Protein 5GT5 (pdb70)

InterPro domains:
  IPR002022 Pectate lyase [PF00544] (37-226)
  IPR002022 Pectate lyase [PF00544] (271-373)
  IPR002022 Pectate lyase [SM00656] (90-354)
  IPR011050 Pectin lyase fold/virulence factor [SSF51126] (39-463)
  IPR012334 Pectin lyase fold [G3DSA:2.160.20.10] (22-467)
  IPR045032 Pectin lyase family [PTHR31683] (139-351)

B-factor: mean 14.14, std 9.22, range [2.32, 66.67]

Nearest PDB structures (foldseek):
  5gt5-assembly1_B  TM=1.002E+00  e=1.825E-84  Paenibacillus sp. 0602
  3zsc-assembly1_A  TM=7.133E-01  e=3.239E-16  Thermotoga maritima
  2qy1-assembly2_B  TM=7.559E-01  e=4.788E-14  Xanthomonas campestris pv. campestris
  2qx3-assembly2_B  TM=7.293E-01  e=3.258E-13  Xanthomonas campestris pv. campestris
  1pxz-assembly2_B  TM=5.798E-01  e=2.781E-08  Juniperus ashei

Sequence (888 aa):
GNADYNLTGFSQGNTGGGVISESNTAVYKKVYNATDLALALKKNSGVKVVEIMNDLNLGWNEIPSAAQTSPFAKHNDALTHPVLKQTGVSKITVDGFNGLTIFSANGSKIKHAAISVKRSSNVIIRNLEFDELWEWDESTKGDYDKNDWDYITLEESSGVWIDHCVFNKAYDDGLVDSKKGTSGVTISWSTFKGDDGSPNSWVTRQINEMEANKASYPMYNYLRSSAVGLSKEDIIAISGSQKKGHLVGATSDESANANLSITLHHNVYKDIQDRMPRLRGGNAHAYNIIMDATDARAAQTRITSGMAAAIASKGYKFGITSNGAISTESNAVLVEKSVIKDVQYPVRNNQTDPTNATYTGKIRVADTIYSLDGSSFRGSRDTAGSPLAPVPAAIKPFSWNGFSILPYSYQLDDPSTLNARLTASNGAGAGKLSWSKDNWLKTSYGNADYNLTGFSQGNTGGGVISESNTAVYKKVYNATDLALALKKNSGVKVVEIMNDLNLGWNEIPSAAQTSPFAKHNDALTHPVLKQTGVSKITVDGFNGLTIFSANGSKIKHAAISVKRSSNVIIRNLEFDELWEWDESTKGDYDKNDWDYITLEESSGVWIDHCVFNKAYDDGLVDSKKGTSGVTISWSTFKGDDGSPNSWVTRQINEMEANKASYPMYNYLRSSAVGLSKEDIIAISGSQKKGHLVGATSDESANANLSITLHHNVYKDIQDRMPRLRGGNAHAYNIIMDATDARAAQTRITSGMAAAIASKGYKFGITSNGAISTESNAVLVEKSVIKDVQYPVRNNQTDPTNATYTGKIRVADTIYSLDGSSFRGSRDTAGSPLAPVPAAIKPFSWNGFSILPYSYQLDDPSTLNARLTASNGAGAGKLSWSKDNWLKTSY

Radius of gyration: 31.18 Å; Cα contacts (8 Å, |Δi|>4): 2590; chains: 2; bounding box: 80×68×96 Å

Solvent-accessible surface area: 31555 Å² total; per-residue (Å²): 93,72,57,78,6,41,25,27,0,23,0,71,46,1,76,7,6,21,121,36,64,78,89,66,97,74,38,10,72,71,0,114,66,4,31,42,6,4,120,2,3,103,108,52,43,31,4,65,0,0,3,3,63,58,69,5,68,1,0,46,96,68,14,63,97,70,0,68,73,76,9,4,50,112,10,68,83,16,74,6,0,32,40,0,115,138,17,9,4,0,77,1,33,1,22,16,13,26,5,0,0,10,0,0,25,122,13,12,72,5,38,6,1,5,16,6,0,54,131,5,13,3,0,0,2,0,0,2,29,0,24,25,0,4,1,5,4,30,60,36,104,2,61,24,91,104,1,70,0,13,0,0,12,0,28,39,7,27,0,0,0,0,0,0,0,4,0,19,14,2,4,26,0,0,2,4,2,48,125,2,0,10,10,0,0,0,0,2,0,11,0,68,12,29,115,38,46,123,102,12,18,0,10,74,0,0,67,64,0,36,81,66,67,95,79,19,80,3,0,59,34,0,65,39,124,52,11,50,1,38,62,102,22,0,18,31,3,10,6,6,0,31,21,0,0,24,0,0,40,76,48,82,89,53,17,8,59,22,1,12,2,0,0,3,10,0,13,1,88,8,2,4,23,44,1,1,20,0,29,12,0,8,1,0,1,3,0,0,2,0,34,6,49,70,3,51,58,3,64,111,101,16,79,104,53,33,46,64,22,4,67,88,131,53,32,74,27,18,24,44,17,12,0,0,0,0,2,10,51,0,0,0,19,1,16,53,0,22,1,72,13,1,74,95,6,1,44,1,1,68,78,51,65,130,55,66,79,47,2,1,26,2,84,1,32,39,0,43,8,24,41,98,75,56,110,51,104,18,26,18,77,81,112,82,10,56,0,39,9,55,67,8,92,94,50,110,29,57,25,38,88,61,106,140,20,69,18,103,67,145,56,54,62,2,73,88,2,70,71,64,3,85,39,108,65,0,1,0,11,46,67,18,100,46,74,54,71,16,1,8,72,32,71,66,88,73,59,75,7,42,25,26,0,24,1,91,67,2,81,6,4,21,112,43,63,77,90,67,95,73,37,9,73,72,0,116,64,5,29,41,7,4,120,2,5,114,104,130,44,44,4,63,0,0,3,3,62,57,72,4,77,1,0,47,94,69,13,64,95,68,0,67,76,78,6,5,50,112,10,67,81,16,77,8,0,37,25,0,112,142,18,8,3,0,77,1,32,0,21,31,13,100,7,0,0,9,0,0,25,118,14,13,67,6,26,6,1,5,15,6,0,52,127,4,27,55,0,0,1,0,0,2,27,0,23,26,0,5,1,5,4,31,64,37,103,3,63,26,92,100,2,70,0,20,0,0,16,0,22,65,5,58,8,0,0,0,0,0,0,8,0,19,14,2,3,25,0,0,2,7,2,48,115,16,0,35,10,0,0,0,0,3,0,20,0,78,13,30,124,38,45,125,112,12,26,0,9,88,0,0,66,63,0,42,82,67,68,96,79,20,83,3,0,61,37,0,58,39,122,52,12,50,1,38,62,104,25,0,17,32,4,9,5,6,0,32,25,0,0,26,1,0,37,76,46,37,73,9,28,9,9,52,1,15,1,0,0,4,10,0,12,1,69,13,2,4,25,40,1,0,22,0,30,11,0,7,1,0,1,2,0,0,2,0,22,5,45,72,4,46,56,3,62,111,97,12,79,101,54,34,46,62,21,4,66,88,129,53,31,85,27,20,24,42,16,12,0,0,0,0,2,13,43,0,0,0,19,1,19,53,0,21,1,73,12,1,72,92,6,1,42,1,1,71,79,48,66,122,6,63,24,34,2,2,26,2,87,1,31,42,0,44,7,23,39,98,74,56,108,53,104,17,27,16,82,82,112,83,9,55,0,38,10,56,66,7,91,94,49,112,25,42,23,24,18,48,74,138,19,72,21,103,62,142,63,53,62,2,74,89,1,71,73,64,3,84,37,101,67,0,3,0,11,44,90,20,95,42,75,56,71,17,0,9,75,31,71,74

Foldseek 3Di:
DCQVQFDFALLPPQLALHQDDCVPPQAEFEDAELLSVQCNQAPPSNHGEYEDEAAYLHACQPGDPNNDDPQKDFFPFDDFQPVCNRRGAIEGEREQEEGHEYEYQFAHEYERYAYEYENYERYEYAQYEYDHAAADDQPQQAPLPPRPGERYEYEPYERYEYFQAEYEAHSEEHYEYEHLYTRYEYELAEYFFWPLDCPISLNSRLVVCVVPVVVRPLSVQCCDPLQNADSSLQSLQRGAHAAYYHYYDDPPDPSLQNYEYEYELYEAERHQDDLPAGANYEYEYALYEHANPSLLVSQVSGDPSNVCSSPVVPHDGHGHQEAHEFWQAAAYEYELYEYEARQQHAEFADPDQVDCRTGYAYKYAQYWYYHPHDTDTGMCDDPPDSNPYDDHDHDHHAHRPDRDRPIDDDHDHSVCSVVQQPDLCHGHRSRDNDPSSVSSGNRD/DFQQQFDFFLLPPQLALHQDDCVPPQAEFEDAELLSVQCNQAPPSNHGEYEDEAAYLHACQPGDPNNDDPQKHFFAFDDFQPVCNRRGAIEGEREQEEGHEYEYQFAYEYERYAYEYENYERYEYAQYEYDHAAADDQPQQAPLPPRPGERYEYANYERYEYFQAEYEAHSEEHYEYEHLYTRYEYALAEYFFWPLPCPISLNSRLVVCVVVVVVRVLSVLCCDPLQNADSSLQSLQRRAHAAYYHQYDDPPDQSLQNYEYEYEQYERERHQDDLPAGANYEYEYALYEAANPSLLVSQVRGDPSSVCSSPVVPHDGHGHQEAHEFWQAAAYEYELYEYEARQHHAEFADPDQPPCRTGYAYKYAQYWYYHPHDTDGGILPDPPDSNPYDDHDHDYHAHRPDGDRPTDDDHDHSVCSVVQQPDLCHGHRSSDNDPRSVSSGNRD

Secondary structure (DSSP, 8-state):
-GGGG---GGGTT--TT-S--TT-TTTEEEE-SHHHHHHHHSTT----EEEE-S-EE--TTTS-GGGSSTTEEE-SPP-S-HHHHHH--EEEEEES-EEEEEEESS--EEESEEEEEES-EEEEEES-EEE-B----TTTTTS--SS---SEEEES-EEEEEES-EE--BSS-SEEEETT-EEEEEES-EEE-----TT-HHHHHHHHHHTTGGG-HHHHHHHSTTT---HHHHHHHHHSBS---EE--STT-GGGGG-EEEEES-EEESB-S-TTEEESSEEEEES-EEE-HHHHHHHTTS-HHHHHHHHHTT---S---EEEEEETT-EEEEES-EEES-SEEEE--SS-TT-GGGBPEEEEESEEEESTT--EEE-SSSTT-TT--BSSPPPPP--SS-SS-SS------GGGHHHHHTSTTSSSTT---S-GGGGG-S--/-GGGG---GGGTT--TT-S--TT-TTTEEEE-SHHHHHHHHSTT----EEEE-S-EE--TTTS-GGGSSTTEEE-SPP-S-HHHHHH--EEEEEES-EEEEEEESS--EEESEEEEEES-EEEEEES-EEE-B----TTTTTS--SS---SEEEES-EEEEEES-EE--BSS-SEEEETT-EEEEEES-EEE-----TT-HHHHHHHHHHTTGGG-HHHHHHHSTTT---HHHHHHHHHSBS---EE--STT-GGGGG-EEEEES-EEESB-S-TTEEESSEEEEES-EEE-HHHHHHHTTS-HHHHHHHHHTT---S---EEEEEETT-EEEEES-EEES-SEEEES-SS-TT-GGGB-EEEEESEEEESTT--EEE-SSSTT-TT--BSSPPPPP--SS-SS-SS------GGGHHHHHTSTTSSSTT---S-GGGGG-S--

Organism: NCBI:txid1336177

Structure (mmCIF, N/CA/C/O backbone):
data_5GT5
#
_entry.id   5GT5
#
_cell.length_a   53.552
_cell.length_b   55.584
_cell.length_c   83.182
_cell.angle_alpha   74.26
_cell.angle_beta   84.40
_cell.angle_gamma   73.51
#
_symmetry.space_group_name_H-M   'P 1'
#
loop_
_entity.id
_entity.type
_entity.pdbx_description
1 polymer 'Pectate lyase'
2 water water
#
loop_
_atom_site.group_PDB
_atom_site.id
_atom_site.type_symbol
_atom_site.label_atom_id
_atom_site.label_alt_id
_atom_site.label_comp_id
_atom_site.label_asym_id
_atom_site.label_entity_id
_atom_site.label_seq_id
_atom_site.pdbx_PDB_ins_code
_atom_site.Cartn_x
_atom_site.Cartn_y
_atom_site.Cartn_z
_atom_site.occupancy
_atom_site.B_iso_or_equiv
_atom_site.auth_seq_id
_atom_site.auth_comp_id
_atom_site.auth_asym_id
_atom_site.auth_atom_id
_atom_site.pdbx_PDB_model_num
ATOM 1 N N . GLY A 1 3 ? 35.984 56.315 -0.394 1.00 60.53 3 GLY A N 1
ATOM 2 C CA . GLY A 1 3 ? 34.706 55.871 0.066 1.00 35.20 3 GLY A CA 1
ATOM 3 C C . GLY A 1 3 ? 34.443 54.382 -0.040 1.00 35.70 3 GLY A C 1
ATOM 4 O O . GLY A 1 3 ? 33.322 54.020 0.055 1.00 23.51 3 GLY A O 1
ATOM 5 N N . ASN A 1 4 ? 35.468 53.591 -0.271 1.00 26.70 4 ASN A N 1
ATOM 6 C CA . ASN A 1 4 ? 35.245 52.184 -0.467 1.00 23.04 4 ASN A CA 1
ATOM 7 C C . ASN A 1 4 ? 34.591 51.506 0.713 1.00 18.59 4 ASN A C 1
ATOM 8 O O . ASN A 1 4 ? 34.081 50.459 0.559 1.00 15.69 4 ASN A O 1
ATOM 13 N N . ALA A 1 5 ? 34.634 52.089 1.894 1.00 17.52 5 ALA A N 1
ATOM 14 C CA . ALA A 1 5 ? 33.923 51.529 3.024 1.00 17.50 5 ALA A CA 1
ATOM 15 C C . ALA A 1 5 ? 32.400 51.524 2.784 1.00 14.10 5 ALA A C 1
ATOM 16 O O . ALA A 1 5 ? 31.722 50.818 3.442 1.00 13.91 5 ALA A O 1
ATOM 18 N N . ASP A 1 6 ? 31.944 52.333 1.832 1.00 15.48 6 ASP A N 1
ATOM 19 C CA . ASP A 1 6 ? 30.548 52.313 1.408 1.00 16.46 6 ASP A CA 1
ATOM 20 C C . ASP A 1 6 ? 30.169 50.915 0.918 1.00 15.95 6 ASP A C 1
ATOM 21 O O . ASP A 1 6 ? 29.029 50.535 0.887 1.00 13.84 6 ASP A O 1
ATOM 26 N N . TYR A 1 7 ? 31.192 50.187 0.517 1.00 10.21 7 TYR A N 1
ATOM 27 C CA . TYR A 1 7 ? 31.026 48.843 -0.026 1.00 9.11 7 TYR A CA 1
ATOM 28 C C . TYR A 1 7 ? 31.172 47.692 0.968 1.00 9.01 7 TYR A C 1
ATOM 29 O O . TYR A 1 7 ? 31.065 46.536 0.583 1.00 9.84 7 TYR A O 1
ATOM 38 N N . ASN A 1 8 ? 31.356 48.023 2.228 1.00 8.94 8 ASN A N 1
ATOM 39 C CA . ASN A 1 8 ? 31.455 46.994 3.262 1.00 11.79 8 ASN A CA 1
ATOM 40 C C . ASN A 1 8 ? 30.246 46.075 3.306 1.00 9.17 8 ASN A C 1
ATOM 41 O O . ASN A 1 8 ? 29.113 46.515 3.087 1.00 9.24 8 ASN A O 1
ATOM 46 N N . LEU A 1 9 ? 30.499 44.817 3.638 1.00 8.86 9 LEU A N 1
ATOM 47 C CA . LEU A 1 9 ? 29.431 43.897 4.016 1.00 8.78 9 LEU A CA 1
ATOM 48 C C . LEU A 1 9 ? 28.746 44.407 5.283 1.00 10.09 9 LEU A C 1
ATOM 49 O O . LEU A 1 9 ? 29.415 44.713 6.277 1.00 12.16 9 LEU A O 1
ATOM 54 N N . THR A 1 10 ? 27.422 44.537 5.230 1.00 8.52 10 THR A N 1
ATOM 55 C CA . THR A 1 10 ? 26.620 44.882 6.409 1.00 7.89 10 THR A CA 1
ATOM 56 C C . THR A 1 10 ? 25.427 43.940 6.506 1.00 7.61 10 THR A C 1
ATOM 57 O O . THR A 1 10 ? 25.176 43.116 5.617 1.00 9.51 10 THR A O 1
ATOM 61 N N . GLY A 1 11 ? 24.695 44.049 7.601 1.00 7.01 11 GLY A N 1
ATOM 62 C CA . GLY A 1 11 ? 23.366 43.440 7.686 1.00 9.33 11 GLY A CA 1
ATOM 63 C C . GLY A 1 11 ? 23.411 42.012 8.165 1.00 7.83 11 GLY A C 1
ATOM 64 O O . GLY A 1 11 ? 24.391 41.593 8.816 1.00 8.40 11 GLY A O 1
ATOM 65 N N . PHE A 1 12 ? 22.390 41.220 7.847 1.00 6.41 12 PHE A N 1
ATOM 66 C CA . PHE A 1 12 ? 22.284 39.896 8.455 1.00 5.80 12 PHE A CA 1
ATOM 67 C C . PHE A 1 12 ? 23.378 38.933 8.019 1.00 5.64 12 PHE A C 1
ATOM 68 O O . PHE A 1 12 ? 23.666 37.973 8.736 1.00 8.65 12 PHE A O 1
ATOM 76 N N . SER A 1 13 ? 24.006 39.187 6.860 1.00 6.32 13 SER A N 1
ATOM 77 C CA . SER A 1 13 ? 25.145 38.369 6.460 1.00 7.00 13 SER A CA 1
ATOM 78 C C . SER A 1 13 ? 26.442 38.764 7.122 1.00 9.39 13 SER A C 1
ATOM 79 O O . SER A 1 13 ? 27.493 38.246 6.747 1.00 7.66 13 SER A O 1
ATOM 82 N N . GLN A 1 14 ? 26.403 39.649 8.116 1.00 8.72 14 GLN A N 1
ATOM 83 C CA . GLN A 1 14 ? 27.630 39.964 8.853 1.00 11.07 14 GLN A CA 1
ATOM 84 C C . GLN A 1 14 ? 28.299 38.671 9.341 1.00 7.37 14 GLN A C 1
ATOM 85 O O . GLN A 1 14 ? 27.625 37.717 9.750 1.00 11.80 14 GLN A O 1
ATOM 91 N N . GLY A 1 15 ? 29.630 38.640 9.293 1.00 13.54 15 GLY A N 1
ATOM 92 C CA . GLY A 1 15 ? 30.356 37.467 9.760 1.00 14.14 15 GLY A CA 1
ATOM 93 C C . GLY A 1 15 ? 30.705 36.460 8.661 1.00 15.66 15 GLY A C 1
ATOM 94 O O . GLY A 1 15 ? 31.477 35.516 8.879 1.00 15.24 15 GLY A O 1
ATOM 95 N N . ASN A 1 16 ? 30.108 36.646 7.488 1.00 9.28 16 ASN A N 1
ATOM 96 C CA . ASN A 1 16 ? 30.394 35.851 6.301 1.00 9.59 16 ASN A CA 1
ATOM 97 C C . ASN A 1 16 ? 31.680 36.318 5.639 1.00 6.95 16 ASN A C 1
ATOM 98 O O . ASN A 1 16 ? 31.772 37.457 5.243 1.00 10.22 16 ASN A O 1
ATOM 103 N N . THR A 1 17 ? 32.680 35.446 5.525 1.00 9.66 17 THR A N 1
ATOM 104 C CA . THR A 1 17 ? 33.912 35.832 4.831 1.00 12.15 17 THR A CA 1
ATOM 105 C C . THR A 1 17 ? 34.087 35.049 3.543 1.00 10.58 17 THR A C 1
ATOM 106 O O . THR A 1 17 ? 35.121 35.175 2.870 1.00 10.87 17 THR A O 1
ATOM 110 N N . GLY A 1 18 ? 33.059 34.290 3.165 1.00 8.47 18 GLY A N 1
ATOM 111 C CA . GLY A 1 18 ? 33.110 33.513 1.937 1.00 8.80 18 GLY A CA 1
ATOM 112 C C . GLY A 1 18 ? 34.310 32.579 1.874 1.00 7.80 18 GLY A C 1
ATOM 113 O O . GLY A 1 18 ? 34.636 31.886 2.845 1.00 10.63 18 GLY A O 1
ATOM 114 N N . GLY A 1 19 ? 34.969 32.552 0.722 1.00 6.34 19 GLY A N 1
ATOM 115 C CA . GLY A 1 19 ? 36.138 31.702 0.577 1.00 7.95 19 GLY A CA 1
ATOM 116 C C . GLY A 1 19 ? 37.394 32.312 1.158 1.00 9.81 19 GLY A C 1
ATOM 117 O O . GLY A 1 19 ? 38.473 31.703 1.086 1.00 13.98 19 GLY A O 1
ATOM 118 N N . GLY A 1 20 ? 37.286 33.500 1.704 1.00 9.80 20 GLY A N 1
ATOM 119 C CA . GLY A 1 20 ? 38.416 34.200 2.285 1.00 9.71 20 GLY A CA 1
ATOM 120 C C . GLY A 1 20 ? 39.275 34.879 1.257 1.00 11.27 20 GLY A C 1
ATOM 121 O O . GLY A 1 20 ? 38.930 35.028 0.066 1.00 12.46 20 GLY A O 1
ATOM 122 N N . VAL A 1 21 ? 40.428 35.321 1.726 1.00 17.15 21 VAL A N 1
ATOM 123 C CA . VAL A 1 21 ? 41.423 35.900 0.851 1.00 27.27 21 VAL A CA 1
ATOM 124 C C . VAL A 1 21 ? 42.348 34.772 0.421 1.00 22.42 21 VAL A C 1
ATOM 125 O O . VAL A 1 21 ? 43.079 34.182 1.235 1.00 27.00 21 VAL A O 1
ATOM 129 N N . ILE A 1 22 ? 42.258 34.429 -0.857 1.00 16.92 22 ILE A N 1
ATOM 130 C CA . ILE A 1 22 ? 42.998 33.312 -1.439 1.00 20.14 22 ILE A CA 1
ATOM 131 C C . ILE A 1 22 ? 43.673 33.882 -2.675 1.00 17.89 22 ILE A C 1
ATOM 132 O O . ILE A 1 22 ? 43.041 34.616 -3.438 1.00 15.41 22 ILE A O 1
ATOM 137 N N . SER A 1 23 ? 44.946 33.546 -2.879 1.00 15.86 23 SER A N 1
ATOM 138 C CA . SER A 1 23 ? 45.647 33.980 -4.086 1.00 14.59 23 SER A CA 1
ATOM 139 C C . SER A 1 23 ? 45.182 33.210 -5.310 1.00 14.33 23 SER A C 1
ATOM 140 O O . SER A 1 23 ? 44.885 32.019 -5.236 1.00 16.89 23 SER A O 1
ATOM 143 N N . GLU A 1 24 ? 45.131 33.899 -6.444 1.00 14.10 24 GLU A N 1
ATOM 144 C CA . GLU A 1 24 ? 44.747 33.256 -7.695 1.00 19.97 24 GLU A CA 1
ATOM 145 C C . GLU A 1 24 ? 45.739 32.173 -8.109 1.00 20.36 24 GLU A C 1
ATOM 146 O O . GLU A 1 24 ? 45.423 31.351 -8.963 1.00 23.41 24 GLU A O 1
ATOM 152 N N . SER A 1 25 ? 46.913 32.153 -7.476 1.00 24.15 25 SER A N 1
ATOM 153 C CA . SER A 1 25 ? 47.932 31.132 -7.731 1.00 26.94 25 SER A CA 1
ATOM 154 C C . SER A 1 25 ? 47.718 29.864 -6.893 1.00 31.72 25 SER A C 1
ATOM 155 O O . SER A 1 25 ? 48.410 28.859 -7.077 1.00 29.24 25 SER A O 1
ATOM 158 N N . ASN A 1 26 ? 46.779 29.927 -5.949 1.00 23.03 26 ASN A N 1
ATOM 159 C CA . ASN A 1 26 ? 46.479 28.797 -5.079 1.00 18.56 26 ASN A CA 1
ATOM 160 C C . ASN A 1 26 ? 45.454 27.906 -5.800 1.00 23.16 26 ASN A C 1
ATOM 161 O O . ASN A 1 26 ? 44.268 27.892 -5.454 1.00 17.39 26 ASN A O 1
ATOM 166 N N . THR A 1 27 ? 45.927 27.169 -6.805 1.00 18.37 27 THR A N 1
ATOM 167 C CA . THR A 1 27 ? 45.083 26.485 -7.780 1.00 18.61 27 THR A CA 1
ATOM 168 C C . THR A 1 27 ? 44.212 25.354 -7.217 1.00 19.40 27 THR A C 1
ATOM 169 O O . THR A 1 27 ? 43.214 24.961 -7.830 1.00 15.99 27 THR A O 1
ATOM 173 N N . ALA A 1 28 ? 44.578 24.806 -6.068 1.00 16.30 28 ALA A N 1
ATOM 174 C CA . ALA A 1 28 ? 43.751 23.746 -5.513 1.00 15.31 28 ALA A CA 1
ATOM 175 C C . ALA A 1 28 ? 42.394 24.281 -5.062 1.00 12.18 28 ALA A C 1
ATOM 176 O O . ALA A 1 28 ? 41.395 23.562 -5.089 1.00 15.47 28 ALA A O 1
ATOM 178 N N . VAL A 1 29 ? 42.382 25.523 -4.588 1.00 10.40 29 VAL A N 1
ATOM 179 C CA . VAL A 1 29 ? 41.150 26.059 -4.002 1.00 10.29 29 VAL A CA 1
ATOM 180 C C . VAL A 1 29 ? 40.629 27.310 -4.706 1.00 9.76 29 VAL A C 1
ATOM 181 O O . VAL A 1 29 ? 39.549 27.786 -4.362 1.00 7.76 29 VAL A O 1
ATOM 185 N N . TYR A 1 30 ? 41.369 27.849 -5.665 1.00 10.43 30 TYR A N 1
ATOM 186 C CA . TYR A 1 30 ? 40.938 29.000 -6.467 1.00 9.73 30 TYR A CA 1
ATOM 187 C C . TYR A 1 30 ? 40.815 28.511 -7.893 1.00 7.91 30 TYR A C 1
ATOM 188 O O . TYR A 1 30 ? 41.853 28.161 -8.515 1.00 11.14 30 TYR A O 1
ATOM 197 N N . LYS A 1 31 ? 39.592 28.445 -8.415 1.00 9.19 31 LYS A N 1
ATOM 198 C CA . LYS A 1 31 ? 39.344 27.918 -9.744 1.00 7.32 31 LYS A CA 1
ATOM 199 C C . LYS A 1 31 ? 38.905 28.996 -10.709 1.00 7.79 31 LYS A C 1
ATOM 200 O O . LYS A 1 31 ? 37.903 29.684 -10.467 1.00 9.97 31 LYS A O 1
ATOM 206 N N . LYS A 1 32 ? 39.632 29.137 -11.807 1.00 7.84 32 LYS A N 1
ATOM 207 C CA . LYS A 1 32 ? 39.268 30.040 -12.891 1.00 7.74 32 LYS A CA 1
ATOM 208 C C . LYS A 1 32 ? 38.395 29.289 -13.860 1.00 10.32 32 LYS A C 1
ATOM 209 O O . LYS A 1 32 ? 38.753 28.230 -14.380 1.00 11.76 32 LYS A O 1
ATOM 215 N N . VAL A 1 33 ? 37.211 29.838 -14.083 1.00 8.21 33 VAL A N 1
ATOM 216 C CA . VAL A 1 33 ? 36.190 29.144 -14.849 1.00 7.20 33 VAL A CA 1
ATOM 217 C C . VAL A 1 33 ? 35.966 29.821 -16.201 1.00 8.57 33 VAL A C 1
ATOM 218 O O . VAL A 1 33 ? 35.559 31.001 -16.273 1.00 8.62 33 VAL A O 1
ATOM 222 N N . TYR A 1 34 ? 36.222 29.064 -17.271 1.00 10.19 34 TYR A N 1
ATOM 223 C CA . TYR A 1 34 ? 36.103 29.595 -18.631 1.00 8.94 34 TYR A CA 1
ATOM 224 C C . TYR A 1 34 ? 34.923 29.024 -19.371 1.00 9.06 34 TYR A C 1
ATOM 225 O O . TYR A 1 34 ? 34.499 29.575 -20.390 1.00 10.08 34 TYR A O 1
ATOM 234 N N . ASN A 1 35 ? 34.381 27.922 -18.868 1.00 9.02 35 ASN A N 1
ATOM 235 C CA . ASN A 1 35 ? 33.303 27.222 -19.535 1.00 8.08 35 ASN A CA 1
ATOM 236 C C . ASN A 1 35 ? 32.508 26.415 -18.533 1.00 9.29 35 ASN A C 1
ATOM 237 O O . ASN A 1 35 ? 32.846 26.405 -17.341 1.00 8.80 35 ASN A O 1
ATOM 242 N N . ALA A 1 36 ? 31.448 25.772 -19.002 1.00 9.32 36 ALA A N 1
ATOM 243 C CA . ALA A 1 36 ? 30.529 25.057 -18.119 1.00 8.11 36 ALA A CA 1
ATOM 244 C C . ALA A 1 36 ? 31.193 23.877 -17.420 1.00 10.07 36 ALA A C 1
ATOM 245 O O . ALA A 1 36 ? 30.869 23.566 -16.275 1.00 9.39 36 ALA A O 1
ATOM 247 N N . THR A 1 37 ? 32.122 23.202 -18.103 1.00 8.74 37 THR A N 1
ATOM 248 C CA . THR A 1 37 ? 32.798 22.059 -17.472 1.00 8.61 37 THR A CA 1
ATOM 249 C C . THR A 1 37 ? 33.657 22.491 -16.286 1.00 8.75 37 THR A C 1
ATOM 250 O O . THR A 1 37 ? 33.607 21.857 -15.232 1.00 9.52 37 THR A O 1
ATOM 254 N N . ASP A 1 38 ? 34.405 23.579 -16.451 1.00 9.60 38 ASP A N 1
ATOM 255 C CA . ASP A 1 38 ? 35.157 24.175 -15.348 1.00 11.23 38 ASP A CA 1
ATOM 256 C C . ASP A 1 38 ? 34.228 24.489 -14.195 1.00 8.81 38 ASP A C 1
ATOM 257 O O . ASP A 1 38 ? 34.555 24.214 -13.047 1.00 9.33 38 ASP A O 1
ATOM 262 N N . LEU A 1 39 ? 33.049 25.042 -14.481 1.00 7.72 39 LEU A N 1
ATOM 263 C CA . LEU A 1 39 ? 32.135 25.392 -13.403 1.00 9.63 39 LEU A CA 1
ATOM 264 C C . LEU A 1 39 ? 31.620 24.133 -12.700 1.00 9.74 39 LEU A C 1
ATOM 265 O O . LEU A 1 39 ? 31.519 24.087 -11.461 1.00 8.80 39 LEU A O 1
ATOM 270 N N . ALA A 1 40 ? 31.263 23.123 -13.483 1.00 7.78 40 ALA A N 1
ATOM 271 C CA . ALA A 1 40 ? 30.775 21.879 -12.935 1.00 9.01 40 ALA A CA 1
ATOM 272 C C . ALA A 1 40 ? 31.802 21.218 -12.027 1.00 8.47 40 ALA A C 1
ATOM 273 O O . ALA A 1 40 ? 31.464 20.692 -10.955 1.00 8.84 40 ALA A O 1
ATOM 275 N N . LEU A 1 41 ? 33.063 21.253 -12.439 1.00 8.76 41 LEU A N 1
ATOM 276 C CA . LEU A 1 41 ? 34.103 20.675 -11.602 1.00 9.66 41 LEU A CA 1
ATOM 277 C C . LEU A 1 41 ? 34.317 21.473 -10.327 1.00 10.90 41 LEU A C 1
ATOM 278 O O . LEU A 1 41 ? 34.473 20.881 -9.254 1.00 12.68 41 LEU A O 1
ATOM 283 N N . ALA A 1 42 ? 34.285 22.804 -10.421 1.00 7.58 42 ALA A N 1
ATOM 284 C CA . ALA A 1 42 ? 34.526 23.674 -9.277 1.00 8.70 42 ALA A CA 1
ATOM 285 C C . ALA A 1 42 ? 33.419 23.591 -8.225 1.00 9.48 42 ALA A C 1
ATOM 286 O O . ALA A 1 42 ? 33.712 23.626 -7.025 1.00 9.51 42 ALA A O 1
ATOM 288 N N . LEU A 1 43 ? 32.161 23.491 -8.680 1.00 7.83 43 LEU A N 1
ATOM 289 C CA . LEU A 1 43 ? 31.005 23.561 -7.782 1.00 6.51 43 LEU A CA 1
ATOM 290 C C . LEU A 1 43 ? 30.429 22.199 -7.407 1.00 8.73 43 LEU A C 1
ATOM 291 O O . LEU A 1 43 ? 29.386 22.120 -6.764 1.00 9.28 43 LEU A O 1
ATOM 296 N N . LYS A 1 44 ? 31.113 21.125 -7.790 1.00 9.22 44 LYS A N 1
ATOM 297 C CA . LYS A 1 44 ? 30.715 19.758 -7.393 1.00 8.13 44 LYS A CA 1
ATOM 298 C C . LYS A 1 44 ? 30.731 19.656 -5.876 1.00 9.24 44 LYS A C 1
ATOM 299 O O . LYS A 1 44 ? 31.654 20.176 -5.239 1.00 8.94 44 LYS A O 1
ATOM 305 N N . LYS A 1 45 ? 29.706 19.033 -5.306 1.00 10.03 45 LYS A N 1
ATOM 306 C CA . LYS A 1 45 ? 29.647 18.873 -3.847 1.00 7.19 45 LYS A CA 1
ATOM 307 C C . LYS A 1 45 ? 30.955 18.282 -3.321 1.00 9.40 45 LYS A C 1
ATOM 308 O O . LYS A 1 45 ? 31.517 17.340 -3.895 1.00 11.55 45 LYS A O 1
ATOM 314 N N . ASN A 1 46 ? 31.455 18.893 -2.239 1.00 9.25 46 ASN A N 1
ATOM 315 C CA . ASN A 1 46 ? 32.695 18.484 -1.589 1.00 9.05 46 ASN A CA 1
ATOM 316 C C . ASN A 1 46 ? 33.951 18.680 -2.392 1.00 10.08 46 ASN A C 1
ATOM 317 O O . ASN A 1 46 ? 34.984 18.056 -2.109 1.00 12.93 46 ASN A O 1
ATOM 322 N N . SER A 1 47 ? 33.897 19.583 -3.366 1.00 9.88 47 SER A N 1
ATOM 323 C CA . SER A 1 47 ? 35.092 19.881 -4.139 1.00 9.72 47 SER A CA 1
ATOM 324 C C . SER A 1 47 ? 36.146 20.571 -3.275 1.00 9.45 47 SER A C 1
ATOM 325 O O . SER A 1 47 ? 37.351 20.551 -3.622 1.00 14.82 47 SER A O 1
ATOM 328 N N . GLY A 1 48 ? 35.694 21.246 -2.217 1.00 13.48 48 GLY A N 1
ATOM 329 C CA . GLY A 1 48 ? 36.591 22.009 -1.346 1.00 13.19 48 GLY A CA 1
ATOM 330 C C . GLY A 1 48 ? 37.050 23.347 -1.898 1.00 13.79 48 GLY A C 1
ATOM 331 O O . GLY A 1 48 ? 37.865 24.063 -1.281 1.00 12.13 48 GLY A O 1
ATOM 332 N N . VAL A 1 49 ? 36.520 23.706 -3.061 1.00 9.94 49 VAL A N 1
ATOM 333 C CA . VAL A 1 49 ? 36.934 24.950 -3.698 1.00 10.92 49 VAL A CA 1
ATOM 334 C C . VAL A 1 49 ? 36.442 26.125 -2.878 1.00 8.93 49 VAL A C 1
ATOM 335 O O . VAL A 1 49 ? 35.304 26.096 -2.387 1.00 10.53 49 VAL A O 1
ATOM 339 N N . LYS A 1 50 ? 37.296 27.130 -2.691 1.00 8.74 50 LYS A N 1
ATOM 340 C CA . LYS A 1 50 ? 37.004 28.318 -1.898 1.00 8.83 50 LYS A CA 1
ATOM 341 C C . LYS A 1 50 ? 36.643 29.532 -2.730 1.00 7.73 50 LYS A C 1
ATOM 342 O O . LYS A 1 50 ? 35.766 30.298 -2.309 1.00 6.95 50 LYS A O 1
ATOM 348 N N . VAL A 1 51 ? 37.304 29.733 -3.871 1.00 7.84 51 VAL A N 1
ATOM 349 C CA . VAL A 1 51 ? 37.020 30.870 -4.744 1.00 5.63 51 VAL A CA 1
ATOM 350 C C . VAL A 1 51 ? 36.830 30.357 -6.142 1.00 6.36 51 VAL A C 1
ATOM 351 O O . VAL A 1 51 ? 37.666 29.589 -6.652 1.00 7.80 51 VAL A O 1
ATOM 355 N N . VAL A 1 52 ? 35.730 30.780 -6.762 1.00 7.82 52 VAL A N 1
ATOM 356 C CA . VAL A 1 52 ? 35.463 30.551 -8.173 1.00 7.29 52 VAL A CA 1
ATOM 357 C C . VAL A 1 52 ? 35.492 31.909 -8.894 1.00 7.27 52 VAL A C 1
ATOM 358 O O . VAL A 1 52 ? 34.651 32.788 -8.598 1.00 7.07 52 VAL A O 1
ATOM 362 N N . GLU A 1 53 ? 36.469 32.114 -9.798 1.00 6.80 53 GLU A N 1
ATOM 363 C CA . GLU A 1 53 ? 36.517 33.303 -10.632 1.00 5.70 53 GLU A CA 1
ATOM 364 C C . GLU A 1 53 ? 35.967 32.961 -12.005 1.00 7.21 53 GLU A C 1
ATOM 365 O O . GLU A 1 53 ? 36.574 32.200 -12.762 1.00 9.33 53 GLU A O 1
ATOM 371 N N . ILE A 1 54 ? 34.799 33.514 -12.317 1.00 6.90 54 ILE A N 1
ATOM 372 C CA . ILE A 1 54 ? 34.202 33.394 -13.643 1.00 6.51 54 ILE A CA 1
ATOM 373 C C . ILE A 1 54 ? 34.971 34.347 -14.563 1.00 7.86 54 ILE A C 1
ATOM 374 O O . ILE A 1 54 ? 35.088 35.529 -14.267 1.00 7.77 54 ILE A O 1
ATOM 379 N N . MET A 1 55 ? 35.525 33.835 -15.655 1.00 7.93 55 MET A N 1
ATOM 380 C CA . MET A 1 55 ? 36.475 34.603 -16.457 1.00 7.94 55 MET A CA 1
ATOM 381 C C . MET A 1 55 ? 35.830 35.313 -17.642 1.00 9.75 55 MET A C 1
ATOM 382 O O . MET A 1 55 ? 36.417 36.250 -18.204 1.00 10.20 55 MET A O 1
ATOM 387 N N . ASN A 1 56 ? 34.658 34.845 -18.038 1.00 7.80 56 ASN A N 1
ATOM 388 C CA . ASN A 1 56 ? 33.970 35.377 -19.216 1.00 8.49 56 ASN A CA 1
ATOM 389 C C . ASN A 1 56 ? 32.493 35.038 -19.106 1.00 8.51 56 ASN A C 1
ATOM 390 O O . ASN A 1 56 ? 32.103 34.286 -18.207 1.00 7.34 56 ASN A O 1
ATOM 395 N N . ASP A 1 57 ? 31.664 35.577 -19.993 1.00 10.10 57 ASP A N 1
ATOM 396 C CA . ASP A 1 57 ? 30.262 35.187 -20.014 1.00 8.60 57 ASP A CA 1
ATOM 397 C C . ASP A 1 57 ? 30.130 33.674 -20.152 1.00 10.23 57 ASP A C 1
ATOM 398 O O . ASP A 1 57 ? 30.922 33.033 -20.866 1.00 9.49 57 ASP A O 1
ATOM 403 N N . LEU A 1 58 ? 29.128 33.118 -19.482 1.00 8.22 58 LEU A N 1
ATOM 404 C CA . LEU A 1 58 ? 28.854 31.686 -19.554 1.00 7.95 58 LEU A CA 1
ATOM 405 C C . LEU A 1 58 ? 27.464 31.401 -20.079 1.00 8.49 58 LEU A C 1
ATOM 406 O O . LEU A 1 58 ? 26.450 31.954 -19.584 1.00 8.91 58 LEU A O 1
ATOM 411 N N . ASN A 1 59 ? 27.395 30.550 -21.098 1.00 9.09 59 ASN A N 1
ATOM 412 C CA . ASN A 1 59 ? 26.132 30.121 -21.693 1.00 8.18 59 ASN A CA 1
ATOM 413 C C . ASN A 1 59 ? 25.866 28.721 -21.214 1.00 10.22 59 ASN A C 1
ATOM 414 O O . ASN A 1 59 ? 26.489 27.752 -21.679 1.00 12.48 59 ASN A O 1
ATOM 419 N N . LEU A 1 60 ? 24.971 28.610 -20.236 1.00 8.74 60 LEU A N 1
ATOM 420 C CA . LEU A 1 60 ? 24.907 27.417 -19.402 1.00 9.46 60 LEU A CA 1
ATOM 421 C C . LEU A 1 60 ? 23.654 26.554 -19.610 1.00 9.32 60 LEU A C 1
ATOM 422 O O . LEU A 1 60 ? 23.301 25.726 -18.773 1.00 9.40 60 LEU A O 1
ATOM 427 N N . GLY A 1 61 ? 22.974 26.739 -20.740 1.00 9.54 61 GLY A N 1
ATOM 428 C CA . GLY A 1 61 ? 21.807 25.910 -21.022 1.00 9.54 61 GLY A CA 1
ATOM 429 C C . GLY A 1 61 ? 22.143 24.444 -21.228 1.00 10.39 61 GLY A C 1
ATOM 430 O O . GLY A 1 61 ? 23.217 24.113 -21.748 1.00 8.31 61 GLY A O 1
ATOM 431 N N . TRP A 1 62 ? 21.219 23.572 -20.839 1.00 10.62 62 TRP A N 1
ATOM 432 C CA . TRP A 1 62 ? 21.474 22.125 -20.827 1.00 11.08 62 TRP A CA 1
ATOM 433 C C . TRP A 1 62 ? 21.862 21.570 -22.202 1.00 13.39 62 TRP A C 1
ATOM 434 O O . TRP A 1 62 ? 22.676 20.651 -22.271 1.00 15.07 62 TRP A O 1
ATOM 445 N N . ASN A 1 63 ? 21.309 22.131 -23.283 1.00 10.84 63 ASN A N 1
ATOM 446 C CA . ASN A 1 63 ? 21.647 21.674 -24.642 1.00 12.91 63 ASN A CA 1
ATOM 447 C C . ASN A 1 63 ? 22.875 22.310 -25.285 1.00 19.76 63 ASN A C 1
ATOM 448 O O . ASN A 1 63 ? 23.300 21.872 -26.359 1.00 27.80 63 ASN A O 1
ATOM 453 N N . GLU A 1 64 ? 23.453 23.339 -24.678 1.00 11.44 64 GLU A N 1
ATOM 454 C CA . GLU A 1 64 ? 24.603 23.994 -25.269 1.00 11.86 64 GLU A CA 1
ATOM 455 C C . GLU A 1 64 ? 25.910 23.720 -24.557 1.00 13.34 64 GLU A C 1
ATOM 456 O O . GLU A 1 64 ? 26.984 24.028 -25.084 1.00 17.33 64 GLU A O 1
ATOM 462 N N . ILE A 1 65 ? 25.830 23.217 -23.337 1.00 11.56 65 ILE A N 1
ATOM 463 C CA . ILE A 1 65 ? 27.042 22.951 -22.568 1.00 15.72 65 ILE A CA 1
ATOM 464 C C . ILE A 1 65 ? 27.717 21.670 -23.028 1.00 13.32 65 ILE A C 1
ATOM 465 O O . ILE A 1 65 ? 27.078 20.815 -23.644 1.00 13.81 65 ILE A O 1
ATOM 470 N N . PRO A 1 66 ? 29.020 21.533 -22.731 1.00 17.09 66 PRO A N 1
ATOM 471 C CA . PRO A 1 66 ? 29.678 20.279 -23.112 1.00 19.54 66 PRO A CA 1
ATOM 472 C C . PRO A 1 66 ? 29.060 19.083 -22.412 1.00 17.20 66 PRO A C 1
ATOM 473 O O . PRO A 1 66 ? 28.547 19.221 -21.288 1.00 14.11 66 PRO A O 1
ATOM 477 N N . SER A 1 67 ? 29.112 17.912 -23.044 1.00 17.00 67 SER A N 1
ATOM 478 C CA . SER A 1 67 ? 28.607 16.690 -22.427 1.00 16.65 67 SER A CA 1
ATOM 479 C C . SER A 1 67 ? 29.218 16.452 -21.052 1.00 15.23 67 SER A C 1
ATOM 480 O O . SER A 1 67 ? 28.541 15.984 -20.154 1.00 18.59 67 SER A O 1
ATOM 483 N N . ALA A 1 68 ? 30.491 16.805 -20.884 1.00 18.17 68 ALA A N 1
ATOM 484 C CA . ALA A 1 68 ? 31.173 16.595 -19.607 1.00 17.85 68 ALA A CA 1
ATOM 485 C C . ALA A 1 68 ? 30.578 17.449 -18.484 1.00 18.84 68 ALA A C 1
ATOM 486 O O . ALA A 1 68 ? 30.781 17.167 -17.292 1.00 16.73 68 ALA A O 1
ATOM 488 N N . ALA A 1 69 ? 29.856 18.499 -18.855 1.00 12.51 69 ALA A N 1
ATOM 489 C CA . ALA A 1 69 ? 29.226 19.361 -17.843 1.00 13.73 69 ALA A CA 1
ATOM 490 C C . ALA A 1 69 ? 27.827 18.880 -17.490 1.00 13.45 69 ALA A C 1
ATOM 491 O O . ALA A 1 69 ? 27.220 19.395 -16.555 1.00 12.88 69 ALA A O 1
ATOM 493 N N . GLN A 1 70 ? 27.295 17.902 -18.217 1.00 13.46 70 GLN A N 1
ATOM 494 C CA . GLN A 1 70 ? 25.937 17.428 -17.984 1.00 14.73 70 GLN A CA 1
ATOM 495 C C . GLN A 1 70 ? 25.889 16.416 -16.845 1.00 14.24 70 GLN A C 1
ATOM 496 O O . GLN A 1 70 ? 25.511 15.258 -17.038 1.00 15.74 70 GLN A O 1
ATOM 502 N N . THR A 1 71 ? 26.235 16.880 -15.646 1.00 9.90 71 THR A N 1
ATOM 503 C CA . THR A 1 71 ? 26.291 16.011 -14.491 1.00 11.00 71 THR A CA 1
ATOM 504 C C . THR A 1 71 ? 26.258 16.916 -13.272 1.00 10.57 71 THR A C 1
ATOM 505 O O . THR A 1 71 ? 26.624 18.077 -13.398 1.00 10.10 71 THR A O 1
ATOM 509 N N . SER A 1 72 ? 25.848 16.394 -12.118 1.00 11.04 72 SER A N 1
ATOM 510 C CA . SER A 1 72 ? 25.853 17.195 -10.888 1.00 10.35 72 SER A CA 1
ATOM 511 C C . SER A 1 72 ? 27.178 17.919 -10.772 1.00 12.43 72 SER A C 1
ATOM 512 O O . SER A 1 72 ? 28.247 17.316 -10.964 1.00 11.45 72 SER A O 1
ATOM 515 N N . PRO A 1 73 ? 27.148 19.222 -10.462 1.00 9.20 73 PRO A N 1
ATOM 516 C CA . PRO A 1 73 ? 26.006 20.007 -9.946 1.00 7.90 73 PRO A CA 1
ATOM 517 C C . PRO A 1 73 ? 25.038 20.569 -10.980 1.00 8.95 73 PRO A C 1
ATOM 518 O O . PRO A 1 73 ? 24.153 21.318 -10.567 1.00 9.18 73 PRO A O 1
ATOM 522 N N . PHE A 1 74 ? 25.209 20.281 -12.268 1.00 9.10 74 PHE A N 1
ATOM 523 C CA . PHE A 1 74 ? 24.227 20.672 -13.295 1.00 7.01 74 PHE A CA 1
ATOM 524 C C . PHE A 1 74 ? 23.148 19.625 -13.466 1.00 11.33 74 PHE A C 1
ATOM 525 O O . PHE A 1 74 ? 23.429 18.421 -13.433 1.00 11.72 74 PHE A O 1
ATOM 533 N N . ALA A 1 75 ? 21.919 20.083 -13.699 1.00 9.66 75 ALA A N 1
ATOM 534 C CA . ALA A 1 75 ? 20.833 19.202 -14.097 1.00 9.11 75 ALA A CA 1
ATOM 535 C C . ALA A 1 75 ? 19.987 19.939 -15.111 1.00 11.24 75 ALA A C 1
ATOM 536 O O . ALA A 1 75 ? 20.011 21.170 -15.164 1.00 10.09 75 ALA A O 1
ATOM 538 N N . LYS A 1 76 ? 19.233 19.194 -15.899 1.00 11.74 76 LYS A N 1
ATOM 539 C CA . LYS A 1 76 ? 18.283 19.823 -16.817 1.00 10.72 76 LYS A CA 1
ATOM 540 C C . LYS A 1 76 ? 17.144 20.447 -16.005 1.00 8.47 76 LYS A C 1
ATOM 541 O O . LYS A 1 76 ? 16.582 19.807 -15.110 1.00 12.21 76 LYS A O 1
ATOM 547 N N . HIS A 1 77 ? 16.832 21.710 -16.298 1.00 9.82 77 HIS A N 1
ATOM 548 C CA . HIS A 1 77 ? 15.682 22.364 -15.667 1.00 8.79 77 HIS A CA 1
ATOM 549 C C . HIS A 1 77 ? 14.395 22.035 -16.432 1.00 8.43 77 HIS A C 1
ATOM 550 O O . HIS A 1 77 ? 14.436 21.328 -17.447 1.00 11.98 77 HIS A O 1
ATOM 557 N N . ASN A 1 78 ? 13.256 22.528 -15.955 1.00 9.05 78 ASN A N 1
ATOM 558 C CA . ASN A 1 78 ? 12.050 22.394 -16.734 1.00 10.26 78 ASN A CA 1
ATOM 559 C C . ASN A 1 78 ? 12.231 23.023 -18.107 1.00 10.39 78 ASN A C 1
ATOM 560 O O . ASN A 1 78 ? 12.875 24.084 -18.252 1.00 9.56 78 ASN A O 1
ATOM 565 N N . ASP A 1 79 ? 11.667 22.362 -19.109 1.00 12.15 79 ASP A N 1
ATOM 566 C CA . ASP A 1 79 ? 11.890 22.713 -20.503 1.00 12.08 79 ASP A CA 1
ATOM 567 C C . ASP A 1 79 ? 11.426 24.110 -20.863 1.00 11.58 79 ASP A C 1
ATOM 568 O O . ASP A 1 79 ? 10.391 24.569 -20.375 1.00 13.16 79 ASP A O 1
ATOM 573 N N . ALA A 1 80 ? 12.183 24.758 -21.738 1.00 9.77 80 ALA A N 1
ATOM 574 C CA . ALA A 1 80 ? 11.701 25.963 -22.381 1.00 10.68 80 ALA A CA 1
ATOM 575 C C . ALA A 1 80 ? 10.597 25.539 -23.343 1.00 11.05 80 ALA A C 1
ATOM 576 O O . ALA A 1 80 ? 10.766 24.601 -24.145 1.00 12.25 80 ALA A O 1
ATOM 578 N N . LEU A 1 81 ? 9.458 26.218 -23.240 1.00 8.57 81 LEU A N 1
ATOM 579 C CA . LEU A 1 81 ? 8.288 25.934 -24.076 1.00 9.65 81 LEU A CA 1
ATOM 580 C C . LEU A 1 81 ? 8.030 26.965 -25.153 1.00 12.16 81 LEU A C 1
ATOM 581 O O . LEU A 1 81 ? 7.293 26.672 -26.100 1.00 14.04 81 LEU A O 1
ATOM 586 N N . THR A 1 82 ? 8.587 28.170 -25.014 1.00 7.82 82 THR A N 1
ATOM 587 C CA . THR A 1 82 ? 8.184 29.283 -25.903 1.00 7.87 82 THR A CA 1
ATOM 588 C C . THR A 1 82 ? 9.292 30.178 -26.446 1.00 8.09 82 THR A C 1
ATOM 589 O O . THR A 1 82 ? 9.180 30.672 -27.560 1.00 10.24 82 THR A O 1
ATOM 593 N N . HIS A 1 83 ? 10.365 30.415 -25.695 1.00 8.03 83 HIS A N 1
ATOM 594 C CA . HIS A 1 83 ? 11.368 31.347 -26.204 1.00 7.12 83 HIS A CA 1
ATOM 595 C C . HIS A 1 83 ? 12.215 30.673 -27.282 1.00 8.26 83 HIS A C 1
ATOM 596 O O . HIS A 1 83 ? 12.788 29.610 -27.021 1.00 9.81 83 HIS A O 1
ATOM 603 N N . PRO A 1 84 ? 12.283 31.278 -28.475 1.00 8.81 84 PRO A N 1
ATOM 604 C CA . PRO A 1 84 ? 13.022 30.601 -29.557 1.00 9.80 84 PRO A CA 1
ATOM 605 C C . PRO A 1 84 ? 14.496 30.306 -29.223 1.00 11.72 84 PRO A C 1
ATOM 606 O O . PRO A 1 84 ? 15.023 29.282 -29.654 1.00 13.14 84 PRO A O 1
ATOM 610 N N . VAL A 1 85 ? 15.141 31.167 -28.444 1.00 8.85 85 VAL A N 1
ATOM 611 C CA . VAL A 1 85 ? 16.541 30.945 -28.100 1.00 9.84 85 VAL A CA 1
ATOM 612 C C . VAL A 1 85 ? 16.644 29.810 -27.098 1.00 10.32 85 VAL A C 1
ATOM 613 O O . VAL A 1 85 ? 17.463 28.916 -27.254 1.00 10.21 85 VAL A O 1
ATOM 617 N N . LEU A 1 86 ? 15.815 29.854 -26.058 1.00 10.01 86 LEU A N 1
ATOM 618 C CA . LEU A 1 86 ? 15.901 28.873 -24.987 1.00 8.51 86 LEU A CA 1
ATOM 619 C C . LEU A 1 86 ? 15.492 27.485 -25.450 1.00 10.72 86 LEU A C 1
ATOM 620 O O . LEU A 1 86 ? 15.958 26.485 -24.898 1.00 10.12 86 LEU A O 1
ATOM 625 N N . LYS A 1 87 ? 14.611 27.406 -26.453 1.00 10.68 87 LYS A N 1
ATOM 626 C CA . LYS A 1 87 ? 14.259 26.101 -27.008 1.00 13.63 87 LYS A CA 1
ATOM 627 C C . LYS A 1 87 ? 15.479 25.408 -27.618 1.00 13.39 87 LYS A C 1
ATOM 628 O O . LYS A 1 87 ? 15.563 24.170 -27.605 1.00 18.76 87 LYS A O 1
ATOM 634 N N . GLN A 1 88 ? 16.421 26.198 -28.136 1.00 10.01 88 GLN A N 1
ATOM 635 C CA . GLN A 1 88 ? 17.688 25.678 -28.645 1.00 10.66 88 GLN A CA 1
ATOM 636 C C . GLN A 1 88 ? 18.698 25.423 -27.543 1.00 15.09 88 GLN A C 1
ATOM 637 O O . GLN A 1 88 ? 19.291 24.351 -27.489 1.00 17.46 88 GLN A O 1
ATOM 643 N N . THR A 1 89 ? 18.912 26.413 -26.678 1.00 10.51 89 THR A N 1
ATOM 644 C CA . THR A 1 89 ? 19.967 26.295 -25.678 1.00 10.06 89 THR A CA 1
ATOM 645 C C . THR A 1 89 ? 19.653 25.361 -24.521 1.00 11.96 89 THR A C 1
ATOM 646 O O . THR A 1 89 ? 20.578 24.816 -23.898 1.00 11.50 89 THR A O 1
ATOM 650 N N . GLY A 1 90 ? 18.368 25.204 -24.216 1.00 11.24 90 GLY A N 1
ATOM 651 C CA . GLY A 1 90 ? 17.931 24.551 -23.001 1.00 10.13 90 GLY A CA 1
ATOM 652 C C . GLY A 1 90 ? 18.225 25.456 -21.819 1.00 7.87 90 GLY A C 1
ATOM 653 O O . GLY A 1 90 ? 18.770 26.560 -21.958 1.00 9.06 90 GLY A O 1
ATOM 654 N N . VAL A 1 91 ? 17.865 24.963 -20.646 1.00 9.04 91 VAL A N 1
ATOM 655 C CA . VAL A 1 91 ? 18.025 25.697 -19.388 1.00 8.15 91 VAL A CA 1
ATOM 656 C C . VAL A 1 91 ? 18.494 24.684 -18.346 1.00 9.10 91 VAL A C 1
ATOM 657 O O . VAL A 1 91 ? 17.949 23.590 -18.238 1.00 10.34 91 VAL A O 1
ATOM 661 N N . SER A 1 92 ? 19.515 25.052 -17.591 1.00 10.12 92 SER A N 1
ATOM 662 C CA . SER A 1 92 ? 20.041 24.187 -16.532 1.00 10.16 92 SER A CA 1
ATOM 663 C C . SER A 1 92 ? 19.674 24.702 -15.159 1.00 8.43 92 SER A C 1
ATOM 664 O O . SER A 1 92 ? 19.297 25.879 -14.986 1.00 8.08 92 SER A O 1
ATOM 667 N N . LYS A 1 93 ? 19.751 23.805 -14.183 1.00 9.56 93 LYS A N 1
ATOM 668 C CA . LYS A 1 93 ? 19.723 24.176 -12.773 1.00 10.13 93 LYS A CA 1
ATOM 669 C C . LYS A 1 93 ? 21.039 23.727 -12.164 1.00 9.42 93 LYS A C 1
ATOM 670 O O . LYS A 1 93 ? 21.406 22.558 -12.268 1.00 9.71 93 LYS A O 1
ATOM 676 N N . ILE A 1 94 ? 21.756 24.668 -11.549 1.00 8.04 94 ILE A N 1
ATOM 677 C CA . ILE A 1 94 ? 23.069 24.389 -10.963 1.00 7.65 94 ILE A CA 1
ATOM 678 C C . ILE A 1 94 ? 22.931 24.465 -9.463 1.00 8.22 94 ILE A C 1
ATOM 679 O O . ILE A 1 94 ? 22.569 25.515 -8.919 1.00 9.05 94 ILE A O 1
ATOM 684 N N . THR A 1 95 ? 23.159 23.333 -8.792 1.00 7.52 95 THR A N 1
ATOM 685 C CA . THR A 1 95 ? 22.938 23.255 -7.351 1.00 9.87 95 THR A CA 1
ATOM 686 C C . THR A 1 95 ? 24.253 23.243 -6.585 1.00 9.31 95 THR A C 1
ATOM 687 O O . THR A 1 95 ? 25.012 22.259 -6.667 1.00 11.64 95 THR A O 1
ATOM 691 N N . VAL A 1 96 ? 24.482 24.311 -5.823 1.00 8.26 96 VAL A N 1
ATOM 692 C CA . VAL A 1 96 ? 25.626 24.455 -4.941 1.00 8.67 96 VAL A CA 1
ATOM 693 C C . VAL A 1 96 ? 25.203 23.900 -3.605 1.00 7.31 96 VAL A C 1
ATOM 694 O O . VAL A 1 96 ? 24.370 24.520 -2.912 1.00 7.93 96 VAL A O 1
ATOM 698 N N . ASP A 1 97 ? 25.756 22.738 -3.239 1.00 6.55 97 ASP A N 1
ATOM 699 C CA . ASP A 1 97 ? 25.240 21.941 -2.125 1.00 7.06 97 ASP A CA 1
ATOM 700 C C . ASP A 1 97 ? 26.349 21.646 -1.120 1.00 8.03 97 ASP A C 1
ATOM 701 O O . ASP A 1 97 ? 27.421 21.153 -1.480 1.00 9.84 97 ASP A O 1
ATOM 706 N N . GLY A 1 98 ? 26.130 22.013 0.130 1.00 6.14 98 GLY A N 1
ATOM 707 C CA . GLY A 1 98 ? 27.043 21.583 1.172 1.00 8.20 98 GLY A CA 1
ATOM 708 C C . GLY A 1 98 ? 28.342 22.357 1.264 1.00 8.90 98 GLY A C 1
ATOM 709 O O . GLY A 1 98 ? 29.308 21.858 1.847 1.00 10.67 98 GLY A O 1
ATOM 710 N N . PHE A 1 99 ? 28.414 23.564 0.707 1.00 7.02 99 PHE A N 1
ATOM 711 C CA . PHE A 1 99 ? 29.614 24.381 0.783 1.00 6.84 99 PHE A CA 1
ATOM 712 C C . PHE A 1 99 ? 29.694 25.164 2.083 1.00 7.00 99 PHE A C 1
ATOM 713 O O . PHE A 1 99 ? 28.660 25.573 2.621 1.00 8.79 99 PHE A O 1
ATOM 721 N N . ASN A 1 100 ? 30.898 25.303 2.630 1.00 8.08 100 ASN A N 1
ATOM 722 C CA . ASN A 1 100 ? 31.134 26.196 3.753 1.00 7.64 100 ASN A CA 1
ATOM 723 C C . ASN A 1 100 ? 32.287 27.128 3.467 1.00 8.41 100 ASN A C 1
ATOM 724 O O . ASN A 1 100 ? 33.461 26.737 3.506 1.00 9.01 100 ASN A O 1
ATOM 729 N N . GLY A 1 101 ? 31.954 28.355 3.122 1.00 7.75 101 GLY A N 1
ATOM 730 C CA . GLY A 1 101 ? 32.963 29.348 2.861 1.00 8.09 101 GLY A CA 1
ATOM 731 C C . GLY A 1 101 ? 33.348 29.310 1.405 1.00 7.59 101 GLY A C 1
ATOM 732 O O . GLY A 1 101 ? 34.326 28.667 1.022 1.00 9.16 101 GLY A O 1
ATOM 733 N N . LEU A 1 102 ? 32.590 30.013 0.581 1.00 7.89 102 LEU A N 1
ATOM 734 C CA . LEU A 1 102 ? 32.774 29.979 -0.863 1.00 7.92 102 LEU A CA 1
ATOM 735 C C . LEU A 1 102 ? 32.515 31.361 -1.416 1.00 6.83 102 LEU A C 1
ATOM 736 O O . LEU A 1 102 ? 31.522 31.985 -1.056 1.00 7.75 102 LEU A O 1
ATOM 741 N N . THR A 1 103 ? 33.386 31.846 -2.292 1.00 7.68 103 THR A N 1
ATOM 742 C CA . THR A 1 103 ? 33.157 33.084 -3.032 1.00 5.11 103 THR A CA 1
ATOM 743 C C . THR A 1 103 ? 33.127 32.814 -4.523 1.00 6.46 103 THR A C 1
ATOM 744 O O . THR A 1 103 ? 34.067 32.202 -5.087 1.00 7.94 103 THR A O 1
ATOM 748 N N . ILE A 1 104 ? 32.069 33.294 -5.176 1.00 6.38 104 ILE A N 1
ATOM 749 C CA . ILE A 1 104 ? 31.948 33.221 -6.636 1.00 5.43 104 ILE A CA 1
ATOM 750 C C . ILE A 1 104 ? 31.885 34.641 -7.158 1.00 6.89 104 ILE A C 1
ATOM 751 O O . ILE A 1 104 ? 31.060 35.422 -6.700 1.00 7.14 104 ILE A O 1
ATOM 756 N N . PHE A 1 105 ? 32.726 35.004 -8.112 1.00 5.73 105 PHE A N 1
ATOM 757 C CA . PHE A 1 105 ? 32.762 36.371 -8.584 1.00 7.42 105 PHE A CA 1
ATOM 758 C C . PHE A 1 105 ? 33.309 36.424 -9.994 1.00 8.91 105 PHE A C 1
ATOM 759 O O . PHE A 1 105 ? 33.796 35.405 -10.511 1.00 8.03 105 PHE A O 1
ATOM 767 N N . SER A 1 106 ? 33.213 37.607 -10.610 1.00 6.84 106 SER A N 1
ATOM 768 C CA . SER A 1 106 ? 34.029 37.882 -11.809 1.00 8.07 106 SER A CA 1
ATOM 769 C C . SER A 1 106 ? 34.685 39.232 -11.678 1.00 6.31 106 SER A C 1
ATOM 770 O O . SER A 1 106 ? 34.236 40.089 -10.916 1.00 7.76 106 SER A O 1
ATOM 773 N N . ALA A 1 107 ? 35.762 39.430 -12.444 1.00 7.93 107 ALA A N 1
ATOM 774 C CA . ALA A 1 107 ? 36.501 40.671 -12.378 1.00 6.06 107 ALA A CA 1
ATOM 775 C C . ALA A 1 107 ? 35.802 41.805 -13.129 1.00 9.88 107 ALA A C 1
ATOM 776 O O . ALA A 1 107 ? 35.984 42.953 -12.793 1.00 12.88 107 ALA A O 1
ATOM 778 N N . ASN A 1 108 ? 34.995 41.486 -14.134 1.00 9.20 108 ASN A N 1
ATOM 779 C CA . ASN A 1 108 ? 34.439 42.564 -14.957 1.00 12.29 108 ASN A CA 1
ATOM 780 C C . ASN A 1 108 ? 32.976 42.405 -15.337 1.00 13.39 108 ASN A C 1
ATOM 781 O O . ASN A 1 108 ? 32.523 42.875 -16.389 1.00 16.89 108 ASN A O 1
ATOM 786 N N . GLY A 1 109 ? 32.221 41.752 -14.474 1.00 8.08 109 GLY A N 1
ATOM 787 C CA . GLY A 1 109 ? 30.780 41.707 -14.665 1.00 8.83 109 GLY A CA 1
ATOM 788 C C . GLY A 1 109 ? 30.340 40.717 -15.718 1.00 7.83 109 GLY A C 1
ATOM 789 O O . GLY A 1 109 ? 29.452 41.033 -16.514 1.00 10.19 109 GLY A O 1
ATOM 790 N N . SER A 1 110 ? 30.935 39.529 -15.736 1.00 7.63 110 SER A N 1
ATOM 791 C CA . SER A 1 110 ? 30.530 38.467 -16.648 1.00 8.91 110 SER A CA 1
ATOM 792 C C . SER A 1 110 ? 29.080 38.052 -16.418 1.00 8.26 110 SER A C 1
ATOM 793 O O . SER A 1 110 ? 28.547 38.154 -15.305 1.00 8.71 110 SER A O 1
ATOM 796 N N . LYS A 1 111 ? 28.458 37.562 -17.481 1.00 8.95 111 LYS A N 1
ATOM 797 C CA . LYS A 1 111 ? 27.052 37.145 -17.487 1.00 8.11 111 LYS A CA 1
ATOM 798 C C . LYS A 1 111 ? 26.895 35.646 -17.301 1.00 10.39 111 LYS A C 1
ATOM 799 O O . LYS A 1 111 ? 27.687 34.846 -17.837 1.00 12.29 111 LYS A O 1
ATOM 805 N N . ILE A 1 112 ? 25.879 35.265 -16.542 1.00 8.24 112 ILE A N 1
ATOM 806 C CA . ILE A 1 112 ? 25.457 33.880 -16.351 1.00 8.25 112 ILE A CA 1
ATOM 807 C C . ILE A 1 112 ? 24.118 33.737 -17.058 1.00 9.88 112 ILE A C 1
ATOM 808 O O . ILE A 1 112 ? 23.134 34.358 -16.628 1.00 8.63 112 ILE A O 1
ATOM 813 N N . LYS A 1 113 ? 24.065 32.955 -18.135 1.00 8.40 113 LYS A N 1
ATOM 814 C CA . LYS A 1 113 ? 22.874 32.857 -18.995 1.00 5.28 113 LYS A CA 1
ATOM 815 C C . LYS A 1 113 ? 22.335 31.444 -19.073 1.00 7.58 113 LYS A C 1
ATOM 816 O O . LYS A 1 113 ? 23.104 30.478 -19.098 1.00 7.65 113 LYS A O 1
ATOM 822 N N . HIS A 1 114 ? 21.004 31.334 -19.093 1.00 6.73 114 HIS A N 1
ATOM 823 C CA . HIS A 1 114 ? 20.298 30.078 -19.380 1.00 7.60 114 HIS A CA 1
ATOM 824 C C . HIS A 1 114 ? 20.387 29.098 -18.254 1.00 7.00 114 HIS A C 1
ATOM 825 O O . HIS A 1 114 ? 20.247 27.891 -18.464 1.00 8.45 114 HIS A O 1
ATOM 832 N N . ALA A 1 115 ? 20.599 29.606 -17.041 1.00 6.15 115 ALA A N 1
ATOM 833 C CA . ALA A 1 115 ? 20.679 28.714 -15.868 1.00 6.10 115 ALA A CA 1
ATOM 834 C C . ALA A 1 115 ? 20.202 29.340 -14.583 1.00 6.36 115 ALA A C 1
ATOM 835 O O . ALA A 1 115 ? 20.479 30.508 -14.303 1.00 8.53 115 ALA A O 1
ATOM 837 N N . ALA A 1 116 ? 19.518 28.524 -13.785 1.00 7.11 116 ALA A N 1
ATOM 838 C CA . ALA A 1 116 ? 19.168 28.866 -12.404 1.00 7.29 116 ALA A CA 1
ATOM 839 C C . ALA A 1 116 ? 20.241 28.342 -11.462 1.00 6.39 116 ALA A C 1
ATOM 840 O O . ALA A 1 116 ? 20.808 27.269 -11.696 1.00 8.52 116 ALA A O 1
ATOM 842 N N . ILE A 1 117 ? 20.508 29.092 -10.396 1.00 6.25 117 ILE A N 1
ATOM 843 C CA . ILE A 1 117 ? 21.424 28.660 -9.325 1.00 6.42 117 ILE A CA 1
ATOM 844 C C . ILE A 1 117 ? 20.623 28.383 -8.064 1.00 6.42 117 ILE A C 1
ATOM 845 O O . ILE A 1 117 ? 19.808 29.209 -7.641 1.00 7.31 117 ILE A O 1
ATOM 850 N N . SER A 1 118 ? 20.835 27.206 -7.481 1.00 6.67 118 SER A N 1
ATOM 851 C CA . SER A 1 118 ? 20.214 26.835 -6.218 1.00 7.66 118 SER A CA 1
ATOM 852 C C . SER A 1 118 ? 21.329 26.622 -5.212 1.00 9.95 118 SER A C 1
ATOM 853 O O . SER A 1 118 ? 22.253 25.844 -5.459 1.00 10.79 118 SER A O 1
ATOM 856 N N . VAL A 1 119 ? 21.280 27.371 -4.118 1.00 7.52 119 VAL A N 1
ATOM 857 C CA . VAL A 1 119 ? 22.227 27.187 -3.022 1.00 7.11 119 VAL A CA 1
ATOM 858 C C . VAL A 1 119 ? 21.514 26.438 -1.928 1.00 5.83 119 VAL A C 1
ATOM 859 O O . VAL A 1 119 ? 20.498 26.901 -1.399 1.00 8.67 119 VAL A O 1
ATOM 863 N N . LYS A 1 120 ? 21.989 25.241 -1.608 1.00 6.74 120 LYS A N 1
ATOM 864 C CA . LYS A 1 120 ? 21.326 24.397 -0.598 1.00 5.95 120 LYS A CA 1
ATOM 865 C C . LYS A 1 120 ? 22.318 23.975 0.445 1.00 6.49 120 LYS A C 1
ATOM 866 O O . LYS A 1 120 ? 23.453 23.649 0.122 1.00 7.29 120 LYS A O 1
ATOM 872 N N . ARG A 1 121 ? 21.866 23.983 1.688 1.00 7.05 121 ARG A N 1
ATOM 873 C CA . ARG A 1 121 ? 22.645 23.381 2.790 1.00 7.72 121 ARG A CA 1
ATOM 874 C C . ARG A 1 121 ? 24.074 23.937 2.822 1.00 5.25 121 ARG A C 1
ATOM 875 O O . ARG A 1 121 ? 25.038 23.200 3.053 1.00 7.53 121 ARG A O 1
ATOM 883 N N . SER A 1 122 ? 24.220 25.237 2.567 1.00 5.21 122 SER A N 1
ATOM 884 C CA . SER A 1 122 ? 25.536 25.866 2.503 1.00 6.60 122 SER A CA 1
ATOM 885 C C . SER A 1 122 ? 25.638 27.018 3.489 1.00 7.30 122 SER A C 1
ATOM 886 O O . SER A 1 122 ? 24.632 27.571 3.974 1.00 7.67 122 SER A O 1
ATOM 889 N N . SER A 1 123 ? 26.866 27.399 3.810 1.00 7.73 123 SER A N 1
ATOM 890 C CA . SER A 1 123 ? 27.100 28.506 4.724 1.00 7.79 123 SER A CA 1
ATOM 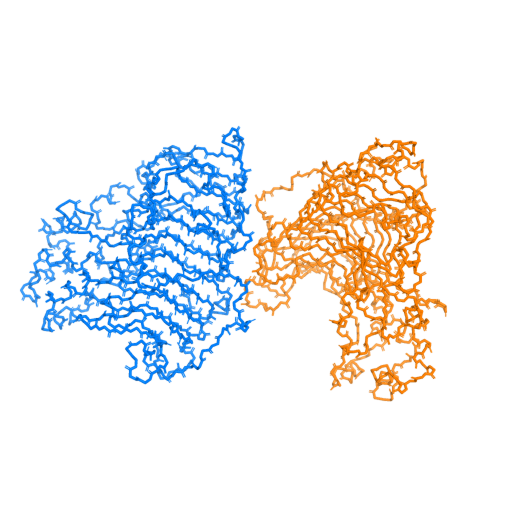891 C C . SER A 1 123 ? 28.219 29.366 4.205 1.00 6.28 123 SER A C 1
ATOM 892 O O . SER A 1 123 ? 29.156 28.888 3.535 1.00 6.49 123 SER A O 1
ATOM 895 N N . ASN A 1 124 ? 28.118 30.654 4.527 1.00 6.33 124 ASN A N 1
ATOM 896 C CA . ASN A 1 124 ? 29.133 31.645 4.215 1.00 6.85 124 ASN A CA 1
ATOM 897 C C . ASN A 1 124 ? 29.494 31.656 2.726 1.00 5.59 124 ASN A C 1
ATOM 898 O O . ASN A 1 124 ? 30.623 31.382 2.303 1.00 6.35 124 ASN A O 1
ATOM 903 N N . VAL A 1 125 ? 28.489 31.985 1.928 1.00 5.90 125 VAL A N 1
ATOM 904 C CA . VAL A 1 125 ? 28.610 32.074 0.479 1.00 6.38 125 VAL A CA 1
ATOM 905 C C . VAL A 1 125 ? 28.574 33.534 0.061 1.00 6.04 125 VAL A C 1
ATOM 906 O O . VAL A 1 125 ? 27.688 34.282 0.529 1.00 5.77 125 VAL A O 1
ATOM 910 N N . ILE A 1 126 ? 29.510 33.935 -0.789 1.00 6.28 126 ILE A N 1
ATOM 911 C CA . ILE A 1 126 ? 29.561 35.294 -1.331 1.00 6.15 126 ILE A CA 1
ATOM 912 C C . ILE A 1 126 ? 29.476 35.175 -2.856 1.00 5.67 126 ILE A C 1
ATOM 913 O O . ILE A 1 126 ? 30.201 34.368 -3.466 1.00 7.43 126 ILE A O 1
ATOM 918 N N . ILE A 1 127 ? 28.576 35.950 -3.460 1.00 5.19 127 ILE A N 1
ATOM 919 C CA . ILE A 1 127 ? 28.375 35.988 -4.918 1.00 4.77 127 ILE A CA 1
ATOM 920 C C . ILE A 1 127 ? 28.450 37.448 -5.346 1.00 5.66 127 ILE A C 1
ATOM 921 O O . ILE A 1 127 ? 27.610 38.263 -4.936 1.00 6.64 127 ILE A O 1
ATOM 926 N N . ARG A 1 128 ? 29.465 37.809 -6.144 1.00 5.98 128 ARG A N 1
ATOM 927 C CA . ARG A 1 128 ? 29.665 39.228 -6.473 1.00 6.10 128 ARG A CA 1
ATOM 928 C C . ARG A 1 128 ? 30.043 39.506 -7.912 1.00 5.31 128 ARG A C 1
ATOM 929 O O . ARG A 1 128 ? 30.761 38.727 -8.584 1.00 6.27 128 ARG A O 1
ATOM 937 N N . ASN A 1 129 ? 29.586 40.675 -8.383 1.00 5.31 129 ASN A N 1
ATOM 938 C CA . ASN A 1 129 ? 29.981 41.209 -9.702 1.00 5.51 129 ASN A CA 1
ATOM 939 C C . ASN A 1 129 ? 29.648 40.296 -10.867 1.00 6.09 129 ASN A C 1
ATOM 940 O O . ASN A 1 129 ? 30.469 40.113 -11.799 1.00 7.08 129 ASN A O 1
ATOM 945 N N . LEU A 1 130 ? 28.451 39.717 -10.822 1.00 6.09 130 LEU A N 1
ATOM 946 C CA . LEU A 1 130 ? 27.936 38.887 -11.904 1.00 6.36 130 LEU A CA 1
ATOM 947 C C . LEU A 1 130 ? 26.606 39.423 -12.382 1.00 6.03 130 LEU A C 1
ATOM 948 O O . LEU A 1 130 ? 25.797 39.948 -11.582 1.00 6.88 130 LEU A O 1
ATOM 953 N N . GLU A 1 131 ? 26.374 39.326 -13.689 1.00 6.10 131 GLU A N 1
ATOM 954 C CA . GLU A 1 131 ? 25.093 39.674 -14.292 1.00 8.43 131 GLU A CA 1
ATOM 955 C C . GLU A 1 131 ? 24.383 38.390 -14.707 1.00 8.86 131 GLU A C 1
ATOM 956 O O . GLU A 1 131 ? 25.003 37.460 -15.225 1.00 10.78 131 GLU A O 1
ATOM 962 N N . PHE A 1 132 ? 23.085 38.339 -14.438 1.00 5.77 132 PHE A N 1
ATOM 963 C CA . PHE A 1 132 ? 22.251 37.188 -14.675 1.00 6.87 132 PHE A CA 1
ATOM 964 C C . PHE A 1 132 ? 21.208 37.557 -15.720 1.00 7.22 132 PHE A C 1
ATOM 965 O O . PHE A 1 132 ? 20.502 38.570 -15.581 1.00 7.48 132 PHE A O 1
ATOM 973 N N . ASP A 1 133 ? 21.126 36.756 -16.785 1.00 7.04 133 ASP A N 1
ATOM 974 C CA . ASP A 1 133 ? 20.275 37.131 -17.916 1.00 6.23 133 ASP A CA 1
ATOM 975 C C . ASP A 1 133 ? 19.755 35.905 -18.649 1.00 6.01 133 ASP A C 1
ATOM 976 O O . ASP A 1 133 ? 20.290 34.786 -18.489 1.00 6.36 133 ASP A O 1
ATOM 981 N N . GLU A 1 134 ? 18.715 36.134 -19.458 1.00 6.88 134 GLU A N 1
ATOM 982 C CA . GLU A 1 134 ? 18.149 35.142 -20.379 1.00 6.72 134 GLU A CA 1
ATOM 983 C C . GLU A 1 134 ? 17.623 33.898 -19.673 1.00 7.44 134 GLU A C 1
ATOM 984 O O . GLU A 1 134 ? 18.048 32.764 -19.921 1.00 7.77 134 GLU A O 1
ATOM 990 N N . LEU A 1 135 ? 16.708 34.165 -18.749 1.00 6.60 135 LEU A N 1
ATOM 991 C CA . LEU A 1 135 ? 16.033 33.130 -17.970 1.00 7.14 135 LEU A CA 1
ATOM 992 C C . LEU A 1 135 ? 14.537 33.453 -17.872 1.00 5.35 135 LEU A C 1
ATOM 993 O O . LEU A 1 135 ? 13.875 33.066 -16.894 1.00 6.29 135 LEU A O 1
ATOM 998 N N . TRP A 1 136 ? 14.000 34.128 -18.896 1.00 6.69 136 TRP A N 1
ATOM 999 C CA . TRP A 1 136 ? 12.565 34.414 -18.980 1.00 7.85 136 TRP A CA 1
ATOM 1000 C C . TRP A 1 136 ? 12.038 33.928 -20.318 1.00 7.09 136 TRP A C 1
ATOM 1001 O O . TRP A 1 136 ? 12.742 34.013 -21.325 1.00 6.30 136 TRP A O 1
ATOM 1012 N N . GLU A 1 137 ? 10.801 33.431 -20.338 1.00 6.35 137 GLU A N 1
ATOM 1013 C CA . GLU A 1 137 ? 10.051 33.208 -21.581 1.00 7.97 137 GLU A CA 1
ATOM 1014 C C . GLU A 1 137 ? 8.590 33.463 -21.294 1.00 7.14 137 GLU A C 1
ATOM 1015 O O . GLU A 1 137 ? 8.181 33.524 -20.150 1.00 6.78 137 GLU A O 1
ATOM 1021 N N . TRP A 1 138 ? 7.829 33.671 -22.363 1.00 7.15 138 TRP A N 1
ATOM 1022 C CA . TRP A 1 138 ? 6.394 33.910 -22.290 1.00 6.10 138 TRP A CA 1
ATOM 1023 C C . TRP A 1 138 ? 5.650 32.684 -21.751 1.00 8.26 138 TRP A C 1
ATOM 1024 O O . TRP A 1 138 ? 5.978 31.541 -22.072 1.00 8.12 138 TRP A O 1
ATOM 1035 N N . ASP A 1 139 ? 4.633 32.938 -20.941 1.00 6.43 139 ASP A N 1
ATOM 1036 C CA . ASP A 1 139 ? 3.857 31.845 -20.365 1.00 7.91 139 ASP A CA 1
ATOM 1037 C C . ASP A 1 139 ? 2.501 31.617 -21.039 1.00 7.72 139 ASP A C 1
ATOM 1038 O O . ASP A 1 139 ? 1.532 32.338 -20.749 1.00 9.56 139 ASP A O 1
ATOM 1043 N N . GLU A 1 140 ? 2.422 30.591 -21.888 1.00 8.28 140 GLU A N 1
ATOM 1044 C CA . GLU A 1 140 ? 1.129 30.087 -22.332 1.00 6.93 140 GLU A CA 1
ATOM 1045 C C . GLU A 1 140 ? 0.548 29.036 -21.389 1.00 10.04 140 GLU A C 1
ATOM 1046 O O . GLU A 1 140 ? -0.677 29.043 -21.127 1.00 11.13 140 GLU A O 1
ATOM 1052 N N . SER A 1 141 ? 1.392 28.133 -20.885 1.00 9.61 141 SER A N 1
ATOM 1053 C CA . SER A 1 141 ? 0.921 26.967 -20.135 1.00 11.08 141 SER A CA 1
ATOM 1054 C C . SER A 1 141 ? 0.049 27.302 -18.943 1.00 10.59 141 SER A C 1
ATOM 1055 O O . SER A 1 141 ? -0.988 26.647 -18.706 1.00 12.96 141 SER A O 1
ATOM 1058 N N . THR A 1 142 ? 0.439 28.327 -18.192 1.00 8.70 142 THR A N 1
ATOM 1059 C CA . THR A 1 142 ? -0.350 28.746 -17.040 1.00 10.47 142 THR A CA 1
ATOM 1060 C C . THR A 1 142 ? -0.986 30.126 -17.190 1.00 9.39 142 THR A C 1
ATOM 1061 O O . THR A 1 142 ? -1.273 30.803 -16.197 1.00 9.92 142 THR A O 1
ATOM 1065 N N . LYS A 1 143 ? -1.195 30.511 -18.454 1.00 8.25 143 LYS A N 1
ATOM 1066 C CA . LYS A 1 143 ? -2.128 31.595 -18.797 1.00 9.98 143 LYS A CA 1
ATOM 1067 C C . LYS A 1 143 ? -1.774 32.909 -18.141 1.00 8.93 143 LYS A C 1
ATOM 1068 O O . LYS A 1 143 ? -2.647 33.691 -17.769 1.00 10.00 143 LYS A O 1
ATOM 1074 N N . GLY A 1 144 ? -0.478 33.173 -18.030 1.00 7.54 144 GLY A N 1
ATOM 1075 C CA . GLY A 1 144 ? -0.003 34.401 -17.449 1.00 7.40 144 GLY A CA 1
ATOM 1076 C C . GLY A 1 144 ? 0.386 34.328 -15.989 1.00 9.96 144 GLY A C 1
ATOM 1077 O O . GLY A 1 144 ? 0.916 35.314 -15.462 1.00 10.01 144 GLY A O 1
ATOM 1078 N N . ASP A 1 145 ? 0.131 33.188 -15.355 1.00 8.04 145 ASP A N 1
ATOM 1079 C CA . ASP A 1 145 ? 0.490 32.995 -13.948 1.00 10.90 145 ASP A CA 1
ATOM 1080 C C . ASP A 1 145 ? 1.970 32.687 -13.691 1.00 10.28 145 ASP A C 1
ATOM 1081 O O . ASP A 1 145 ? 2.416 32.828 -12.561 1.00 12.07 145 ASP A O 1
ATOM 1086 N N . TYR A 1 146 ? 2.724 32.281 -14.718 1.00 6.73 146 TYR A N 1
ATOM 1087 C CA . TYR A 1 146 ? 4.141 31.901 -14.550 1.00 6.67 146 TYR A CA 1
ATOM 1088 C C . TYR A 1 146 ? 4.299 30.870 -13.449 1.00 8.46 146 TYR A C 1
ATOM 1089 O O . TYR A 1 146 ? 5.102 31.053 -12.545 1.00 11.18 146 TYR A O 1
ATOM 1098 N N . ASP A 1 147 ? 3.525 29.792 -13.544 1.00 8.77 147 ASP A N 1
ATOM 1099 C CA . ASP A 1 147 ? 3.528 28.772 -12.489 1.00 7.90 147 ASP A CA 1
ATOM 1100 C C . ASP A 1 147 ? 4.141 27.447 -12.897 1.00 13.32 147 ASP A C 1
ATOM 1101 O O . ASP A 1 147 ? 4.229 26.544 -12.067 1.00 16.36 147 ASP A O 1
ATOM 1106 N N . LYS A 1 148 ? 4.592 27.314 -14.144 1.00 7.46 148 LYS A N 1
ATOM 1107 C CA . LYS A 1 148 ? 5.104 26.037 -14.621 1.00 9.78 148 LYS A CA 1
ATOM 1108 C C . LYS A 1 148 ? 6.626 25.900 -14.541 1.00 9.66 148 LYS A C 1
ATOM 1109 O O . LYS A 1 148 ? 7.141 24.987 -13.884 1.00 12.55 148 LYS A O 1
ATOM 1115 N N . ASN A 1 149 ? 7.350 26.807 -15.193 1.00 7.03 149 ASN A N 1
ATOM 1116 C CA . ASN A 1 149 ? 8.785 26.564 -15.391 1.00 9.52 149 ASN A CA 1
ATOM 1117 C C . ASN A 1 149 ? 9.614 26.593 -14.111 1.00 8.91 149 ASN A C 1
ATOM 1118 O O . ASN A 1 149 ? 10.624 25.875 -13.990 1.00 8.66 149 ASN A O 1
ATOM 1123 N N . ASP A 1 150 ? 9.215 27.443 -13.176 1.00 8.53 150 ASP A N 1
ATOM 1124 C CA . ASP A 1 150 ? 9.902 27.569 -11.882 1.00 9.47 150 ASP A CA 1
ATOM 1125 C C . ASP A 1 150 ? 11.365 27.956 -12.051 1.00 8.95 150 ASP A C 1
ATOM 1126 O O . ASP A 1 150 ? 12.222 27.485 -11.307 1.00 10.19 150 ASP A O 1
ATOM 1131 N N . TRP A 1 151 ? 11.673 28.783 -13.053 1.00 7.79 151 TRP A N 1
ATOM 1132 C CA . TRP A 1 151 ? 13.034 29.281 -13.226 1.00 6.60 151 TRP A CA 1
ATOM 1133 C C . TRP A 1 151 ? 13.278 30.550 -12.428 1.00 6.77 151 TRP A C 1
ATOM 1134 O O . TRP A 1 151 ? 12.574 31.554 -12.646 1.00 7.67 151 TRP A O 1
ATOM 1145 N N . ASP A 1 152 ? 14.249 30.528 -11.514 1.00 5.83 152 ASP A N 1
ATOM 1146 C CA . ASP A 1 152 ? 14.617 31.676 -10.686 1.00 7.14 152 ASP A CA 1
ATOM 1147 C C . ASP A 1 152 ? 16.106 31.861 -10.824 1.00 6.88 152 ASP A C 1
ATOM 1148 O O . ASP A 1 152 ? 16.828 30.867 -10.956 1.00 9.24 152 ASP A O 1
ATOM 1153 N N . TYR A 1 153 ? 16.636 33.081 -10.799 1.00 6.48 153 TYR A N 1
ATOM 1154 C CA . TYR A 1 153 ? 18.081 33.202 -10.943 1.00 5.64 153 TYR A CA 1
ATOM 1155 C C . TYR A 1 153 ? 18.841 32.590 -9.764 1.00 7.16 153 TYR A C 1
ATOM 1156 O O . TYR A 1 153 ? 19.790 31.855 -9.957 1.00 6.43 153 TYR A O 1
ATOM 1165 N N . ILE A 1 154 ? 18.448 32.935 -8.546 1.00 4.83 154 ILE A N 1
ATOM 1166 C CA . ILE A 1 154 ? 19.119 32.382 -7.354 1.00 6.17 154 ILE A CA 1
ATOM 1167 C C . ILE A 1 154 ? 18.051 32.018 -6.343 1.00 6.64 154 ILE A C 1
ATOM 1168 O O . ILE A 1 154 ? 17.160 32.838 -6.045 1.00 6.65 154 ILE A O 1
ATOM 1173 N N . THR A 1 155 ? 18.125 30.794 -5.821 1.00 4.57 155 THR A N 1
ATOM 1174 C CA . THR A 1 155 ? 17.267 30.325 -4.719 1.00 5.07 155 THR A CA 1
ATOM 1175 C C . THR A 1 155 ? 18.190 29.888 -3.625 1.00 6.08 155 THR A C 1
ATOM 1176 O O . THR A 1 155 ? 19.164 29.142 -3.863 1.00 8.69 155 THR A O 1
ATOM 1180 N N . LEU A 1 156 ? 17.909 30.347 -2.417 1.00 5.82 156 LEU A N 1
ATOM 1181 C CA . LEU A 1 156 ? 18.679 29.947 -1.250 1.00 6.23 156 LEU A CA 1
ATOM 1182 C C . LEU A 1 156 ? 17.792 29.055 -0.385 1.00 7.66 156 LEU A C 1
ATOM 1183 O O . LEU A 1 156 ? 16.673 29.430 -0.035 1.00 8.09 156 LEU A O 1
ATOM 1188 N N . GLU A 1 157 ? 18.290 27.877 -0.004 1.00 7.64 157 GLU A N 1
ATOM 1189 C CA . GLU A 1 157 ? 17.499 26.940 0.803 1.00 9.08 157 GLU A CA 1
ATOM 1190 C C . GLU A 1 157 ? 18.309 26.371 1.933 1.00 6.02 157 GLU A C 1
ATOM 1191 O O . GLU A 1 157 ? 19.440 25.907 1.718 1.00 6.25 157 GLU A O 1
ATOM 1197 N N . GLU A 1 158 ? 17.715 26.373 3.129 1.00 6.43 158 GLU A N 1
ATOM 1198 C CA . GLU A 1 158 ? 18.367 25.838 4.352 1.00 7.96 158 GLU A CA 1
ATOM 1199 C C . GLU A 1 158 ? 19.841 26.181 4.458 1.00 7.78 158 GLU A C 1
ATOM 1200 O O . GLU A 1 158 ? 20.678 25.336 4.807 1.00 7.36 158 GLU A O 1
ATOM 1206 N N . SER A 1 159 ? 20.141 27.447 4.185 1.00 7.31 159 SER A N 1
ATOM 1207 C CA . SER A 1 159 ? 21.506 27.980 4.182 1.00 5.98 159 SER A CA 1
ATOM 1208 C C . SER A 1 159 ? 21.653 29.091 5.227 1.00 5.68 159 SER A C 1
ATOM 1209 O O . SER A 1 159 ? 20.661 29.551 5.833 1.00 7.96 159 SER A O 1
ATOM 1212 N N . SER A 1 160 ? 22.891 29.507 5.480 1.00 6.38 160 SER A N 1
ATOM 1213 C CA . SER A 1 160 ? 23.199 30.471 6.534 1.00 5.76 160 SER A CA 1
ATOM 1214 C C . SER A 1 160 ? 24.375 31.316 6.120 1.00 7.04 160 SER A C 1
ATOM 1215 O O . SER A 1 160 ? 25.470 30.766 5.934 1.00 7.28 160 SER A O 1
ATOM 1218 N N . GLY A 1 161 ? 24.172 32.631 5.998 1.00 5.72 161 GLY A N 1
ATOM 1219 C CA . GLY A 1 161 ? 25.249 33.535 5.617 1.00 6.22 161 GLY A CA 1
ATOM 1220 C C . GLY A 1 161 ? 25.474 33.563 4.123 1.00 7.21 161 GLY A C 1
ATOM 1221 O O . GLY A 1 161 ? 26.236 32.772 3.583 1.00 6.85 161 GLY A O 1
ATOM 1222 N N . VAL A 1 162 ? 24.762 34.452 3.444 1.00 5.30 162 VAL A N 1
ATOM 1223 C CA . VAL A 1 162 ? 24.853 34.613 2.007 1.00 4.14 162 VAL A CA 1
ATOM 1224 C C . VAL A 1 162 ? 24.907 36.099 1.723 1.00 6.19 162 VAL A C 1
ATOM 1225 O O . VAL A 1 162 ? 24.001 36.827 2.124 1.00 6.67 162 VAL A O 1
ATOM 1229 N N . TRP A 1 163 ? 25.942 36.533 1.005 1.00 5.73 163 TRP A N 1
ATOM 1230 C CA . TRP A 1 163 ? 26.072 37.900 0.554 1.00 4.48 163 TRP A CA 1
ATOM 1231 C C . TRP A 1 163 ? 26.047 37.898 -0.968 1.00 5.76 163 TRP A C 1
ATOM 1232 O O . TRP A 1 163 ? 26.942 37.340 -1.603 1.00 6.47 163 TRP A O 1
ATOM 1243 N N . ILE A 1 164 ? 25.038 38.541 -1.547 1.00 5.48 164 ILE A N 1
ATOM 1244 C CA . ILE A 1 164 ? 24.953 38.773 -2.979 1.00 5.72 164 ILE A CA 1
ATOM 1245 C C . ILE A 1 164 ? 25.161 40.264 -3.180 1.00 5.89 164 ILE A C 1
ATOM 1246 O O . ILE A 1 164 ? 24.406 41.071 -2.624 1.00 6.71 164 ILE A O 1
ATOM 1251 N N . ASP A 1 165 ? 26.184 40.655 -3.951 1.00 5.38 165 ASP A N 1
ATOM 1252 C CA . ASP A 1 165 ? 26.562 42.062 -3.956 1.00 6.27 165 ASP A CA 1
ATOM 1253 C C . ASP A 1 165 ? 27.139 42.489 -5.300 1.00 4.74 165 ASP A C 1
ATOM 1254 O O . ASP A 1 165 ? 27.852 41.723 -5.944 1.00 6.18 165 ASP A O 1
ATOM 1259 N N . HIS A 1 166 ? 26.792 43.696 -5.747 1.00 6.17 166 HIS A N 1
ATOM 1260 C CA . HIS A 1 166 ? 27.240 44.168 -7.065 1.00 5.74 166 HIS A CA 1
ATOM 1261 C C . HIS A 1 166 ? 26.885 43.193 -8.188 1.00 6.65 166 HIS A C 1
ATOM 1262 O O . HIS A 1 166 ? 27.653 42.950 -9.125 1.00 6.32 166 HIS A O 1
ATOM 1269 N N . CYS A 1 167 ? 25.674 42.668 -8.117 1.00 6.23 167 CYS A N 1
ATOM 1270 C CA . CYS A 1 167 ? 25.148 41.846 -9.195 1.00 6.19 167 CYS A CA 1
ATOM 1271 C C . CYS A 1 167 ? 24.039 42.573 -9.926 1.00 6.30 167 CYS A C 1
ATOM 1272 O O . CYS A 1 167 ? 23.483 43.554 -9.419 1.00 6.71 167 CYS A O 1
ATOM 1275 N N . VAL A 1 168 ? 23.751 42.104 -11.133 1.00 6.82 168 VAL A N 1
ATOM 1276 C CA . VAL A 1 168 ? 22.669 42.629 -11.965 1.00 5.17 168 VAL A CA 1
ATOM 1277 C C . VAL A 1 168 ? 21.774 41.490 -12.414 1.00 6.63 168 VAL A C 1
ATOM 1278 O O . VAL A 1 168 ? 22.279 40.441 -12.833 1.00 8.07 168 VAL A O 1
ATOM 1282 N N . PHE A 1 169 ? 20.458 41.700 -12.309 1.00 5.20 169 PHE A N 1
ATOM 1283 C CA . PHE A 1 169 ? 19.469 40.690 -12.674 1.00 4.73 169 PHE A CA 1
ATOM 1284 C C . PHE A 1 169 ? 18.510 41.295 -13.675 1.00 8.70 169 PHE A C 1
ATOM 1285 O O . PHE A 1 169 ? 18.040 42.415 -13.482 1.00 8.15 169 PHE A O 1
ATOM 1293 N N . ASN A 1 170 ? 18.235 40.535 -14.734 1.00 5.84 170 ASN A N 1
ATOM 1294 C CA . ASN A 1 170 ? 17.302 40.936 -15.783 1.00 5.30 170 ASN A CA 1
ATOM 1295 C C . ASN A 1 170 ? 15.986 40.178 -15.603 1.00 6.44 170 ASN A C 1
ATOM 1296 O O . ASN A 1 170 ? 15.704 39.719 -14.501 1.00 6.73 170 ASN A O 1
ATOM 1301 N N . LYS A 1 171 ? 15.207 39.971 -16.653 1.00 7.41 171 LYS A N 1
ATOM 1302 C CA . LYS A 1 171 ? 13.922 39.292 -16.495 1.00 6.66 171 LYS A CA 1
ATOM 1303 C C . LYS A 1 171 ? 14.118 37.830 -16.124 1.00 5.99 171 LYS A C 1
ATOM 1304 O O . LYS A 1 171 ? 15.028 37.150 -16.622 1.00 6.69 171 LYS A O 1
ATOM 1310 N N . ALA A 1 172 ? 13.248 37.332 -15.256 1.00 6.91 172 ALA A N 1
ATOM 1311 C CA . ALA A 1 172 ? 13.180 35.909 -14.975 1.00 6.79 172 ALA A CA 1
ATOM 1312 C C . ALA A 1 172 ? 11.737 35.452 -15.050 1.00 6.52 172 ALA A C 1
ATOM 1313 O O . ALA A 1 172 ? 10.814 36.196 -14.716 1.00 6.69 172 ALA A O 1
ATOM 1315 N N . TYR A 1 173 ? 11.564 34.205 -15.461 1.00 6.90 173 TYR A N 1
ATOM 1316 C CA . TYR A 1 173 ? 10.253 33.589 -15.509 1.00 5.89 173 TYR A CA 1
ATOM 1317 C C . TYR A 1 173 ? 9.555 33.694 -14.161 1.00 5.58 173 TYR A C 1
ATOM 1318 O O . TYR A 1 173 ? 8.392 34.112 -14.093 1.00 6.67 173 TYR A O 1
ATOM 1327 N N . ASP A 1 174 ? 10.257 33.309 -13.100 1.00 7.50 174 ASP A N 1
ATOM 1328 C CA A ASP A 1 174 ? 9.718 33.400 -11.744 0.50 9.18 174 ASP A CA 1
ATOM 1329 C CA B ASP A 1 174 ? 9.818 33.400 -11.744 0.50 9.18 174 ASP A CA 1
ATOM 1330 C C . ASP A 1 174 ? 10.525 34.436 -10.962 1.00 7.75 174 ASP A C 1
ATOM 1331 O O . ASP A 1 174 ? 10.536 35.611 -11.320 1.00 10.05 174 ASP A O 1
ATOM 1340 N N . GLY A 1 175 ? 11.219 34.031 -9.915 1.00 7.49 175 GLY A N 1
ATOM 1341 C CA . GLY A 1 175 ? 11.862 35.010 -9.046 1.00 7.89 175 GLY A CA 1
ATOM 1342 C C . GLY A 1 175 ? 13.291 35.378 -9.398 1.00 6.70 175 GLY A C 1
ATOM 1343 O O . GLY A 1 175 ? 13.996 34.692 -10.157 1.00 6.67 175 GLY A O 1
ATOM 1344 N N . LEU A 1 176 ? 13.738 36.471 -8.801 1.00 6.68 176 LEU A N 1
ATOM 1345 C CA . LEU A 1 176 ? 15.102 36.945 -9.008 1.00 5.73 176 LEU A CA 1
ATOM 1346 C C . LEU A 1 176 ? 16.021 36.343 -7.963 1.00 6.50 176 LEU A C 1
ATOM 1347 O O . LEU A 1 176 ? 16.920 35.574 -8.315 1.00 7.01 176 LEU A O 1
ATOM 1352 N N . VAL A 1 177 ? 15.842 36.693 -6.691 1.00 5.63 177 VAL A N 1
ATOM 1353 C CA . VAL A 1 177 ? 16.572 36.002 -5.626 1.00 5.21 177 VAL A CA 1
ATOM 1354 C C . VAL A 1 177 ? 15.545 35.668 -4.557 1.00 5.32 177 VAL A C 1
ATOM 1355 O O . VAL A 1 177 ? 14.918 36.570 -3.980 1.00 6.03 177 VAL A O 1
ATOM 1359 N N . ASP A 1 178 ? 15.336 34.373 -4.318 1.00 5.07 178 ASP A N 1
ATOM 1360 C CA . ASP A 1 178 ? 14.368 33.858 -3.354 1.00 4.25 178 ASP A CA 1
ATOM 1361 C C . ASP A 1 178 ? 15.109 33.197 -2.230 1.00 6.45 178 ASP A C 1
ATOM 1362 O O . ASP A 1 178 ? 16.206 32.626 -2.420 1.00 6.52 178 ASP A O 1
ATOM 1367 N N . SER A 1 179 ? 14.527 33.258 -1.044 1.00 7.20 179 SER A N 1
ATOM 1368 C CA . SER A 1 179 ? 15.172 32.700 0.137 1.00 6.24 179 SER A CA 1
ATOM 1369 C C . SER A 1 179 ? 14.150 31.852 0.858 1.00 5.92 179 SER A C 1
ATOM 1370 O O . SER A 1 179 ? 13.070 32.361 1.203 1.00 6.63 179 SER A O 1
ATOM 1373 N N . LYS A 1 180 ? 14.460 30.583 1.104 1.00 7.59 180 LYS A N 1
ATOM 1374 C CA . LYS A 1 180 ? 13.478 29.599 1.506 1.00 6.16 180 LYS A CA 1
ATOM 1375 C C . LYS A 1 180 ? 14.014 28.650 2.585 1.00 6.10 180 LYS A C 1
ATOM 1376 O O . LYS A 1 180 ? 15.239 28.568 2.847 1.00 6.67 180 LYS A O 1
ATOM 1382 N N . LYS A 1 181 ? 13.090 27.898 3.168 1.00 8.22 181 LYS A N 1
ATOM 1383 C CA . LYS A 1 181 ? 13.429 26.810 4.074 1.00 7.48 181 LYS A CA 1
ATOM 1384 C C . LYS A 1 181 ? 14.367 27.277 5.186 1.00 8.07 181 LYS A C 1
ATOM 1385 O O . LYS A 1 181 ? 15.408 26.666 5.456 1.00 8.37 181 LYS A O 1
ATOM 1391 N N . GLY A 1 182 ? 13.973 28.375 5.830 1.00 6.99 182 GLY A N 1
ATOM 1392 C CA . GLY A 1 182 ? 14.653 28.826 7.026 1.00 7.25 182 GLY A CA 1
ATOM 1393 C C . GLY A 1 182 ? 16.002 29.475 6.794 1.00 7.26 182 GLY A C 1
ATOM 1394 O O . GLY A 1 182 ? 16.744 29.678 7.748 1.00 9.01 182 GLY A O 1
ATOM 1395 N N . THR A 1 183 ? 16.335 29.787 5.550 1.00 6.25 183 THR A N 1
ATOM 1396 C CA . THR A 1 183 ? 17.605 30.453 5.279 1.00 6.89 183 THR A CA 1
ATOM 1397 C C . THR A 1 183 ? 17.715 31.783 6.037 1.00 5.34 183 THR A C 1
ATOM 1398 O O . THR A 1 183 ? 16.818 32.620 6.004 1.00 6.11 183 THR A O 1
ATOM 1402 N N . SER A 1 184 ? 18.811 31.961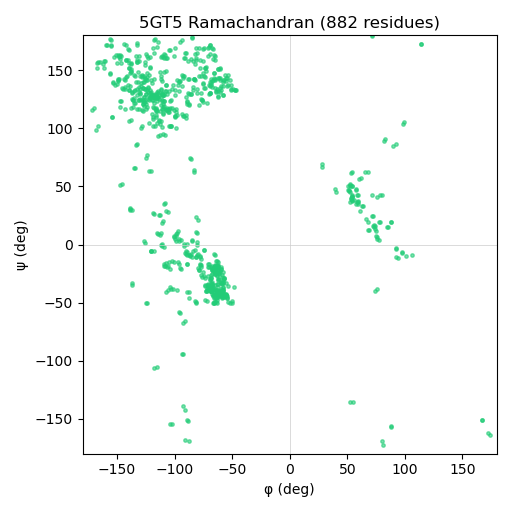 6.751 1.00 6.16 184 SER A N 1
ATOM 1403 C CA . SER A 1 184 ? 19.084 33.174 7.539 1.00 6.56 184 SER A CA 1
ATOM 1404 C C . SER A 1 184 ? 20.423 33.801 7.159 1.00 5.78 184 SER A C 1
ATOM 1405 O O . SER A 1 184 ? 21.270 33.183 6.489 1.00 6.27 184 SER A O 1
ATOM 1408 N N . GLY A 1 185 ? 20.618 35.045 7.557 1.00 6.80 185 GLY A N 1
ATOM 1409 C CA . GLY A 1 185 ? 21.897 35.710 7.379 1.00 7.20 185 GLY A CA 1
ATOM 1410 C C . GLY A 1 185 ? 22.161 36.150 5.947 1.00 5.22 185 GLY A C 1
ATOM 1411 O O . GLY A 1 185 ? 23.284 36.015 5.453 1.00 6.85 185 GLY A O 1
ATOM 1412 N N . VAL A 1 186 ? 21.152 36.680 5.266 1.00 6.11 186 VAL A N 1
ATOM 1413 C CA . VAL A 1 186 ? 21.297 37.064 3.870 1.00 5.99 186 VAL A CA 1
ATOM 1414 C C . VAL A 1 186 ? 21.403 38.585 3.769 1.00 4.01 186 VAL A C 1
ATOM 1415 O O . VAL A 1 186 ? 20.622 39.297 4.394 1.00 6.07 186 VAL A O 1
ATOM 1419 N N . THR A 1 187 ? 22.391 39.058 3.005 1.00 5.84 187 THR A N 1
ATOM 1420 C CA . THR A 1 187 ? 22.457 40.458 2.607 1.00 5.55 187 THR A CA 1
ATOM 1421 C C . THR A 1 187 ? 22.539 40.534 1.112 1.00 4.38 187 THR A C 1
ATOM 1422 O O . THR A 1 187 ? 23.378 39.859 0.498 1.00 5.44 187 THR A O 1
ATOM 1426 N N . ILE A 1 188 ? 21.669 41.354 0.526 1.00 4.54 188 ILE A N 1
ATOM 1427 C CA . ILE A 1 188 ? 21.790 41.673 -0.883 1.00 4.06 188 ILE A CA 1
ATOM 1428 C C . ILE A 1 188 ? 22.036 43.168 -1.048 1.00 5.67 188 ILE A C 1
ATOM 1429 O O . ILE A 1 188 ? 21.197 43.988 -0.644 1.00 5.94 188 ILE A O 1
ATOM 1434 N N . SER A 1 189 ? 23.199 43.533 -1.619 1.00 6.64 189 SER A N 1
ATOM 1435 C CA . SER A 1 189 ? 23.582 44.945 -1.642 1.00 5.35 189 SER A CA 1
ATOM 1436 C C . SER A 1 189 ? 24.181 45.375 -2.963 1.00 6.61 189 SER A C 1
ATOM 1437 O O . SER A 1 189 ? 24.700 44.550 -3.736 1.00 6.27 189 SER A O 1
ATOM 1440 N N . TRP A 1 190 ? 24.071 46.673 -3.240 1.00 5.91 190 TRP A N 1
ATOM 1441 C CA . TRP A 1 190 ? 24.725 47.282 -4.388 1.00 5.56 190 TRP A CA 1
ATOM 1442 C C . TRP A 1 190 ? 24.372 46.580 -5.690 1.00 5.35 190 TRP A C 1
ATOM 1443 O O . TRP A 1 190 ? 25.218 46.433 -6.572 1.00 6.92 190 TRP A O 1
ATOM 1454 N N . SER A 1 191 ? 23.124 46.149 -5.814 1.00 6.39 191 SER A N 1
ATOM 1455 C CA . SER A 1 191 ? 22.686 45.334 -6.955 1.00 5.61 191 SER A CA 1
ATOM 1456 C C . SER A 1 191 ? 21.563 45.978 -7.737 1.00 4.91 191 SER A C 1
ATOM 1457 O O . SER A 1 191 ? 20.780 46.753 -7.183 1.00 7.13 191 SER A O 1
ATOM 1460 N N . THR A 1 192 ? 21.514 45.649 -9.018 1.00 6.84 192 THR A N 1
ATOM 1461 C CA . THR A 1 192 ? 20.479 46.163 -9.918 1.00 5.51 192 THR A CA 1
ATOM 1462 C C . THR A 1 192 ? 19.554 45.036 -10.331 1.00 5.97 192 THR A C 1
ATOM 1463 O O . THR A 1 192 ? 20.024 43.942 -10.687 1.00 7.76 192 THR A O 1
ATOM 1467 N N . PHE A 1 193 ? 18.242 45.299 -10.259 1.00 5.69 193 PHE A N 1
ATOM 1468 C CA . PHE A 1 193 ? 17.202 44.395 -10.707 1.00 6.22 193 PHE A CA 1
ATOM 1469 C C . PHE A 1 193 ? 16.400 45.200 -11.703 1.00 7.11 193 PHE A C 1
ATOM 1470 O O . PHE A 1 193 ? 15.869 46.246 -11.338 1.00 7.86 193 PHE A O 1
ATOM 1478 N N . LYS A 1 194 ? 16.364 44.755 -12.958 1.00 6.01 194 LYS A N 1
ATOM 1479 C CA . LYS A 1 194 ? 15.711 45.560 -14.004 1.00 6.55 194 LYS A CA 1
ATOM 1480 C C . LYS A 1 194 ? 14.932 44.689 -14.954 1.00 6.28 194 LYS A C 1
ATOM 1481 O O . LYS A 1 194 ? 15.139 43.478 -15.102 1.00 8.43 194 LYS A O 1
ATOM 1487 N N . GLY A 1 195 ? 13.998 45.341 -15.619 1.00 8.39 195 GLY A N 1
ATOM 1488 C CA . GLY A 1 195 ? 13.242 44.700 -16.676 1.00 10.48 195 GLY A CA 1
ATOM 1489 C C . GLY A 1 195 ? 13.871 44.879 -18.038 1.00 9.50 195 GLY A C 1
ATOM 1490 O O . GLY A 1 195 ? 15.042 45.285 -18.182 1.00 11.01 195 GLY A O 1
ATOM 1491 N N . ASP A 1 196 ? 13.088 44.525 -19.052 1.00 7.33 196 ASP A N 1
ATOM 1492 C CA . ASP A 1 196 ? 13.494 44.624 -20.445 1.00 6.88 196 ASP A CA 1
ATOM 1493 C C . ASP A 1 196 ? 13.259 46.054 -20.948 1.00 7.80 196 ASP A C 1
ATOM 1494 O O . ASP A 1 196 ? 12.249 46.669 -20.623 1.00 9.62 196 ASP A O 1
ATOM 1499 N N . ASP A 1 197 ? 14.158 46.562 -21.786 1.00 9.98 197 ASP A N 1
ATOM 1500 C CA . ASP A 1 197 ? 14.023 47.951 -22.239 1.00 14.65 197 ASP A CA 1
ATOM 1501 C C . ASP A 1 197 ? 13.245 48.163 -23.525 1.00 10.82 197 ASP A C 1
ATOM 1502 O O . ASP A 1 197 ? 13.075 49.304 -23.953 1.00 12.46 197 ASP A O 1
ATOM 1507 N N . GLY A 1 198 ? 12.775 47.080 -24.136 1.00 9.18 198 GLY A N 1
ATOM 1508 C CA . GLY A 1 198 ? 11.944 47.200 -25.320 1.00 8.34 198 GLY A CA 1
ATOM 1509 C C . GLY A 1 198 ? 12.651 47.621 -26.596 1.00 10.55 198 GLY A C 1
ATOM 1510 O O . GLY A 1 198 ? 11.995 48.008 -27.558 1.00 10.78 198 GLY A O 1
ATOM 1511 N N . SER A 1 199 ? 13.977 47.538 -26.626 1.00 9.80 199 SER A N 1
ATOM 1512 C CA . SER A 1 199 ? 14.707 47.821 -27.851 1.00 8.54 199 SER A CA 1
ATOM 1513 C C . SER A 1 199 ? 14.384 46.753 -28.904 1.00 9.55 199 SER A C 1
ATOM 1514 O O . SER A 1 199 ? 13.909 45.658 -28.573 1.00 8.32 199 SER A O 1
ATOM 1517 N N . PRO A 1 200 ? 14.624 47.059 -30.188 1.00 8.88 200 PRO A N 1
ATOM 1518 C CA . PRO A 1 200 ? 14.163 46.174 -31.277 1.00 8.54 200 PRO A CA 1
ATOM 1519 C C . PRO A 1 200 ? 14.744 44.777 -31.290 1.00 7.77 200 PRO A C 1
ATOM 1520 O O . PRO A 1 200 ? 14.140 43.904 -31.899 1.00 11.38 200 PRO A O 1
ATOM 1524 N N . ASN A 1 201 ? 15.879 44.549 -30.630 1.00 8.57 201 ASN A N 1
ATOM 1525 C CA . ASN A 1 201 ? 16.378 43.181 -30.456 1.00 8.04 201 ASN A CA 1
ATOM 1526 C C . ASN A 1 201 ? 16.451 42.770 -28.998 1.00 10.93 201 ASN A C 1
ATOM 1527 O O . ASN A 1 201 ? 17.217 41.879 -28.626 1.00 10.09 201 ASN A O 1
ATOM 1532 N N . SER A 1 202 ? 15.625 43.381 -28.159 1.00 9.54 202 SER A N 1
ATOM 1533 C CA . SER A 1 202 ? 15.633 42.966 -26.758 1.00 8.12 202 SER A CA 1
ATOM 1534 C C . SER A 1 202 ? 15.157 41.529 -26.600 1.00 8.36 202 SER A C 1
ATOM 1535 O O . SER A 1 202 ? 14.491 40.945 -27.467 1.00 8.19 202 SER A O 1
ATOM 1538 N N . TRP A 1 203 ? 15.479 40.961 -25.449 1.00 7.15 203 TRP A N 1
ATOM 1539 C CA . TRP A 1 203 ? 15.077 39.588 -25.159 1.00 7.60 203 TRP A CA 1
ATOM 1540 C C . TRP A 1 203 ? 13.571 39.361 -25.253 1.00 5.92 203 TRP A C 1
ATOM 1541 O O . TRP A 1 203 ? 13.092 38.354 -25.813 1.00 6.86 203 TRP A O 1
ATOM 1552 N N . VAL A 1 204 ? 12.822 40.305 -24.687 1.00 6.84 204 VAL A N 1
ATOM 1553 C CA . VAL A 1 204 ? 11.372 40.246 -24.758 1.00 7.39 204 VAL A CA 1
ATOM 1554 C C . VAL A 1 204 ? 10.874 40.467 -26.202 1.00 6.45 204 VAL A C 1
ATOM 1555 O O . VAL A 1 204 ? 9.973 39.772 -26.655 1.00 7.46 204 VAL A O 1
ATOM 1559 N N . THR A 1 205 ? 11.485 41.389 -26.932 1.00 6.85 205 THR A N 1
ATOM 1560 C CA . THR A 1 205 ? 11.056 41.612 -28.313 1.00 7.75 205 THR A CA 1
ATOM 1561 C C . THR A 1 205 ? 11.284 40.375 -29.189 1.00 6.47 205 THR A C 1
ATOM 1562 O O . THR A 1 205 ? 10.427 40.027 -30.011 1.00 8.26 205 THR A O 1
ATOM 1566 N N . ARG A 1 206 ? 12.413 39.693 -28.983 1.00 8.50 206 ARG A N 1
ATOM 1567 C CA . ARG A 1 206 ? 12.651 38.449 -29.700 1.00 9.18 206 ARG A CA 1
ATOM 1568 C C . ARG A 1 206 ? 11.590 37.404 -29.402 1.00 9.52 206 ARG A C 1
ATOM 1569 O O . ARG A 1 206 ? 11.111 36.719 -30.301 1.00 8.77 206 ARG A O 1
ATOM 1577 N N . GLN A 1 207 ? 11.162 37.314 -28.141 1.00 7.74 207 GLN A N 1
ATOM 1578 C CA . GLN A 1 207 ? 10.086 36.383 -27.824 1.00 8.51 207 GLN A CA 1
ATOM 1579 C C . GLN A 1 207 ? 8.781 36.776 -28.535 1.00 6.14 207 GLN A C 1
ATOM 1580 O O . GLN A 1 207 ? 8.082 35.929 -29.095 1.00 8.56 207 GLN A O 1
ATOM 1586 N N . ILE A 1 208 ? 8.431 38.054 -28.475 1.00 5.87 208 ILE A N 1
ATOM 1587 C CA . ILE A 1 208 ? 7.167 38.492 -29.069 1.00 7.95 208 ILE A CA 1
ATOM 1588 C C . ILE A 1 208 ? 7.198 38.351 -30.605 1.00 8.57 208 ILE A C 1
ATOM 1589 O O . ILE A 1 208 ? 6.212 37.912 -31.203 1.00 8.68 208 ILE A O 1
ATOM 1594 N N . ASN A 1 209 ? 8.333 38.661 -31.227 1.00 9.60 209 ASN A N 1
ATOM 1595 C CA . ASN A 1 209 ? 8.425 38.519 -32.692 1.00 11.24 209 ASN A CA 1
ATOM 1596 C C . ASN A 1 209 ? 8.154 37.101 -33.161 1.00 11.35 209 ASN A C 1
ATOM 1597 O O . ASN A 1 209 ? 7.461 36.885 -34.183 1.00 12.41 209 ASN A O 1
ATOM 1602 N N . GLU A 1 210 ? 8.663 36.121 -32.423 1.00 8.04 210 GLU A N 1
ATOM 1603 C CA . GLU A 1 210 ? 8.421 34.721 -32.765 1.00 9.74 210 GLU A CA 1
ATOM 1604 C C . GLU A 1 210 ? 6.923 34.431 -32.771 1.00 14.45 210 GLU A C 1
ATOM 1605 O O . GLU A 1 210 ? 6.402 33.772 -33.687 1.00 11.45 210 GLU A O 1
ATOM 1611 N N . MET A 1 211 ? 6.215 34.928 -31.766 1.00 9.59 211 MET A N 1
ATOM 1612 C CA . MET A 1 211 ? 4.789 34.636 -31.665 1.00 8.83 211 MET A CA 1
ATOM 1613 C C . MET A 1 211 ? 3.986 35.400 -32.698 1.00 9.53 211 MET A C 1
ATOM 1614 O O . MET A 1 211 ? 2.993 34.876 -33.205 1.00 10.57 211 MET A O 1
ATOM 1619 N N . GLU A 1 212 ? 4.394 36.629 -32.994 1.00 8.75 212 GLU A N 1
ATOM 1620 C CA . GLU A 1 212 ? 3.695 37.454 -33.976 1.00 8.64 212 GLU A CA 1
ATOM 1621 C C . GLU A 1 212 ? 3.692 36.777 -35.339 1.00 11.36 212 GLU A C 1
ATOM 1622 O O . GLU A 1 212 ? 2.726 36.913 -36.087 1.00 11.54 212 GLU A O 1
ATOM 1628 N N . ALA A 1 213 ? 4.746 36.031 -35.632 1.00 12.92 213 ALA A N 1
ATOM 1629 C CA . ALA A 1 213 ? 4.896 35.320 -36.901 1.00 13.64 213 ALA A CA 1
ATOM 1630 C C . ALA A 1 213 ? 4.136 34.002 -36.943 1.00 17.76 213 ALA A C 1
ATOM 1631 O O . ALA A 1 213 ? 4.023 33.377 -38.004 1.00 20.10 213 ALA A O 1
ATOM 1633 N N . ASN A 1 214 ? 3.632 33.559 -35.796 1.00 12.86 214 ASN A N 1
ATOM 1634 C CA . ASN A 1 214 ? 3.048 32.238 -35.689 1.00 17.28 214 ASN A CA 1
ATOM 1635 C C . ASN A 1 214 ? 1.912 32.274 -34.672 1.00 12.96 214 ASN A C 1
ATOM 1636 O O . ASN A 1 214 ? 1.874 31.457 -33.752 1.00 14.28 214 ASN A O 1
ATOM 1641 N N . LYS A 1 215 ? 0.997 33.225 -34.830 1.00 14.12 215 LYS A N 1
ATOM 1642 C CA . LYS A 1 215 ? 0.041 33.522 -33.754 1.00 13.24 215 LYS A CA 1
ATOM 1643 C C . LYS A 1 215 ? -0.831 32.357 -33.285 1.00 11.86 215 LYS A C 1
ATOM 1644 O O . LYS A 1 215 ? -1.121 32.236 -32.086 1.00 12.79 215 LYS A O 1
ATOM 1650 N N . ALA A 1 216 ? -1.249 31.493 -34.206 1.00 18.60 216 ALA A N 1
ATOM 1651 C CA . ALA A 1 216 ? -2.124 30.385 -33.855 1.00 21.20 216 ALA A CA 1
ATOM 1652 C C . ALA A 1 216 ? -1.486 29.425 -32.871 1.00 17.86 216 ALA A C 1
ATOM 1653 O O . ALA A 1 216 ? -2.184 28.710 -32.147 1.00 19.81 216 ALA A O 1
ATOM 1655 N N . SER A 1 217 ? -0.161 29.424 -32.812 1.00 13.51 217 SER A N 1
ATOM 1656 C CA . SER A 1 217 ? 0.538 28.493 -31.942 1.00 18.37 217 SER A CA 1
ATOM 1657 C C . SER A 1 217 ? 0.612 28.975 -30.509 1.00 15.40 217 SER A C 1
ATOM 1658 O O . SER A 1 217 ? 1.113 28.263 -29.639 1.00 15.89 217 SER A O 1
ATOM 1661 N N . TYR A 1 218 ? 0.129 30.192 -30.273 1.00 13.54 218 TYR A N 1
ATOM 1662 C CA . TYR A 1 218 ? 0.207 30.815 -28.946 1.00 10.31 218 TYR A CA 1
ATOM 1663 C C . TYR A 1 218 ? -1.137 31.418 -28.593 1.00 10.00 218 TYR A C 1
ATOM 1664 O O . TYR A 1 218 ? -1.377 32.607 -28.827 1.00 10.55 218 TYR A O 1
ATOM 1673 N N . PRO A 1 219 ? -2.039 30.603 -28.034 1.00 9.83 219 PRO A N 1
ATOM 1674 C CA . PRO A 1 219 ? -3.436 31.052 -27.865 1.00 9.47 219 PRO A CA 1
ATOM 1675 C C . PRO A 1 219 ? -3.632 32.316 -27.015 1.00 10.19 219 PRO A C 1
ATOM 1676 O O . PRO A 1 219 ? -4.458 33.167 -27.386 1.00 11.78 219 PRO A O 1
ATOM 1680 N N . MET A 1 220 ? -2.895 32.460 -25.914 1.00 7.97 220 MET A N 1
ATOM 1681 C CA . MET A 1 220 ? -3.029 33.674 -25.121 1.00 7.56 220 MET A CA 1
ATOM 1682 C C . MET A 1 220 ? -2.550 34.904 -25.881 1.00 7.92 220 MET A C 1
ATOM 1683 O O . MET A 1 220 ? -3.250 35.910 -25.922 1.00 7.88 220 MET A O 1
ATOM 1688 N N . TYR A 1 221 ? -1.348 34.825 -26.441 1.00 6.59 221 TYR A N 1
ATOM 1689 C CA . TYR A 1 221 ? -0.830 35.916 -27.247 1.00 6.16 221 TYR A CA 1
ATOM 1690 C C . TYR A 1 221 ? -1.802 36.273 -28.372 1.00 8.19 221 TYR A C 1
ATOM 1691 O O . TYR A 1 221 ? -2.138 37.466 -28.598 1.00 7.36 221 TYR A O 1
ATOM 1700 N N . ASN A 1 222 ? -2.295 35.239 -29.050 1.00 7.10 222 ASN A N 1
ATOM 1701 C CA . ASN A 1 222 ? -3.259 35.442 -30.136 1.00 7.76 222 ASN A CA 1
ATOM 1702 C C . ASN A 1 222 ? -4.520 36.161 -29.651 1.00 10.27 222 ASN A C 1
ATOM 1703 O O . ASN A 1 222 ? -4.986 37.127 -30.261 1.00 8.93 222 ASN A O 1
ATOM 1708 N N . TYR A 1 223 ? -5.038 35.751 -28.501 1.00 10.20 223 TYR A N 1
ATOM 1709 C CA . TYR A 1 223 ? -6.203 36.401 -27.936 1.00 8.17 223 TYR A CA 1
ATOM 1710 C C . TYR A 1 223 ? -5.938 37.876 -27.606 1.00 8.70 223 TYR A C 1
ATOM 1711 O O . TYR A 1 223 ? -6.756 38.747 -27.883 1.00 8.69 223 TYR A O 1
ATOM 1720 N N . LEU A 1 224 ? -4.796 38.153 -26.982 1.00 8.15 224 LEU A N 1
ATOM 1721 C CA . LEU A 1 224 ? -4.445 39.525 -26.640 1.00 6.49 224 LEU A CA 1
ATOM 1722 C C . LEU A 1 224 ? -4.355 40.429 -27.869 1.00 8.55 224 LEU A C 1
ATOM 1723 O O . LEU A 1 224 ? -4.726 41.606 -27.803 1.00 8.99 224 LEU A O 1
ATOM 1728 N N . ARG A 1 225 ? -3.823 39.896 -28.971 1.00 8.76 225 ARG A N 1
ATOM 1729 C CA . ARG A 1 225 ? -3.715 40.644 -30.237 1.00 7.08 225 ARG A CA 1
ATOM 1730 C C . ARG A 1 225 ? -5.031 40.741 -30.999 1.00 11.24 225 ARG A C 1
ATOM 1731 O O . ARG A 1 225 ? -5.169 41.572 -31.896 1.00 11.36 225 ARG A O 1
ATOM 1739 N N . SER A 1 226 ? -5.979 39.874 -30.648 1.00 9.57 226 SER A N 1
ATOM 1740 C CA . SER A 1 226 ? -7.239 39.771 -31.384 1.00 10.22 226 SER A CA 1
ATOM 1741 C C . SER A 1 226 ? -8.171 40.930 -31.088 1.00 10.02 226 SER A C 1
ATOM 1742 O O . SER A 1 226 ? -7.951 41.740 -30.189 1.00 9.97 226 SER A O 1
ATOM 1745 N N . SER A 1 227 ? -9.234 41.028 -31.890 1.00 9.93 227 SER A N 1
ATOM 1746 C CA . SER A 1 227 ? -10.224 42.066 -31.691 1.00 9.50 227 SER A CA 1
ATOM 1747 C C . SER A 1 227 ? -10.989 41.964 -30.377 1.00 7.67 227 SER A C 1
ATOM 1748 O O . SER A 1 227 ? -11.713 42.888 -30.029 1.00 9.96 227 SER A O 1
ATOM 1751 N N . ALA A 1 228 ? -10.828 40.868 -29.627 1.00 9.62 228 ALA A N 1
ATOM 1752 C CA . ALA A 1 228 ? -11.444 40.808 -28.307 1.00 9.63 228 ALA A CA 1
ATOM 1753 C C . ALA A 1 228 ? -10.749 41.749 -27.322 1.00 9.18 228 ALA A C 1
ATOM 1754 O O . ALA A 1 228 ? -11.355 42.202 -26.339 1.00 9.38 228 ALA A O 1
ATOM 1756 N N . VAL A 1 229 ? -9.461 42.009 -27.569 1.00 7.99 229 VAL A N 1
ATOM 1757 C CA . VAL A 1 229 ? -8.671 42.819 -26.664 1.00 10.27 229 VAL A CA 1
ATOM 1758 C C . VAL A 1 229 ? -8.037 44.019 -27.355 1.00 7.75 229 VAL A C 1
ATOM 1759 O O . VAL A 1 229 ? -8.142 45.132 -26.852 1.00 9.59 229 VAL A O 1
ATOM 1763 N N . GLY A 1 230 ? -7.357 43.806 -28.476 1.00 7.82 230 GLY A N 1
ATOM 1764 C CA . GLY A 1 230 ? -6.851 44.932 -29.260 1.00 9.18 230 GLY A CA 1
ATOM 1765 C C . GLY A 1 230 ? -5.480 45.449 -28.875 1.00 11.30 230 GLY A C 1
ATOM 1766 O O . GLY A 1 230 ? -5.132 46.587 -29.202 1.00 11.10 230 GLY A O 1
ATOM 1767 N N . LEU A 1 231 ? -4.697 44.635 -28.168 1.00 7.55 231 LEU A N 1
ATOM 1768 C CA . LEU A 1 231 ? -3.318 45.044 -27.883 1.00 6.70 231 LEU A CA 1
ATOM 1769 C C . LEU A 1 231 ? -2.453 44.905 -29.110 1.00 9.30 231 LEU A C 1
ATOM 1770 O O . LEU A 1 231 ? -2.538 43.919 -29.839 1.00 9.08 231 LEU A O 1
ATOM 1775 N N . SER A 1 232 ? -1.582 45.882 -29.318 1.00 8.18 232 SER A N 1
ATOM 1776 C CA . SER A 1 232 ? -0.601 45.769 -30.393 1.00 9.18 232 SER A CA 1
ATOM 1777 C C . SER A 1 232 ? 0.606 44.924 -29.949 1.00 7.44 232 SER A C 1
ATOM 1778 O O . SER A 1 232 ? 0.826 44.665 -28.766 1.00 9.19 232 SER A O 1
ATOM 1781 N N . LYS A 1 233 ? 1.411 44.468 -30.901 1.00 9.34 233 LYS A N 1
ATOM 1782 C CA . LYS A 1 233 ? 2.663 43.799 -30.555 1.00 7.63 233 LYS A CA 1
ATOM 1783 C C . LYS A 1 233 ? 3.536 44.686 -29.681 1.00 8.61 233 LYS A C 1
ATOM 1784 O O . LYS A 1 233 ? 4.089 44.226 -28.684 1.00 7.50 233 LYS A O 1
ATOM 1790 N N . GLU A 1 234 ? 3.621 45.962 -30.023 1.00 7.73 234 GLU A N 1
ATOM 1791 C CA . GLU A 1 234 ? 4.371 46.923 -29.250 1.00 10.06 234 GLU A CA 1
ATOM 1792 C C . GLU A 1 234 ? 3.814 47.047 -27.833 1.00 9.27 234 GLU A C 1
ATOM 1793 O O . GLU A 1 234 ? 4.590 47.097 -26.884 1.00 8.84 234 GLU A O 1
ATOM 1799 N N . ASP A 1 235 ? 2.489 47.064 -27.685 1.00 8.39 235 ASP A N 1
ATOM 1800 C CA . ASP A 1 235 ? 1.863 47.116 -26.364 1.00 6.73 235 ASP A CA 1
ATOM 1801 C C . ASP A 1 235 ? 2.292 45.926 -25.552 1.00 8.03 235 ASP A C 1
ATOM 1802 O O . ASP A 1 235 ? 2.623 46.060 -24.366 1.00 7.93 235 ASP A O 1
ATOM 1807 N N . ILE A 1 236 ? 2.261 44.746 -26.166 1.00 7.55 236 ILE A N 1
ATOM 1808 C CA . ILE A 1 236 ? 2.599 43.523 -25.417 1.00 6.39 236 ILE A CA 1
ATOM 1809 C C . ILE A 1 236 ? 4.077 43.496 -25.021 1.00 8.61 236 ILE A C 1
ATOM 1810 O O . ILE A 1 236 ? 4.413 43.122 -23.900 1.00 7.25 236 ILE A O 1
ATOM 1815 N N . ILE A 1 237 ? 4.958 43.958 -25.893 1.00 6.96 237 ILE A N 1
ATOM 1816 C CA . ILE A 1 237 ? 6.354 44.076 -25.503 1.00 6.49 237 ILE A CA 1
ATOM 1817 C C . ILE A 1 237 ? 6.511 45.051 -24.318 1.00 6.08 237 ILE A C 1
ATOM 1818 O O . ILE A 1 237 ? 7.223 44.744 -23.347 1.00 6.80 237 ILE A O 1
ATOM 1823 N N . ALA A 1 238 ? 5.837 46.194 -24.353 1.00 7.31 238 ALA A N 1
ATOM 1824 C CA . ALA A 1 238 ? 5.969 47.166 -23.262 1.00 6.86 238 ALA A CA 1
ATOM 1825 C C . ALA A 1 238 ? 5.434 46.634 -21.938 1.00 8.57 238 ALA A C 1
ATOM 1826 O O . ALA A 1 238 ? 6.057 46.836 -20.891 1.00 7.51 238 ALA A O 1
ATOM 1828 N N . ILE A 1 239 ? 4.282 45.961 -21.984 1.00 6.57 239 ILE A N 1
ATOM 1829 C CA . ILE A 1 239 ? 3.660 45.446 -20.765 1.00 6.63 239 ILE A CA 1
ATOM 1830 C C . ILE A 1 239 ? 4.480 44.261 -20.206 1.00 7.73 239 ILE A C 1
ATOM 1831 O O . ILE A 1 239 ? 4.602 44.073 -18.986 1.00 9.11 239 ILE A O 1
ATOM 1836 N N . SER A 1 240 ? 5.076 43.479 -21.093 1.00 6.39 240 SER A N 1
ATOM 1837 C CA . SER A 1 240 ? 5.906 42.336 -20.689 1.00 6.37 240 SER A CA 1
ATOM 1838 C C . SER A 1 240 ? 7.289 42.764 -20.259 1.00 6.88 240 SER A C 1
ATOM 1839 O O . SER A 1 240 ? 8.027 41.930 -19.761 1.00 8.30 240 SER A O 1
ATOM 1842 N N . GLY A 1 241 ? 7.652 44.027 -20.437 1.00 6.27 241 GLY A N 1
ATOM 1843 C CA . GLY A 1 241 ? 9.008 44.459 -20.126 1.00 7.54 241 GLY A CA 1
ATOM 1844 C C . GLY A 1 241 ? 9.348 44.433 -18.661 1.00 7.62 241 GLY A C 1
ATOM 1845 O O . GLY A 1 241 ? 10.480 44.105 -18.296 1.00 7.89 241 GLY A O 1
ATOM 1846 N N . SER A 1 242 ? 8.409 44.802 -17.807 1.00 6.63 242 SER A N 1
ATOM 1847 C CA . SER A 1 242 ? 8.675 44.774 -16.361 1.00 6.95 242 SER A CA 1
ATOM 1848 C C . SER A 1 242 ? 8.734 43.362 -15.788 1.00 7.66 242 SER A C 1
ATOM 1849 O O . SER A 1 242 ? 8.166 42.417 -16.338 1.00 7.78 242 SER A O 1
ATOM 1852 N N . GLN A 1 243 ? 9.494 43.225 -14.706 1.00 5.94 243 GLN A N 1
ATOM 1853 C CA . GLN A 1 243 ? 9.686 41.910 -14.073 1.00 6.49 243 GLN A CA 1
ATOM 1854 C C . GLN A 1 243 ? 8.548 41.642 -13.099 1.00 6.39 243 GLN A C 1
ATOM 1855 O O . GLN A 1 243 ? 8.226 42.487 -12.274 1.00 8.20 243 GLN A O 1
ATOM 1861 N N . LYS A 1 244 ? 7.908 40.485 -13.184 1.00 6.09 244 LYS A N 1
ATOM 1862 C CA . LYS A 1 244 ? 6.699 40.236 -12.366 1.00 7.78 244 LYS A CA 1
ATOM 1863 C C . LYS A 1 244 ? 7.006 40.029 -10.889 1.00 9.50 244 LYS A C 1
ATOM 1864 O O . LYS A 1 244 ? 6.279 40.513 -10.032 1.00 10.85 244 LYS A O 1
ATOM 1870 N N . LYS A 1 245 ? 8.077 39.316 -10.573 1.00 7.28 245 LYS A N 1
ATOM 1871 C CA . LYS A 1 245 ? 8.370 38.923 -9.175 1.00 6.72 245 LYS A CA 1
ATOM 1872 C C . LYS A 1 245 ? 9.803 39.254 -8.775 1.00 8.54 245 LYS A C 1
ATOM 1873 O O . LYS A 1 245 ? 10.744 38.939 -9.509 1.00 10.13 245 LYS A O 1
ATOM 1879 N N . GLY A 1 246 ? 9.986 39.855 -7.600 1.00 7.86 246 GLY A N 1
ATOM 1880 C CA . GLY A 1 246 ? 11.304 40.160 -7.085 1.00 6.76 246 GLY A CA 1
ATOM 1881 C C . GLY A 1 246 ? 11.895 39.098 -6.170 1.00 7.82 246 GLY A C 1
ATOM 1882 O O . GLY A 1 246 ? 12.532 38.154 -6.629 1.00 10.36 246 GLY A O 1
ATOM 1883 N N . HIS A 1 247 ? 11.705 39.263 -4.859 1.00 6.28 247 HIS A N 1
ATOM 1884 C CA . HIS A 1 247 ? 12.241 38.376 -3.831 1.00 6.01 247 HIS A CA 1
ATOM 1885 C C . HIS A 1 247 ? 11.116 37.673 -3.053 1.00 5.68 247 HIS A C 1
ATOM 1886 O O . HIS A 1 247 ? 10.324 38.338 -2.376 1.00 5.92 247 HIS A O 1
ATOM 1893 N N . LEU A 1 248 ? 11.027 36.363 -3.151 1.00 5.22 248 LEU A N 1
ATOM 1894 C CA . LEU A 1 248 ? 10.140 35.558 -2.307 1.00 5.36 248 LEU A CA 1
ATOM 1895 C C . LEU A 1 248 ? 10.947 35.090 -1.118 1.00 5.29 248 LEU A C 1
ATOM 1896 O O . LEU A 1 248 ? 11.895 34.317 -1.279 1.00 6.73 248 LEU A O 1
ATOM 1901 N N . VAL A 1 249 ? 10.613 35.599 0.062 1.00 5.86 249 VAL A N 1
ATOM 1902 C CA . VAL A 1 249 ? 11.341 35.248 1.289 1.00 5.60 249 VAL A CA 1
ATOM 1903 C C . VAL A 1 249 ? 10.366 34.480 2.186 1.00 5.61 249 VAL A C 1
ATOM 1904 O O . VAL A 1 249 ? 9.570 35.082 2.921 1.00 7.03 249 VAL A O 1
ATOM 1908 N N . GLY A 1 250 ? 10.399 33.152 2.080 1.00 5.54 250 GLY A N 1
ATOM 1909 C CA . GLY A 1 250 ? 9.455 32.262 2.740 1.00 6.16 250 GLY A CA 1
ATOM 1910 C C . GLY A 1 250 ? 8.419 31.871 1.730 1.00 7.53 250 GLY A C 1
ATOM 1911 O O . GLY A 1 250 ? 7.527 32.674 1.375 1.00 8.39 250 GLY A O 1
ATOM 1912 N N . ALA A 1 251 ? 8.515 30.644 1.247 1.00 7.59 251 ALA A N 1
ATOM 1913 C CA . ALA A 1 251 ? 7.676 30.244 0.114 1.00 8.67 251 ALA A CA 1
ATOM 1914 C C . ALA A 1 251 ? 6.410 29.490 0.458 1.00 10.90 251 ALA A C 1
ATOM 1915 O O . ALA A 1 251 ? 5.550 29.336 -0.388 1.00 13.90 251 ALA A O 1
ATOM 1917 N N . THR A 1 252 ? 6.306 28.988 1.685 1.00 8.63 252 THR A N 1
ATOM 1918 C CA . THR A 1 252 ? 5.155 28.170 2.065 1.00 8.96 252 THR A CA 1
ATOM 1919 C C . THR A 1 252 ? 4.412 28.807 3.228 1.00 10.84 252 THR A C 1
ATOM 1920 O O . THR A 1 252 ? 5.015 29.162 4.234 1.00 9.27 252 THR A O 1
ATOM 1924 N N . SER A 1 253 ? 3.087 28.920 3.118 1.00 8.90 253 SER A N 1
ATOM 1925 C CA . SER A 1 253 ? 2.316 29.594 4.140 1.00 9.68 253 SER A CA 1
ATOM 1926 C C . SER A 1 253 ? 2.414 28.875 5.504 1.00 12.56 253 SER A C 1
ATOM 1927 O O . SER A 1 253 ? 2.277 27.633 5.604 1.00 11.60 253 SER A O 1
ATOM 1930 N N . ASP A 1 254 ? 2.676 29.677 6.540 1.00 10.04 254 ASP A N 1
ATOM 1931 C CA . ASP A 1 254 ? 2.629 29.281 7.958 1.00 9.50 254 ASP A CA 1
ATOM 1932 C C . ASP A 1 254 ? 3.601 28.162 8.336 1.00 13.46 254 ASP A C 1
ATOM 1933 O O . ASP A 1 254 ? 3.408 27.458 9.329 1.00 17.43 254 ASP A O 1
ATOM 1938 N N . GLU A 1 255 ? 4.716 28.066 7.639 1.00 11.31 255 GLU A N 1
ATOM 1939 C CA . GLU A 1 255 ? 5.745 27.125 8.048 1.00 9.60 255 GLU A CA 1
ATOM 1940 C C . GLU A 1 255 ? 6.558 27.703 9.168 1.00 11.08 255 GLU A C 1
ATOM 1941 O O . GLU A 1 255 ? 6.988 28.850 9.096 1.00 10.11 255 GLU A O 1
ATOM 1947 N N . SER A 1 256 ? 6.807 26.912 10.201 1.00 10.00 256 SER A N 1
ATOM 1948 C CA . SER A 1 256 ? 7.533 27.432 11.353 1.00 9.88 256 SER A CA 1
ATOM 1949 C C . SER A 1 256 ? 8.953 27.894 11.031 1.00 8.59 256 SER A C 1
ATOM 1950 O O . SER A 1 256 ? 9.475 28.829 11.675 1.00 9.77 256 SER A O 1
ATOM 1953 N N . ALA A 1 257 ? 9.588 27.276 10.041 1.00 8.58 257 ALA A N 1
ATOM 1954 C CA . ALA A 1 257 ? 10.921 27.723 9.628 1.00 9.16 257 ALA A CA 1
ATOM 1955 C C . ALA A 1 257 ? 10.952 29.155 9.073 1.00 7.55 257 ALA A C 1
ATOM 1956 O O . ALA A 1 257 ? 12.001 29.767 8.999 1.00 7.75 257 ALA A O 1
ATOM 1958 N N . ASN A 1 258 ? 9.796 29.687 8.673 1.00 7.32 258 ASN A N 1
ATOM 1959 C CA . ASN A 1 258 ? 9.773 31.050 8.150 1.00 6.36 258 ASN A CA 1
ATOM 1960 C C . ASN A 1 258 ? 10.193 32.042 9.224 1.00 8.86 258 ASN A C 1
ATOM 1961 O O . ASN A 1 258 ? 10.709 33.131 8.906 1.00 7.18 258 ASN A O 1
ATOM 1966 N N . ALA A 1 259 ? 9.994 31.677 10.496 1.00 7.77 259 ALA A N 1
ATOM 1967 C CA . ALA A 1 259 ? 10.361 32.605 11.568 1.00 7.19 259 ALA A CA 1
ATOM 1968 C C . ALA A 1 259 ? 11.856 32.845 11.590 1.00 6.18 259 ALA A C 1
ATOM 1969 O O . ALA A 1 259 ? 12.317 33.882 12.105 1.00 8.91 259 ALA A O 1
ATOM 1971 N N . ASN A 1 260 ? 12.616 31.934 10.985 1.00 6.45 260 ASN A N 1
ATOM 1972 C CA . ASN A 1 260 ? 14.071 32.052 10.982 1.00 8.27 260 ASN A CA 1
ATOM 1973 C C . ASN A 1 260 ? 14.659 32.840 9.827 1.00 7.90 260 ASN A C 1
ATOM 1974 O O . ASN A 1 260 ? 15.878 33.097 9.798 1.00 7.00 260 ASN A O 1
ATOM 1979 N N . LEU A 1 261 ? 13.814 33.181 8.857 1.00 6.69 261 LEU A N 1
ATOM 1980 C CA . LEU A 1 261 ? 14.298 33.938 7.708 1.00 4.84 261 LEU A CA 1
ATOM 1981 C C . LEU A 1 261 ? 14.787 35.301 8.119 1.00 5.25 261 LEU A C 1
ATOM 1982 O O . LEU A 1 261 ? 14.087 36.005 8.863 1.00 6.78 261 LEU A O 1
ATOM 1987 N N . SER A 1 262 ? 15.970 35.677 7.653 1.00 4.84 262 SER A N 1
ATOM 1988 C CA . SER A 1 262 ? 16.436 37.043 7.831 1.00 5.59 262 SER A CA 1
ATOM 1989 C C . SER A 1 262 ? 17.146 37.503 6.569 1.00 6.93 262 SER A C 1
ATOM 1990 O O . SER A 1 262 ? 17.906 36.739 5.913 1.00 6.48 262 SER A O 1
ATOM 1993 N N . ILE A 1 263 ? 16.844 38.745 6.196 1.00 6.01 263 ILE A N 1
ATOM 1994 C CA . ILE A 1 263 ? 17.421 39.334 4.998 1.00 4.52 263 ILE A CA 1
ATOM 1995 C C . ILE A 1 263 ? 17.563 40.854 5.113 1.00 5.98 263 ILE A C 1
ATOM 1996 O O . ILE A 1 263 ? 16.683 41.534 5.647 1.00 6.88 263 ILE A O 1
ATOM 2001 N N . THR A 1 264 ? 18.697 41.360 4.635 1.00 6.16 264 THR A N 1
ATOM 2002 C CA . THR A 1 264 ? 18.950 42.788 4.495 1.00 5.64 264 THR A CA 1
ATOM 2003 C C . THR A 1 264 ? 19.094 43.104 3.032 1.00 6.50 264 THR A C 1
ATOM 2004 O O . THR A 1 264 ? 19.867 42.436 2.320 1.00 6.55 264 THR A O 1
ATOM 2008 N N . LEU A 1 265 ? 18.381 44.140 2.573 1.00 5.78 265 LEU A N 1
ATOM 2009 C CA . LEU A 1 265 ? 18.526 44.688 1.203 1.00 4.74 265 LEU A CA 1
ATOM 2010 C C . LEU A 1 265 ? 19.022 46.128 1.322 1.00 6.44 265 LEU A C 1
ATOM 2011 O O . LEU A 1 265 ? 18.416 46.915 2.054 1.00 6.88 265 LEU A O 1
ATOM 2016 N N . HIS A 1 266 ? 20.083 46.513 0.625 1.00 6.63 266 HIS A N 1
ATOM 2017 C CA . HIS A 1 266 ? 20.498 47.912 0.707 1.00 5.70 266 HIS A CA 1
ATOM 2018 C C . HIS A 1 266 ? 21.292 48.368 -0.488 1.00 5.68 266 HIS A C 1
ATOM 2019 O O . HIS A 1 266 ? 22.035 47.575 -1.100 1.00 6.30 266 HIS A O 1
ATOM 2026 N N . HIS A 1 267 ? 21.121 49.650 -0.840 1.00 7.51 267 HIS A N 1
ATOM 2027 C CA . HIS A 1 267 ? 21.804 50.223 -2.015 1.00 5.77 267 HIS A CA 1
ATOM 2028 C C . HIS A 1 267 ? 21.520 49.397 -3.270 1.00 6.78 267 HIS A C 1
ATOM 2029 O O . HIS A 1 267 ? 22.376 49.196 -4.130 1.00 7.32 267 HIS A O 1
ATOM 2036 N N . ASN A 1 268 ? 20.277 48.917 -3.369 1.00 7.06 268 ASN A N 1
ATOM 2037 C CA . ASN A 1 268 ? 19.816 48.210 -4.568 1.00 6.18 268 ASN A CA 1
ATOM 2038 C C . ASN A 1 268 ? 18.863 49.067 -5.346 1.00 6.23 268 ASN A C 1
ATOM 2039 O O . ASN A 1 268 ? 18.124 49.877 -4.763 1.00 7.23 268 ASN A O 1
ATOM 2044 N N . VAL A 1 269 ? 18.865 48.885 -6.663 1.00 6.01 269 VAL A N 1
ATOM 2045 C CA . VAL A 1 269 ? 17.867 49.527 -7.536 1.00 5.78 269 VAL A CA 1
ATOM 2046 C C . VAL A 1 269 ? 16.942 48.468 -8.103 1.00 6.25 269 VAL A C 1
ATOM 2047 O O . VAL A 1 269 ? 17.407 47.494 -8.710 1.00 7.94 269 VAL A O 1
ATOM 2051 N N . TYR A 1 270 ? 15.638 48.642 -7.878 1.00 6.17 270 TYR A N 1
ATOM 2052 C CA . TYR A 1 270 ? 14.601 47.754 -8.421 1.00 4.77 270 TYR A CA 1
ATOM 2053 C C . TYR A 1 270 ? 13.862 48.549 -9.477 1.00 4.56 270 TYR A C 1
ATOM 2054 O O . TYR A 1 270 ? 12.973 49.344 -9.145 1.00 7.35 270 TYR A O 1
ATOM 2063 N N . LYS A 1 271 ? 14.278 48.397 -10.741 1.00 6.36 271 LYS A N 1
ATOM 2064 C CA . LYS A 1 271 ? 13.720 49.166 -11.829 1.00 5.37 271 LYS A CA 1
ATOM 2065 C C . LYS A 1 271 ? 12.704 48.345 -12.587 1.00 7.93 271 LYS A C 1
ATOM 2066 O O . LYS A 1 271 ? 13.043 47.314 -13.183 1.00 6.95 271 LYS A O 1
ATOM 2072 N N . ASP A 1 272 ? 11.446 48.798 -12.539 1.00 6.04 272 ASP A N 1
ATOM 2073 C CA . ASP A 1 272 ? 10.357 48.120 -13.226 1.00 7.43 272 ASP A CA 1
ATOM 2074 C C . ASP A 1 272 ? 10.234 46.679 -12.764 1.00 5.76 272 ASP A C 1
ATOM 2075 O O . ASP A 1 272 ? 10.082 45.745 -13.566 1.00 7.94 272 ASP A O 1
ATOM 2080 N N . ILE A 1 273 ? 10.272 46.519 -11.436 1.00 5.45 273 ILE A N 1
ATOM 2081 C CA . ILE A 1 273 ? 9.941 45.272 -10.772 1.00 5.38 273 ILE A CA 1
ATOM 2082 C C . ILE A 1 273 ? 8.538 45.453 -10.185 1.00 4.81 273 ILE A C 1
ATOM 2083 O O . ILE A 1 273 ? 8.301 46.393 -9.435 1.00 6.83 273 ILE A O 1
ATOM 2088 N N . GLN A 1 274 ? 7.619 44.572 -10.541 1.00 5.33 274 GLN A N 1
ATOM 2089 C CA . GLN A 1 274 ? 6.200 44.781 -10.213 1.00 4.24 274 GLN A CA 1
ATOM 2090 C C . GLN A 1 274 ? 5.821 44.451 -8.786 1.00 5.78 274 GLN A C 1
ATOM 2091 O O . GLN A 1 274 ? 4.784 44.894 -8.307 1.00 7.46 274 GLN A O 1
ATOM 2097 N N . ASP A 1 275 ? 6.608 43.621 -8.104 1.00 5.50 275 ASP A N 1
ATOM 2098 C CA . ASP A 1 275 ? 6.116 42.977 -6.875 1.00 5.30 275 ASP A CA 1
ATOM 2099 C C . ASP A 1 275 ? 7.269 42.388 -6.087 1.00 5.62 275 ASP A C 1
ATOM 2100 O O . ASP A 1 275 ? 8.334 42.084 -6.641 1.00 7.08 275 ASP A O 1
ATOM 2105 N N . ARG A 1 276 ? 7.047 42.221 -4.787 1.00 5.58 276 ARG A N 1
ATOM 2106 C CA . ARG A 1 276 ? 7.923 41.450 -3.895 1.00 5.02 276 ARG A CA 1
ATOM 2107 C C . ARG A 1 276 ? 9.273 42.118 -3.683 1.00 4.25 276 ARG A C 1
ATOM 2108 O O . ARG A 1 276 ? 10.333 41.557 -3.986 1.00 6.37 276 ARG A O 1
ATOM 2116 N N . MET A 1 277 ? 9.240 43.310 -3.099 1.00 5.60 277 MET A N 1
ATOM 2117 C CA . MET A 1 277 ? 10.496 44.023 -2.793 1.00 6.00 277 MET A CA 1
ATOM 2118 C C . MET A 1 277 ? 10.655 44.353 -1.307 1.00 6.81 277 MET A C 1
ATOM 2119 O O . MET A 1 277 ? 10.683 45.523 -0.926 1.00 7.09 277 MET A O 1
ATOM 2124 N N . PRO A 1 278 ? 10.742 43.320 -0.444 1.00 6.91 278 PRO A N 1
ATOM 2125 C CA . PRO A 1 278 ? 10.579 41.880 -0.659 1.00 4.95 278 PRO A CA 1
ATOM 2126 C C . PRO A 1 278 ? 9.150 41.454 -0.369 1.00 6.50 278 PRO A C 1
ATOM 2127 O O . PRO A 1 278 ? 8.327 42.277 0.056 1.00 6.81 278 PRO A O 1
ATOM 2131 N N . ARG A 1 279 ? 8.836 40.179 -0.608 1.00 5.84 279 ARG A N 1
ATOM 2132 C CA . ARG A 1 279 ? 7.643 39.584 0.004 1.00 4.95 279 ARG A CA 1
ATOM 2133 C C . ARG A 1 279 ? 8.105 38.631 1.099 1.00 4.44 279 ARG A C 1
ATOM 2134 O O . ARG A 1 279 ? 8.759 37.618 0.825 1.00 6.83 279 ARG A O 1
ATOM 2142 N N . LEU A 1 280 ? 7.753 38.948 2.339 1.00 5.35 280 LEU A N 1
ATOM 2143 C CA . LEU A 1 280 ? 8.192 38.159 3.490 1.00 4.61 280 LEU A CA 1
ATOM 2144 C C . LEU A 1 280 ? 7.056 37.403 4.160 1.00 5.48 280 LEU A C 1
ATOM 2145 O O . LEU A 1 280 ? 5.966 37.941 4.320 1.00 6.50 280 LEU A O 1
ATOM 2150 N N . ARG A 1 281 ? 7.330 36.169 4.594 1.00 5.79 281 ARG A N 1
ATOM 2151 C CA . ARG A 1 281 ? 6.495 35.449 5.564 1.00 6.52 281 ARG A CA 1
ATOM 2152 C C . ARG A 1 281 ? 7.303 35.242 6.838 1.00 6.27 281 ARG A C 1
ATOM 2153 O O . ARG A 1 281 ? 8.453 34.793 6.785 1.00 6.11 281 ARG A O 1
ATOM 2161 N N . GLY A 1 282 ? 6.708 35.557 7.998 1.00 7.08 282 GLY A N 1
ATOM 2162 C CA . GLY A 1 282 ? 7.223 35.065 9.283 1.00 7.33 282 GLY A CA 1
ATOM 2163 C C . GLY A 1 282 ? 8.485 35.642 9.901 1.00 7.27 282 GLY A C 1
ATOM 2164 O O . GLY A 1 282 ? 8.572 35.791 11.114 1.00 8.50 282 GLY A O 1
ATOM 2165 N N . GLY A 1 283 ? 9.497 35.912 9.087 1.00 5.58 283 GLY A N 1
ATOM 2166 C CA . GLY A 1 283 ? 10.805 36.295 9.608 1.00 6.56 2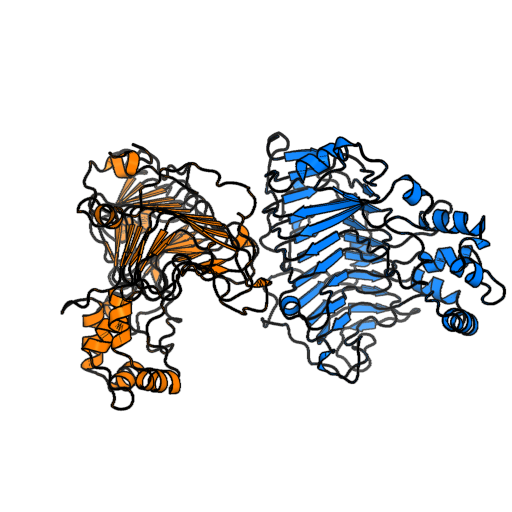83 GLY A CA 1
ATOM 2167 C C . GLY A 1 283 ? 11.038 37.783 9.753 1.00 6.73 283 GLY A C 1
ATOM 2168 O O . GLY A 1 283 ? 10.151 38.505 10.200 1.00 7.34 283 GLY A O 1
ATOM 2169 N N . ASN A 1 284 ? 12.249 38.221 9.398 1.00 6.66 284 ASN A N 1
ATOM 2170 C CA . ASN A 1 284 ? 12.680 39.604 9.511 1.00 6.70 284 ASN A CA 1
ATOM 2171 C C . ASN A 1 284 ? 13.346 40.064 8.244 1.00 6.63 284 ASN A C 1
ATOM 2172 O O . ASN A 1 284 ? 14.252 39.408 7.738 1.00 8.21 284 ASN A O 1
ATOM 2177 N N . ALA A 1 285 ? 12.896 41.196 7.712 1.00 6.30 285 ALA A N 1
ATOM 2178 C CA . ALA A 1 285 ? 13.527 41.786 6.541 1.00 6.72 285 ALA A CA 1
ATOM 2179 C C . ALA A 1 285 ? 13.759 43.265 6.750 1.00 6.44 285 ALA A C 1
ATOM 2180 O O . ALA A 1 285 ? 12.838 43.963 7.187 1.00 7.16 285 ALA A O 1
ATOM 2182 N N . HIS A 1 286 ? 14.955 43.737 6.409 1.00 6.53 286 HIS A N 1
ATOM 2183 C CA . HIS A 1 286 ? 15.330 45.141 6.541 1.00 5.35 286 HIS A CA 1
ATOM 2184 C C . HIS A 1 286 ? 15.839 45.637 5.199 1.00 9.49 286 HIS A C 1
ATOM 2185 O O . HIS A 1 286 ? 16.829 45.098 4.670 1.00 7.24 286 HIS A O 1
ATOM 2192 N N . ALA A 1 287 ? 15.165 46.645 4.648 1.00 6.58 287 ALA A N 1
ATOM 2193 C CA . ALA A 1 287 ? 15.625 47.326 3.445 1.00 5.45 287 ALA A CA 1
ATOM 2194 C C . ALA A 1 287 ? 15.968 48.765 3.807 1.00 8.64 287 ALA A C 1
ATOM 2195 O O . ALA A 1 287 ? 15.171 49.482 4.416 1.00 8.95 287 ALA A O 1
ATOM 2197 N N . TYR A 1 288 ? 17.177 49.175 3.461 1.00 6.46 288 TYR A N 1
ATOM 2198 C CA . TYR A 1 288 ? 17.558 50.573 3.623 1.00 7.57 288 TYR A CA 1
ATOM 2199 C C . TYR A 1 288 ? 18.254 51.095 2.390 1.00 6.15 288 TYR A C 1
ATOM 2200 O O . TYR A 1 288 ? 18.971 50.370 1.702 1.00 6.11 288 TYR A O 1
ATOM 2209 N N . ASN A 1 289 ? 18.029 52.372 2.075 1.00 7.55 289 ASN A N 1
ATOM 2210 C CA . ASN A 1 289 ? 18.669 52.991 0.913 1.00 5.76 289 ASN A CA 1
ATOM 2211 C C . ASN A 1 289 ? 18.468 52.153 -0.339 1.00 5.72 289 ASN A C 1
ATOM 2212 O O . ASN A 1 289 ? 19.416 51.908 -1.088 1.00 8.17 289 ASN A O 1
ATOM 2217 N N . ILE A 1 290 ? 17.227 51.715 -0.562 1.00 7.09 290 ILE A N 1
ATOM 2218 C CA . ILE A 1 290 ? 16.890 51.065 -1.841 1.00 6.43 290 ILE A CA 1
ATOM 2219 C C . ILE A 1 290 ? 16.017 51.980 -2.669 1.00 6.73 290 ILE A C 1
ATOM 2220 O O . ILE A 1 290 ? 15.458 52.949 -2.137 1.00 7.01 290 ILE A O 1
ATOM 2225 N N . ILE A 1 291 ? 15.919 51.691 -3.966 1.00 6.16 291 ILE A N 1
ATOM 2226 C CA . ILE A 1 291 ? 15.054 52.422 -4.893 1.00 6.95 291 ILE A CA 1
ATOM 2227 C C . ILE A 1 291 ? 14.092 51.440 -5.530 1.00 7.81 291 ILE A C 1
ATOM 2228 O O . ILE A 1 291 ? 14.532 50.401 -6.049 1.00 7.63 291 ILE A O 1
ATOM 2233 N N . MET A 1 292 ? 12.786 51.728 -5.461 1.00 5.93 292 MET A N 1
ATOM 2234 C CA . MET A 1 292 ? 11.807 50.969 -6.237 1.00 6.78 292 MET A CA 1
ATOM 2235 C C . MET A 1 292 ? 11.277 51.966 -7.246 1.00 7.09 292 MET A C 1
ATOM 2236 O O . MET A 1 292 ? 10.506 52.850 -6.877 1.00 9.07 292 MET A O 1
ATOM 2241 N N . ASP A 1 293 ? 11.704 51.869 -8.494 1.00 7.58 293 ASP A N 1
ATOM 2242 C CA . ASP A 1 293 ? 11.319 52.816 -9.541 1.00 7.42 293 ASP A CA 1
ATOM 2243 C C . ASP A 1 293 ? 10.592 52.057 -10.627 1.00 6.18 293 ASP A C 1
ATOM 2244 O O . ASP A 1 293 ? 11.228 51.395 -11.472 1.00 8.14 293 ASP A O 1
ATOM 2249 N N . ALA A 1 294 ? 9.267 52.170 -10.629 1.00 6.16 294 ALA A N 1
ATOM 2250 C CA . ALA A 1 294 ? 8.404 51.428 -11.555 1.00 7.46 294 ALA A CA 1
ATOM 2251 C C . ALA A 1 294 ? 7.831 52.375 -12.622 1.00 6.66 294 ALA A C 1
ATOM 2252 O O . ALA A 1 294 ? 6.759 52.122 -13.162 1.00 8.11 294 ALA A O 1
ATOM 2254 N N . THR A 1 295 ? 8.568 53.434 -12.949 1.00 8.12 295 THR A N 1
ATOM 2255 C CA . THR A 1 295 ? 8.114 54.439 -13.933 1.00 10.12 295 THR A CA 1
ATOM 2256 C C . THR A 1 295 ? 7.636 53.830 -15.245 1.00 10.72 295 THR A C 1
ATOM 2257 O O . THR A 1 295 ? 6.546 54.160 -15.742 1.00 10.57 295 THR A O 1
ATOM 2261 N N . ASP A 1 296 ? 8.442 52.951 -15.822 1.00 11.11 296 ASP A N 1
ATOM 2262 C CA . ASP A 1 296 ? 8.092 52.375 -17.113 1.00 8.38 296 ASP A CA 1
ATOM 2263 C C . ASP A 1 296 ? 6.938 51.394 -17.023 1.00 9.14 296 ASP A C 1
ATOM 2264 O O . ASP A 1 296 ? 6.090 51.308 -17.920 1.00 8.84 296 ASP A O 1
ATOM 2269 N N . ALA A 1 297 ? 6.858 50.654 -15.932 1.00 7.72 297 ALA A N 1
ATOM 2270 C CA . ALA A 1 297 ? 5.701 49.791 -15.747 1.00 6.21 297 ALA A CA 1
ATOM 2271 C C . ALA A 1 297 ? 4.399 50.595 -15.638 1.00 7.47 297 ALA A C 1
ATOM 2272 O O . ALA A 1 297 ? 3.363 50.215 -16.214 1.00 7.07 297 ALA A O 1
ATOM 2274 N N . ARG A 1 298 ? 4.468 51.710 -14.916 1.00 8.05 298 ARG A N 1
ATOM 2275 C CA . ARG A 1 298 ? 3.300 52.587 -14.722 1.00 8.99 298 ARG A CA 1
ATOM 2276 C C . ARG A 1 298 ? 2.860 53.132 -16.089 1.00 8.87 298 ARG A C 1
ATOM 2277 O O . ARG A 1 298 ? 1.657 53.156 -16.412 1.00 10.41 298 ARG A O 1
ATOM 2285 N N . ALA A 1 299 ? 3.825 53.526 -16.913 1.00 8.55 299 ALA A N 1
ATOM 2286 C CA . ALA A 1 299 ? 3.506 53.959 -18.291 1.00 9.26 299 ALA A CA 1
ATOM 2287 C C . ALA A 1 299 ? 2.846 52.850 -19.105 1.00 10.27 299 ALA A C 1
ATOM 2288 O O . ALA A 1 299 ? 1.853 53.079 -19.814 1.00 10.36 299 ALA A O 1
ATOM 2290 N N . ALA A 1 300 ? 3.368 51.633 -18.999 1.00 7.02 300 ALA A N 1
ATOM 2291 C CA . ALA A 1 300 ? 2.829 50.503 -19.762 1.00 8.27 300 ALA A CA 1
ATOM 2292 C C . ALA A 1 300 ? 1.386 50.232 -19.377 1.00 10.16 300 ALA A C 1
ATOM 2293 O O . ALA A 1 300 ? 0.581 49.838 -20.223 1.00 9.10 300 ALA A O 1
ATOM 2295 N N . GLN A 1 301 ? 1.051 50.447 -18.104 1.00 8.35 301 GLN A N 1
ATOM 2296 C CA . GLN A 1 301 ? -0.315 50.248 -17.641 1.00 8.54 301 GLN A CA 1
ATOM 2297 C C . GLN A 1 301 ? -1.315 51.112 -18.411 1.00 10.82 301 GLN A C 1
ATOM 2298 O O . GLN A 1 301 ? -2.454 50.685 -18.597 1.00 10.91 301 GLN A O 1
ATOM 2304 N N . THR A 1 302 ? -0.883 52.286 -18.877 1.00 9.15 302 THR A N 1
ATOM 2305 C CA . THR A 1 302 ? -1.796 53.197 -19.603 1.00 8.81 302 THR A CA 1
ATOM 2306 C C . THR A 1 302 ? -2.274 52.590 -20.920 1.00 13.16 302 THR A C 1
ATOM 2307 O O . THR A 1 302 ? -3.277 53.052 -21.487 1.00 10.86 302 THR A O 1
ATOM 2311 N N . ARG A 1 303 ? -1.569 51.567 -21.414 1.00 9.19 303 ARG A N 1
ATOM 2312 C CA . ARG A 1 303 ? -1.950 50.887 -22.654 1.00 9.20 303 ARG A CA 1
ATOM 2313 C C . ARG A 1 303 ? -3.096 49.921 -22.456 1.00 11.15 303 ARG A C 1
ATOM 2314 O O . ARG A 1 303 ? -3.666 49.439 -23.448 1.00 11.73 303 ARG A O 1
ATOM 2322 N N . ILE A 1 304 ? -3.464 49.626 -21.205 1.00 9.28 304 ILE A N 1
ATOM 2323 C CA . ILE A 1 304 ? -4.582 48.721 -20.969 1.00 9.05 304 ILE A CA 1
ATOM 2324 C C . ILE A 1 304 ? -5.742 49.505 -20.372 1.00 9.26 304 ILE A C 1
ATOM 2325 O O . ILE A 1 304 ? -5.694 49.891 -19.221 1.00 11.37 304 ILE A O 1
ATOM 2330 N N . THR A 1 305 ? -6.778 49.754 -21.165 1.00 8.77 305 THR A N 1
ATOM 2331 C CA . THR A 1 305 ? -7.928 50.454 -20.635 1.00 8.86 305 THR A CA 1
ATOM 2332 C C . THR A 1 305 ? -8.794 49.503 -19.826 1.00 8.96 305 THR A C 1
ATOM 2333 O O . THR A 1 305 ? -8.605 48.284 -19.865 1.00 9.21 305 THR A O 1
ATOM 2337 N N . SER A 1 306 ? -9.763 50.053 -19.099 1.00 11.80 306 SER A N 1
ATOM 2338 C CA . SER A 1 306 ? -10.643 49.239 -18.281 1.00 10.97 306 SER A CA 1
ATOM 2339 C C . SER A 1 306 ? -11.338 48.150 -19.082 1.00 9.04 306 SER A C 1
ATOM 2340 O O . SER A 1 306 ? -11.420 47.011 -18.637 1.00 10.53 306 SER A O 1
ATOM 2343 N N . GLY A 1 307 ? -11.846 48.496 -20.263 1.00 11.01 307 GLY A N 1
ATOM 2344 C CA . GLY A 1 307 ? -12.528 47.507 -21.078 1.00 13.27 307 GLY A CA 1
ATOM 2345 C C . GLY A 1 307 ? -11.594 46.435 -21.610 1.00 7.52 307 GLY A C 1
ATOM 2346 O O . GLY A 1 307 ? -11.977 45.269 -21.737 1.00 10.16 307 GLY A O 1
ATOM 2347 N N . MET A 1 308 ? -10.361 46.819 -21.926 1.00 7.84 308 MET A N 1
ATOM 2348 C CA . MET A 1 308 ? -9.371 45.828 -22.311 1.00 7.80 308 MET A CA 1
ATOM 2349 C C . MET A 1 308 ? -9.047 44.856 -21.179 1.00 6.53 308 MET A C 1
ATOM 2350 O O . MET A 1 308 ? -8.987 43.632 -21.390 1.00 7.80 308 MET A O 1
ATOM 2355 N N . ALA A 1 309 ? -8.861 45.400 -19.988 1.00 9.16 309 ALA A N 1
ATOM 2356 C CA . ALA A 1 309 ? -8.587 44.559 -18.833 1.00 9.20 309 ALA A CA 1
ATOM 2357 C C . ALA A 1 309 ? -9.702 43.561 -18.561 1.00 8.08 309 ALA A C 1
ATOM 2358 O O . ALA A 1 309 ? -9.451 42.397 -18.255 1.00 9.78 309 ALA A O 1
ATOM 2360 N N . ALA A 1 310 ? -10.955 44.009 -18.693 1.00 7.31 310 ALA A N 1
ATOM 2361 C CA . ALA A 1 310 ? -12.086 43.121 -18.477 1.00 9.01 310 ALA A CA 1
ATOM 2362 C C . ALA A 1 310 ? -12.126 41.992 -19.498 1.00 7.52 310 ALA A C 1
ATOM 2363 O O . ALA A 1 310 ? -12.394 40.826 -19.152 1.00 10.20 310 ALA A O 1
ATOM 2365 N N . ALA A 1 311 ? -11.792 42.309 -20.750 1.00 8.00 311 ALA A N 1
ATOM 2366 C CA . ALA A 1 311 ? -11.741 41.282 -21.777 1.00 7.30 311 ALA A CA 1
ATOM 2367 C C . ALA A 1 311 ? -10.618 40.249 -21.518 1.00 7.99 311 ALA A C 1
ATOM 2368 O O . ALA A 1 311 ? -10.811 39.048 -21.730 1.00 11.15 311 ALA A O 1
ATOM 2370 N N . ILE A 1 312 ? -9.472 40.706 -21.005 1.00 7.22 312 ILE A N 1
ATOM 2371 C CA . ILE A 1 312 ? -8.371 39.789 -20.676 1.00 7.07 312 ILE A CA 1
ATOM 2372 C C . ILE A 1 312 ? -8.777 38.820 -19.554 1.00 10.30 312 ILE A C 1
ATOM 2373 O O . ILE A 1 312 ? -8.654 37.597 -19.700 1.00 9.17 312 ILE A O 1
ATOM 2378 N N . ALA A 1 313 ? -9.329 39.384 -18.490 1.00 9.61 313 ALA A N 1
ATOM 2379 C CA . ALA A 1 313 ? -9.710 38.589 -17.331 1.00 11.19 313 ALA A CA 1
ATOM 2380 C C . ALA A 1 313 ? -10.893 37.681 -17.636 1.00 9.21 313 ALA A C 1
ATOM 2381 O O . ALA A 1 313 ? -10.994 36.585 -17.092 1.00 9.62 313 ALA A O 1
ATOM 2383 N N . SER A 1 314 ? -11.772 38.099 -18.533 1.00 10.64 314 SER A N 1
ATOM 2384 C CA . SER A 1 314 ? -12.977 37.297 -18.806 1.00 11.98 314 SER A CA 1
ATOM 2385 C C . SER A 1 314 ? -12.637 35.944 -19.423 1.00 9.48 314 SER A C 1
ATOM 2386 O O . SER A 1 314 ? -13.415 34.985 -19.361 1.00 10.94 314 SER A O 1
ATOM 2389 N N . LYS A 1 315 ? -11.477 35.857 -20.059 1.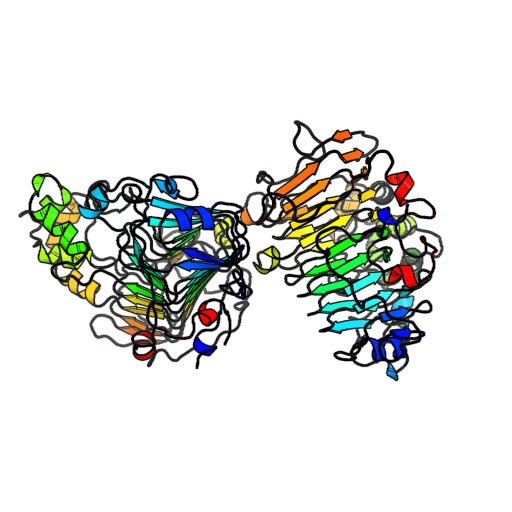00 9.85 315 LYS A N 1
ATOM 2390 C CA . LYS A 1 315 ? -11.049 34.595 -20.642 1.00 12.15 315 LYS A CA 1
ATOM 2391 C C . LYS A 1 315 ? -10.110 33.801 -19.726 1.00 10.71 315 LYS A C 1
ATOM 2392 O O . LYS A 1 315 ? -9.574 32.745 -20.111 1.00 17.39 315 LYS A O 1
ATOM 2398 N N . GLY A 1 316 ? -9.896 34.308 -18.514 1.00 8.81 316 GLY A N 1
ATOM 2399 C CA . GLY A 1 316 ? -9.074 33.621 -17.538 1.00 12.08 316 GLY A CA 1
ATOM 2400 C C . GLY A 1 316 ? -7.589 33.881 -17.657 1.00 13.75 316 GLY A C 1
ATOM 2401 O O . GLY A 1 316 ? -6.784 33.157 -17.068 1.00 12.94 316 GLY A O 1
ATOM 2402 N N . TYR A 1 317 ? -7.218 34.910 -18.403 1.00 11.48 317 TYR A N 1
ATOM 2403 C CA . TYR A 1 317 ? -5.797 35.247 -18.559 1.00 8.41 317 TYR A CA 1
ATOM 2404 C C . TYR A 1 317 ? -5.368 36.286 -17.537 1.00 10.19 317 TYR A C 1
ATOM 2405 O O . TYR A 1 317 ? -6.145 37.166 -17.159 1.00 10.69 317 TYR A O 1
ATOM 2414 N N . LYS A 1 318 ? -4.127 36.176 -17.077 1.00 8.45 318 LYS A N 1
ATOM 2415 C CA . LYS A 1 318 ? -3.486 37.209 -16.284 1.00 9.04 318 LYS A CA 1
ATOM 2416 C C . LYS A 1 318 ? -2.489 37.929 -17.181 1.00 11.71 318 LYS A C 1
ATOM 2417 O O . LYS A 1 318 ? -1.504 37.340 -17.625 1.00 9.73 318 LYS A O 1
ATOM 2423 N N . PHE A 1 319 ? -2.747 39.195 -17.454 1.00 9.21 319 PHE A N 1
ATOM 2424 C CA . PHE A 1 319 ? -1.855 40.028 -18.259 1.00 7.77 319 PHE A CA 1
ATOM 2425 C C . PHE A 1 319 ? -2.041 41.475 -17.911 1.00 8.87 319 PHE A C 1
ATOM 2426 O O . PHE A 1 319 ? -3.060 42.089 -18.262 1.00 10.90 319 PHE A O 1
ATOM 2434 N N . GLY A 1 320 ? -1.049 42.055 -17.255 1.00 8.90 320 GLY A N 1
ATOM 2435 C CA . GLY A 1 320 ? -1.153 43.416 -16.776 1.00 10.90 320 GLY A CA 1
ATOM 2436 C C . GLY A 1 320 ? 0.018 43.808 -15.895 1.00 9.86 320 GLY A C 1
ATOM 2437 O O . GLY A 1 320 ? 1.068 43.147 -15.922 1.00 11.86 320 GLY A O 1
ATOM 2438 N N . ILE A 1 321 ? -0.163 44.879 -15.136 1.00 9.44 321 ILE A N 1
ATOM 2439 C CA . ILE A 1 321 ? 0.900 45.459 -14.314 1.00 8.33 321 ILE A CA 1
ATOM 2440 C C . ILE A 1 321 ? 0.508 45.409 -12.847 1.00 6.93 321 ILE A C 1
ATOM 2441 O O . ILE A 1 321 ? -0.389 46.120 -12.414 1.00 10.91 321 ILE A O 1
ATOM 2446 N N . THR A 1 322 ? 1.174 44.551 -12.073 1.00 6.69 322 THR A N 1
ATOM 2447 C CA . THR A 1 322 ? 1.037 44.594 -10.618 1.00 7.30 322 THR A CA 1
ATOM 2448 C C . THR A 1 322 ? 1.906 45.743 -10.166 1.00 6.48 322 THR A C 1
ATOM 2449 O O . THR A 1 322 ? 2.928 46.041 -10.803 1.00 7.42 322 THR A O 1
ATOM 2453 N N . SER A 1 323 ? 1.470 46.445 -9.122 1.00 8.29 323 SER A N 1
ATOM 2454 C CA . SER A 1 323 ? 2.157 47.665 -8.675 1.00 6.78 323 SER A CA 1
ATOM 2455 C C . SER A 1 323 ? 2.310 47.666 -7.174 1.00 7.62 323 SER A C 1
ATOM 2456 O O . SER A 1 323 ? 1.703 48.474 -6.467 1.00 7.00 323 SER A O 1
ATOM 2459 N N . ASN A 1 324 ? 3.110 46.713 -6.695 1.00 6.83 324 ASN A N 1
ATOM 2460 C CA . ASN A 1 324 ? 3.374 46.542 -5.285 1.00 6.00 324 ASN A CA 1
ATOM 2461 C C . ASN A 1 324 ? 4.803 46.898 -4.950 1.00 6.10 324 ASN A C 1
ATOM 2462 O O . ASN A 1 324 ? 5.658 46.936 -5.825 1.00 8.81 324 ASN A O 1
ATOM 2467 N N . GLY A 1 325 ? 5.069 47.135 -3.686 1.00 6.42 325 GLY A N 1
ATOM 2468 C CA . GLY A 1 325 ? 6.413 47.415 -3.202 1.00 4.62 325 GLY A CA 1
ATOM 2469 C C . GLY A 1 325 ? 6.881 46.358 -2.213 1.00 6.11 325 GLY A C 1
ATOM 2470 O O . GLY A 1 325 ? 7.207 45.225 -2.605 1.00 8.81 325 GLY A O 1
ATOM 2471 N N . ALA A 1 326 ? 6.921 46.715 -0.932 1.00 5.60 326 ALA A N 1
ATOM 2472 C CA . ALA A 1 326 ? 7.316 45.796 0.142 1.00 5.23 326 ALA A CA 1
ATOM 2473 C C . ALA A 1 326 ? 6.066 45.175 0.758 1.00 6.42 326 ALA A C 1
ATOM 2474 O O . ALA A 1 326 ? 5.026 45.852 0.927 1.00 6.42 326 ALA A O 1
ATOM 2476 N N . ILE A 1 327 ? 6.142 43.885 1.078 1.00 6.56 327 ILE A N 1
ATOM 2477 C CA . ILE A 1 327 ? 4.985 43.134 1.568 1.00 7.02 327 ILE A CA 1
ATOM 2478 C C . ILE A 1 327 ? 5.418 42.293 2.765 1.00 6.05 327 ILE A C 1
ATOM 2479 O O . ILE A 1 327 ? 6.327 41.462 2.649 1.00 6.79 327 ILE A O 1
ATOM 2484 N N . SER A 1 328 ? 4.773 42.495 3.910 1.00 5.80 328 SER A N 1
ATOM 2485 C CA . SER A 1 328 ? 5.016 41.688 5.096 1.00 5.57 328 SER A CA 1
ATOM 2486 C C . SER A 1 328 ? 3.766 40.878 5.392 1.00 7.64 328 SER A C 1
ATOM 2487 O O . SER A 1 328 ? 2.668 41.444 5.461 1.00 7.46 328 SER A O 1
ATOM 2490 N N . THR A 1 329 ? 3.939 39.560 5.556 1.00 6.10 329 THR A N 1
ATOM 2491 C CA . THR A 1 329 ? 2.798 38.679 5.814 1.00 5.69 329 THR A CA 1
ATOM 2492 C C . THR A 1 329 ? 3.102 37.725 6.951 1.00 7.34 329 THR A C 1
ATOM 2493 O O . THR A 1 329 ? 4.264 37.481 7.302 1.00 7.59 329 THR A O 1
ATOM 2497 N N . GLU A 1 330 ? 2.023 37.158 7.497 1.00 7.24 330 GLU A N 1
ATOM 2498 C CA . GLU A 1 330 ? 2.136 36.015 8.396 1.00 7.72 330 GLU A CA 1
ATOM 2499 C C . GLU A 1 330 ? 3.085 36.291 9.553 1.00 7.52 330 GLU A C 1
ATOM 2500 O O . GLU A 1 330 ? 3.997 35.521 9.852 1.00 7.84 330 GLU A O 1
ATOM 2506 N N . SER A 1 331 ? 2.852 37.418 10.202 1.00 8.83 331 SER A N 1
ATOM 2507 C CA . SER A 1 331 ? 3.584 37.811 11.408 1.00 9.46 331 SER A CA 1
ATOM 2508 C C . SER A 1 331 ? 5.051 38.143 11.187 1.00 8.58 331 SER A C 1
ATOM 2509 O O . SER A 1 331 ? 5.814 38.301 12.142 1.00 8.04 331 SER A O 1
ATOM 2512 N N . ASN A 1 332 ? 5.438 38.290 9.927 1.00 6.80 332 ASN A N 1
ATOM 2513 C CA . ASN A 1 332 ? 6.767 38.780 9.624 1.00 7.60 332 ASN A CA 1
ATOM 2514 C C . ASN A 1 332 ? 6.973 40.244 10.033 1.00 8.06 332 ASN A C 1
ATOM 2515 O O . ASN A 1 332 ? 6.000 40.950 10.339 1.00 6.53 332 ASN A O 1
ATOM 2517 N N . ALA A 1 333 ? 8.216 40.703 9.993 1.00 6.54 333 ALA A N 1
ATOM 2518 C CA . ALA A 1 333 ? 8.558 42.106 10.279 1.00 8.07 333 ALA A CA 1
ATOM 2519 C C . ALA A 1 333 ? 9.392 42.650 9.116 1.00 5.68 333 ALA A C 1
ATOM 2520 O O . ALA A 1 333 ? 10.450 42.074 8.802 1.00 5.63 333 ALA A O 1
ATOM 2522 N N . VAL A 1 334 ? 8.900 43.712 8.460 1.00 5.88 334 VAL A N 1
ATOM 2523 C CA . VAL A 1 334 ? 9.634 44.396 7.382 1.00 6.88 334 VAL A CA 1
ATOM 2524 C C . VAL A 1 334 ? 9.803 45.857 7.744 1.00 6.77 334 VAL A C 1
ATOM 2525 O O . VAL A 1 334 ? 8.810 46.529 8.056 1.00 6.85 334 VAL A O 1
ATOM 2529 N N . LEU A 1 335 ? 11.036 46.343 7.753 1.00 6.67 335 LEU A N 1
ATOM 2530 C CA . LEU A 1 335 ? 11.292 47.771 7.869 1.00 7.12 335 LEU A CA 1
ATOM 2531 C C . LEU A 1 335 ? 11.977 48.237 6.599 1.00 7.10 335 LEU A C 1
ATOM 2532 O O . LEU A 1 335 ? 13.000 47.666 6.190 1.00 7.25 335 LEU A O 1
ATOM 2537 N N . VAL A 1 336 ? 11.412 49.258 5.965 1.00 9.08 336 VAL A N 1
ATOM 2538 C CA . VAL A 1 336 ? 12.047 49.978 4.841 1.00 7.37 336 VAL A CA 1
ATOM 2539 C C . VAL A 1 336 ? 12.401 51.363 5.315 1.00 9.32 336 VAL A C 1
ATOM 2540 O O . VAL A 1 336 ? 11.544 52.042 5.897 1.00 8.61 336 VAL A O 1
ATOM 2544 N N . GLU A 1 337 ? 13.640 51.799 5.115 1.00 7.95 337 GLU A N 1
ATOM 2545 C CA . GLU A 1 337 ? 14.000 53.157 5.514 1.00 8.98 337 GLU A CA 1
ATOM 2546 C C . GLU A 1 337 ? 14.899 53.878 4.537 1.00 7.54 337 GLU A C 1
ATOM 2547 O O . GLU A 1 337 ? 15.700 53.259 3.822 1.00 7.96 337 GLU A O 1
ATOM 2553 N N . LYS A 1 338 ? 14.781 55.201 4.526 1.00 7.88 338 LYS A N 1
ATOM 2554 C CA . LYS A 1 338 ? 15.676 56.058 3.775 1.00 7.75 338 LYS A CA 1
ATOM 2555 C C . LYS A 1 338 ? 15.749 55.601 2.332 1.00 6.98 338 LYS A C 1
ATOM 2556 O O . LYS A 1 338 ? 16.814 55.489 1.747 1.00 8.28 338 LYS A O 1
ATOM 2562 N N . SER A 1 339 ? 14.588 55.313 1.769 1.00 6.39 339 SER A N 1
ATOM 2563 C CA . SER A 1 339 ? 14.526 54.797 0.413 1.00 7.18 339 SER A CA 1
ATOM 2564 C C . SER A 1 339 ? 13.784 55.760 -0.511 1.00 7.82 339 SER A C 1
ATOM 2565 O O . SER A 1 339 ? 13.325 56.823 -0.064 1.00 7.58 339 SER A O 1
ATOM 2568 N N . VAL A 1 340 ? 13.734 55.411 -1.797 1.00 8.36 340 VAL A N 1
ATOM 2569 C CA . VAL A 1 340 ? 13.015 56.169 -2.819 1.00 6.45 340 VAL A CA 1
ATOM 2570 C C . VAL A 1 340 ? 12.068 55.225 -3.551 1.00 8.01 340 VAL A C 1
ATOM 2571 O O . VAL A 1 340 ? 12.493 54.161 -4.029 1.00 8.66 340 VAL A O 1
ATOM 2575 N N . ILE A 1 341 ? 10.788 55.592 -3.625 1.00 6.78 341 ILE A N 1
ATOM 2576 C CA . ILE A 1 341 ? 9.767 54.776 -4.278 1.00 6.17 341 ILE A CA 1
ATOM 2577 C C . ILE A 1 341 ? 9.045 55.656 -5.276 1.00 7.95 341 ILE A C 1
ATOM 2578 O O . ILE A 1 341 ? 8.514 56.722 -4.911 1.00 10.50 341 ILE A O 1
ATOM 2583 N N . LYS A 1 342 ? 9.027 55.223 -6.521 1.00 7.78 342 LYS A N 1
ATOM 2584 C CA . LYS A 1 342 ? 8.413 55.978 -7.594 1.00 7.69 342 LYS A CA 1
ATOM 2585 C C . LYS A 1 342 ? 7.476 55.126 -8.414 1.00 6.64 342 LYS A C 1
ATOM 2586 O O . LYS A 1 342 ? 7.882 54.075 -8.948 1.00 7.35 342 LYS A O 1
ATOM 2592 N N . ASP A 1 343 ? 6.233 55.600 -8.517 1.00 6.51 343 ASP A N 1
ATOM 2593 C CA . ASP A 1 343 ? 5.226 55.031 -9.401 1.00 8.85 343 ASP A CA 1
ATOM 2594 C C . ASP A 1 343 ? 4.860 53.594 -9.047 1.00 10.22 343 ASP A C 1
ATOM 2595 O O . ASP A 1 343 ? 4.497 52.792 -9.900 1.00 8.97 343 ASP A O 1
ATOM 2600 N N . VAL A 1 344 ? 4.905 53.316 -7.753 1.00 7.87 344 VAL A N 1
ATOM 2601 C CA . VAL A 1 344 ? 4.387 52.074 -7.183 1.00 8.44 344 VAL A CA 1
ATOM 2602 C C . VAL A 1 344 ? 3.092 52.421 -6.461 1.00 8.00 344 VAL A C 1
ATOM 2603 O O . VAL A 1 344 ? 3.099 53.216 -5.516 1.00 8.71 344 VAL A O 1
ATOM 2607 N N . GLN A 1 345 ? 1.981 51.854 -6.912 1.00 6.59 345 GLN A N 1
ATOM 2608 C CA . GLN A 1 345 ? 0.672 52.250 -6.381 1.00 8.24 345 GLN A CA 1
ATOM 2609 C C . GLN A 1 345 ? 0.433 51.772 -4.943 1.00 9.72 345 GLN A C 1
ATOM 2610 O O . GLN A 1 345 ? -0.209 52.470 -4.139 1.00 9.83 345 GLN A O 1
ATOM 2616 N N . TYR A 1 346 ? 0.920 50.573 -4.620 1.00 6.85 346 TYR A N 1
ATOM 2617 C CA . TYR A 1 346 ? 0.680 49.967 -3.311 1.00 7.58 346 TYR A CA 1
ATOM 2618 C C . TYR A 1 346 ? 2.024 49.627 -2.704 1.00 7.21 346 TYR A C 1
ATOM 2619 O O . TYR A 1 346 ? 2.421 48.466 -2.648 1.00 8.82 346 TYR A O 1
ATOM 2628 N N . PRO A 1 347 ? 2.758 50.638 -2.238 1.00 6.08 347 PRO A N 1
ATOM 2629 C CA . PRO A 1 347 ? 4.145 50.399 -1.810 1.00 9.01 347 PRO A CA 1
ATOM 2630 C C . PRO A 1 347 ? 4.320 49.590 -0.530 1.00 6.12 347 PRO A C 1
ATOM 2631 O O . PRO A 1 347 ? 5.423 49.086 -0.301 1.00 6.35 347 PRO A O 1
ATOM 2635 N N . VAL A 1 348 ? 3.283 49.510 0.291 1.00 5.93 348 VAL A N 1
ATOM 2636 C CA . VAL A 1 348 ? 3.408 48.955 1.630 1.00 6.80 348 VAL A CA 1
ATOM 2637 C C . VAL A 1 348 ? 2.195 48.069 1.876 1.00 8.56 348 VAL A C 1
ATOM 2638 O O . VAL A 1 348 ? 1.081 48.569 2.080 1.00 8.39 348 VAL A O 1
ATOM 2642 N N . ARG A 1 349 ? 2.389 46.755 1.877 1.00 7.26 349 ARG A N 1
ATOM 2643 C CA . ARG A 1 349 ? 1.270 45.821 2.051 1.00 7.91 349 ARG A CA 1
ATOM 2644 C C . ARG A 1 349 ? 1.528 44.903 3.219 1.00 5.96 349 ARG A C 1
ATOM 2645 O O . ARG A 1 349 ? 2.676 44.526 3.502 1.00 6.89 349 ARG A O 1
ATOM 2653 N N . ASN A 1 350 ? 0.444 44.523 3.883 1.00 6.61 350 ASN A N 1
ATOM 2654 C CA . ASN A 1 350 ? 0.527 43.749 5.113 1.00 7.37 350 ASN A CA 1
ATOM 2655 C C . ASN A 1 350 ? -0.278 42.452 5.138 1.00 4.91 350 ASN A C 1
ATOM 2656 O O . ASN A 1 350 ? -0.301 41.791 6.156 1.00 7.44 350 ASN A O 1
ATOM 2661 N N . ASN A 1 351 ? -0.938 42.091 4.041 1.00 6.90 351 ASN A N 1
ATOM 2662 C CA . ASN A 1 351 ? -1.732 40.865 4.037 1.00 9.15 351 ASN A CA 1
ATOM 2663 C C . ASN A 1 351 ? -2.199 40.587 2.629 1.00 10.25 351 ASN A C 1
ATOM 2664 O O . ASN A 1 351 ? -2.938 41.382 2.058 1.00 11.99 351 ASN A O 1
ATOM 2669 N N . GLN A 1 352 ? -1.739 39.472 2.069 1.00 9.46 352 GLN A N 1
ATOM 2670 C CA . GLN A 1 352 ? -2.066 39.083 0.711 1.00 11.22 352 GLN A CA 1
ATOM 2671 C C . GLN A 1 352 ? -3.098 37.961 0.625 1.00 11.93 352 GLN A C 1
ATOM 2672 O O . GLN A 1 352 ? -3.744 37.809 -0.397 1.00 15.90 352 GLN A O 1
ATOM 2678 N N . THR A 1 353 ? -3.264 37.191 1.689 1.00 11.91 353 THR A N 1
ATOM 2679 C CA . THR A 1 353 ? -4.014 35.941 1.577 1.00 11.19 353 THR A CA 1
ATOM 2680 C C . THR A 1 353 ? -5.473 36.099 2.028 1.00 14.71 353 THR A C 1
ATOM 2681 O O . THR A 1 353 ? -6.374 35.543 1.414 1.00 14.01 353 THR A O 1
ATOM 2685 N N . ASP A 1 354 ? -5.703 36.862 3.080 1.00 13.04 354 ASP A N 1
ATOM 2686 C CA . ASP A 1 354 ? -7.063 37.084 3.570 1.00 14.36 354 ASP A CA 1
ATOM 2687 C C . ASP A 1 354 ? -7.031 38.212 4.586 1.00 12.09 354 ASP A C 1
ATOM 2688 O O . ASP A 1 354 ? -6.708 37.970 5.745 1.00 11.54 354 ASP A O 1
ATOM 2693 N N . PRO A 1 355 ? -7.382 39.430 4.135 1.00 11.89 355 PRO A N 1
ATOM 2694 C CA . PRO A 1 355 ? -7.291 40.589 5.036 1.00 12.82 355 PRO A CA 1
ATOM 2695 C C . PRO A 1 355 ? -8.191 40.503 6.252 1.00 17.19 355 PRO A C 1
ATOM 2696 O O . PRO A 1 355 ? -7.926 41.218 7.211 1.00 15.60 355 PRO A O 1
ATOM 2700 N N . THR A 1 356 ? -9.175 39.604 6.267 1.00 14.78 356 THR A N 1
ATOM 2701 C CA . THR A 1 356 ? -10.022 39.521 7.448 1.00 15.69 356 THR A CA 1
ATOM 2702 C C . THR A 1 356 ? -9.445 38.554 8.474 1.00 14.59 356 THR A C 1
ATOM 2703 O O . THR A 1 356 ? -9.989 38.399 9.566 1.00 19.19 356 THR A O 1
ATOM 2707 N N . ASN A 1 357 ? -8.287 37.958 8.168 1.00 12.47 357 ASN A N 1
ATOM 2708 C CA . ASN A 1 357 ? -7.664 37.000 9.073 1.00 14.83 357 ASN A CA 1
ATOM 2709 C C . ASN A 1 357 ? -6.284 37.466 9.549 1.00 14.03 357 ASN A C 1
ATOM 2710 O O . ASN A 1 357 ? -5.314 37.460 8.774 1.00 11.98 357 ASN A O 1
ATOM 2715 N N . ALA A 1 358 ? -6.169 37.872 10.811 1.00 12.99 358 ALA A N 1
ATOM 2716 C CA . ALA A 1 358 ? -4.928 38.480 11.304 1.00 13.73 358 ALA A CA 1
ATOM 2717 C C . ALA A 1 358 ? -3.715 37.565 11.232 1.00 14.63 358 ALA A C 1
ATOM 2718 O O . ALA A 1 358 ? -2.575 38.035 11.188 1.00 13.10 358 ALA A O 1
ATOM 2720 N N . THR A 1 359 ? -3.955 36.258 11.250 1.00 10.18 359 THR A N 1
ATOM 2721 C CA . THR A 1 359 ? -2.858 35.296 11.156 1.00 11.86 359 THR A CA 1
ATOM 2722 C C . THR A 1 359 ? -2.051 35.529 9.890 1.00 8.81 359 THR A C 1
ATOM 2723 O O . THR A 1 359 ? -0.836 35.260 9.859 1.00 10.93 359 THR A O 1
ATOM 2727 N N . TYR A 1 360 ? -2.704 36.048 8.858 1.00 9.11 360 TYR A N 1
ATOM 2728 C CA . TYR A 1 360 ? -2.043 36.303 7.573 1.00 7.71 360 TYR A CA 1
ATOM 2729 C C . TYR A 1 360 ? -1.413 37.703 7.467 1.00 10.01 360 TYR A C 1
ATOM 2730 O O . TYR A 1 360 ? -0.719 38.010 6.500 1.00 8.26 360 TYR A O 1
ATOM 2739 N N . THR A 1 361 ? -1.639 38.549 8.465 1.00 9.40 361 THR A N 1
ATOM 2740 C CA . THR A 1 361 ? -1.087 39.902 8.459 1.00 8.65 361 THR A CA 1
ATOM 2741 C C . THR A 1 361 ? 0.340 39.937 8.982 1.00 7.85 361 THR A C 1
ATOM 2742 O O . THR A 1 361 ? 0.681 39.292 9.966 1.00 7.89 361 THR A O 1
ATOM 2746 N N . GLY A 1 362 ? 1.209 40.667 8.281 1.00 6.70 362 GLY A N 1
ATOM 2747 C CA . GLY A 1 362 ? 2.540 40.911 8.776 1.00 7.43 362 GLY A CA 1
ATOM 2748 C C . GLY A 1 362 ? 2.685 42.322 9.325 1.00 8.08 362 GLY A C 1
ATOM 2749 O O . GLY A 1 362 ? 1.791 43.184 9.127 1.00 8.30 362 GLY A O 1
ATOM 2750 N N . LYS A 1 363 ? 3.789 42.549 10.035 1.00 6.23 363 LYS A N 1
ATOM 2751 C CA . LYS A 1 363 ? 4.148 43.869 10.560 1.00 9.32 363 LYS A CA 1
ATOM 2752 C C . LYS A 1 363 ? 5.058 44.559 9.575 1.00 6.56 363 LYS A C 1
ATOM 2753 O O . LYS A 1 363 ? 5.997 43.962 9.058 1.00 6.44 363 LYS A O 1
ATOM 2759 N N . ILE A 1 364 ? 4.815 45.837 9.325 1.00 6.98 364 ILE A N 1
ATOM 2760 C CA . ILE A 1 364 ? 5.602 46.582 8.329 1.00 6.33 364 ILE A CA 1
ATOM 2761 C C . ILE A 1 364 ? 5.609 48.066 8.680 1.00 7.79 364 ILE A C 1
ATOM 2762 O O . ILE A 1 364 ? 4.581 48.638 9.064 1.00 9.43 364 ILE A O 1
ATOM 2767 N N . ARG A 1 365 ? 6.767 48.679 8.516 1.00 5.98 365 ARG A N 1
ATOM 2768 C CA . ARG A 1 365 ? 6.971 50.102 8.762 1.00 7.38 365 ARG A CA 1
ATOM 2769 C C . ARG A 1 365 ? 7.901 50.674 7.724 1.00 9.66 365 ARG A C 1
ATOM 2770 O O . ARG A 1 365 ? 8.810 49.985 7.272 1.00 7.54 365 ARG A O 1
ATOM 2778 N N . VAL A 1 366 ? 7.667 51.923 7.334 1.00 9.17 366 VAL A N 1
ATOM 2779 C CA . VAL A 1 366 ? 8.572 52.660 6.473 1.00 8.27 366 VAL A CA 1
ATOM 2780 C C . VAL A 1 366 ? 8.968 53.939 7.199 1.00 8.31 366 VAL A C 1
ATOM 2781 O O . VAL A 1 366 ? 8.093 54.672 7.741 1.00 9.97 366 VAL A O 1
ATOM 2785 N N . ALA A 1 367 ? 10.255 54.242 7.174 1.00 8.35 367 ALA A N 1
ATOM 2786 C CA . ALA A 1 367 ? 10.835 55.420 7.825 1.00 9.85 367 ALA A CA 1
ATOM 2787 C C . ALA A 1 367 ? 11.517 56.306 6.792 1.00 10.26 367 ALA A C 1
ATOM 2788 O O . ALA A 1 367 ? 12.198 55.822 5.879 1.00 7.74 367 ALA A O 1
ATOM 2790 N N . ASP A 1 368 ? 11.332 57.615 6.963 1.00 9.47 368 ASP A N 1
ATOM 2791 C CA . ASP A 1 368 ? 11.930 58.667 6.128 1.00 8.59 368 ASP A CA 1
ATOM 2792 C C . ASP A 1 368 ? 12.239 58.259 4.697 1.00 6.75 368 ASP A C 1
ATOM 2793 O O . ASP A 1 368 ? 13.406 58.134 4.299 1.00 10.34 368 ASP A O 1
ATOM 2798 N N . THR A 1 369 ? 11.177 58.049 3.929 1.00 7.16 369 THR A N 1
ATOM 2799 C CA . THR A 1 369 ? 11.283 57.588 2.553 1.00 8.53 369 THR A CA 1
ATOM 2800 C C . THR A 1 369 ? 10.573 58.541 1.625 1.00 7.70 369 THR A C 1
ATOM 2801 O O . THR A 1 369 ? 9.530 59.107 1.963 1.00 8.05 369 THR A O 1
ATOM 2805 N N . ILE A 1 370 ? 11.167 58.750 0.461 1.00 6.99 370 ILE A N 1
ATOM 2806 C CA . ILE A 1 370 ? 10.612 59.593 -0.584 1.00 6.61 370 ILE A CA 1
ATOM 2807 C C . ILE A 1 370 ? 9.692 58.778 -1.476 1.00 9.02 370 ILE A C 1
ATOM 2808 O O . ILE A 1 370 ? 10.076 57.701 -1.938 1.00 11.75 370 ILE A O 1
ATOM 2813 N N . TYR A 1 371 ? 8.479 59.282 -1.696 1.00 8.24 371 TYR A N 1
ATOM 2814 C CA . TYR A 1 371 ? 7.479 58.586 -2.481 1.00 7.80 371 TYR A CA 1
ATOM 2815 C C . TYR A 1 371 ? 6.863 59.521 -3.504 1.00 9.21 371 TYR A C 1
ATOM 2816 O O . TYR A 1 371 ? 6.584 60.698 -3.206 1.00 11.93 371 TYR A O 1
ATOM 2825 N N . SER A 1 372 ? 6.628 59.007 -4.706 1.00 9.14 372 SER A N 1
ATOM 2826 C CA . SER A 1 372 ? 5.964 59.764 -5.771 1.00 10.08 372 SER A CA 1
ATOM 2827 C C . SER A 1 372 ? 5.096 58.822 -6.583 1.00 10.87 372 SER A C 1
ATOM 2828 O O . SER A 1 372 ? 5.532 57.729 -6.934 1.00 12.32 372 SER A O 1
ATOM 2831 N N . LEU A 1 373 ? 3.860 59.239 -6.866 1.00 9.57 373 LEU A N 1
ATOM 2832 C CA . LEU A 1 373 ? 2.968 58.460 -7.715 1.00 11.00 373 LEU A CA 1
ATOM 2833 C C . LEU A 1 373 ? 2.290 59.429 -8.675 1.00 13.03 373 LEU A C 1
ATOM 2834 O O . LEU A 1 373 ? 1.572 60.345 -8.239 1.00 13.02 373 LEU A O 1
ATOM 2839 N N . ASP A 1 374 ? 2.516 59.236 -9.969 1.00 13.97 374 ASP A N 1
ATOM 2840 C CA . ASP A 1 374 ? 1.888 60.074 -10.997 1.00 12.91 374 ASP A CA 1
ATOM 2841 C C . ASP A 1 374 ? 2.155 61.552 -10.738 1.00 17.70 374 ASP A C 1
ATOM 2842 O O . ASP A 1 374 ? 1.252 62.381 -10.854 1.00 18.25 374 ASP A O 1
ATOM 2847 N N . GLY A 1 375 ? 3.381 61.869 -10.348 1.00 13.81 375 GLY A N 1
ATOM 2848 C CA . GLY A 1 375 ? 3.783 63.244 -10.124 1.00 19.85 375 GLY A CA 1
ATOM 2849 C C . GLY A 1 375 ? 3.641 63.782 -8.720 1.00 17.17 375 GLY A C 1
ATOM 2850 O O . GLY A 1 375 ? 4.074 64.910 -8.450 1.00 20.44 375 GLY A O 1
ATOM 2851 N N . SER A 1 376 ? 3.081 62.988 -7.809 1.00 14.36 376 SER A N 1
ATOM 2852 C CA . SER A 1 376 ? 2.940 63.438 -6.434 1.00 14.59 376 SER A CA 1
ATOM 2853 C C . SER A 1 376 ? 4.288 63.526 -5.747 1.00 12.54 376 SER A C 1
ATOM 2854 O O . SER A 1 376 ? 5.311 63.098 -6.277 1.00 14.17 376 SER A O 1
ATOM 2857 N N . SER A 1 377 ? 4.289 64.081 -4.543 1.00 13.41 377 SER A N 1
ATOM 2858 C CA . SER A 1 377 ? 5.515 64.174 -3.773 1.00 12.22 377 SER A CA 1
ATOM 2859 C C . SER A 1 377 ? 5.254 64.060 -2.273 1.00 14.70 377 SER A C 1
ATOM 2860 O O . SER A 1 377 ? 4.456 64.818 -1.712 1.00 14.37 377 SER A O 1
ATOM 2863 N N . PHE A 1 378 ? 5.905 63.096 -1.630 1.00 9.89 378 PHE A N 1
ATOM 2864 C CA . PHE A 1 378 ? 5.802 62.872 -0.210 1.00 9.74 378 PHE A CA 1
ATOM 2865 C C . PHE A 1 378 ? 7.155 62.449 0.303 1.00 9.41 378 PHE A C 1
ATOM 2866 O O . PHE A 1 378 ? 7.904 61.736 -0.373 1.00 12.53 378 PHE A O 1
ATOM 2874 N N . ARG A 1 379 ? 7.517 62.910 1.481 1.00 9.32 379 ARG A N 1
ATOM 2875 C CA . ARG A 1 379 ? 8.659 62.326 2.158 1.00 8.89 379 ARG A CA 1
ATOM 2876 C C . ARG A 1 379 ? 8.233 62.127 3.586 1.00 9.75 379 ARG A C 1
ATOM 2877 O O . ARG A 1 379 ? 7.779 63.071 4.241 1.00 11.09 379 ARG A O 1
ATOM 2885 N N . GLY A 1 380 ? 8.365 60.904 4.091 1.00 7.99 380 GLY A N 1
ATOM 2886 C CA . GLY A 1 380 ? 7.963 60.646 5.458 1.00 9.57 380 GLY A CA 1
ATOM 2887 C C . GLY A 1 380 ? 7.890 59.176 5.768 1.00 8.45 380 GLY A C 1
ATOM 2888 O O . GLY A 1 380 ? 8.618 58.353 5.205 1.00 7.86 380 GLY A O 1
ATOM 2889 N N . SER A 1 381 ? 7.004 58.859 6.695 1.00 9.11 381 SER A N 1
ATOM 2890 C CA . SER A 1 381 ? 6.884 57.497 7.222 1.00 7.06 381 SER A CA 1
ATOM 2891 C C . SER A 1 381 ? 5.548 56.891 6.868 1.00 8.41 381 SER A C 1
ATOM 2892 O O . SER A 1 381 ? 4.658 57.560 6.342 1.00 10.80 381 SER A O 1
ATOM 2895 N N . ARG A 1 382 ? 5.452 55.580 7.129 1.00 9.12 382 ARG A N 1
ATOM 2896 C CA . ARG A 1 382 ? 4.323 54.628 7.178 1.00 8.41 382 ARG A CA 1
ATOM 2897 C C . ARG A 1 382 ? 3.123 55.156 8.020 1.00 8.31 382 ARG A C 1
ATOM 2898 O O . ARG A 1 382 ? 2.028 54.889 7.724 1.00 10.53 382 ARG A O 1
ATOM 2906 N N . ASP A 1 383 ? 3.478 55.851 9.079 1.00 8.05 383 ASP A N 1
ATOM 2907 C CA . ASP A 1 383 ? 2.661 55.882 10.310 1.00 9.81 383 ASP A CA 1
ATOM 2908 C C . ASP A 1 383 ? 1.872 57.162 10.529 1.00 13.16 383 ASP A C 1
ATOM 2909 O O . ASP A 1 383 ? 0.986 57.200 11.385 1.00 12.38 383 ASP A O 1
ATOM 2914 N N . THR A 1 384 ? 2.205 58.212 9.796 1.00 10.06 384 THR A N 1
ATOM 2915 C CA . THR A 1 384 ? 1.574 59.519 10.019 1.00 7.91 384 THR A CA 1
ATOM 2916 C C . THR A 1 384 ? 0.253 59.649 9.289 1.00 9.85 384 THR A C 1
ATOM 2917 O O . THR A 1 384 ? -0.023 58.950 8.311 1.00 10.12 384 THR A O 1
ATOM 2921 N N . ALA A 1 385 ? -0.596 60.558 9.767 1.00 9.19 385 ALA A N 1
ATOM 2922 C CA . ALA A 1 385 ? -1.935 60.673 9.213 1.00 9.74 385 ALA A CA 1
ATOM 2923 C C . ALA A 1 385 ? -1.947 61.009 7.738 1.00 7.30 385 ALA A C 1
ATOM 2924 O O . ALA A 1 385 ? -1.260 61.927 7.279 1.00 10.04 385 ALA A O 1
ATOM 2926 N N . GLY A 1 386 ? -2.734 60.250 6.977 1.00 9.21 386 GLY A N 1
ATOM 2927 C CA . GLY A 1 386 ? -2.824 60.502 5.554 1.00 10.83 386 GLY A CA 1
ATOM 2928 C C . GLY A 1 386 ? -1.630 60.029 4.744 1.00 9.02 386 GLY A C 1
ATOM 2929 O O . GLY A 1 386 ? -1.569 60.316 3.550 1.00 12.53 386 GLY A O 1
ATOM 2930 N N . SER A 1 387 ? -0.686 59.314 5.361 1.00 10.55 387 SER A N 1
ATOM 2931 C CA . SER A 1 387 ? 0.506 58.936 4.624 1.00 10.18 387 SER A CA 1
ATOM 2932 C C . SER A 1 387 ? 0.208 58.032 3.443 1.00 9.06 387 SER A C 1
ATOM 2933 O O . SER A 1 387 ? -0.501 57.039 3.599 1.00 9.55 387 SER A O 1
ATOM 2936 N N . PRO A 1 388 ? 0.803 58.336 2.273 1.00 7.37 388 PRO A N 1
ATOM 2937 C CA . PRO A 1 388 ? 0.623 57.407 1.147 1.00 8.64 388 PRO A CA 1
ATOM 2938 C C . PRO A 1 388 ? 1.456 56.134 1.319 1.00 11.54 388 PRO A C 1
ATOM 2939 O O . PRO A 1 388 ? 1.321 55.210 0.518 1.00 11.77 388 PRO A O 1
ATOM 2943 N N . LEU A 1 389 ? 2.274 56.084 2.358 1.00 7.82 389 LEU A N 1
ATOM 2944 C CA . LEU A 1 389 ? 3.030 54.867 2.680 1.00 8.91 389 LEU A CA 1
ATOM 2945 C C . LEU A 1 389 ? 2.341 54.013 3.766 1.00 6.54 389 LEU A C 1
ATOM 2946 O O . LEU A 1 389 ? 2.938 53.078 4.298 1.00 10.00 389 LEU A O 1
ATOM 2951 N N . ALA A 1 390 ? 1.080 54.320 4.102 1.00 10.43 390 ALA A N 1
ATOM 2952 C CA . ALA A 1 390 ? 0.387 53.534 5.126 1.00 10.37 390 ALA A CA 1
ATOM 2953 C C . ALA A 1 390 ? 0.183 52.086 4.661 1.00 7.30 390 ALA A C 1
ATOM 2954 O O . ALA A 1 390 ? -0.080 51.834 3.488 1.00 9.49 390 ALA A O 1
ATOM 2956 N N . PRO A 1 391 ? 0.308 51.131 5.581 1.00 8.71 391 PRO A N 1
ATOM 2957 C CA . PRO A 1 391 ? 0.096 49.738 5.180 1.00 8.02 391 PRO A CA 1
ATOM 2958 C C . PRO A 1 391 ? -1.330 49.442 4.816 1.00 9.23 391 PRO A C 1
ATOM 2959 O O . PRO A 1 391 ? -2.247 49.890 5.501 1.00 11.02 391 PRO A O 1
ATOM 2963 N N . VAL A 1 392 ? -1.514 48.661 3.765 1.00 9.47 392 VAL A N 1
ATOM 2964 C CA . VAL A 1 392 ? -2.829 48.190 3.347 1.00 9.95 392 VAL A CA 1
ATOM 2965 C C . VAL A 1 392 ? -2.740 46.692 3.079 1.00 8.28 392 VAL A C 1
ATOM 2966 O O . VAL A 1 392 ? -1.648 46.189 2.805 1.00 8.29 392 VAL A O 1
ATOM 2970 N N . PRO A 1 393 ? -3.863 45.960 3.145 1.00 9.79 393 PRO A N 1
ATOM 2971 C CA . PRO A 1 393 ? -5.246 46.372 3.395 1.00 8.64 393 PRO A CA 1
ATOM 2972 C C . PRO A 1 393 ? -5.808 45.895 4.731 1.00 12.45 393 PRO A C 1
ATOM 2973 O O . PRO A 1 393 ? -6.977 46.193 5.049 1.00 12.63 393 PRO A O 1
ATOM 2977 N N . ALA A 1 394 ? -5.032 45.166 5.519 1.00 9.75 394 ALA A N 1
ATOM 2978 C CA . ALA A 1 394 ? -5.564 44.579 6.749 1.00 9.77 394 ALA A CA 1
ATOM 2979 C C . ALA A 1 394 ? -5.355 45.497 7.936 1.00 10.69 394 ALA A C 1
ATOM 2980 O O . ALA A 1 394 ? -4.505 46.411 7.905 1.00 10.89 394 ALA A O 1
ATOM 2982 N N . ALA A 1 395 ? -6.136 45.250 8.986 1.00 10.86 395 ALA A N 1
ATOM 2983 C CA . ALA A 1 395 ? -5.952 45.927 10.261 1.00 12.03 395 ALA A CA 1
ATOM 2984 C C . ALA A 1 395 ? -4.479 45.873 10.610 1.00 11.71 395 ALA A C 1
ATOM 2985 O O . ALA A 1 395 ? -3.822 44.818 10.505 1.00 11.48 395 ALA A O 1
ATOM 2987 N N . ILE A 1 396 ? -3.931 47.019 11.017 1.00 11.64 396 ILE A N 1
ATOM 2988 C CA . ILE A 1 396 ? -2.477 47.152 11.143 1.00 12.01 396 ILE A CA 1
ATOM 2989 C C . ILE A 1 396 ? -1.979 46.544 12.445 1.00 14.37 396 ILE A C 1
ATOM 2990 O O . ILE A 1 396 ? -2.520 46.815 13.513 1.00 13.75 396 ILE A O 1
ATOM 2995 N N . LYS A 1 397 ? -0.956 45.709 12.365 1.00 10.56 397 LYS A N 1
ATOM 2996 C CA . LYS A 1 397 ? -0.268 45.218 13.537 1.00 10.00 397 LYS A CA 1
ATOM 2997 C C . LYS A 1 397 ? 0.875 46.150 13.896 1.00 12.44 397 LYS A C 1
ATOM 2998 O O . LYS A 1 397 ? 1.709 46.439 13.058 1.00 11.64 397 LYS A O 1
ATOM 3004 N N . PRO A 1 398 ? 0.941 46.616 15.144 1.00 12.02 398 PRO A N 1
ATOM 3005 C CA . PRO A 1 398 ? 2.032 47.509 15.528 1.00 12.34 398 PRO A CA 1
ATOM 3006 C C . PRO A 1 398 ? 3.402 46.887 15.207 1.00 10.38 398 PRO A C 1
ATOM 3007 O O . PRO A 1 398 ? 3.627 45.700 15.446 1.00 13.23 398 PRO A O 1
ATOM 3011 N N . PHE A 1 399 ? 4.306 47.685 14.661 1.00 10.98 399 PHE A N 1
ATOM 3012 C CA . PHE A 1 399 ? 5.585 47.147 14.251 1.00 10.56 399 PHE A CA 1
ATOM 3013 C C . PHE A 1 399 ? 6.477 46.751 15.416 1.00 14.62 399 PHE A C 1
ATOM 3014 O O . PHE A 1 399 ? 6.600 47.473 16.410 1.00 14.57 399 PHE A O 1
ATOM 3022 N N . SER A 1 400 ? 7.115 45.598 15.277 1.00 9.42 400 SER A N 1
ATOM 3023 C CA . SER A 1 400 ? 8.226 45.196 16.135 1.00 8.63 400 SER A CA 1
ATOM 3024 C C . SER A 1 400 ? 8.962 44.093 15.385 1.00 11.20 400 SER A C 1
ATOM 3025 O O . SER A 1 400 ? 8.349 43.386 14.571 1.00 10.37 400 SER A O 1
ATOM 3028 N N . TRP A 1 401 ? 10.260 43.961 15.635 1.00 11.65 401 TRP A N 1
ATOM 3029 C CA . TRP A 1 401 ? 11.028 42.871 15.071 1.00 10.89 401 TRP A CA 1
ATOM 3030 C C . TRP A 1 401 ? 10.647 41.553 15.727 1.00 13.48 401 TRP A C 1
ATOM 3031 O O . TRP A 1 401 ? 10.060 41.524 16.807 1.00 13.64 401 TRP A O 1
ATOM 3042 N N . ASN A 1 402 ? 10.989 40.459 15.082 1.00 11.02 402 ASN A N 1
ATOM 3043 C CA . ASN A 1 402 ? 10.756 39.139 15.633 1.00 11.13 402 ASN A CA 1
ATOM 3044 C C . ASN A 1 402 ? 11.994 38.550 16.267 1.00 11.06 402 ASN A C 1
ATOM 3045 O O . ASN A 1 402 ? 12.954 38.257 15.576 1.00 13.42 402 ASN A O 1
ATOM 3050 N N . GLY A 1 403 ? 12.010 38.436 17.598 1.00 15.11 403 GLY A N 1
ATOM 3051 C CA . GLY A 1 403 ? 13.080 37.688 18.250 1.00 14.66 403 GLY A CA 1
ATOM 3052 C C . GLY A 1 403 ? 14.141 38.588 18.841 1.00 22.76 403 GLY A C 1
ATOM 3053 O O . GLY A 1 403 ? 15.064 38.141 19.523 1.00 23.41 403 GLY A O 1
ATOM 3054 N N . PHE A 1 404 ? 14.043 39.864 18.504 1.00 17.08 404 PHE A N 1
ATOM 3055 C CA . PHE A 1 404 ? 14.923 40.892 19.026 1.00 17.12 404 PHE A CA 1
ATOM 3056 C C . PHE A 1 404 ? 14.188 42.233 19.025 1.00 17.06 404 PHE A C 1
ATOM 3057 O O . PHE A 1 404 ? 13.163 42.389 18.356 1.00 16.43 404 PHE A O 1
ATOM 3065 N N . SER A 1 405 ? 14.695 43.174 19.815 1.00 18.26 405 SER A N 1
ATOM 3066 C CA . SER A 1 405 ? 14.139 44.510 19.952 1.00 20.92 405 SER A CA 1
ATOM 3067 C C . SER A 1 405 ? 14.710 45.452 18.900 1.00 17.24 405 SER A C 1
ATOM 3068 O O . SER A 1 405 ? 13.977 46.217 18.277 1.00 20.03 405 SER A O 1
ATOM 3071 N N . ILE A 1 406 ? 16.027 45.404 18.728 1.00 19.20 406 ILE A N 1
ATOM 3072 C CA . ILE A 1 406 ? 16.717 46.189 17.703 1.00 22.20 406 ILE A CA 1
ATOM 3073 C C . ILE A 1 406 ? 17.581 45.286 16.819 1.00 16.95 406 ILE A C 1
ATOM 3074 O O . ILE A 1 406 ? 18.011 44.202 17.235 1.00 15.39 406 ILE A O 1
ATOM 3079 N N . LEU A 1 407 ? 17.830 45.735 15.598 1.00 13.93 407 LEU A N 1
ATOM 3080 C CA . LEU A 1 407 ? 18.588 44.922 14.656 1.00 12.49 407 LEU A CA 1
ATOM 3081 C C . LEU A 1 407 ? 19.950 44.582 15.241 1.00 14.83 407 LEU A C 1
ATOM 3082 O O . LEU A 1 407 ? 20.581 45.432 15.895 1.00 16.50 407 LEU A O 1
ATOM 3087 N N . PRO A 1 408 ? 20.404 43.332 15.027 1.00 11.04 408 PRO A N 1
ATOM 3088 C CA . PRO A 1 408 ? 21.661 42.833 15.606 1.00 13.81 408 PRO A CA 1
ATOM 3089 C C . PRO A 1 408 ? 22.916 43.276 14.857 1.00 12.40 408 PRO A C 1
ATOM 3090 O O . PRO A 1 408 ? 23.980 42.665 15.003 1.00 15.69 408 PRO A O 1
ATOM 3094 N N . TYR A 1 409 ? 22.814 44.351 14.086 1.00 12.07 409 TYR A N 1
ATOM 3095 C CA . TYR A 1 409 ? 23.969 44.863 13.367 1.00 12.65 409 TYR A CA 1
ATOM 3096 C C . TYR A 1 409 ? 23.897 46.369 13.266 1.00 14.99 409 TYR A C 1
ATOM 3097 O O . TYR A 1 409 ? 22.819 46.956 13.372 1.00 15.68 409 TYR A O 1
ATOM 3106 N N . SER A 1 410 ? 25.050 47.003 13.093 1.00 17.86 410 SER A N 1
ATOM 3107 C CA . SER A 1 410 ? 25.024 48.438 12.898 1.00 20.20 410 SER A CA 1
ATOM 3108 C C . SER A 1 41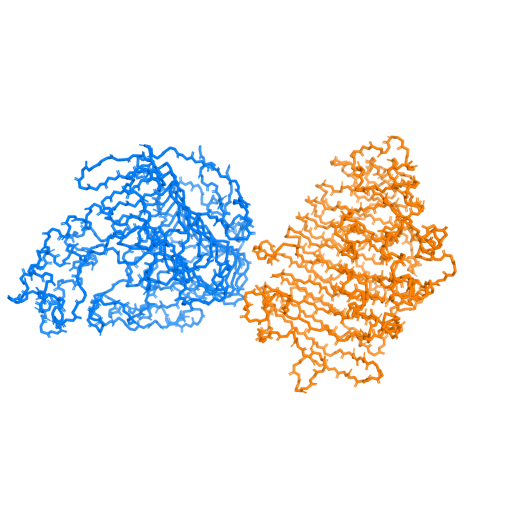0 ? 25.177 48.747 11.424 1.00 13.93 410 SER A C 1
ATOM 3109 O O . SER A 1 410 ? 25.663 47.920 10.651 1.00 18.74 410 SER A O 1
ATOM 3112 N N . TYR A 1 411 ? 24.804 49.960 11.046 1.00 14.47 411 TYR A N 1
ATOM 3113 C CA . TYR A 1 411 ? 24.779 50.345 9.651 1.00 17.48 411 TYR A CA 1
ATOM 3114 C C . TYR A 1 411 ? 24.617 51.847 9.571 1.00 20.07 411 TYR A C 1
ATOM 3115 O O . TYR A 1 411 ? 24.037 52.480 10.461 1.00 24.43 411 TYR A O 1
ATOM 3124 N N . GLN A 1 412 ? 25.135 52.391 8.483 1.00 20.06 412 GLN A N 1
ATOM 3125 C CA . GLN A 1 412 ? 25.077 53.806 8.160 1.00 19.41 412 GLN A CA 1
ATOM 3126 C C . GLN A 1 412 ? 23.984 54.024 7.128 1.00 15.36 412 GLN A C 1
ATOM 3127 O O . GLN A 1 412 ? 23.861 53.253 6.171 1.00 20.09 412 GLN A O 1
ATOM 3133 N N . LEU A 1 413 ? 23.200 55.075 7.318 1.00 16.90 413 LEU A N 1
ATOM 3134 C CA . LEU A 1 413 ? 22.131 55.430 6.388 1.00 13.56 413 LEU A CA 1
ATOM 3135 C C . LEU A 1 413 ? 22.492 56.652 5.570 1.00 18.80 413 LEU A C 1
ATOM 3136 O O . LEU A 1 413 ? 22.916 57.672 6.129 1.00 20.64 413 LEU A O 1
ATOM 3141 N N . ASP A 1 414 ? 22.338 56.554 4.250 1.00 12.19 414 ASP A N 1
ATOM 3142 C CA . ASP A 1 414 ? 22.441 57.721 3.386 1.00 10.51 414 ASP A CA 1
ATOM 3143 C C . ASP A 1 414 ? 21.120 58.432 3.296 1.00 13.91 414 ASP A C 1
ATOM 3144 O O . ASP A 1 414 ? 20.077 57.847 3.591 1.00 13.11 414 ASP A O 1
ATOM 3149 N N . ASP A 1 415 ? 21.165 59.706 2.912 1.00 13.69 415 ASP A N 1
ATOM 3150 C CA . ASP A 1 415 ? 19.914 60.438 2.734 1.00 13.71 415 ASP A CA 1
ATOM 3151 C C . ASP A 1 415 ? 19.224 60.004 1.451 1.00 12.12 415 ASP A C 1
ATOM 3152 O O . ASP A 1 415 ? 19.842 59.911 0.397 1.00 13.05 415 ASP A O 1
ATOM 3157 N N . PRO A 1 416 ? 17.913 59.765 1.520 1.00 10.82 416 PRO A N 1
ATOM 3158 C CA . PRO A 1 416 ? 17.259 59.346 0.276 1.00 7.70 416 PRO A CA 1
ATOM 3159 C C . PRO A 1 416 ? 17.273 60.397 -0.830 1.00 11.08 416 PRO A C 1
ATOM 3160 O O . PRO A 1 416 ? 17.104 60.034 -1.987 1.00 11.32 416 PRO A O 1
ATOM 3164 N N . SER A 1 417 ? 17.475 61.672 -0.502 1.00 11.80 417 SER A N 1
ATOM 3165 C CA . SER A 1 417 ? 17.374 62.700 -1.556 1.00 12.90 417 SER A CA 1
ATOM 3166 C C . SER A 1 417 ? 18.475 62.642 -2.603 1.00 16.05 417 SER A C 1
ATOM 3167 O O . SER A 1 417 ? 18.292 63.149 -3.712 1.00 17.40 417 SER A O 1
ATOM 3170 N N . THR A 1 418 ? 19.582 61.998 -2.277 1.00 14.64 418 THR A N 1
ATOM 3171 C CA . THR A 1 418 ? 20.684 61.894 -3.240 1.00 14.99 418 THR A CA 1
ATOM 3172 C C . THR A 1 418 ? 20.919 60.449 -3.662 1.00 17.80 418 THR A C 1
ATOM 3173 O O . THR A 1 418 ? 21.900 60.120 -4.334 1.00 15.42 418 THR A O 1
ATOM 3177 N N . LEU A 1 419 ? 19.997 59.578 -3.272 1.00 11.49 419 LEU A N 1
ATOM 3178 C CA . LEU A 1 419 ? 20.202 58.140 -3.463 1.00 8.90 419 LEU A CA 1
ATOM 3179 C C . LEU A 1 419 ? 20.083 57.724 -4.926 1.00 10.51 419 LEU A C 1
ATOM 3180 O O . LEU A 1 419 ? 20.848 56.889 -5.404 1.00 12.79 419 LEU A O 1
ATOM 3185 N N . ASN A 1 420 ? 19.130 58.301 -5.659 1.00 10.27 420 ASN A N 1
ATOM 3186 C CA . ASN A 1 420 ? 19.018 57.950 -7.066 1.00 12.37 420 ASN A CA 1
ATOM 3187 C C . ASN A 1 420 ? 20.261 58.294 -7.850 1.00 13.25 420 ASN A C 1
ATOM 3188 O O . ASN A 1 420 ? 20.739 57.483 -8.664 1.00 14.00 420 ASN A O 1
ATOM 3193 N N . ALA A 1 421 ? 20.813 59.477 -7.593 1.00 11.61 421 ALA A N 1
ATOM 3194 C CA . ALA A 1 421 ? 22.048 59.882 -8.258 1.00 13.97 421 ALA A CA 1
ATOM 3195 C C . ALA A 1 421 ? 23.195 58.936 -7.908 1.00 14.15 421 ALA A C 1
ATOM 3196 O O . ALA A 1 421 ? 23.970 58.532 -8.787 1.00 14.27 421 ALA A O 1
ATOM 3198 N N . ARG A 1 422 ? 23.301 58.559 -6.635 1.00 10.40 422 ARG A N 1
ATOM 3199 C CA . ARG A 1 422 ? 24.386 57.665 -6.197 1.00 13.46 422 ARG A CA 1
ATOM 3200 C C . ARG A 1 422 ? 24.292 56.278 -6.817 1.00 12.85 422 ARG A C 1
ATOM 3201 O O . ARG A 1 422 ? 25.299 55.738 -7.289 1.00 14.63 422 ARG A O 1
ATOM 3209 N N . LEU A 1 423 ? 23.103 55.695 -6.810 1.00 10.97 423 LEU A N 1
ATOM 3210 C CA . LEU A 1 423 ? 22.967 54.319 -7.265 1.00 8.29 423 LEU A CA 1
ATOM 3211 C C . LEU A 1 423 ? 22.953 54.146 -8.767 1.00 10.80 423 LEU A C 1
ATOM 3212 O O . LEU A 1 423 ? 23.247 53.057 -9.247 1.00 10.92 423 LEU A O 1
ATOM 3217 N N . THR A 1 424 ? 22.619 55.207 -9.515 1.00 9.67 424 THR A N 1
ATOM 3218 C CA . THR A 1 424 ? 22.593 55.112 -10.980 1.00 12.06 424 THR A CA 1
ATOM 3219 C C . THR A 1 424 ? 23.856 55.698 -11.616 1.00 12.73 424 THR A C 1
ATOM 3220 O O . THR A 1 424 ? 23.960 55.767 -12.836 1.00 15.64 424 THR A O 1
ATOM 3224 N N . ALA A 1 425 ? 24.814 56.103 -10.785 1.00 12.75 425 ALA A N 1
ATOM 3225 C CA . ALA A 1 425 ? 26.091 56.636 -11.291 1.00 13.07 425 ALA A CA 1
ATOM 3226 C C . ALA A 1 425 ? 26.952 55.562 -11.939 1.00 18.78 425 ALA A C 1
ATOM 3227 O O . ALA A 1 425 ? 26.678 54.360 -11.825 1.00 14.73 425 ALA A O 1
ATOM 3229 N N . SER A 1 426 ? 28.023 55.990 -12.602 1.00 18.73 426 SER A N 1
ATOM 3230 C CA . SER A 1 426 ? 28.957 55.047 -13.205 1.00 15.84 426 SER A CA 1
ATOM 3231 C C . SER A 1 426 ? 29.565 54.102 -12.168 1.00 15.38 426 SER A C 1
ATOM 3232 O O . SER A 1 426 ? 29.933 52.966 -12.501 1.00 19.53 426 SER A O 1
ATOM 3235 N N . ASN A 1 427 ? 29.677 54.549 -10.920 1.00 16.36 427 ASN A N 1
ATOM 3236 C CA . ASN A 1 427 ? 30.136 53.669 -9.853 1.00 17.52 427 ASN A CA 1
ATOM 3237 C C . ASN A 1 427 ? 28.992 53.296 -8.913 1.00 13.20 427 ASN A C 1
ATOM 3238 O O . ASN A 1 427 ? 29.183 53.187 -7.700 1.00 12.73 427 ASN A O 1
ATOM 3243 N N . GLY A 1 428 ? 27.802 53.136 -9.499 1.00 11.28 428 GLY A N 1
ATOM 3244 C CA . GLY A 1 428 ? 26.600 52.837 -8.733 1.00 10.43 428 GLY A CA 1
ATOM 3245 C C . GLY A 1 428 ? 26.368 51.359 -8.524 1.00 10.30 428 GLY A C 1
ATOM 3246 O O . GLY A 1 428 ? 27.319 50.551 -8.508 1.00 10.28 428 GLY A O 1
ATOM 3247 N N . ALA A 1 429 ? 25.103 50.989 -8.374 1.00 9.14 429 ALA A N 1
ATOM 3248 C CA . ALA A 1 429 ? 24.727 49.598 -8.145 1.00 9.59 429 ALA A CA 1
ATOM 3249 C C . ALA A 1 429 ? 24.860 48.769 -9.423 1.00 8.29 429 ALA A C 1
ATOM 3250 O O . ALA A 1 429 ? 24.723 49.281 -10.535 1.00 10.08 429 ALA A O 1
ATOM 3252 N N . GLY A 1 430 ? 25.122 47.479 -9.245 1.00 8.29 430 GLY A N 1
ATOM 3253 C CA . GLY A 1 430 ? 25.165 46.526 -10.335 1.00 7.88 430 GLY A CA 1
ATOM 3254 C C . GLY A 1 430 ? 26.548 45.934 -10.586 1.00 7.81 430 GLY A C 1
ATOM 3255 O O . GLY A 1 430 ? 27.550 46.379 -10.033 1.00 9.70 430 GLY A O 1
ATOM 3256 N N . ALA A 1 431 ? 26.536 44.957 -11.477 1.00 6.56 431 ALA A N 1
ATOM 3257 C CA . ALA A 1 431 ? 27.740 44.343 -12.003 1.00 6.37 431 ALA A CA 1
ATOM 3258 C C . ALA A 1 431 ? 28.416 45.230 -13.071 1.00 8.91 431 ALA A C 1
ATOM 3259 O O . ALA A 1 431 ? 27.770 45.942 -13.752 1.00 9.62 431 ALA A O 1
ATOM 3261 N N . GLY A 1 432 ? 29.721 45.067 -13.151 1.00 7.23 432 GLY A N 1
ATOM 3262 C CA . GLY A 1 432 ? 30.462 45.800 -14.185 1.00 9.59 432 GLY A CA 1
ATOM 3263 C C . GLY A 1 432 ? 30.625 47.264 -13.904 1.00 13.91 432 GLY A C 1
ATOM 3264 O O . GLY A 1 432 ? 30.963 47.999 -14.773 1.00 17.49 432 GLY A O 1
ATOM 3265 N N . LYS A 1 433 ? 30.400 47.681 -12.683 1.00 30.00 433 LYS A N 1
ATOM 3266 C CA . LYS A 1 433 ? 30.312 49.071 -12.329 1.00 30.00 433 LYS A CA 1
ATOM 3267 C C . LYS A 1 433 ? 31.590 49.491 -11.584 1.00 30.00 433 LYS A C 1
ATOM 3268 O O . LYS A 1 433 ? 32.104 50.553 -11.822 1.00 30.00 433 LYS A O 1
ATOM 3274 N N . LEU A 1 434 ? 32.121 48.636 -10.731 1.00 30.00 434 LEU A N 1
ATOM 3275 C CA . LEU A 1 434 ? 33.318 48.904 -9.979 1.00 30.00 434 LEU A CA 1
ATOM 3276 C C . LEU A 1 434 ? 34.461 48.260 -10.626 1.00 30.00 434 LEU A C 1
ATOM 3277 O O . LEU A 1 434 ? 34.436 47.108 -10.867 1.00 30.00 434 LEU A O 1
ATOM 3282 N N . SER A 1 435 ? 35.483 49.044 -10.852 1.00 28.68 435 SER A N 1
ATOM 3283 C CA . SER A 1 435 ? 36.652 48.581 -11.474 1.00 25.40 435 SER A CA 1
ATOM 3284 C C . SER A 1 435 ? 37.677 48.899 -10.432 1.00 28.00 435 SER A C 1
ATOM 3285 O O . SER A 1 435 ? 37.954 50.032 -10.169 1.00 40.14 435 SER A O 1
ATOM 3288 N N . TRP A 1 436 ? 38.111 47.892 -9.752 1.00 16.74 436 TRP A N 1
ATOM 3289 C CA . TRP A 1 436 ? 39.228 47.921 -8.822 1.00 13.09 436 TRP A CA 1
ATOM 3290 C C . TRP A 1 436 ? 39.942 46.599 -9.000 1.00 14.59 436 TRP A C 1
ATOM 3291 O O . TRP A 1 436 ? 39.450 45.715 -9.713 1.00 14.53 436 TRP A O 1
ATOM 3302 N N . SER A 1 437 ? 41.100 46.453 -8.374 1.00 14.12 437 SER A N 1
ATOM 3303 C CA . SER A 1 437 ? 41.853 45.216 -8.544 1.00 12.51 437 SER A CA 1
ATOM 3304 C C . SER A 1 437 ? 41.006 44.052 -8.044 1.00 13.63 437 SER A C 1
ATOM 3305 O O . SER A 1 437 ? 40.263 44.189 -7.061 1.00 13.35 437 SER A O 1
ATOM 3308 N N . LYS A 1 438 ? 41.078 42.919 -8.740 1.00 15.66 438 LYS A N 1
ATOM 3309 C CA . LYS A 1 438 ? 40.063 41.882 -8.528 1.00 16.58 438 LYS A CA 1
ATOM 3310 C C . LYS A 1 438 ? 40.102 41.259 -7.136 1.00 16.57 438 LYS A C 1
ATOM 3311 O O . LYS A 1 438 ? 39.097 40.686 -6.693 1.00 17.77 438 LYS A O 1
ATOM 3317 N N . ASP A 1 439 ? 41.221 41.394 -6.420 1.00 15.35 439 ASP A N 1
ATOM 3318 C CA . ASP A 1 439 ? 41.290 40.884 -5.044 1.00 11.95 439 ASP A CA 1
ATOM 3319 C C . ASP A 1 439 ? 40.245 41.574 -4.146 1.00 13.74 439 ASP A C 1
ATOM 3320 O O . ASP A 1 439 ? 39.842 41.029 -3.117 1.00 13.18 439 ASP A O 1
ATOM 3325 N N . ASN A 1 440 ? 39.795 42.767 -4.539 1.00 10.79 440 ASN A N 1
ATOM 3326 C CA . ASN A 1 440 ? 38.818 43.459 -3.738 1.00 9.14 440 ASN A CA 1
ATOM 3327 C C . ASN A 1 440 ? 37.472 42.768 -3.686 1.00 8.20 440 ASN A C 1
ATOM 3328 O O . ASN A 1 440 ? 36.698 43.010 -2.754 1.00 9.53 440 ASN A O 1
ATOM 3333 N N . TRP A 1 441 ? 37.199 41.936 -4.684 1.00 9.58 441 TRP A N 1
ATOM 3334 C CA . TRP A 1 441 ? 35.955 41.174 -4.711 1.00 9.49 441 TRP A CA 1
ATOM 3335 C C . TRP A 1 441 ? 35.910 40.075 -3.653 1.00 9.99 441 TRP A C 1
ATOM 3336 O O . TRP A 1 441 ? 34.825 39.598 -3.297 1.00 11.25 441 TRP A O 1
ATOM 3347 N N . LEU A 1 442 ? 37.063 39.711 -3.101 1.00 10.08 442 LEU A N 1
ATOM 3348 C CA . LEU A 1 442 ? 37.128 38.699 -2.052 1.00 8.32 442 LEU A CA 1
ATOM 3349 C C . LEU A 1 442 ? 36.994 39.279 -0.653 1.00 8.11 442 LEU A C 1
ATOM 3350 O O . LEU A 1 442 ? 36.764 38.544 0.296 1.00 10.09 442 LEU A O 1
ATOM 3355 N N . LYS A 1 443 ? 37.181 40.583 -0.523 1.00 11.01 443 LYS A N 1
ATOM 3356 C CA . LYS A 1 443 ? 37.137 41.241 0.793 1.00 10.59 443 LYS A CA 1
ATOM 3357 C C . LYS A 1 443 ? 35.720 41.533 1.254 1.00 9.99 443 LYS A C 1
ATOM 3358 O O . LYS A 1 443 ? 34.790 41.641 0.434 1.00 11.62 443 LYS A O 1
ATOM 3364 N N . THR A 1 444 ? 35.557 41.715 2.555 1.00 9.71 444 THR A N 1
ATOM 3365 C CA . THR A 1 444 ? 34.250 42.090 3.097 1.00 7.66 444 THR A CA 1
ATOM 3366 C C . THR A 1 444 ? 34.270 43.446 3.784 1.00 12.28 444 THR A C 1
ATOM 3367 O O . THR A 1 444 ? 33.221 43.939 4.205 1.00 10.52 444 THR A O 1
ATOM 3371 N N . SER A 1 445 ? 35.443 44.052 3.911 1.00 12.13 445 SER A N 1
ATOM 3372 C CA . SER A 1 445 ? 35.518 45.431 4.364 1.00 15.12 445 SER A CA 1
ATOM 3373 C C . SER A 1 445 ? 36.690 46.148 3.743 1.00 13.47 445 SER A C 1
ATOM 3374 O O . SER A 1 445 ? 37.622 45.512 3.239 1.00 15.56 445 SER A O 1
ATOM 3377 N N . TYR A 1 446 ? 36.622 47.473 3.778 1.00 15.64 446 TYR A N 1
ATOM 3378 C CA . TYR A 1 446 ? 37.544 48.316 3.039 1.00 14.63 446 TYR A CA 1
ATOM 3379 C C . TYR A 1 446 ? 38.006 49.462 3.921 1.00 22.15 446 TYR A C 1
ATOM 3380 O O . TYR A 1 446 ? 37.211 50.079 4.620 1.00 19.69 446 TYR A O 1
ATOM 3389 N N . GLY B 1 3 ? 53.353 3.537 23.056 1.00 54.34 3 GLY B N 1
ATOM 3390 C CA . GLY B 1 3 ? 54.292 4.463 23.595 1.00 27.05 3 GLY B CA 1
ATOM 3391 C C . GLY B 1 3 ? 53.830 5.897 23.456 1.00 26.04 3 GLY B C 1
ATOM 3392 O O . GLY B 1 3 ? 52.682 6.180 23.308 1.00 18.61 3 GLY B O 1
ATOM 3393 N N . ASN B 1 4 ? 54.802 6.773 23.500 1.00 22.42 4 ASN B N 1
ATOM 3394 C CA . ASN B 1 4 ? 54.543 8.193 23.524 1.00 16.69 4 ASN B CA 1
ATOM 3395 C C . ASN B 1 4 ? 53.887 8.791 22.275 1.00 15.26 4 ASN B C 1
ATOM 3396 O O . ASN B 1 4 ? 53.311 9.817 22.331 1.00 12.03 4 ASN B O 1
ATOM 3401 N N . ALA B 1 5 ? 53.941 8.088 21.167 1.00 15.98 5 ALA B N 1
ATOM 3402 C CA . ALA B 1 5 ? 53.174 8.508 20.022 1.00 15.19 5 ALA B CA 1
ATOM 3403 C C . ALA B 1 5 ? 51.682 8.505 20.254 1.00 13.89 5 ALA B C 1
ATOM 3404 O O . ALA B 1 5 ? 50.985 9.187 19.581 1.00 12.66 5 ALA B O 1
ATOM 3406 N N . ASP B 1 6 ? 51.251 7.791 21.288 1.00 13.41 6 ASP B N 1
ATOM 3407 C CA . ASP B 1 6 ? 49.848 7.817 21.716 1.00 12.73 6 ASP B CA 1
ATOM 3408 C C . ASP B 1 6 ? 49.440 9.228 22.094 1.00 11.68 6 ASP B C 1
ATOM 3409 O O . ASP B 1 6 ? 48.233 9.534 22.107 1.00 11.73 6 ASP B O 1
ATOM 3414 N N . TYR B 1 7 ? 50.437 10.064 22.401 1.00 10.58 7 TYR B N 1
ATOM 3415 C CA . TYR B 1 7 ? 50.229 11.428 22.904 1.00 9.31 7 TYR B CA 1
ATOM 3416 C C . TYR B 1 7 ? 50.366 12.506 21.812 1.00 7.85 7 TYR B C 1
ATOM 3417 O O . TYR B 1 7 ? 50.262 13.713 22.091 1.00 8.32 7 TYR B O 1
ATOM 3426 N N . ASN B 1 8 ? 50.594 12.099 20.560 1.00 6.93 8 ASN B N 1
ATOM 3427 C CA . ASN B 1 8 ? 50.688 13.056 19.439 1.00 7.69 8 ASN B CA 1
ATOM 3428 C C . ASN B 1 8 ? 49.482 13.981 19.347 1.00 8.66 8 ASN B C 1
ATOM 3429 O O . ASN B 1 8 ? 48.332 13.574 19.615 1.00 8.32 8 ASN B O 1
ATOM 3434 N N . LEU B 1 9 ? 49.727 15.213 18.918 1.00 6.36 9 LEU B N 1
ATOM 3435 C CA . LEU B 1 9 ? 48.664 16.100 18.494 1.00 6.15 9 LEU B CA 1
ATOM 3436 C C . LEU B 1 9 ? 47.960 15.495 17.274 1.00 6.98 9 LEU B C 1
ATOM 3437 O O . LEU B 1 9 ? 48.612 15.075 16.302 1.00 9.41 9 LEU B O 1
ATOM 3442 N N . THR B 1 10 ? 46.638 15.397 17.355 1.00 7.34 10 THR B N 1
ATOM 3443 C CA . THR B 1 10 ? 45.822 14.987 16.208 1.00 6.79 10 THR B CA 1
ATOM 3444 C C . THR B 1 10 ? 44.644 15.921 16.039 1.00 6.75 10 THR B C 1
ATOM 3445 O O . THR B 1 10 ? 44.381 16.768 16.890 1.00 8.35 10 THR B O 1
ATOM 3449 N N . GLY B 1 11 ? 43.925 15.757 14.937 1.00 6.47 11 GLY B N 1
ATOM 3450 C CA . GLY B 1 11 ? 42.622 16.386 14.788 1.00 6.96 11 GLY B CA 1
ATOM 3451 C C . GLY B 1 11 ? 42.657 17.778 14.214 1.00 5.34 11 GLY B C 1
ATOM 3452 O O . GLY B 1 11 ? 43.602 18.159 13.508 1.00 7.22 11 GLY B O 1
ATOM 3453 N N . PHE B 1 12 ? 41.622 18.563 14.508 1.00 6.98 12 PHE B N 1
ATOM 3454 C CA . PHE B 1 12 ? 41.485 19.845 13.820 1.00 6.82 12 PHE B CA 1
ATOM 3455 C C . PHE B 1 12 ? 42.575 20.841 14.189 1.00 8.33 12 PHE B C 1
ATOM 3456 O O . PHE B 1 12 ? 42.841 21.754 13.421 1.00 8.41 12 PHE B O 1
ATOM 3464 N N . SER B 1 13 ? 43.229 20.658 15.348 1.00 7.48 13 SER B N 1
ATOM 3465 C CA . SER B 1 13 ? 44.381 21.494 15.703 1.00 7.02 13 SER B CA 1
ATOM 3466 C C . SER B 1 13 ? 45.690 21.042 15.044 1.00 9.47 13 SER B C 1
ATOM 3467 O O . SER B 1 13 ? 46.760 21.540 15.388 1.00 9.50 13 SER B O 1
ATOM 3470 N N . GLN B 1 14 ? 45.627 20.119 14.086 1.00 7.76 14 GLN B N 1
ATOM 3471 C CA . GLN B 1 14 ? 46.849 19.701 13.374 1.00 10.97 14 GLN B CA 1
ATOM 3472 C C . GLN B 1 14 ? 47.609 20.905 12.843 1.00 7.93 14 GLN B C 1
ATOM 3473 O O . GLN B 1 14 ? 47.023 21.887 12.364 1.00 10.79 14 GLN B O 1
ATOM 3479 N N . GLY B 1 15 ? 48.938 20.828 13.014 1.00 10.74 15 GLY B N 1
ATOM 3480 C CA . GLY B 1 15 ? 49.838 21.876 12.550 1.00 15.30 15 GLY B CA 1
ATOM 3481 C C . GLY B 1 15 ? 50.171 22.949 13.571 1.00 15.51 15 GLY B C 1
ATOM 3482 O O . GLY B 1 15 ? 51.092 23.733 13.386 1.00 13.82 15 GLY B O 1
ATOM 3483 N N . ASN B 1 16 ? 49.448 22.958 14.682 1.00 8.46 16 ASN B N 1
ATOM 3484 C CA . ASN B 1 16 ? 49.680 23.920 15.752 1.00 9.22 16 ASN B CA 1
ATOM 3485 C C . ASN B 1 16 ? 50.978 23.568 16.455 1.00 9.78 16 ASN B C 1
ATOM 3486 O O . ASN B 1 16 ? 51.095 22.477 16.973 1.00 12.95 16 ASN B O 1
ATOM 3491 N N . THR B 1 17 ? 51.947 24.487 16.493 1.00 8.61 17 THR B N 1
ATOM 3492 C CA . THR B 1 17 ? 53.206 24.201 17.204 1.00 9.44 17 THR B CA 1
ATOM 3493 C C . THR B 1 17 ? 53.344 25.073 18.447 1.00 8.99 17 THR B C 1
ATOM 3494 O O . THR B 1 17 ? 54.389 25.100 19.100 1.00 9.39 17 THR B O 1
ATOM 3498 N N . GLY B 1 18 ? 52.269 25.776 18.806 1.00 7.54 18 GLY B N 1
ATOM 3499 C CA . GLY B 1 18 ? 52.280 26.641 19.975 1.00 8.73 18 GLY B CA 1
ATOM 3500 C C . GLY B 1 18 ? 53.431 27.630 19.986 1.00 8.01 18 GLY B C 1
ATOM 3501 O O . GLY B 1 18 ? 53.767 28.230 18.960 1.00 9.22 18 GLY B O 1
ATOM 3502 N N . GLY B 1 19 ? 54.069 27.762 21.143 1.00 8.72 19 GLY B N 1
ATOM 3503 C CA . GLY B 1 19 ? 55.220 28.659 21.264 1.00 9.34 19 GLY B CA 1
ATOM 3504 C C . GLY B 1 19 ? 56.516 28.049 20.756 1.00 11.93 19 GLY B C 1
ATOM 3505 O O . GLY B 1 19 ? 57.574 28.680 20.858 1.00 13.58 19 GLY B O 1
ATOM 3506 N N . GLY B 1 20 ? 56.460 26.831 20.225 1.00 8.63 20 GLY B N 1
ATOM 3507 C CA . GLY B 1 20 ? 57.639 26.127 19.735 1.00 11.48 20 GLY B CA 1
ATOM 3508 C C . GLY B 1 20 ? 58.441 25.447 20.820 1.00 10.68 20 GLY B C 1
ATOM 3509 O O . GLY B 1 20 ? 58.048 25.391 21.983 1.00 11.98 20 GLY B O 1
ATOM 3510 N N . VAL B 1 21 ? 59.601 24.924 20.433 1.00 13.22 21 VAL B N 1
ATOM 3511 C CA . VAL B 1 21 ? 60.517 24.356 21.413 1.00 17.71 21 VAL B CA 1
ATOM 3512 C C . VAL B 1 21 ? 61.552 25.459 21.687 1.00 19.36 21 VAL B C 1
ATOM 3513 O O . VAL B 1 21 ? 62.345 25.870 20.812 1.00 26.47 21 VAL B O 1
ATOM 3517 N N . ILE B 1 22 ? 61.475 25.984 22.897 1.00 14.99 22 ILE B N 1
ATOM 3518 C CA . ILE B 1 22 ? 62.218 27.154 23.311 1.00 15.10 22 ILE B CA 1
ATOM 3519 C C . ILE B 1 22 ? 62.875 26.725 24.602 1.00 14.61 22 ILE B C 1
ATOM 3520 O O . ILE B 1 22 ? 62.251 26.041 25.417 1.00 17.58 22 ILE B O 1
ATOM 3525 N N . SER B 1 23 ? 64.129 27.115 24.798 1.00 14.81 23 SER B N 1
ATOM 3526 C CA . SER B 1 23 ? 64.815 26.800 26.057 1.00 17.15 23 SER B CA 1
ATOM 3527 C C . SER B 1 23 ? 64.341 27.651 27.234 1.00 15.99 23 SER B C 1
ATOM 3528 O O . SER B 1 23 ? 64.022 28.839 27.081 1.00 17.24 23 SER B O 1
ATOM 3531 N N . GLU B 1 24 ? 64.317 27.043 28.415 1.00 15.74 24 GLU B N 1
ATOM 3532 C CA . GLU B 1 24 ? 63.964 27.764 29.639 1.00 19.53 24 GLU B CA 1
ATOM 3533 C C . GLU B 1 24 ? 64.977 28.865 29.962 1.00 21.01 24 GLU B C 1
ATOM 3534 O O . GLU B 1 24 ? 64.694 29.746 30.764 1.00 28.62 24 GLU B O 1
ATOM 3540 N N . SER B 1 25 ? 66.142 28.836 29.308 1.00 22.12 25 SER B N 1
ATOM 3541 C CA . SER B 1 25 ? 67.160 29.871 29.495 1.00 29.35 25 SER B CA 1
ATOM 3542 C C . SER B 1 25 ? 66.909 31.080 28.603 1.00 34.35 25 SER B C 1
ATOM 3543 O O . SER B 1 25 ? 67.550 32.114 28.763 1.00 30.89 25 SER B O 1
ATOM 3546 N N . ASN B 1 26 ? 65.976 30.948 27.661 1.00 25.60 26 ASN B N 1
ATOM 3547 C CA . ASN B 1 26 ? 65.644 32.032 26.742 1.00 18.27 26 ASN B CA 1
ATOM 3548 C C . ASN B 1 26 ? 64.607 32.936 27.415 1.00 25.80 26 ASN B C 1
ATOM 3549 O O . ASN B 1 26 ? 63.418 32.966 27.045 1.00 19.21 26 ASN B O 1
ATOM 3554 N N . THR B 1 27 ? 65.076 33.708 28.392 1.00 23.63 27 THR B N 1
ATOM 3555 C CA . THR B 1 27 ? 64.210 34.413 29.337 1.00 17.40 27 THR B CA 1
ATOM 3556 C C . THR B 1 27 ? 63.307 35.482 28.719 1.00 20.03 27 THR B C 1
ATOM 3557 O O . THR B 1 27 ? 62.337 35.919 29.348 1.00 20.49 27 THR B O 1
ATOM 3561 N N . ALA B 1 28 ? 63.658 35.935 27.516 1.00 21.54 28 ALA B N 1
ATOM 3562 C CA . ALA B 1 28 ? 62.861 36.943 26.848 1.00 18.33 28 ALA B CA 1
ATOM 3563 C C . ALA B 1 28 ? 61.506 36.370 26.439 1.00 13.33 28 ALA B C 1
ATOM 3564 O O . ALA B 1 28 ? 60.504 37.081 26.466 1.00 17.47 28 ALA B O 1
ATOM 3566 N N . VAL B 1 29 ? 61.501 35.101 26.036 1.00 14.88 29 VAL B N 1
ATOM 3567 C CA . VAL B 1 29 ? 60.272 34.515 25.498 1.00 14.24 29 VAL B CA 1
ATOM 3568 C C . VAL B 1 29 ? 59.752 33.304 26.271 1.00 14.99 29 VAL B C 1
ATOM 3569 O O . VAL B 1 29 ? 58.679 32.811 25.953 1.00 11.52 29 VAL B O 1
ATOM 3573 N N . TYR B 1 30 ? 60.504 32.839 27.266 1.00 14.07 30 TYR B N 1
ATOM 3574 C CA . TYR B 1 30 ? 60.108 31.726 28.135 1.00 10.40 30 TYR B CA 1
ATOM 3575 C C . TYR B 1 30 ? 59.979 32.289 29.532 1.00 13.17 30 TYR B C 1
ATOM 3576 O O . TYR B 1 30 ? 60.986 32.640 30.149 1.00 15.84 30 TYR B O 1
ATOM 3585 N N . LYS B 1 31 ? 58.747 32.381 30.027 1.00 10.21 31 LYS B N 1
ATOM 3586 C CA . LYS B 1 31 ? 58.481 32.983 31.347 1.00 9.18 31 LYS B CA 1
ATOM 3587 C C . LYS B 1 31 ? 58.062 31.929 32.351 1.00 10.62 31 LYS B C 1
ATOM 3588 O O . LYS B 1 31 ? 57.105 31.180 32.112 1.00 11.65 31 LYS B O 1
ATOM 3594 N N . LYS B 1 32 ? 58.803 31.842 33.462 1.00 10.17 32 LYS B N 1
ATOM 3595 C CA . LYS B 1 32 ? 58.433 30.992 34.592 1.00 8.63 32 LYS B CA 1
ATOM 3596 C C . LYS B 1 32 ? 57.553 31.800 35.522 1.00 10.74 32 LYS B C 1
ATOM 3597 O O . LYS B 1 32 ? 57.934 32.895 36.011 1.00 12.26 32 LYS B O 1
ATOM 3603 N N . VAL B 1 33 ? 56.354 31.270 35.767 1.00 9.44 33 VAL B N 1
ATOM 3604 C CA . VAL B 1 33 ? 55.341 31.997 36.507 1.00 8.93 33 VAL B CA 1
ATOM 3605 C C . VAL B 1 33 ? 55.122 31.396 37.885 1.00 11.54 33 VAL B C 1
ATOM 3606 O O . VAL B 1 33 ? 54.756 30.215 38.013 1.00 10.39 33 VAL B O 1
ATOM 3610 N N . TYR B 1 34 ? 55.373 32.195 38.927 1.00 9.48 34 TYR B N 1
ATOM 3611 C CA . TYR B 1 34 ? 55.270 31.733 40.315 1.00 8.35 34 TYR B CA 1
ATOM 3612 C C . TYR B 1 34 ? 54.081 32.311 41.060 1.00 10.26 34 TYR B C 1
ATOM 3613 O O . TYR B 1 34 ? 53.671 31.807 42.124 1.00 11.10 34 TYR B O 1
ATOM 3622 N N . ASN B 1 35 ? 53.551 33.392 40.512 1.00 10.20 35 ASN B N 1
ATOM 3623 C CA . ASN B 1 35 ? 52.456 34.124 41.125 1.00 11.14 35 ASN B CA 1
ATOM 3624 C C . ASN B 1 35 ? 51.656 34.891 40.062 1.00 8.30 35 ASN B C 1
ATOM 3625 O O . ASN B 1 35 ? 52.021 34.891 38.871 1.00 9.25 35 ASN B O 1
ATOM 3630 N N . ALA B 1 36 ? 50.579 35.531 40.499 1.00 11.37 36 ALA B N 1
ATOM 3631 C CA . ALA B 1 36 ? 49.671 36.207 39.572 1.00 11.25 36 ALA B CA 1
ATOM 3632 C C . ALA B 1 36 ? 50.331 37.346 38.827 1.00 11.49 36 ALA B C 1
ATOM 3633 O O . ALA B 1 36 ? 49.995 37.606 37.682 1.00 9.75 36 ALA B O 1
ATOM 3635 N N . THR B 1 37 ? 51.254 38.049 39.478 1.00 11.75 37 THR B N 1
ATOM 3636 C CA . THR B 1 37 ? 51.933 39.161 38.827 1.00 13.83 37 THR B CA 1
ATOM 3637 C C . THR B 1 37 ? 52.779 38.664 37.661 1.00 10.46 37 THR B C 1
ATOM 3638 O O . THR B 1 37 ? 52.728 39.234 36.566 1.00 11.37 37 THR B O 1
ATOM 3642 N N . ASP B 1 38 ? 53.522 37.576 37.872 1.00 8.00 38 ASP B N 1
ATOM 3643 C CA . ASP B 1 38 ? 54.287 36.953 36.791 1.00 10.31 38 ASP B CA 1
ATOM 3644 C C . ASP B 1 38 ? 53.382 36.604 35.618 1.00 10.55 38 ASP B C 1
ATOM 3645 O O . ASP B 1 38 ? 53.733 36.864 34.463 1.00 10.37 38 ASP B O 1
ATOM 3650 N N . LEU B 1 39 ? 52.203 36.043 35.913 1.00 11.61 39 LEU B N 1
ATOM 3651 C CA . LEU B 1 39 ? 51.275 35.646 34.849 1.00 8.56 39 LEU B CA 1
ATOM 3652 C C . LEU B 1 39 ? 50.733 36.875 34.116 1.00 9.75 39 LEU B C 1
ATOM 3653 O O . LEU B 1 39 ? 50.638 36.878 32.888 1.00 9.90 39 LEU B O 1
ATOM 3658 N N . ALA B 1 40 ? 50.385 37.915 34.866 1.00 8.60 40 ALA B N 1
ATOM 3659 C CA . ALA B 1 40 ? 49.893 39.160 34.259 1.00 9.68 40 ALA B CA 1
ATOM 3660 C C . ALA B 1 40 ? 50.929 39.766 33.315 1.00 11.08 40 ALA B C 1
ATOM 3661 O O . ALA B 1 40 ? 50.591 40.196 32.219 1.00 11.27 40 ALA B O 1
ATOM 3663 N N . LEU B 1 41 ? 52.191 39.753 33.721 1.00 11.28 41 LEU B N 1
ATOM 3664 C CA . LEU B 1 41 ? 53.254 40.303 32.884 1.00 11.56 41 LEU B CA 1
ATOM 3665 C C . LEU B 1 41 ? 53.479 39.456 31.642 1.00 11.17 41 LEU B C 1
ATOM 3666 O O . LEU B 1 41 ? 53.692 39.994 30.563 1.00 12.74 41 LEU B O 1
ATOM 3671 N N . ALA B 1 42 ? 53.429 38.132 31.794 1.00 9.59 42 ALA B N 1
ATOM 3672 C CA . ALA B 1 42 ? 53.660 37.206 30.682 1.00 10.85 42 ALA B CA 1
ATOM 3673 C C . ALA B 1 42 ? 52.571 37.214 29.623 1.00 14.23 42 ALA B C 1
ATOM 3674 O O . ALA B 1 42 ? 52.858 37.058 28.434 1.00 11.56 42 ALA B O 1
ATOM 3676 N N . LEU B 1 43 ? 51.324 37.348 30.061 1.00 10.85 43 LEU B N 1
ATOM 3677 C CA . LEU B 1 43 ? 50.188 37.235 29.144 1.00 7.66 43 LEU B CA 1
ATOM 3678 C C . LEU B 1 43 ? 49.621 38.583 28.732 1.00 13.38 43 LEU B C 1
ATOM 3679 O O . LEU B 1 43 ? 48.600 38.635 28.054 1.00 11.62 43 LEU B O 1
ATOM 3684 N N . LYS B 1 44 ? 50.293 39.668 29.111 1.00 11.81 44 LYS B N 1
ATOM 3685 C CA . LYS B 1 44 ? 49.870 40.991 28.663 1.00 14.70 44 LYS B CA 1
ATOM 3686 C C . LYS B 1 44 ? 49.859 41.036 27.135 1.00 10.57 44 LYS B C 1
ATOM 3687 O O . LYS B 1 44 ? 50.781 40.534 26.483 1.00 11.16 44 LYS B O 1
ATOM 3693 N N . LYS B 1 45 ? 48.810 41.628 26.568 1.00 13.46 45 LYS B N 1
ATOM 3694 C CA . LYS B 1 45 ? 48.704 41.735 25.113 1.00 12.92 45 LYS B CA 1
ATOM 3695 C C . LYS B 1 45 ? 50.001 42.325 24.511 1.00 13.04 45 LYS B C 1
ATOM 3696 O O . LYS B 1 45 ? 50.568 43.291 25.051 1.00 18.29 45 LYS B O 1
ATOM 3702 N N . ASN B 1 46 ? 50.484 41.682 23.449 1.00 12.54 46 ASN B N 1
ATOM 3703 C CA . ASN B 1 46 ? 51.725 42.045 22.731 1.00 14.73 46 ASN B CA 1
ATOM 3704 C C . ASN B 1 46 ? 53.017 41.819 23.516 1.00 16.52 46 ASN B C 1
ATOM 3705 O O . ASN B 1 46 ? 54.080 42.343 23.144 1.00 17.58 46 ASN B O 1
ATOM 3710 N N . SER B 1 47 ? 52.984 40.988 24.555 1.00 12.83 47 SER B N 1
ATOM 3711 C CA . SER B 1 47 ? 54.201 40.703 25.315 1.00 12.96 47 SER B CA 1
ATOM 3712 C C . SER B 1 47 ? 55.252 39.969 24.476 1.00 13.39 47 SER B C 1
ATOM 3713 O O . SER B 1 47 ? 56.438 40.033 24.781 1.00 16.65 47 SER B O 1
ATOM 3716 N N . GLY B 1 48 ? 54.816 39.249 23.444 1.00 10.89 48 GLY B N 1
ATOM 3717 C CA . GLY B 1 48 ? 55.735 38.441 22.652 1.00 15.05 48 GLY B CA 1
ATOM 3718 C C . GLY B 1 48 ? 56.188 37.137 23.316 1.00 12.45 48 GLY B C 1
ATOM 3719 O O . GLY B 1 48 ? 57.057 36.429 22.794 1.00 15.40 48 GLY B O 1
ATOM 3720 N N . VAL B 1 49 ? 55.634 36.827 24.488 1.00 11.15 49 VAL B N 1
ATOM 3721 C CA . VAL B 1 49 ? 56.052 35.632 25.219 1.00 11.79 49 VAL B CA 1
ATOM 3722 C C . VAL B 1 49 ? 55.561 34.412 24.441 1.00 10.82 49 VAL B C 1
ATOM 3723 O O . VAL B 1 49 ? 54.441 34.417 23.937 1.00 12.24 49 VAL B O 1
ATOM 3727 N N . LYS B 1 50 ? 56.403 33.400 24.307 1.00 9.99 50 LYS B N 1
ATOM 3728 C CA . LYS B 1 50 ? 56.084 32.202 23.542 1.00 8.42 50 LYS B CA 1
ATOM 3729 C C . LYS B 1 50 ? 55.751 31.001 24.441 1.00 9.16 50 LYS B C 1
ATOM 3730 O O . LYS B 1 50 ? 54.899 30.182 24.069 1.00 8.65 50 LYS B O 1
ATOM 3736 N N . VAL B 1 51 ? 56.436 30.857 25.580 1.00 8.65 51 VAL B N 1
ATOM 3737 C CA . VAL B 1 51 ? 56.161 29.766 26.500 1.00 10.18 51 VAL B CA 1
ATOM 3738 C C . VAL B 1 51 ? 55.982 30.307 27.899 1.00 10.63 51 VAL B C 1
ATOM 3739 O O . VAL B 1 51 ? 56.813 31.094 28.376 1.00 10.37 51 VAL B O 1
ATOM 3743 N N . VAL B 1 52 ? 54.891 29.902 28.545 1.00 8.87 52 VAL B N 1
ATOM 3744 C CA . VAL B 1 52 ? 54.639 30.216 29.935 1.00 8.20 52 VAL B CA 1
ATOM 3745 C C . VAL B 1 52 ? 54.636 28.928 30.720 1.00 8.53 52 VAL B C 1
ATOM 3746 O O . VAL B 1 52 ? 53.801 28.041 30.460 1.00 9.33 52 VAL B O 1
ATOM 3750 N N . GLU B 1 53 ? 55.616 28.788 31.614 1.00 9.18 53 GLU B N 1
ATOM 3751 C CA . GLU B 1 53 ? 55.678 27.637 32.500 1.00 7.81 53 GLU B CA 1
ATOM 3752 C C . GLU B 1 53 ? 55.133 28.015 33.862 1.00 10.72 53 GLU B C 1
ATOM 3753 O O . GLU B 1 53 ? 55.734 28.823 34.582 1.00 9.90 53 GLU B O 1
ATOM 3759 N N . ILE B 1 54 ? 53.972 27.465 34.201 1.00 7.92 54 ILE B N 1
ATOM 3760 C CA . ILE B 1 54 ? 53.393 27.628 35.518 1.00 7.25 54 ILE B CA 1
ATOM 3761 C C . ILE B 1 54 ? 54.162 26.752 36.474 1.00 10.26 54 ILE B C 1
ATOM 3762 O O . ILE B 1 54 ? 54.249 25.551 36.263 1.00 9.15 54 ILE B O 1
ATOM 3767 N N . MET B 1 55 ? 54.716 27.359 37.524 1.00 9.94 55 MET B N 1
ATOM 3768 C CA . MET B 1 55 ? 55.661 26.661 38.392 1.00 9.40 55 MET B CA 1
ATOM 3769 C C . MET B 1 55 ? 55.020 26.031 39.624 1.00 9.66 55 MET B C 1
ATOM 3770 O O . MET B 1 55 ? 55.595 25.132 40.211 1.00 11.42 55 MET B O 1
ATOM 3775 N N . ASN B 1 56 ? 53.842 26.495 40.020 1.00 8.20 56 ASN B N 1
ATOM 3776 C CA . ASN B 1 56 ? 53.176 26.002 41.208 1.00 9.41 56 ASN B CA 1
ATOM 3777 C C . ASN B 1 56 ? 51.690 26.345 41.067 1.00 8.77 56 ASN B C 1
ATOM 3778 O O . ASN B 1 56 ? 51.281 27.095 40.146 1.00 8.94 56 ASN B O 1
ATOM 3783 N N . ASP B 1 57 ? 50.864 25.829 41.972 1.00 9.43 57 ASP B N 1
ATOM 3784 C CA . ASP B 1 57 ? 49.447 26.190 41.989 1.00 7.74 57 ASP B CA 1
ATOM 3785 C C . ASP B 1 57 ? 49.292 27.701 42.070 1.00 9.18 57 ASP B C 1
ATOM 3786 O O . ASP B 1 57 ? 50.058 28.385 42.766 1.00 9.67 57 ASP B O 1
ATOM 3791 N N . LEU B 1 58 ? 48.290 28.218 41.377 1.00 6.91 58 LEU B N 1
ATOM 3792 C CA . LEU B 1 58 ? 48.030 29.657 41.360 1.00 8.47 58 LEU B CA 1
ATOM 3793 C C . LEU B 1 58 ? 46.636 29.951 41.872 1.00 9.26 58 LEU B C 1
ATOM 3794 O O . LEU B 1 58 ? 45.651 29.386 41.381 1.00 9.57 58 LEU B O 1
ATOM 3799 N N . ASN B 1 59 ? 46.559 30.838 42.852 1.00 9.01 59 ASN B N 1
ATOM 3800 C CA . ASN B 1 59 ? 45.287 31.264 43.410 1.00 9.26 59 ASN B CA 1
ATOM 3801 C C . ASN B 1 59 ? 45.027 32.646 42.875 1.00 9.34 59 ASN B C 1
ATOM 3802 O O . ASN B 1 59 ? 45.622 33.640 43.333 1.00 10.30 59 ASN B O 1
ATOM 3807 N N . LEU B 1 60 ? 44.153 32.718 41.865 1.00 8.31 60 LEU B N 1
ATOM 3808 C CA . LEU B 1 60 ? 44.074 33.883 40.987 1.00 9.26 60 LEU B CA 1
ATOM 3809 C C . LEU B 1 60 ? 42.820 34.726 41.151 1.00 6.57 60 LEU B C 1
ATOM 3810 O O . LEU B 1 60 ? 42.467 35.496 40.263 1.00 9.31 60 LEU B O 1
ATOM 3815 N N . GLY B 1 61 ? 42.164 34.600 42.291 1.00 8.21 61 GLY B N 1
ATOM 3816 C CA . GLY B 1 61 ? 40.995 35.422 42.568 1.00 10.55 61 GLY B CA 1
ATOM 3817 C C . GLY B 1 61 ? 41.308 36.902 42.705 1.00 10.62 61 GLY B C 1
ATOM 3818 O O . GLY B 1 61 ? 42.389 37.282 43.188 1.00 11.41 61 GLY B O 1
ATOM 3819 N N . TRP B 1 62 ? 40.360 37.745 42.298 1.00 10.15 62 TRP B N 1
ATOM 3820 C CA . TRP B 1 62 ? 40.599 39.191 42.197 1.00 11.40 62 TRP B CA 1
ATOM 3821 C C . TRP B 1 62 ? 40.987 39.812 43.540 1.00 17.85 62 TRP B C 1
ATOM 3822 O O . TRP B 1 62 ? 41.774 40.767 43.590 1.00 14.96 62 TRP B O 1
ATOM 3833 N N . ASN B 1 63 ? 40.446 39.280 44.629 1.00 13.02 63 ASN B N 1
ATOM 3834 C CA . ASN B 1 63 ? 40.782 39.837 45.939 1.00 14.74 63 ASN B CA 1
ATOM 3835 C C . ASN B 1 63 ? 42.012 39.251 46.595 1.00 23.22 63 ASN B C 1
ATOM 3836 O O . ASN B 1 63 ? 42.466 39.781 47.611 1.00 24.89 63 ASN B O 1
ATOM 3841 N N . GLU B 1 64 ? 42.576 38.174 46.049 1.00 13.05 64 GLU B N 1
ATOM 3842 C CA . GLU B 1 64 ? 43.718 37.564 46.720 1.00 12.62 64 GLU B CA 1
ATOM 3843 C C . GLU B 1 64 ? 45.037 37.834 46.019 1.00 13.68 64 GLU B C 1
ATOM 3844 O O . GLU B 1 64 ? 46.096 37.693 46.616 1.00 18.80 64 GLU B O 1
ATOM 3850 N N . ILE B 1 65 ? 44.982 38.231 44.753 1.00 13.68 65 ILE B N 1
ATOM 3851 C CA . ILE B 1 65 ? 46.203 38.470 43.980 1.00 15.89 65 ILE B CA 1
ATOM 3852 C C . ILE B 1 65 ? 46.853 39.800 44.395 1.00 15.86 65 ILE B C 1
ATOM 3853 O O . ILE B 1 65 ? 46.193 40.681 44.972 1.00 17.70 65 ILE B O 1
ATOM 3858 N N . PRO B 1 66 ? 48.156 39.949 44.130 1.00 14.18 66 PRO B N 1
ATOM 3859 C CA . PRO B 1 66 ? 48.814 41.227 44.425 1.00 16.54 66 PRO B CA 1
ATOM 3860 C C . PRO B 1 66 ? 48.177 42.368 43.629 1.00 18.49 66 PRO B C 1
ATOM 3861 O O . PRO B 1 66 ? 47.665 42.146 42.527 1.00 19.03 66 PRO B O 1
ATOM 3865 N N . SER B 1 67 ? 48.224 43.583 44.172 1.00 19.35 67 SER B N 1
ATOM 3866 C CA . SER B 1 67 ? 47.703 44.758 43.485 1.00 22.39 67 SER B CA 1
ATOM 3867 C C . SER B 1 67 ? 48.330 44.930 42.111 1.00 19.07 67 SER B C 1
ATOM 3868 O O . SER B 1 67 ? 47.691 45.428 41.190 1.00 21.55 67 SER B O 1
ATOM 3871 N N . ALA B 1 68 ? 49.597 44.539 41.979 1.00 16.93 68 ALA B N 1
ATOM 3872 C CA . ALA B 1 68 ? 50.294 44.694 40.721 1.00 17.93 68 ALA B CA 1
ATOM 3873 C C . ALA B 1 68 ? 49.670 43.823 39.645 1.00 19.29 68 ALA B C 1
ATOM 3874 O O . ALA B 1 68 ? 49.823 44.101 38.459 1.00 17.32 68 ALA B O 1
ATOM 3876 N N . ALA B 1 69 ? 48.944 42.783 40.062 1.00 15.84 69 ALA B N 1
ATOM 3877 C CA . ALA B 1 69 ? 48.325 41.893 39.079 1.00 10.95 69 ALA B CA 1
ATOM 3878 C C . ALA B 1 69 ? 46.925 42.338 38.701 1.00 14.72 69 ALA B C 1
ATOM 3879 O O . ALA B 1 69 ? 46.314 41.759 37.801 1.00 14.83 69 ALA B O 1
ATOM 3881 N N . GLN B 1 70 ? 46.400 43.352 39.390 1.00 13.52 70 GLN B N 1
ATOM 3882 C CA . GLN B 1 70 ? 45.032 43.817 39.131 1.00 12.78 70 GLN B CA 1
ATOM 3883 C C . GLN B 1 70 ? 44.978 44.774 37.961 1.00 15.46 70 GLN B C 1
ATOM 3884 O O . GLN B 1 70 ? 44.571 45.943 38.083 1.00 18.49 70 GLN B O 1
ATOM 3890 N N . THR B 1 71 ? 45.356 44.253 36.804 1.00 12.00 71 THR B N 1
ATOM 3891 C CA . THR B 1 71 ? 45.414 45.046 35.596 1.00 15.64 71 THR B CA 1
ATOM 3892 C C . THR B 1 71 ? 45.396 44.079 34.409 1.00 11.38 71 THR B C 1
ATOM 3893 O O . THR B 1 71 ? 45.740 42.909 34.584 1.00 12.37 71 THR B O 1
ATOM 3897 N N . SER B 1 72 ? 44.991 44.557 33.231 1.00 13.82 72 SER B N 1
ATOM 3898 C CA . SER B 1 72 ? 44.966 43.718 32.033 1.00 13.81 72 SER B CA 1
ATOM 3899 C C . SER B 1 72 ? 46.297 42.971 31.931 1.00 13.71 72 SER B C 1
ATOM 3900 O O . SER B 1 72 ? 47.369 43.566 32.093 1.00 12.73 72 SER B O 1
ATOM 3903 N N . PRO B 1 73 ? 46.262 41.651 31.670 1.00 9.93 73 PRO B N 1
ATOM 3904 C CA . PRO B 1 73 ? 45.149 40.824 31.190 1.00 10.49 73 PRO B CA 1
ATOM 3905 C C . PRO B 1 73 ? 44.187 40.300 32.262 1.00 11.41 73 PRO B C 1
ATOM 3906 O O . PRO B 1 73 ? 43.266 39.545 31.899 1.00 10.02 73 PRO B O 1
ATOM 3910 N N . PHE B 1 74 ? 44.361 40.664 33.532 1.00 9.43 74 PHE B N 1
ATOM 3911 C CA . PHE B 1 74 ? 43.404 40.301 34.592 1.00 9.12 74 PHE B CA 1
ATOM 3912 C C . PHE B 1 74 ? 42.317 41.342 34.689 1.00 12.99 74 PHE B C 1
ATOM 3913 O O . PHE B 1 74 ? 42.572 42.535 34.528 1.00 11.55 74 PHE B O 1
ATOM 3921 N N . ALA B 1 75 ? 41.093 40.893 34.950 1.00 9.83 75 ALA B N 1
ATOM 3922 C CA . ALA B 1 75 ? 39.998 41.781 35.320 1.00 9.10 75 ALA B CA 1
ATOM 3923 C C . ALA B 1 75 ? 39.129 41.105 36.374 1.00 11.19 75 ALA B C 1
ATOM 3924 O O . ALA B 1 75 ? 39.126 39.868 36.515 1.00 11.63 75 ALA B O 1
ATOM 3926 N N . LYS B 1 76 ? 38.376 41.902 37.120 1.00 9.95 76 LYS B N 1
ATOM 3927 C CA . LYS B 1 76 ? 37.423 41.316 38.071 1.00 10.57 76 LYS B CA 1
ATOM 3928 C C . LYS B 1 76 ? 36.285 40.633 37.311 1.00 12.49 76 LYS B C 1
ATOM 3929 O O . LYS B 1 76 ? 35.704 41.207 36.387 1.00 13.27 76 LYS B O 1
ATOM 3935 N N . HIS B 1 77 ? 35.979 39.393 37.665 1.00 9.12 77 HIS B N 1
ATOM 3936 C CA . HIS B 1 77 ? 34.834 38.713 37.056 1.00 11.04 77 HIS B CA 1
ATOM 3937 C C . HIS B 1 77 ? 33.562 39.094 37.823 1.00 11.22 77 HIS B C 1
ATOM 3938 O O . HIS B 1 77 ? 33.613 39.822 38.830 1.00 12.90 77 HIS B O 1
ATOM 3945 N N . ASN B 1 78 ? 32.429 38.577 37.369 1.00 9.44 78 ASN B N 1
ATOM 3946 C CA . ASN B 1 78 ? 31.185 38.727 38.126 1.00 9.52 78 ASN B CA 1
ATOM 3947 C C . ASN B 1 78 ? 31.373 38.185 39.540 1.00 13.32 78 ASN B C 1
ATOM 3948 O O . ASN B 1 78 ? 32.064 37.171 39.740 1.00 10.79 78 ASN B O 1
ATOM 3953 N N . ASP B 1 79 ? 30.792 38.879 40.520 1.00 13.58 79 ASP B N 1
ATOM 3954 C CA . ASP B 1 79 ? 31.051 38.611 41.937 1.00 12.97 79 ASP B CA 1
ATOM 3955 C C . ASP B 1 79 ? 30.624 37.221 42.380 1.00 11.25 79 ASP B C 1
ATOM 3956 O O . ASP B 1 79 ? 29.609 36.726 41.925 1.00 12.52 79 ASP B O 1
ATOM 3961 N N . ALA B 1 80 ? 31.391 36.608 43.275 1.00 9.22 80 ALA B N 1
ATOM 3962 C CA . ALA B 1 80 ? 30.909 35.434 44.001 1.00 9.78 80 ALA B CA 1
ATOM 3963 C C . ALA B 1 80 ? 29.808 35.865 44.956 1.00 12.18 80 ALA B C 1
ATOM 3964 O O . ALA B 1 80 ? 29.988 36.812 45.736 1.00 13.55 80 ALA B O 1
ATOM 3966 N N . LEU B 1 81 ? 28.680 35.164 44.928 1.00 9.38 81 LEU B N 1
ATOM 3967 C CA . LEU B 1 81 ? 27.548 35.527 45.785 1.00 10.89 81 LEU B CA 1
ATOM 3968 C C . LEU B 1 81 ? 27.299 34.549 46.907 1.00 13.70 81 LEU B C 1
ATOM 3969 O O . LEU B 1 81 ? 26.584 34.878 47.855 1.00 14.73 81 LEU B O 1
ATOM 3974 N N . THR B 1 82 ? 27.834 33.334 46.798 1.00 11.83 82 THR B N 1
ATOM 3975 C CA . THR B 1 82 ? 27.420 32.252 47.695 1.00 8.83 82 THR B CA 1
ATOM 3976 C C . THR B 1 82 ? 28.528 31.366 48.264 1.00 9.02 82 THR B C 1
ATOM 3977 O O . THR B 1 82 ? 28.401 30.899 49.398 1.00 9.88 82 THR B O 1
ATOM 3981 N N . HIS B 1 83 ? 29.599 31.091 47.520 1.00 8.51 83 HIS B N 1
ATOM 3982 C CA . HIS B 1 83 ? 30.587 30.161 48.074 1.00 8.15 83 HIS B CA 1
ATOM 3983 C C . HIS B 1 83 ? 31.425 30.878 49.116 1.00 9.93 83 HIS B C 1
ATOM 3984 O O . HIS B 1 83 ? 32.027 31.898 48.815 1.00 12.78 83 HIS B O 1
ATOM 3991 N N . PRO B 1 84 ? 31.479 30.329 50.341 1.00 11.09 84 PRO B N 1
ATOM 3992 C CA . PRO B 1 84 ? 32.218 31.049 51.387 1.00 14.36 84 PRO B CA 1
ATOM 3993 C C . PRO B 1 84 ? 33.692 31.299 51.031 1.00 12.90 84 PRO B C 1
ATOM 3994 O O . PRO B 1 84 ? 34.221 32.349 51.447 1.00 13.66 84 PRO B O 1
ATOM 3998 N N . VAL B 1 85 ? 34.344 30.406 50.286 1.00 9.96 85 VAL B N 1
ATOM 3999 C CA . VAL B 1 85 ? 35.737 30.634 49.898 1.00 8.34 85 VAL B CA 1
ATOM 4000 C C . VAL B 1 85 ? 35.815 31.733 48.842 1.00 11.46 85 VAL B C 1
ATOM 4001 O O . VAL B 1 85 ? 36.612 32.672 48.969 1.00 10.72 85 VAL B O 1
ATOM 4005 N N . LEU B 1 86 ? 34.980 31.632 47.807 1.00 10.35 86 LEU B N 1
ATOM 4006 C CA . LEU B 1 86 ? 35.064 32.573 46.691 1.00 9.36 86 LEU B CA 1
ATOM 4007 C C . LEU B 1 86 ? 34.639 33.972 47.093 1.00 9.83 86 LEU B C 1
ATOM 4008 O O . LEU B 1 86 ? 35.122 34.955 46.535 1.00 11.18 86 LEU B O 1
ATOM 4013 N N . LYS B 1 87 ? 33.746 34.081 48.071 1.00 10.10 87 LYS B N 1
ATOM 4014 C CA . LYS B 1 87 ? 33.405 35.421 48.558 1.00 14.36 87 LYS B CA 1
ATOM 4015 C C . LYS B 1 87 ? 34.625 36.133 49.135 1.00 14.56 87 LYS B C 1
ATOM 4016 O O . LYS B 1 87 ? 34.701 37.357 49.076 1.00 18.21 87 LYS B O 1
ATOM 4022 N N . GLN B 1 88 ? 35.568 35.374 49.679 1.00 11.96 88 GLN B N 1
ATOM 4023 C CA . GLN B 1 88 ? 36.835 35.961 50.155 1.00 12.80 88 GLN B CA 1
ATOM 4024 C C . GLN B 1 88 ? 37.840 36.188 49.024 1.00 15.01 88 GLN B C 1
ATOM 4025 O O . GLN B 1 88 ? 38.426 37.274 48.898 1.00 14.96 88 GLN B O 1
ATOM 4031 N N . THR B 1 89 ? 38.059 35.155 48.214 1.00 10.22 89 THR B N 1
ATOM 4032 C CA . THR B 1 89 ? 39.118 35.220 47.216 1.00 11.44 89 THR B CA 1
ATOM 4033 C C . THR B 1 89 ? 38.773 36.118 46.035 1.00 10.92 89 THR B C 1
ATOM 4034 O O . THR B 1 89 ? 39.663 36.698 45.406 1.00 14.38 89 THR B O 1
ATOM 4038 N N . GLY B 1 90 ? 37.488 36.239 45.735 1.00 10.98 90 GLY B N 1
ATOM 4039 C CA . GLY B 1 90 ? 37.074 36.839 44.493 1.00 11.64 90 GLY B CA 1
ATOM 4040 C C . GLY B 1 90 ? 37.396 35.886 43.350 1.00 9.43 90 GLY B C 1
ATOM 4041 O O . GLY B 1 90 ? 37.952 34.802 43.562 1.00 9.84 90 GLY B O 1
ATOM 4042 N N . VAL B 1 91 ? 37.042 36.323 42.150 1.00 10.32 91 VAL B N 1
ATOM 4043 C CA . VAL B 1 91 ? 37.192 35.551 40.919 1.00 9.69 91 VAL B CA 1
ATOM 4044 C C . VAL B 1 91 ? 37.667 36.506 39.836 1.00 7.90 91 VAL B C 1
ATOM 4045 O O . VAL B 1 91 ? 37.098 37.611 39.671 1.00 10.84 91 VAL B O 1
ATOM 4049 N N . SER B 1 92 ? 38.690 36.086 39.096 1.00 7.94 92 SER B N 1
ATOM 4050 C CA . SER B 1 92 ? 39.220 36.900 37.986 1.00 8.20 92 SER B CA 1
ATOM 4051 C C . SER B 1 92 ? 38.854 36.345 36.625 1.00 9.57 92 SER B C 1
ATOM 4052 O O . SER B 1 92 ? 38.497 35.173 36.500 1.00 10.16 92 SER B O 1
ATOM 4055 N N . LYS B 1 93 ? 38.940 37.210 35.610 1.00 10.09 93 LYS B N 1
ATOM 4056 C CA . LYS B 1 93 ? 38.901 36.775 34.218 1.00 9.19 93 LYS B CA 1
ATOM 4057 C C . LYS B 1 93 ? 40.222 37.199 33.585 1.00 9.87 93 LYS B C 1
ATOM 4058 O O . LYS B 1 93 ? 40.574 38.377 33.641 1.00 10.37 93 LYS B O 1
ATOM 4064 N N . ILE B 1 94 ? 40.959 36.255 33.000 1.00 8.64 94 ILE B N 1
ATOM 4065 C CA . ILE B 1 94 ? 42.258 36.513 32.392 1.00 10.61 94 ILE B CA 1
ATOM 4066 C C . ILE B 1 94 ? 42.107 36.346 30.907 1.00 9.11 94 ILE B C 1
ATOM 4067 O O . ILE B 1 94 ? 41.771 35.261 30.419 1.00 10.47 94 ILE B O 1
ATOM 4072 N N . THR B 1 95 ? 42.314 37.432 30.177 1.00 9.92 95 THR B N 1
ATOM 4073 C CA . THR B 1 95 ? 42.096 37.408 28.733 1.00 10.63 95 THR B CA 1
ATOM 4074 C C . THR B 1 95 ? 43.408 37.390 27.964 1.00 10.97 95 THR B C 1
ATOM 4075 O O . THR B 1 95 ? 44.179 38.364 28.025 1.00 13.39 95 THR B O 1
ATOM 4079 N N . VAL B 1 96 ? 43.653 36.295 27.242 1.00 8.80 96 VAL B N 1
ATOM 4080 C CA . VAL B 1 96 ? 44.797 36.127 26.356 1.00 10.08 96 VAL B CA 1
ATOM 4081 C C . VAL B 1 96 ? 44.386 36.614 24.975 1.00 10.34 96 VAL B C 1
ATOM 4082 O O . VAL B 1 96 ? 43.547 36.006 24.335 1.00 9.94 96 VAL B O 1
ATOM 4086 N N . ASP B 1 97 ? 44.954 37.722 24.523 1.00 9.75 97 ASP B N 1
ATOM 4087 C CA . ASP B 1 97 ? 44.436 38.425 23.353 1.00 9.69 97 ASP B CA 1
ATOM 4088 C C . ASP B 1 97 ? 45.532 38.638 22.310 1.00 10.44 97 ASP B C 1
ATOM 4089 O O . ASP B 1 97 ? 46.564 39.243 22.606 1.00 11.24 97 ASP B O 1
ATOM 4094 N N . GLY B 1 98 ? 45.311 38.142 21.101 1.00 8.44 98 GLY B N 1
ATOM 4095 C CA . GLY B 1 98 ? 46.182 38.454 19.977 1.00 8.94 98 GLY B CA 1
ATOM 4096 C C . GLY B 1 98 ? 47.501 37.725 19.925 1.00 10.03 98 GLY B C 1
ATOM 4097 O O . GLY B 1 98 ? 48.434 38.126 19.226 1.00 13.39 98 GLY B O 1
ATOM 4098 N N . PHE B 1 99 ? 47.592 36.615 20.643 1.00 8.80 99 PHE B N 1
ATOM 4099 C CA . PHE B 1 99 ? 48.821 35.834 20.608 1.00 8.91 99 PHE B CA 1
ATOM 4100 C C . PHE B 1 99 ? 48.851 34.925 19.403 1.00 9.78 99 PHE B C 1
ATOM 4101 O O . PHE B 1 99 ? 47.814 34.364 19.025 1.00 13.01 99 PHE B O 1
ATOM 4109 N N . ASN B 1 100 ? 50.008 34.775 18.786 1.00 9.07 100 ASN B N 1
ATOM 4110 C CA . ASN B 1 100 ? 50.160 33.825 17.697 1.00 8.76 100 ASN B CA 1
ATOM 4111 C C . ASN B 1 100 ? 51.369 32.945 17.951 1.00 12.69 100 ASN B C 1
ATOM 4112 O O . ASN B 1 100 ? 52.522 33.345 17.728 1.00 13.15 100 ASN B O 1
ATOM 4117 N N . GLY B 1 101 ? 51.089 31.740 18.441 1.00 9.16 101 GLY B N 1
ATOM 4118 C CA . GLY B 1 101 ? 52.097 30.756 18.782 1.00 8.84 101 GLY B CA 1
ATOM 4119 C C . GLY B 1 101 ? 52.474 30.898 20.242 1.00 8.54 101 GLY B C 1
ATOM 4120 O O . GLY B 1 101 ? 53.396 31.635 20.571 1.00 12.23 101 GLY B O 1
ATOM 4121 N N . LEU B 1 102 ? 51.721 30.239 21.136 1.00 8.72 102 LEU B N 1
ATOM 4122 C CA . LEU B 1 102 ? 51.921 30.373 22.568 1.00 9.03 102 LEU B CA 1
ATOM 4123 C C . LEU B 1 102 ? 51.673 29.021 23.218 1.00 8.20 102 LEU B C 1
ATOM 4124 O O . LEU B 1 102 ? 50.687 28.362 22.885 1.00 8.03 102 LEU B O 1
ATOM 4129 N N . THR B 1 103 ? 52.544 28.613 24.145 1.00 7.79 103 THR B N 1
ATOM 4130 C CA . THR B 1 103 ? 52.323 27.412 24.962 1.00 7.37 103 THR B CA 1
ATOM 4131 C C . THR B 1 103 ? 52.278 27.768 26.423 1.00 7.18 103 THR B C 1
ATOM 4132 O O . THR B 1 103 ? 53.171 28.480 26.921 1.00 9.11 103 THR B O 1
ATOM 4136 N N . ILE B 1 104 ? 51.226 27.315 27.101 1.00 7.29 104 ILE B N 1
ATOM 4137 C CA . ILE B 1 104 ? 51.101 27.478 28.535 1.00 7.47 104 ILE B CA 1
ATOM 4138 C C . ILE B 1 104 ? 51.059 26.074 29.127 1.00 6.67 104 ILE B C 1
ATOM 4139 O O . ILE B 1 104 ? 50.252 25.258 28.682 1.00 7.49 104 ILE B O 1
ATOM 4144 N N . PHE B 1 105 ? 51.918 25.774 30.101 1.00 7.29 105 PHE B N 1
ATOM 4145 C CA . PHE B 1 105 ? 51.936 24.433 30.663 1.00 7.10 105 PHE B CA 1
ATOM 4146 C C . PHE B 1 105 ? 52.496 24.461 32.071 1.00 6.96 105 PHE B C 1
ATOM 4147 O O . PHE B 1 105 ? 52.980 25.505 32.529 1.00 8.47 105 PHE B O 1
ATOM 4155 N N . SER B 1 106 ? 52.401 23.330 32.764 1.00 7.33 106 SER B N 1
ATOM 4156 C CA . SER B 1 106 ? 53.206 23.111 33.980 1.00 7.70 106 SER B CA 1
ATOM 4157 C C . SER B 1 106 ? 53.878 21.755 33.904 1.00 9.45 106 SER B C 1
ATOM 4158 O O . SER B 1 106 ? 53.449 20.847 33.181 1.00 7.80 106 SER B O 1
ATOM 4161 N N . ALA B 1 107 ? 54.955 21.611 34.666 1.00 8.46 107 ALA B N 1
ATOM 4162 C CA . ALA B 1 107 ? 55.690 20.367 34.652 1.00 10.48 107 ALA B CA 1
ATOM 4163 C C . ALA B 1 107 ? 54.999 19.292 35.430 1.00 11.12 107 ALA B C 1
ATOM 4164 O O . ALA B 1 107 ? 55.167 18.129 35.104 1.00 13.50 107 ALA B O 1
ATOM 4166 N N . ASN B 1 108 ? 54.211 19.642 36.443 1.00 8.84 108 ASN B N 1
ATOM 4167 C CA . ASN B 1 108 ? 53.663 18.561 37.278 1.00 13.02 108 ASN B CA 1
ATOM 4168 C C . ASN B 1 108 ? 52.214 18.705 37.696 1.00 14.00 108 ASN B C 1
ATOM 4169 O O . ASN B 1 108 ? 51.795 18.200 38.737 1.00 16.51 108 ASN B O 1
ATOM 4174 N N . GLY B 1 109 ? 51.433 19.341 36.840 1.00 7.78 109 GLY B N 1
ATOM 4175 C CA . GLY B 1 109 ? 49.992 19.383 37.055 1.00 9.31 109 GLY B CA 1
ATOM 4176 C C . GLY B 1 109 ? 49.537 20.418 38.054 1.00 9.76 109 GLY B C 1
ATOM 4177 O O . GLY B 1 109 ? 48.671 20.145 38.895 1.00 10.54 109 GLY B O 1
ATOM 4178 N N . SER B 1 110 ? 50.122 21.603 37.964 1.00 7.52 110 SER B N 1
ATOM 4179 C CA . SER B 1 110 ? 49.721 22.701 38.806 1.00 7.89 110 SER B CA 1
ATOM 4180 C C . SER B 1 110 ? 48.271 23.096 38.575 1.00 8.20 110 SER B C 1
ATOM 4181 O O . SER B 1 110 ? 47.729 22.951 37.450 1.00 9.91 110 SER B O 1
ATOM 4184 N N . LYS B 1 111 ? 47.660 23.621 39.638 1.00 8.85 111 LYS B N 1
ATOM 4185 C CA . LYS B 1 111 ? 46.244 24.044 39.628 1.00 7.74 111 LYS B CA 1
ATOM 4186 C C . LYS B 1 111 ? 46.069 25.524 39.362 1.00 14.92 111 LYS B C 1
ATOM 4187 O O . LYS B 1 111 ? 46.831 26.352 39.863 1.00 14.68 111 LYS B O 1
ATOM 4193 N N . ILE B 1 112 ? 45.055 25.842 38.562 1.00 9.85 112 ILE B N 1
ATOM 4194 C CA . ILE B 1 112 ? 44.644 27.209 38.306 1.00 10.40 112 ILE B CA 1
ATOM 4195 C C . ILE B 1 112 ? 43.294 27.384 38.992 1.00 8.53 112 ILE B C 1
ATOM 4196 O O . ILE B 1 112 ? 42.321 26.768 38.590 1.00 7.74 112 ILE B O 1
ATOM 4201 N N . LYS B 1 113 ? 43.238 28.199 40.041 1.00 7.85 113 LYS B N 1
ATOM 4202 C CA . LYS B 1 113 ? 42.039 28.364 40.882 1.00 5.63 113 LYS B CA 1
ATOM 4203 C C . LYS B 1 113 ? 41.504 29.781 40.859 1.00 8.04 113 LYS B C 1
ATOM 4204 O O . LYS B 1 113 ? 42.259 30.747 40.834 1.00 9.17 113 LYS B O 1
ATOM 4210 N N . HIS B 1 114 ? 40.184 29.890 40.872 1.00 7.15 114 HIS B N 1
ATOM 4211 C CA . HIS B 1 114 ? 39.482 31.165 41.080 1.00 10.24 114 HIS B CA 1
ATOM 4212 C C . HIS B 1 114 ? 39.585 32.101 39.896 1.00 7.49 114 HIS B C 1
ATOM 4213 O O . HIS B 1 114 ? 39.487 33.322 40.082 1.00 9.03 114 HIS B O 1
ATOM 4220 N N . ALA B 1 115 ? 39.808 31.562 38.695 1.00 7.97 115 ALA B N 1
ATOM 4221 C CA . ALA B 1 115 ? 39.877 32.402 37.520 1.00 7.14 115 ALA B CA 1
ATOM 4222 C C . ALA B 1 115 ? 39.394 31.710 36.264 1.00 8.44 115 ALA B C 1
ATOM 4223 O O . ALA B 1 115 ? 39.642 30.526 36.063 1.00 9.27 115 ALA B O 1
ATOM 4225 N N . ALA B 1 116 ? 38.718 32.492 35.430 1.00 7.36 116 ALA B N 1
ATOM 4226 C CA . ALA B 1 116 ? 38.348 32.073 34.077 1.00 7.82 116 ALA B CA 1
ATOM 4227 C C . ALA B 1 116 ? 39.411 32.509 33.109 1.00 7.64 116 ALA B C 1
ATOM 4228 O O . ALA B 1 116 ? 39.945 33.601 33.270 1.00 9.83 116 ALA B O 1
ATOM 4230 N N . ILE B 1 117 ? 39.711 31.706 32.086 1.00 6.87 117 ILE B N 1
ATOM 4231 C CA . ILE B 1 117 ? 40.612 32.134 31.018 1.00 9.37 117 ILE B CA 1
ATOM 4232 C C . ILE B 1 117 ? 39.850 32.326 29.717 1.00 8.68 117 ILE B C 1
ATOM 4233 O O . ILE B 1 117 ? 39.103 31.455 29.308 1.00 8.42 117 ILE B O 1
ATOM 4238 N N . SER B 1 118 ? 40.021 33.477 29.074 1.00 8.50 118 SER B N 1
ATOM 4239 C CA . SER B 1 118 ? 39.386 33.751 27.800 1.00 9.18 118 SER B CA 1
ATOM 4240 C C . SER B 1 118 ? 40.493 33.898 26.769 1.00 10.37 118 SER B C 1
ATOM 4241 O O . SER B 1 118 ? 41.368 34.728 26.962 1.00 13.33 118 SER B O 1
ATOM 4244 N N . VAL B 1 119 ? 40.471 33.102 25.698 1.00 8.12 119 VAL B N 1
ATOM 4245 C CA . VAL B 1 119 ? 41.437 33.211 24.611 1.00 8.19 119 VAL B CA 1
ATOM 4246 C C . VAL B 1 119 ? 40.756 33.888 23.437 1.00 10.18 119 VAL B C 1
ATOM 4247 O O . VAL B 1 119 ? 39.747 33.370 22.946 1.00 11.10 119 VAL B O 1
ATOM 4251 N N . LYS B 1 120 ? 41.241 35.062 23.026 1.00 8.69 120 LYS B N 1
ATOM 4252 C CA . LYS B 1 120 ? 40.573 35.833 21.983 1.00 8.35 120 LYS B CA 1
ATOM 4253 C C . LYS B 1 120 ? 41.554 36.196 20.896 1.00 7.91 120 LYS B C 1
ATOM 4254 O O . LYS B 1 120 ? 42.704 36.543 21.178 1.00 9.06 120 LYS B O 1
ATOM 4260 N N . ARG B 1 121 ? 41.099 36.111 19.645 1.00 8.99 121 ARG B N 1
ATOM 4261 C CA . ARG B 1 121 ? 41.856 36.633 18.515 1.00 8.63 121 ARG B CA 1
ATOM 4262 C C . ARG B 1 121 ? 43.278 36.091 18.487 1.00 8.81 121 ARG B C 1
ATOM 4263 O O . ARG B 1 121 ? 44.232 36.806 18.157 1.00 10.00 121 ARG B O 1
ATOM 4271 N N . SER B 1 122 ? 43.429 34.806 18.811 1.00 9.17 122 SER B N 1
ATOM 4272 C CA . SER B 1 122 ? 44.742 34.198 18.915 1.00 7.82 122 SER B CA 1
ATOM 4273 C C . SER B 1 122 ? 44.842 32.987 17.997 1.00 10.32 122 SER B C 1
ATOM 4274 O O . SER B 1 122 ? 43.823 32.467 17.520 1.00 9.88 122 SER B O 1
ATOM 4277 N N . SER B 1 123 ? 46.057 32.558 17.709 1.00 8.59 123 SER B N 1
ATOM 4278 C CA . SER B 1 123 ? 46.250 31.375 16.881 1.00 8.57 123 SER B CA 1
ATOM 4279 C C . SER B 1 123 ? 47.390 30.563 17.444 1.00 7.48 123 SER B C 1
ATOM 4280 O O . SER B 1 123 ? 48.307 31.096 18.088 1.00 9.97 123 SER B O 1
ATOM 4283 N N . ASN B 1 124 ? 47.327 29.264 17.203 1.00 6.44 124 ASN B N 1
ATOM 4284 C CA . ASN B 1 124 ? 48.356 28.329 17.630 1.00 6.94 124 ASN B CA 1
ATOM 4285 C C . ASN B 1 124 ? 48.671 28.416 19.110 1.00 7.94 124 ASN B C 1
ATOM 4286 O O . ASN B 1 124 ? 49.819 28.674 19.491 1.00 7.15 124 ASN B O 1
ATOM 4291 N N . VAL B 1 125 ? 47.652 28.142 19.932 1.00 6.89 125 VAL B N 1
ATOM 4292 C CA . VAL B 1 125 ? 47.777 28.169 21.387 1.00 6.92 125 VAL B CA 1
ATOM 4293 C C . VAL B 1 125 ? 47.736 26.734 21.866 1.00 7.94 125 VAL B C 1
ATOM 4294 O O . VAL B 1 125 ? 46.907 25.932 21.393 1.00 6.68 125 VAL B O 1
ATOM 4298 N N . ILE B 1 126 ? 48.689 26.392 22.736 1.00 6.35 126 ILE B N 1
ATOM 4299 C CA . ILE B 1 126 ? 48.737 25.075 23.350 1.00 6.00 126 ILE B CA 1
ATOM 4300 C C . ILE B 1 126 ? 48.654 25.250 24.867 1.00 7.45 126 ILE B C 1
ATOM 4301 O O . ILE B 1 126 ? 49.352 26.095 25.430 1.00 8.02 126 ILE B O 1
ATOM 4306 N N . ILE B 1 127 ? 47.749 24.519 25.512 1.00 6.08 127 ILE B N 1
ATOM 4307 C CA . ILE B 1 127 ? 47.592 24.578 26.949 1.00 5.82 127 ILE B CA 1
ATOM 4308 C C . ILE B 1 127 ? 47.639 23.141 27.477 1.00 5.87 127 ILE B C 1
ATOM 4309 O O . ILE B 1 127 ? 46.772 22.331 27.138 1.00 6.88 127 ILE B O 1
ATOM 4314 N N . ARG B 1 128 ? 48.649 22.801 28.277 1.00 5.79 128 ARG B N 1
ATOM 4315 C CA . ARG B 1 128 ? 48.840 21.428 28.710 1.00 6.17 128 ARG B CA 1
ATOM 4316 C C . ARG B 1 128 ? 49.218 21.227 30.167 1.00 5.51 128 ARG B C 1
ATOM 4317 O O . ARG B 1 128 ? 49.905 22.056 30.772 1.00 5.69 128 ARG B O 1
ATOM 4325 N N . ASN B 1 129 ? 48.766 20.099 30.712 1.00 6.67 129 ASN B N 1
ATOM 4326 C CA . ASN B 1 129 ? 49.182 19.645 32.051 1.00 5.76 129 ASN B CA 1
ATOM 4327 C C . ASN B 1 129 ? 48.854 20.635 33.158 1.00 7.79 129 ASN B C 1
ATOM 4328 O O . ASN B 1 129 ? 49.654 20.836 34.075 1.00 8.32 129 ASN B O 1
ATOM 4333 N N . LEU B 1 130 ? 47.644 21.197 33.089 1.00 5.75 130 LEU B N 1
ATOM 4334 C CA . LEU B 1 130 ? 47.119 22.089 34.113 1.00 6.75 130 LEU B CA 1
ATOM 4335 C C . LEU B 1 130 ? 45.777 21.573 34.604 1.00 5.80 130 LEU B C 1
ATOM 4336 O O . LEU B 1 130 ? 44.989 20.994 33.861 1.00 6.53 130 LEU B O 1
ATOM 4341 N N . GLU B 1 131 ? 45.545 21.735 35.902 1.00 6.87 131 GLU B N 1
ATOM 4342 C CA . GLU B 1 131 ? 44.271 21.424 36.518 1.00 7.63 131 GLU B CA 1
ATOM 4343 C C . GLU B 1 131 ? 43.554 22.701 36.880 1.00 8.48 131 GLU B C 1
ATOM 4344 O O . GLU B 1 131 ? 44.151 23.642 37.395 1.00 10.30 131 GLU B O 1
ATOM 4350 N N . PHE B 1 132 ? 42.259 22.719 36.603 1.00 5.59 132 PHE B N 1
ATOM 4351 C CA . PHE B 1 132 ? 41.423 23.894 36.799 1.00 6.89 132 PHE B CA 1
ATOM 4352 C C . PHE B 1 132 ? 40.406 23.553 37.879 1.00 6.52 132 PHE B C 1
ATOM 4353 O O . PHE B 1 132 ? 39.722 22.541 37.771 1.00 6.97 132 PHE B O 1
ATOM 4361 N N . ASP B 1 133 ? 40.315 24.372 38.916 1.00 5.89 133 ASP B N 1
ATOM 4362 C CA . ASP B 1 133 ? 39.463 24.093 40.056 1.00 5.34 133 ASP B CA 1
ATOM 4363 C C . ASP B 1 133 ? 38.921 25.353 40.716 1.00 8.90 133 ASP B C 1
ATOM 4364 O O . ASP B 1 133 ? 39.441 26.457 40.508 1.00 7.50 133 ASP B O 1
ATOM 4369 N N . GLU B 1 134 ? 37.875 25.146 41.527 1.00 7.09 134 GLU B N 1
ATOM 4370 C CA . GLU B 1 134 ? 37.314 26.182 42.406 1.00 6.92 134 GLU B CA 1
ATOM 4371 C C . GLU B 1 134 ? 36.765 27.381 41.620 1.00 6.56 134 GLU B C 1
ATOM 4372 O O . GLU B 1 134 ? 37.174 28.545 41.793 1.00 8.86 134 GLU B O 1
ATOM 4378 N N . LEU B 1 135 ? 35.820 27.068 40.723 1.00 5.56 135 LEU B N 1
ATOM 4379 C CA . LEU B 1 135 ? 35.156 28.064 39.890 1.00 5.80 135 LEU B CA 1
ATOM 4380 C C . LEU B 1 135 ? 33.668 27.743 39.812 1.00 6.55 135 LEU B C 1
ATOM 4381 O O . LEU B 1 135 ? 33.012 28.037 38.811 1.00 7.23 135 LEU B O 1
ATOM 4386 N N . TRP B 1 136 ? 33.135 27.149 40.876 1.00 6.92 136 TRP B N 1
ATOM 4387 C CA . TRP B 1 136 ? 31.705 26.855 40.987 1.00 7.88 136 TRP B CA 1
ATOM 4388 C C . TRP B 1 136 ? 31.172 27.398 42.298 1.00 7.29 136 TRP B C 1
ATOM 4389 O O . TRP B 1 136 ? 31.859 27.356 43.337 1.00 6.93 136 TRP B O 1
ATOM 4400 N N . GLU B 1 137 ? 29.931 27.878 42.270 1.00 5.40 137 GLU B N 1
ATOM 4401 C CA . GLU B 1 137 ? 29.210 28.160 43.504 1.00 6.88 137 GLU B CA 1
ATOM 4402 C C . GLU B 1 137 ? 27.743 27.898 43.244 1.00 6.28 137 GLU B C 1
ATOM 4403 O O . GLU B 1 137 ? 27.322 27.827 42.099 1.00 7.68 137 GLU B O 1
ATOM 4409 N N . TRP B 1 138 ? 26.977 27.766 44.326 1.00 6.56 138 TRP B N 1
ATOM 4410 C CA . TRP B 1 138 ? 25.541 27.520 44.298 1.00 5.65 138 TRP B CA 1
ATOM 4411 C C . TRP B 1 138 ? 24.807 28.716 43.733 1.00 8.03 138 TRP B C 1
ATOM 4412 O O . TRP B 1 138 ? 25.196 29.863 43.984 1.00 9.76 138 TRP B O 1
ATOM 4423 N N . ASP B 1 139 ? 23.769 28.440 42.944 1.00 6.72 139 ASP B N 1
ATOM 4424 C CA . ASP B 1 139 ? 22.985 29.498 42.317 1.00 8.31 139 ASP B CA 1
ATOM 4425 C C . ASP B 1 139 ? 21.644 29.762 42.997 1.00 10.10 139 ASP B C 1
ATOM 4426 O O . ASP B 1 139 ? 20.662 29.061 42.736 1.00 11.71 139 ASP B O 1
ATOM 4431 N N . GLU B 1 140 ? 21.576 30.823 43.791 1.00 7.79 140 GLU B N 1
ATOM 4432 C CA . GLU B 1 140 ? 20.281 31.328 44.238 1.00 7.42 140 GLU B CA 1
ATOM 4433 C C . GLU B 1 140 ? 19.707 32.350 43.269 1.00 12.41 140 GLU B C 1
ATOM 4434 O O . GLU B 1 140 ? 18.510 32.341 42.997 1.00 11.60 140 GLU B O 1
ATOM 4440 N N . SER B 1 141 ? 20.558 33.230 42.745 1.00 9.96 141 SER B N 1
ATOM 4441 C CA . SER B 1 141 ? 20.127 34.400 41.978 1.00 10.55 141 SER B CA 1
ATOM 4442 C C . SER B 1 141 ? 19.235 34.053 40.791 1.00 9.19 141 SER B C 1
ATOM 4443 O O . SER B 1 141 ? 18.227 34.731 40.540 1.00 12.76 141 SER B O 1
ATOM 4446 N N . THR B 1 142 ? 19.604 33.018 40.054 1.00 9.64 142 THR B N 1
ATOM 4447 C CA . THR B 1 142 ? 18.799 32.589 38.919 1.00 9.61 142 THR B CA 1
ATOM 4448 C C . THR B 1 142 ? 18.151 31.221 39.126 1.00 9.63 142 THR B C 1
ATOM 4449 O O . THR B 1 142 ? 17.869 30.505 38.147 1.00 9.76 142 THR B O 1
ATOM 4453 N N . LYS B 1 143 ? 17.945 30.862 40.399 1.00 10.09 143 LYS B N 1
ATOM 4454 C CA . LYS B 1 143 ? 17.004 29.785 40.779 1.00 9.10 143 LYS B CA 1
ATOM 4455 C C . LYS B 1 143 ? 17.357 28.444 40.153 1.00 12.06 143 LYS B C 1
ATOM 4456 O O . LYS B 1 143 ? 16.482 27.663 39.776 1.00 13.00 143 LYS B O 1
ATOM 4462 N N . GLY B 1 144 ? 18.651 28.159 40.055 1.00 9.38 144 GLY B N 1
ATOM 4463 C CA . GLY B 1 144 ? 19.101 26.891 39.515 1.00 9.08 144 GLY B CA 1
ATOM 4464 C C . GLY B 1 144 ? 19.494 26.920 38.048 1.00 7.95 144 GLY B C 1
ATOM 4465 O O . GLY B 1 144 ? 20.020 25.924 37.552 1.00 10.55 144 GLY B O 1
ATOM 4466 N N . ASP B 1 145 ? 19.247 28.047 37.365 1.00 8.75 145 ASP B N 1
ATOM 4467 C CA . ASP B 1 145 ? 19.571 28.159 35.944 1.00 12.43 145 ASP B CA 1
ATOM 4468 C C . ASP B 1 145 ? 21.056 28.411 35.669 1.00 13.89 145 ASP B C 1
ATOM 4469 O O . ASP B 1 145 ? 21.520 28.216 34.526 1.00 11.90 145 ASP B O 1
ATOM 4474 N N . TYR B 1 146 ? 21.799 28.858 36.693 1.00 9.20 146 TYR B N 1
ATOM 4475 C CA . TYR B 1 146 ? 23.231 29.193 36.497 1.00 9.12 146 TYR B CA 1
ATOM 4476 C C . TYR B 1 146 ? 23.416 30.154 35.330 1.00 8.40 146 TYR B C 1
ATOM 4477 O O . TYR B 1 146 ? 24.225 29.940 34.416 1.00 9.71 146 TYR B O 1
ATOM 4486 N N . ASP B 1 147 ? 22.640 31.240 35.370 1.00 9.56 147 ASP B N 1
ATOM 4487 C CA . ASP B 1 147 ? 22.638 32.198 34.273 1.00 10.97 147 ASP B CA 1
ATOM 4488 C C . ASP B 1 147 ? 23.285 33.522 34.615 1.00 14.21 147 ASP B C 1
ATOM 4489 O O . ASP B 1 147 ? 23.390 34.405 33.755 1.00 17.70 147 ASP B O 1
ATOM 4494 N N . LYS B 1 148 ? 23.736 33.694 35.844 1.00 10.07 148 LYS B N 1
ATOM 4495 C CA . LYS B 1 148 ? 24.294 34.984 36.243 1.00 8.75 148 LYS B CA 1
ATOM 4496 C C . LYS B 1 148 ? 25.813 35.127 36.153 1.00 10.68 148 LYS B C 1
ATOM 4497 O O . LYS B 1 148 ? 26.313 36.006 35.463 1.00 12.29 148 LYS B O 1
ATOM 4503 N N . ASN B 1 149 ? 26.542 34.275 36.859 1.00 8.79 149 ASN B N 1
ATOM 4504 C CA . ASN B 1 149 ? 27.979 34.528 37.036 1.00 8.03 149 ASN B CA 1
ATOM 4505 C C . ASN B 1 149 ? 28.784 34.409 35.748 1.00 8.47 149 ASN B C 1
ATOM 4506 O O . ASN B 1 149 ? 29.824 35.061 35.597 1.00 8.71 149 ASN B O 1
ATOM 4511 N N . ASP B 1 150 ? 28.356 33.526 34.849 1.00 10.33 150 ASP B N 1
ATOM 4512 C CA . ASP B 1 150 ? 29.044 33.329 33.561 1.00 11.43 150 ASP B CA 1
ATOM 4513 C C . ASP B 1 150 ? 30.519 32.935 33.742 1.00 8.34 150 ASP B C 1
ATOM 4514 O O . ASP B 1 150 ? 31.372 33.363 32.988 1.00 9.80 150 ASP B O 1
ATOM 4519 N N . TRP B 1 151 ? 30.830 32.166 34.775 1.00 7.42 151 TRP B N 1
ATOM 4520 C CA . TRP B 1 151 ? 32.196 31.678 34.982 1.00 6.76 151 TRP B CA 1
ATOM 4521 C C . TRP B 1 151 ? 32.437 30.373 34.248 1.00 7.78 151 TRP B C 1
ATOM 4522 O O . TRP B 1 151 ? 31.764 29.362 34.506 1.00 8.45 151 TRP B O 1
ATOM 4533 N N . ASP B 1 152 ? 33.406 30.376 33.338 1.00 7.59 152 ASP B N 1
ATOM 4534 C CA . ASP B 1 152 ? 33.780 29.208 32.553 1.00 6.63 152 ASP B CA 1
ATOM 4535 C C . ASP B 1 152 ? 35.274 29.029 32.678 1.00 6.50 152 ASP B C 1
ATOM 4536 O O . ASP B 1 152 ? 36.003 30.018 32.736 1.00 7.97 152 ASP B O 1
ATOM 4541 N N . TYR B 1 153 ? 35.780 27.791 32.703 1.00 5.84 153 TYR B N 1
ATOM 4542 C CA . TYR B 1 153 ? 37.235 27.652 32.834 1.00 6.02 153 TYR B CA 1
ATOM 4543 C C . TYR B 1 153 ? 38.001 28.188 31.651 1.00 6.20 153 TYR B C 1
ATOM 4544 O O . TYR B 1 153 ? 38.931 28.966 31.832 1.00 7.05 153 TYR B O 1
ATOM 4553 N N . ILE B 1 154 ? 37.625 27.776 30.439 1.00 6.31 154 ILE B N 1
ATOM 4554 C CA . ILE B 1 154 ? 38.288 28.279 29.244 1.00 6.51 154 ILE B CA 1
ATOM 4555 C C . ILE B 1 154 ? 37.263 28.601 28.186 1.00 7.98 154 ILE B C 1
ATOM 4556 O O . ILE B 1 154 ? 36.395 27.784 27.917 1.00 6.80 154 ILE B O 1
ATOM 4561 N N . THR B 1 155 ? 37.354 29.788 27.583 1.00 7.27 155 THR B N 1
ATOM 4562 C CA . THR B 1 155 ? 36.511 30.167 26.454 1.00 6.07 155 THR B CA 1
ATOM 4563 C C . THR B 1 155 ? 37.418 30.568 25.308 1.00 7.95 155 THR B C 1
ATOM 4564 O O . THR B 1 155 ? 38.406 31.288 25.504 1.00 9.63 155 THR B O 1
ATOM 4568 N N . LEU B 1 156 ? 37.138 30.054 24.119 1.00 6.95 156 LEU B N 1
ATOM 4569 C CA . LEU B 1 156 ? 37.927 30.397 22.942 1.00 6.19 156 LEU B CA 1
ATOM 4570 C C . LEU B 1 156 ? 37.033 31.231 22.043 1.00 6.90 156 LEU B C 1
ATOM 4571 O O . LEU B 1 156 ? 35.914 30.827 21.758 1.00 9.10 156 LEU B O 1
ATOM 4576 N N . GLU B 1 157 ? 37.538 32.371 21.582 1.00 7.67 157 GLU B N 1
ATOM 4577 C CA . GLU B 1 157 ? 36.740 33.274 20.730 1.00 6.41 157 GLU B CA 1
ATOM 4578 C C . GLU B 1 157 ? 37.597 33.736 19.581 1.00 7.25 157 GLU B C 1
ATOM 4579 O O . GLU B 1 157 ? 38.723 34.183 19.775 1.00 7.53 157 GLU B O 1
ATOM 4585 N N . GLU B 1 158 ? 37.034 33.651 18.374 1.00 11.07 158 GLU B N 1
ATOM 4586 C CA . GLU B 1 158 ? 37.667 34.053 17.118 1.00 10.40 158 GLU B CA 1
ATOM 4587 C C . GLU B 1 158 ? 39.150 33.700 17.050 1.00 9.89 158 GLU B C 1
ATOM 4588 O O . GLU B 1 158 ? 40.029 34.518 16.700 1.00 10.24 158 GLU B O 1
ATOM 4594 N N . SER B 1 159 ? 39.415 32.453 17.417 1.00 8.18 159 SER B N 1
ATOM 4595 C CA . SER B 1 159 ? 40.778 31.937 17.439 1.00 7.43 159 SER B CA 1
ATOM 4596 C C . SER B 1 159 ? 40.949 30.772 16.478 1.00 8.15 159 SER B C 1
ATOM 4597 O O . SER B 1 159 ? 39.960 30.205 15.996 1.00 9.87 159 SER B O 1
ATOM 4600 N N . SER B 1 160 ? 42.188 30.415 16.176 1.00 7.78 160 SER B N 1
ATOM 4601 C CA . SER B 1 160 ? 42.462 29.393 15.189 1.00 8.78 160 SER B CA 1
ATOM 4602 C C . SER B 1 160 ? 43.649 28.547 15.609 1.00 7.56 160 SER B C 1
ATOM 4603 O O . SER B 1 160 ? 44.782 29.053 15.666 1.00 9.71 160 SER B O 1
ATOM 4606 N N . GLY B 1 161 ? 43.416 27.247 15.833 1.00 6.58 161 GLY B N 1
ATOM 4607 C CA . GLY B 1 161 ? 44.464 26.330 16.239 1.00 6.57 161 GLY B CA 1
ATOM 4608 C C . GLY B 1 161 ? 44.698 26.395 17.728 1.00 9.43 161 GLY B C 1
ATOM 4609 O O . GLY B 1 161 ? 45.444 27.217 18.232 1.00 7.18 161 GLY B O 1
ATOM 4610 N N . VAL B 1 162 ? 43.989 25.556 18.456 1.00 6.35 162 VAL B N 1
ATOM 4611 C CA . VAL B 1 162 ? 44.095 25.521 19.920 1.00 5.33 162 VAL B CA 1
ATOM 4612 C C . VAL B 1 162 ? 44.139 24.057 20.313 1.00 6.46 162 VAL B C 1
ATOM 4613 O O . VAL B 1 162 ? 43.235 23.292 19.965 1.00 7.87 162 VAL B O 1
ATOM 4617 N N . TRP B 1 163 ? 45.181 23.668 21.057 1.00 7.03 163 TRP B N 1
ATOM 4618 C CA . TRP B 1 163 ? 45.315 22.311 21.603 1.00 5.45 163 TRP B CA 1
ATOM 4619 C C . TRP B 1 163 ? 45.284 22.378 23.118 1.00 5.45 163 TRP B C 1
ATOM 4620 O O . TRP B 1 163 ? 46.165 22.993 23.734 1.00 7.29 163 TRP B O 1
ATOM 4631 N N . ILE B 1 164 ? 44.273 21.775 23.712 1.00 4.62 164 ILE B N 1
ATOM 4632 C CA . ILE B 1 164 ? 44.170 21.657 25.173 1.00 5.65 164 ILE B CA 1
ATOM 4633 C C . ILE B 1 164 ? 44.352 20.187 25.467 1.00 5.44 164 ILE B C 1
ATOM 4634 O O . ILE B 1 164 ? 43.619 19.345 24.957 1.00 5.84 164 ILE B O 1
ATOM 4639 N N . ASP B 1 165 ? 45.368 19.839 26.249 1.00 5.65 165 ASP B N 1
ATOM 4640 C CA . ASP B 1 165 ? 45.738 18.437 26.356 1.00 5.19 165 ASP B CA 1
ATOM 4641 C C . ASP B 1 165 ? 46.298 18.107 27.730 1.00 5.16 165 ASP B C 1
ATOM 4642 O O . ASP B 1 165 ? 47.002 18.937 28.352 1.00 6.34 165 ASP B O 1
ATOM 4647 N N . HIS B 1 166 ? 45.974 16.925 28.238 1.00 5.52 166 HIS B N 1
ATOM 4648 C CA . HIS B 1 166 ? 46.414 16.545 29.593 1.00 5.28 166 HIS B CA 1
ATOM 4649 C C . HIS B 1 166 ? 46.027 17.565 30.665 1.00 6.75 166 HIS B C 1
ATOM 4650 O O . HIS B 1 166 ? 46.783 17.865 31.570 1.00 6.57 166 HIS B O 1
ATOM 4657 N N . CYS B 1 167 ? 44.813 18.092 30.561 1.00 7.00 167 CYS B N 1
ATOM 4658 C CA . CYS B 1 167 ? 44.287 18.981 31.572 1.00 5.46 167 CYS B CA 1
ATOM 4659 C C . CYS B 1 167 ? 43.178 18.290 32.352 1.00 7.01 167 CYS B C 1
ATOM 4660 O O . CYS B 1 167 ? 42.612 17.296 31.887 1.00 5.43 167 CYS B O 1
ATOM 4663 N N . VAL B 1 168 ? 42.886 18.821 33.532 1.00 6.06 168 VAL B N 1
ATOM 4664 C CA . VAL B 1 168 ? 41.800 18.334 34.379 1.00 5.10 168 VAL B CA 1
ATOM 4665 C C . VAL B 1 168 ? 40.922 19.504 34.743 1.00 6.96 168 VAL B C 1
ATOM 4666 O O . VAL B 1 168 ? 41.430 20.578 35.104 1.00 7.63 168 VAL B O 1
ATOM 4670 N N . PHE B 1 169 ? 39.609 19.306 34.645 1.00 5.59 169 PHE B N 1
ATOM 4671 C CA . PHE B 1 169 ? 38.636 20.324 34.972 1.00 6.75 169 PHE B CA 1
ATOM 4672 C C . PHE B 1 169 ? 37.662 19.765 35.979 1.00 6.76 169 PHE B C 1
ATOM 4673 O O . PHE B 1 169 ? 37.156 18.642 35.829 1.00 8.11 169 PHE B O 1
ATOM 4681 N N . ASN B 1 170 ? 37.410 20.565 37.004 1.00 4.79 170 ASN B N 1
ATOM 4682 C CA . ASN B 1 170 ? 36.480 20.224 38.073 1.00 5.64 170 ASN B CA 1
ATOM 4683 C C . ASN B 1 170 ? 35.173 20.979 37.848 1.00 7.53 170 ASN B C 1
ATOM 4684 O O . ASN B 1 170 ? 34.862 21.352 36.729 1.00 7.95 170 ASN B O 1
ATOM 4689 N N . LYS B 1 171 ? 34.398 21.237 38.889 1.00 7.03 171 LYS B N 1
ATOM 4690 C CA . LYS B 1 171 ? 33.112 21.900 38.719 1.00 7.03 171 LYS B CA 1
ATOM 4691 C C . LYS B 1 171 ? 33.281 23.329 38.271 1.00 6.79 171 LYS B C 1
ATOM 4692 O O . LYS B 1 171 ? 34.159 24.041 38.750 1.00 7.63 171 LYS B O 1
ATOM 4698 N N . ALA B 1 172 ? 32.412 23.760 37.366 1.00 6.52 172 ALA B N 1
ATOM 4699 C CA . ALA B 1 172 ? 32.324 25.175 37.005 1.00 6.02 172 ALA B CA 1
ATOM 4700 C C . ALA B 1 172 ? 30.889 25.650 37.067 1.00 7.32 172 ALA B C 1
ATOM 4701 O O . ALA B 1 172 ? 29.966 24.897 36.755 1.00 6.54 172 ALA B O 1
ATOM 4703 N N . TYR B 1 173 ? 30.712 26.907 37.469 1.00 6.15 173 TYR B N 1
ATOM 4704 C CA . TYR B 1 173 ? 29.388 27.523 37.480 1.00 8.21 173 TYR B CA 1
ATOM 4705 C C . TYR B 1 173 ? 28.693 27.353 36.112 1.00 8.68 173 TYR B C 1
ATOM 4706 O O . TYR B 1 173 ? 27.540 26.914 36.038 1.00 6.83 173 TYR B O 1
ATOM 4715 N N . ASP B 1 174 ? 29.397 27.704 35.063 1.00 8.39 174 ASP B N 1
ATOM 4716 C CA A ASP B 1 174 ? 28.852 27.475 33.696 0.50 10.14 174 ASP B CA 1
ATOM 4717 C CA B ASP B 1 174 ? 28.895 27.432 33.737 0.50 10.14 174 ASP B CA 1
ATOM 4718 C C . ASP B 1 174 ? 29.699 26.383 32.942 1.00 7.88 174 ASP B C 1
ATOM 4719 O O . ASP B 1 174 ? 29.709 25.263 33.343 1.00 8.39 174 ASP B O 1
ATOM 4728 N N . GLY B 1 175 ? 30.409 26.776 31.905 1.00 6.25 175 GLY B N 1
ATOM 4729 C CA . GLY B 1 175 ? 31.069 25.786 31.066 1.00 7.77 175 GLY B CA 1
ATOM 4730 C C . GLY B 1 175 ? 32.474 25.392 31.451 1.00 7.61 175 GLY B C 1
ATOM 4731 O O . GLY B 1 175 ? 33.157 26.083 32.196 1.00 7.43 175 GLY B O 1
ATOM 4732 N N . LEU B 1 176 ? 32.927 24.283 30.887 1.00 6.16 176 LEU B N 1
ATOM 4733 C CA . LEU B 1 176 ? 34.280 23.817 31.151 1.00 6.69 176 LEU B CA 1
ATOM 4734 C C . LEU B 1 176 ? 35.215 24.378 30.087 1.00 8.60 176 LEU B C 1
ATOM 4735 O O . LEU B 1 176 ? 36.101 25.192 30.403 1.00 7.25 176 LEU B O 1
ATOM 4740 N N . VAL B 1 177 ? 35.067 23.936 28.837 1.00 6.25 177 VAL B N 1
ATOM 4741 C CA . VAL B 1 177 ? 35.780 24.570 27.730 1.00 8.06 177 VAL B CA 1
ATOM 4742 C C . VAL B 1 177 ? 34.749 24.837 26.653 1.00 5.78 177 VAL B C 1
ATOM 4743 O O . VAL B 1 177 ? 34.144 23.886 26.098 1.00 6.85 177 VAL B O 1
ATOM 4747 N N . ASP B 1 178 ? 34.541 26.119 26.355 1.00 5.45 178 ASP B N 1
ATOM 4748 C CA . ASP B 1 178 ? 33.580 26.565 25.346 1.00 3.59 178 ASP B CA 1
ATOM 4749 C C . ASP B 1 178 ? 34.301 27.156 24.156 1.00 5.92 178 ASP B C 1
ATOM 4750 O O . ASP B 1 178 ? 35.352 27.777 24.322 1.00 8.34 178 ASP B O 1
ATOM 4755 N N . SER B 1 179 ? 33.767 26.965 22.942 1.00 5.21 179 SER B N 1
ATOM 4756 C CA . SER B 1 179 ? 34.413 27.462 21.720 1.00 6.29 179 SER B CA 1
ATOM 4757 C C . SER B 1 179 ? 33.370 28.259 20.977 1.00 8.23 179 SER B C 1
ATOM 4758 O O . SER B 1 179 ? 32.293 27.748 20.663 1.00 8.50 179 SER B O 1
ATOM 4761 N N . LYS B 1 180 ? 33.701 29.520 20.713 1.00 7.35 180 LYS B N 1
ATOM 4762 C CA . LYS B 1 180 ? 32.724 30.505 20.276 1.00 9.27 180 LYS B CA 1
ATOM 4763 C C . LYS B 1 180 ? 33.259 31.412 19.195 1.00 7.28 180 LYS B C 1
ATOM 4764 O O . LYS B 1 180 ? 34.478 31.452 18.920 1.00 6.90 180 LYS B O 1
ATOM 4770 N N . LYS B 1 181 ? 32.334 32.156 18.580 1.00 9.21 181 LYS B N 1
ATOM 4771 C CA . LYS B 1 181 ? 32.722 33.161 17.596 1.00 8.68 181 LYS B CA 1
ATOM 4772 C C . LYS B 1 181 ? 33.657 32.646 16.517 1.00 6.04 181 LYS B C 1
ATOM 4773 O O . LYS B 1 181 ? 34.716 33.231 16.268 1.00 9.88 181 LYS B O 1
ATOM 4779 N N . GLY B 1 182 ? 33.276 31.530 15.909 1.00 9.26 182 GLY B N 1
ATOM 4780 C CA . GLY B 1 182 ? 33.977 31.008 14.748 1.00 7.23 182 GLY B CA 1
ATOM 4781 C C . GLY B 1 182 ? 35.318 30.359 15.005 1.00 7.98 182 GLY B C 1
ATOM 4782 O O . GLY B 1 182 ? 36.051 30.128 14.051 1.00 9.54 182 GLY B O 1
ATOM 4783 N N . THR B 1 183 ? 35.652 30.068 16.260 1.00 6.85 183 THR B N 1
ATOM 4784 C CA . THR B 1 183 ? 36.921 29.440 16.563 1.00 7.03 183 THR B CA 1
ATOM 4785 C C . THR B 1 183 ? 37.074 28.112 15.831 1.00 7.96 183 THR B C 1
ATOM 4786 O O . THR B 1 183 ? 36.193 27.247 15.880 1.00 6.82 183 THR B O 1
ATOM 4790 N N . SER B 1 184 ? 38.195 27.960 15.144 1.00 7.36 184 SER B N 1
ATOM 4791 C CA . SER B 1 184 ? 38.439 26.777 14.334 1.00 6.52 184 SER B CA 1
ATOM 4792 C C . SER B 1 184 ? 39.706 26.068 14.802 1.00 6.63 184 SER B C 1
ATOM 4793 O O . SER B 1 184 ? 40.560 26.657 15.475 1.00 6.65 184 SER B O 1
ATOM 4796 N N . GLY B 1 185 ? 39.851 24.804 14.424 1.00 6.78 185 GLY B N 1
ATOM 4797 C CA . GLY B 1 185 ? 41.102 24.097 14.662 1.00 6.31 185 GLY B CA 1
ATOM 4798 C C . GLY B 1 185 ? 41.356 23.745 16.119 1.00 6.85 185 GLY B C 1
ATOM 4799 O O . GLY B 1 185 ? 42.476 23.897 16.576 1.00 6.09 185 GLY B O 1
ATOM 4800 N N . VAL B 1 186 ? 40.335 23.281 16.839 1.00 6.07 186 VAL B N 1
ATOM 4801 C CA . VAL B 1 186 ? 40.498 22.945 18.264 1.00 4.49 186 VAL B CA 1
ATOM 4802 C C . VAL B 1 186 ? 40.611 21.443 18.418 1.00 6.03 186 VAL B C 1
ATOM 4803 O O . VAL B 1 186 ? 39.826 20.691 17.834 1.00 6.33 186 VAL B O 1
ATOM 4807 N N . THR B 1 187 ? 41.589 21.010 19.205 1.00 6.48 187 THR B N 1
ATOM 4808 C CA . THR B 1 187 ? 41.658 19.622 19.670 1.00 4.84 187 THR B CA 1
ATOM 4809 C C . THR B 1 187 ? 41.741 19.638 21.186 1.00 6.08 187 THR B C 1
ATOM 4810 O O . THR B 1 187 ? 42.575 20.372 21.732 1.00 6.03 187 THR B O 1
ATOM 4814 N N . ILE B 1 188 ? 40.885 18.871 21.866 1.00 5.82 188 ILE B N 1
ATOM 4815 C CA . ILE B 1 188 ? 41.008 18.658 23.305 1.00 6.07 188 ILE B CA 1
ATOM 4816 C C . ILE B 1 188 ? 41.217 17.170 23.519 1.00 5.35 188 ILE B C 1
ATOM 4817 O O . ILE B 1 188 ? 40.370 16.359 23.127 1.00 5.10 188 ILE B O 1
ATOM 4822 N N . SER B 1 189 ? 42.365 16.818 24.101 1.00 6.22 189 SER B N 1
ATOM 4823 C CA . SER B 1 189 ? 42.767 15.401 24.212 1.00 4.97 189 SER B CA 1
ATOM 4824 C C . SER B 1 189 ? 43.358 15.052 25.552 1.00 6.27 189 SER B C 1
ATOM 4825 O O . SER B 1 189 ? 43.861 15.921 26.269 1.00 5.19 189 SER B O 1
ATOM 4828 N N . TRP B 1 190 ? 43.279 13.764 25.895 1.00 5.16 190 TRP B N 1
ATOM 4829 C CA . TRP B 1 190 ? 43.923 13.259 27.101 1.00 6.19 190 TRP B CA 1
ATOM 4830 C C . TRP B 1 190 ? 43.566 14.032 28.362 1.00 8.20 190 TRP B C 1
ATOM 4831 O O . TRP B 1 190 ? 44.403 14.203 29.243 1.00 7.39 190 TRP B O 1
ATOM 4842 N N . SER B 1 191 ? 42.306 14.474 28.447 1.00 6.85 191 SER B N 1
ATOM 4843 C CA . SER B 1 191 ? 41.886 15.373 29.530 1.00 6.86 191 SER B CA 1
ATOM 4844 C C . SER B 1 191 ? 40.756 14.765 30.343 1.00 5.77 191 SER B C 1
ATOM 4845 O O . SER B 1 191 ? 39.984 13.950 29.821 1.00 7.10 191 SER B O 1
ATOM 4848 N N . THR B 1 192 ? 40.676 15.162 31.613 1.00 5.61 192 THR B N 1
ATOM 4849 C CA . THR B 1 192 ? 39.645 14.683 32.532 1.00 7.91 192 THR B CA 1
ATOM 4850 C C . THR B 1 192 ? 38.709 15.836 32.873 1.00 7.32 192 THR B C 1
ATOM 4851 O O . THR B 1 192 ? 39.171 16.936 33.192 1.00 7.71 192 THR B O 1
ATOM 4855 N N . PHE B 1 193 ? 37.410 15.571 32.817 1.00 6.06 193 PHE B N 1
ATOM 4856 C CA . PHE B 1 193 ? 36.365 16.536 33.187 1.00 5.75 193 PHE B CA 1
ATOM 4857 C C . PHE B 1 193 ? 35.540 15.817 34.224 1.00 7.06 193 PHE B C 1
ATOM 4858 O O . PHE B 1 193 ? 34.996 14.771 33.928 1.00 6.58 193 PHE B O 1
ATOM 4866 N N . LYS B 1 194 ? 35.502 16.305 35.459 1.00 6.36 194 LYS B N 1
ATOM 4867 C CA . LYS B 1 194 ? 34.814 15.542 36.508 1.00 6.64 194 LYS B CA 1
ATOM 4868 C C . LYS B 1 194 ? 34.003 16.422 37.444 1.00 7.16 194 LYS B C 1
ATOM 4869 O O . LYS B 1 194 ? 34.283 17.600 37.629 1.00 8.15 194 LYS B O 1
ATOM 4875 N N . GLY B 1 195 ? 33.008 15.813 38.068 1.00 8.60 195 GLY B N 1
ATOM 4876 C CA . GLY B 1 195 ? 32.267 16.519 39.092 1.00 7.30 195 GLY B CA 1
ATOM 4877 C C . GLY B 1 195 ? 32.915 16.378 40.460 1.00 9.40 195 GLY B C 1
ATOM 4878 O O . GLY B 1 195 ? 34.072 15.966 40.623 1.00 10.37 195 GLY B O 1
ATOM 4879 N N . ASP B 1 196 ? 32.177 16.805 41.463 1.00 5.92 196 ASP B N 1
ATOM 4880 C CA . ASP B 1 196 ? 32.597 16.750 42.862 1.00 6.52 196 ASP B CA 1
ATOM 4881 C C . ASP B 1 196 ? 32.311 15.367 43.405 1.00 7.38 196 ASP B C 1
ATOM 4882 O O . ASP B 1 196 ? 31.297 14.750 43.062 1.00 8.94 196 ASP B O 1
ATOM 4887 N N . ASP B 1 197 ? 33.203 14.863 44.244 1.00 10.79 197 ASP B N 1
ATOM 4888 C CA . ASP B 1 197 ? 33.063 13.480 44.712 1.00 9.62 197 ASP B CA 1
ATOM 4889 C C . ASP B 1 197 ? 32.297 13.300 46.004 1.00 8.88 197 ASP B C 1
ATOM 4890 O O . ASP B 1 197 ? 32.109 12.167 46.445 1.00 10.51 197 ASP B O 1
ATOM 4895 N N . GLY B 1 198 ? 31.817 14.395 46.585 1.00 7.71 198 GLY B N 1
ATOM 4896 C CA . GLY B 1 198 ? 30.990 14.302 47.768 1.00 7.49 198 GLY B CA 1
ATOM 4897 C C . GLY B 1 198 ? 31.732 13.928 49.035 1.00 9.36 198 GLY B C 1
ATOM 4898 O O . GLY B 1 198 ? 31.087 13.545 49.984 1.00 10.35 198 GLY B O 1
ATOM 4899 N N . SER B 1 199 ? 33.059 14.025 49.034 1.00 8.68 199 SER B N 1
ATOM 4900 C CA . SER B 1 199 ? 33.830 13.782 50.265 1.00 7.69 199 SER B CA 1
ATOM 4901 C C . SER B 1 199 ? 33.501 14.835 51.333 1.00 9.43 199 SER B C 1
ATOM 4902 O O . SER B 1 199 ? 32.964 15.931 51.037 1.00 7.96 199 SER B O 1
ATOM 4905 N N . PRO B 1 200 ? 33.766 14.503 52.608 1.00 8.57 200 PRO B N 1
ATOM 4906 C CA . PRO B 1 200 ? 33.309 15.404 53.671 1.00 7.98 200 PRO B CA 1
ATOM 4907 C C . PRO B 1 200 ? 33.887 16.807 53.685 1.00 8.06 200 PRO B C 1
ATOM 4908 O O . PRO B 1 200 ? 33.269 17.682 54.306 1.00 12.14 200 PRO B O 1
ATOM 4912 N N . ASN B 1 201 ? 34.994 17.054 53.014 1.00 8.88 201 ASN B N 1
ATOM 4913 C CA . ASN B 1 201 ? 35.484 18.418 52.831 1.00 9.94 201 ASN B CA 1
ATOM 4914 C C . ASN B 1 201 ? 35.562 18.842 51.365 1.00 11.19 201 ASN B C 1
ATOM 4915 O O . ASN B 1 201 ? 36.337 19.725 51.005 1.00 11.09 201 ASN B O 1
ATOM 4920 N N . SER B 1 202 ? 34.720 18.240 50.527 1.00 8.76 202 SER B N 1
ATOM 4921 C CA . SER B 1 202 ? 34.735 18.589 49.104 1.00 7.22 202 SER B CA 1
ATOM 4922 C C . SER B 1 202 ? 34.275 20.034 48.913 1.00 7.81 202 SER B C 1
ATOM 4923 O O . SER B 1 202 ? 33.656 20.636 49.790 1.00 8.02 202 SER B O 1
ATOM 4926 N N . TRP B 1 203 ? 34.576 20.577 47.748 1.00 8.10 203 TRP B N 1
ATOM 4927 C CA . TRP B 1 203 ? 34.214 21.945 47.389 1.00 7.91 203 TRP B CA 1
ATOM 4928 C C . TRP B 1 203 ? 32.716 22.166 47.486 1.00 6.51 203 TRP B C 1
ATOM 4929 O O . TRP B 1 203 ? 32.267 23.169 48.036 1.00 7.95 203 TRP B O 1
ATOM 4940 N N . VAL B 1 204 ? 31.956 21.201 46.954 1.00 5.08 204 VAL B N 1
ATOM 4941 C CA . VAL B 1 204 ? 30.511 21.289 47.025 1.00 6.29 204 VAL B CA 1
ATOM 4942 C C . VAL B 1 204 ? 30.012 21.113 48.460 1.00 7.43 204 VAL B C 1
ATOM 4943 O O . VAL B 1 204 ? 29.098 21.798 48.895 1.00 7.19 204 VAL B O 1
ATOM 4947 N N . THR B 1 205 ? 30.614 20.191 49.205 1.00 7.26 205 THR B N 1
ATOM 4948 C CA . THR B 1 205 ? 30.171 19.993 50.586 1.00 6.72 205 THR B CA 1
ATOM 4949 C C . THR B 1 205 ? 30.379 21.253 51.419 1.00 7.06 205 THR B C 1
ATOM 4950 O O . THR B 1 205 ? 29.539 21.622 52.230 1.00 8.16 205 THR B O 1
ATOM 4954 N N . ARG B 1 206 ? 31.501 21.932 51.205 1.00 9.01 206 ARG B N 1
ATOM 4955 C CA . ARG B 1 206 ? 31.776 23.179 51.889 1.00 8.78 206 ARG B CA 1
ATOM 4956 C C . ARG B 1 206 ? 30.720 24.259 51.571 1.00 8.03 206 ARG B C 1
ATOM 4957 O O . ARG B 1 206 ? 30.245 24.992 52.461 1.00 9.05 206 ARG B O 1
ATOM 4965 N N . GLN B 1 207 ? 30.288 24.315 50.312 1.00 8.55 207 GLN B N 1
ATOM 4966 C CA . GLN B 1 207 ? 29.233 25.238 49.906 1.00 6.31 207 GLN B CA 1
ATOM 4967 C C . GLN B 1 207 ? 27.930 24.900 50.623 1.00 9.20 207 GLN B C 1
ATOM 4968 O O . GLN B 1 207 ? 27.269 25.787 51.188 1.00 9.28 207 GLN B O 1
ATOM 4974 N N . ILE B 1 208 ? 27.563 23.618 50.632 1.00 6.78 208 ILE B N 1
ATOM 4975 C CA . ILE B 1 208 ? 26.296 23.221 51.257 1.00 8.40 208 ILE B CA 1
ATOM 4976 C C . ILE B 1 208 ? 26.337 23.400 52.774 1.00 11.01 208 ILE B C 1
ATOM 4977 O O . ILE B 1 208 ? 25.344 23.871 53.353 1.00 9.47 208 ILE B O 1
ATOM 4982 N N . ASN B 1 209 ? 27.462 23.066 53.411 1.00 9.43 209 ASN B N 1
ATOM 4983 C CA . ASN B 1 209 ? 27.556 23.237 54.873 1.00 9.57 209 ASN B CA 1
ATOM 4984 C C . ASN B 1 209 ? 27.317 24.687 55.276 1.00 9.11 209 ASN B C 1
ATOM 4985 O O . ASN B 1 209 ? 26.651 24.943 56.277 1.00 12.22 209 ASN B O 1
ATOM 4990 N N . GLU B 1 210 ? 27.829 25.642 54.513 1.00 9.33 210 GLU B N 1
ATOM 4991 C CA . GLU B 1 210 ? 27.597 27.059 54.791 1.00 9.26 210 GLU B CA 1
ATOM 4992 C C . GLU B 1 210 ? 26.111 27.382 54.776 1.00 12.20 210 GLU B C 1
ATOM 4993 O O . GLU B 1 210 ? 25.599 28.037 55.683 1.00 13.89 210 GLU B O 1
ATOM 4999 N N . MET B 1 211 ? 25.396 26.873 53.780 1.00 9.48 211 MET B N 1
ATOM 5000 C CA . MET B 1 211 ? 23.974 27.178 53.677 1.00 11.65 211 MET B CA 1
ATOM 5001 C C . MET B 1 211 ? 23.155 26.469 54.754 1.00 12.37 211 MET B C 1
ATOM 5002 O O . MET B 1 211 ? 22.182 27.029 55.292 1.00 12.53 211 MET B O 1
ATOM 5007 N N . GLU B 1 212 ? 23.530 25.240 55.083 1.00 10.11 212 GLU B N 1
ATOM 5008 C CA . GLU B 1 212 ? 22.829 24.463 56.100 1.00 9.70 212 GLU B CA 1
ATOM 5009 C C . GLU B 1 212 ? 22.845 25.175 57.445 1.00 11.75 212 GLU B C 1
ATOM 5010 O O . GLU B 1 212 ? 21.869 25.088 58.221 1.00 13.83 212 GLU B O 1
ATOM 5016 N N . ALA B 1 213 ? 23.927 25.902 57.702 1.00 14.75 213 ALA B N 1
ATOM 5017 C CA . ALA B 1 213 ? 24.075 26.616 58.969 1.00 16.21 213 ALA B CA 1
ATOM 5018 C C . ALA B 1 213 ? 23.320 27.942 58.982 1.00 20.40 213 ALA B C 1
ATOM 5019 O O . ALA B 1 213 ? 23.169 28.550 60.038 1.00 20.86 213 ALA B O 1
ATOM 5021 N N . ASN B 1 214 ? 22.836 28.384 57.826 1.00 16.16 214 ASN B N 1
ATOM 5022 C CA . ASN B 1 214 ? 22.208 29.693 57.702 1.00 20.02 214 ASN B CA 1
ATOM 5023 C C . ASN B 1 214 ? 21.071 29.626 56.680 1.00 14.09 214 ASN B C 1
ATOM 5024 O O . ASN B 1 214 ? 21.045 30.413 55.742 1.00 14.34 214 ASN B O 1
ATOM 5029 N N . LYS B 1 215 ? 20.164 28.666 56.853 1.00 16.69 215 LYS B N 1
ATOM 5030 C CA . LYS B 1 215 ? 19.236 28.300 55.781 1.00 13.85 215 LYS B CA 1
ATOM 5031 C C . LYS B 1 215 ? 18.366 29.443 55.271 1.00 13.95 215 LYS B C 1
ATOM 5032 O O . LYS B 1 215 ? 18.101 29.536 54.083 1.00 15.75 215 LYS B O 1
ATOM 5038 N N . ALA B 1 216 ? 17.922 30.318 56.172 1.00 17.75 216 ALA B N 1
ATOM 5039 C CA . ALA B 1 216 ? 17.040 31.414 55.782 1.00 18.85 216 ALA B CA 1
ATOM 5040 C C . ALA B 1 216 ? 17.681 32.386 54.803 1.00 21.99 216 ALA B C 1
ATOM 5041 O O . ALA B 1 216 ? 16.986 33.156 54.153 1.00 27.66 216 ALA B O 1
ATOM 5043 N N . SER B 1 217 ? 19.010 32.367 54.710 1.00 16.90 217 SER B N 1
ATOM 5044 C CA . SER B 1 217 ? 19.707 33.264 53.813 1.00 14.61 217 SER B CA 1
ATOM 5045 C C . SER B 1 217 ? 19.774 32.732 52.387 1.00 13.76 217 SER B C 1
ATOM 5046 O O . SER B 1 217 ? 20.240 33.425 51.477 1.00 16.82 217 SER B O 1
ATOM 5049 N N . TYR B 1 218 ? 19.300 31.503 52.190 1.00 15.22 218 TYR B N 1
ATOM 5050 C CA . TYR B 1 218 ? 19.378 30.852 50.870 1.00 14.75 218 TYR B CA 1
ATOM 5051 C C . TYR B 1 218 ? 18.009 30.245 50.551 1.00 11.19 218 TYR B C 1
ATOM 5052 O O . TYR B 1 218 ? 17.754 29.084 50.848 1.00 11.99 218 TYR B O 1
ATOM 5061 N N . PRO B 1 219 ? 17.114 31.050 49.973 1.00 11.82 219 PRO B N 1
ATOM 5062 C CA . PRO B 1 219 ? 15.718 30.617 49.825 1.00 10.64 219 PRO B CA 1
ATOM 5063 C C . PRO B 1 219 ? 15.510 29.332 49.015 1.00 10.94 219 PRO B C 1
ATOM 5064 O O . PRO B 1 219 ? 14.692 28.502 49.409 1.00 11.83 219 PRO B O 1
ATOM 5068 N N . MET B 1 220 ? 16.250 29.147 47.927 1.00 10.26 220 MET B N 1
ATOM 5069 C CA . MET B 1 220 ? 16.089 27.910 47.164 1.00 9.68 220 MET B CA 1
ATOM 5070 C C . MET B 1 220 ? 16.558 26.719 47.969 1.00 9.53 220 MET B C 1
ATOM 5071 O O . MET B 1 220 ? 15.869 25.703 48.058 1.00 9.40 220 MET B O 1
ATOM 5076 N N . TYR B 1 221 ? 17.760 26.817 48.525 1.00 7.67 221 TYR B N 1
ATOM 5077 C CA . TYR B 1 221 ? 18.268 25.745 49.372 1.00 7.46 221 TYR B CA 1
ATOM 5078 C C . TYR B 1 221 ? 17.289 25.407 50.519 1.00 9.19 221 TYR B C 1
ATOM 5079 O O . TYR B 1 221 ? 16.991 24.229 50.772 1.00 8.87 221 TYR B O 1
ATOM 5088 N N . ASN B 1 222 ? 16.788 26.451 51.178 1.00 10.36 222 ASN B N 1
ATOM 5089 C CA . ASN B 1 222 ? 15.837 26.296 52.268 1.00 9.94 222 ASN B CA 1
ATOM 5090 C C . ASN B 1 222 ? 14.578 25.560 51.797 1.00 10.15 222 ASN B C 1
ATOM 5091 O O . ASN B 1 222 ? 14.101 24.645 52.469 1.00 10.71 222 ASN B O 1
ATOM 5096 N N . TYR B 1 223 ? 14.058 25.921 50.624 1.00 9.42 223 TYR B N 1
ATOM 5097 C CA . TYR B 1 223 ? 12.879 25.246 50.091 1.00 8.24 223 TYR B CA 1
ATOM 5098 C C . TYR B 1 223 ? 13.156 23.776 49.827 1.00 8.62 223 TYR B C 1
ATOM 5099 O O . TYR B 1 223 ? 12.353 22.909 50.168 1.00 9.18 223 TYR B O 1
ATOM 5108 N N . LEU B 1 224 ? 14.303 23.479 49.210 1.00 6.25 224 LEU B N 1
ATOM 5109 C CA . LEU B 1 224 ? 14.673 22.088 48.924 1.00 6.72 224 LEU B CA 1
ATOM 5110 C C . LEU B 1 224 ? 14.751 21.198 50.168 1.00 6.42 224 LEU B C 1
ATOM 5111 O O . LEU B 1 224 ? 14.355 20.028 50.118 1.00 8.79 224 LEU B O 1
ATOM 5116 N N . ARG B 1 225 ? 15.279 21.769 51.254 1.00 7.67 225 ARG B N 1
ATOM 5117 C CA . ARG B 1 225 ? 15.414 21.104 52.548 1.00 10.95 225 ARG B CA 1
ATOM 5118 C C . ARG B 1 225 ? 14.115 21.021 53.314 1.00 9.68 225 ARG B C 1
ATOM 5119 O O . ARG B 1 225 ? 13.981 20.186 54.207 1.00 11.56 225 ARG B O 1
ATOM 5127 N N . SER B 1 226 ? 13.146 21.857 52.952 1.00 8.64 226 SER B N 1
ATOM 5128 C CA . SER B 1 226 ? 11.879 21.976 53.696 1.00 9.06 226 SER B CA 1
ATOM 5129 C C . SER B 1 226 ? 10.976 20.783 53.408 1.00 9.03 226 SER B C 1
ATOM 5130 O O . SER B 1 226 ? 11.217 19.996 52.481 1.00 9.90 226 SER B O 1
ATOM 5133 N N . SER B 1 227 ? 9.922 20.649 54.199 1.00 10.12 227 SER B N 1
ATOM 5134 C CA . SER B 1 227 ? 8.968 19.580 54.019 1.00 9.32 227 SER B CA 1
ATOM 5135 C C . SER B 1 227 ? 8.173 19.659 52.720 1.00 6.73 227 SER B C 1
ATOM 5136 O O . SER B 1 227 ? 7.456 18.717 52.398 1.00 11.63 227 SER B O 1
ATOM 5139 N N . ALA B 1 228 ? 8.280 20.754 51.962 1.00 9.35 228 ALA B N 1
ATOM 5140 C CA . ALA B 1 228 ? 7.680 20.798 50.647 1.00 8.13 228 ALA B CA 1
ATOM 5141 C C . ALA B 1 228 ? 8.377 19.854 49.661 1.00 9.23 228 ALA B C 1
ATOM 5142 O O . ALA B 1 228 ? 7.749 19.390 48.724 1.00 11.04 228 ALA B O 1
ATOM 5144 N N . VAL B 1 229 ? 9.664 19.552 49.882 1.00 10.48 229 VAL B N 1
ATOM 5145 C CA . VAL B 1 229 ? 10.459 18.727 48.956 1.00 9.92 229 VAL B CA 1
ATOM 5146 C C . VAL B 1 229 ? 11.075 17.523 49.670 1.00 6.66 229 VAL B C 1
ATOM 5147 O O . VAL B 1 229 ? 10.933 16.382 49.215 1.00 9.55 229 VAL B O 1
ATOM 5151 N N . GLY B 1 230 ? 11.742 17.784 50.792 1.00 8.19 230 GLY B N 1
ATOM 5152 C CA . GLY B 1 230 ? 12.250 16.706 51.628 1.00 7.89 230 GLY B CA 1
ATOM 5153 C C . GLY B 1 230 ? 13.644 16.186 51.290 1.00 8.02 230 GLY B C 1
ATOM 5154 O O . GLY B 1 230 ? 13.983 15.067 51.687 1.00 10.47 230 GLY B O 1
ATOM 5155 N N . LEU B 1 231 ? 14.440 16.973 50.567 1.00 8.86 231 LEU B N 1
ATOM 5156 C CA . LEU B 1 231 ? 15.820 16.577 50.310 1.00 8.88 231 LEU B CA 1
ATOM 5157 C C . LEU B 1 231 ? 16.665 16.780 51.539 1.00 8.14 231 LEU B C 1
ATOM 5158 O O . LEU B 1 231 ? 16.562 17.826 52.198 1.00 8.56 231 LEU B O 1
ATOM 5163 N N . SER B 1 232 ? 17.533 15.807 51.810 1.00 8.59 232 SER B N 1
ATOM 5164 C CA . SER B 1 232 ? 18.508 15.949 52.883 1.00 8.00 232 SER B CA 1
ATOM 5165 C C . SER B 1 232 ? 19.696 16.792 52.407 1.00 8.59 232 SER B C 1
ATOM 5166 O O . SER B 1 232 ? 19.879 17.011 51.200 1.00 7.99 232 SER B O 1
ATOM 5169 N N . LYS B 1 233 ? 20.509 17.275 53.338 1.00 9.35 233 LYS B N 1
ATOM 5170 C CA . LYS B 1 233 ? 21.746 17.962 52.990 1.00 8.09 233 LYS B CA 1
ATOM 5171 C C . LYS B 1 233 ? 22.634 17.041 52.127 1.00 8.55 233 LYS B C 1
ATOM 5172 O O . LYS B 1 233 ? 23.209 17.466 51.105 1.00 8.37 233 LYS B O 1
ATOM 5178 N N . GLU B 1 234 ? 22.720 15.764 52.512 1.00 8.46 234 GLU B N 1
ATOM 5179 C CA . GLU B 1 234 ? 23.492 14.776 51.756 1.00 9.43 234 GLU B CA 1
ATOM 5180 C C . GLU B 1 234 ? 22.946 14.592 50.335 1.00 9.37 234 GLU B C 1
ATOM 5181 O O . GLU B 1 234 ? 23.691 14.517 49.353 1.00 8.50 234 GLU B O 1
ATOM 5187 N N . ASP B 1 235 ? 21.628 14.564 50.217 1.00 7.25 235 ASP B N 1
ATOM 5188 C CA . ASP B 1 235 ? 20.966 14.479 48.898 1.00 6.95 235 ASP B CA 1
ATOM 5189 C C . ASP B 1 235 ? 21.374 15.651 48.005 1.00 8.75 235 ASP B C 1
ATOM 5190 O O . ASP B 1 235 ? 21.723 15.472 46.827 1.00 7.35 235 ASP B O 1
ATOM 5195 N N . ILE B 1 236 ? 21.361 16.848 48.575 1.00 7.18 236 ILE B N 1
ATOM 5196 C CA . ILE B 1 236 ? 21.681 18.060 47.800 1.00 7.44 236 ILE B CA 1
ATOM 5197 C C . ILE B 1 236 ? 23.151 18.072 47.386 1.00 6.19 236 ILE B C 1
ATOM 5198 O O . ILE B 1 236 ? 23.485 18.424 46.250 1.00 7.55 236 ILE B O 1
ATOM 5203 N N . ILE B 1 237 ? 24.039 17.587 48.251 1.00 7.23 237 ILE B N 1
ATOM 5204 C CA . ILE B 1 237 ? 25.453 17.463 47.892 1.00 7.75 237 ILE B CA 1
ATOM 5205 C C . ILE B 1 237 ? 25.627 16.463 46.748 1.00 7.87 237 ILE B C 1
ATOM 5206 O O . ILE B 1 237 ? 26.346 16.721 45.777 1.00 7.53 237 ILE B O 1
ATOM 5211 N N . ALA B 1 238 ? 24.926 15.336 46.820 1.00 7.55 238 ALA B N 1
ATOM 5212 C CA . ALA B 1 238 ? 25.027 14.309 45.781 1.00 6.40 238 ALA B CA 1
ATOM 5213 C C . ALA B 1 238 ? 24.505 14.797 44.437 1.00 7.25 238 ALA B C 1
ATOM 5214 O O . ALA B 1 238 ? 25.145 14.576 43.397 1.00 7.28 238 ALA B O 1
ATOM 5216 N N . ILE B 1 239 ? 23.373 15.485 44.451 1.00 8.07 239 ILE B N 1
ATOM 5217 C CA . ILE B 1 239 ? 22.759 15.980 43.211 1.00 6.63 239 ILE B CA 1
ATOM 5218 C C . ILE B 1 239 ? 23.569 17.123 42.621 1.00 9.04 239 ILE B C 1
ATOM 5219 O O . ILE B 1 239 ? 23.716 17.218 41.404 1.00 9.55 239 ILE B O 1
ATOM 5224 N N . SER B 1 240 ? 24.147 17.944 43.485 1.00 7.79 240 SER B N 1
ATOM 5225 C CA . SER B 1 240 ? 24.992 19.060 43.058 1.00 7.40 240 SER B CA 1
ATOM 5226 C C . SER B 1 240 ? 26.386 18.650 42.635 1.00 6.73 240 SER B C 1
ATOM 5227 O O . SER B 1 240 ? 27.128 19.476 42.085 1.00 8.59 240 SER B O 1
ATOM 5230 N N . GLY B 1 241 ? 26.775 17.402 42.865 1.00 6.70 241 GLY B N 1
ATOM 5231 C CA . GLY B 1 241 ? 28.135 16.975 42.558 1.00 7.01 241 GLY B CA 1
ATOM 5232 C C . GLY B 1 241 ? 28.446 16.947 41.078 1.00 7.55 241 GLY B C 1
ATOM 5233 O O . GLY B 1 241 ? 29.549 17.252 40.664 1.00 8.62 241 GLY B O 1
ATOM 5234 N N . SER B 1 242 ? 27.487 16.528 40.269 1.00 6.21 242 SER B N 1
ATOM 5235 C CA . SER B 1 242 ? 27.772 16.435 38.842 1.00 5.79 242 SER B CA 1
ATOM 5236 C C . SER B 1 242 ? 27.830 17.807 38.205 1.00 7.53 242 SER B C 1
ATOM 5237 O O . SER B 1 242 ? 27.219 18.766 38.671 1.00 8.38 242 SER B O 1
ATOM 5240 N N . GLN B 1 243 ? 28.611 17.902 37.136 1.00 6.18 243 GLN B N 1
ATOM 5241 C CA . GLN B 1 243 ? 28.792 19.170 36.433 1.00 6.07 243 GLN B CA 1
ATOM 5242 C C . GLN B 1 243 ? 27.687 19.366 35.402 1.00 6.16 243 GLN B C 1
ATOM 5243 O O . GLN B 1 243 ? 27.410 18.462 34.586 1.00 8.73 243 GLN B O 1
ATOM 5249 N N . LYS B 1 244 ? 27.036 20.525 35.427 1.00 5.86 244 LYS B N 1
ATOM 5250 C CA . LYS B 1 244 ? 25.836 20.735 34.604 1.00 7.07 244 LYS B CA 1
ATOM 5251 C C . LYS B 1 244 ? 26.173 20.865 33.106 1.00 9.65 244 LYS B C 1
ATOM 5252 O O . LYS B 1 244 ? 25.456 20.303 32.277 1.00 13.13 244 LYS B O 1
ATOM 5258 N N . LYS B 1 245 ? 27.273 21.543 32.771 1.00 6.54 245 LYS B N 1
ATOM 5259 C CA . LYS B 1 245 ? 27.570 21.860 31.362 1.00 7.58 245 LYS B CA 1
ATOM 5260 C C . LYS B 1 245 ? 29.004 21.491 30.980 1.00 7.88 245 LYS B C 1
ATOM 5261 O O . LYS B 1 245 ? 29.967 21.865 31.676 1.00 8.44 245 LYS B O 1
ATOM 5267 N N . GLY B 1 246 ? 29.183 20.791 29.851 1.00 7.78 246 GLY B N 1
ATOM 5268 C CA . GLY B 1 246 ? 30.503 20.443 29.368 1.00 7.54 246 GLY B CA 1
ATOM 5269 C C . GLY B 1 246 ? 31.082 21.454 28.372 1.00 10.31 246 GLY B C 1
ATOM 5270 O O . GLY B 1 246 ? 31.703 22.462 28.776 1.00 10.66 246 GLY B O 1
ATOM 5271 N N . HIS B 1 247 ? 30.881 21.194 27.080 1.00 5.62 247 HIS B N 1
ATOM 5272 C CA . HIS B 1 247 ? 31.437 22.043 25.998 1.00 6.13 247 HIS B CA 1
ATOM 5273 C C . HIS B 1 247 ? 30.341 22.706 25.178 1.00 5.49 247 HIS B C 1
ATOM 5274 O O . HIS B 1 247 ? 29.577 22.015 24.494 1.00 6.19 247 HIS B O 1
ATOM 5281 N N . LEU B 1 248 ? 30.256 24.032 25.236 1.00 5.13 248 LEU B N 1
ATOM 5282 C CA . LEU B 1 248 ? 29.368 24.781 24.341 1.00 5.41 248 LEU B CA 1
ATOM 5283 C C . LEU B 1 248 ? 30.185 25.182 23.117 1.00 6.58 248 LEU B C 1
ATOM 5284 O O . LEU B 1 248 ? 31.116 25.985 23.225 1.00 6.55 248 LEU B O 1
ATOM 5289 N N . VAL B 1 249 ? 29.885 24.574 21.968 1.00 5.92 249 VAL B N 1
ATOM 5290 C CA . VAL B 1 249 ? 30.612 24.860 20.729 1.00 5.53 249 VAL B CA 1
ATOM 5291 C C . VAL B 1 249 ? 29.620 25.571 19.790 1.00 5.84 249 VAL B C 1
ATOM 5292 O O . VAL B 1 249 ? 28.794 24.930 19.099 1.00 5.96 249 VAL B O 1
ATOM 5296 N N . GLY B 1 250 ? 29.671 26.895 19.834 1.00 4.84 250 GLY B N 1
ATOM 5297 C CA . GLY B 1 250 ? 28.704 27.762 19.169 1.00 5.90 250 GLY B CA 1
ATOM 5298 C C . GLY B 1 250 ? 27.666 28.220 20.155 1.00 7.48 250 GLY B C 1
ATOM 5299 O O . GLY B 1 250 ? 26.784 27.456 20.499 1.00 7.46 250 GLY B O 1
ATOM 5300 N N . ALA B 1 251 ? 27.776 29.469 20.593 1.00 6.39 251 ALA B N 1
ATOM 5301 C CA . ALA B 1 251 ? 26.953 29.952 21.707 1.00 8.71 251 ALA B CA 1
ATOM 5302 C C . ALA B 1 251 ? 25.689 30.701 21.313 1.00 8.50 251 ALA B C 1
ATOM 5303 O O . ALA B 1 251 ? 24.810 30.877 22.157 1.00 12.86 251 ALA B O 1
ATOM 5305 N N . THR B 1 252 ? 25.593 31.150 20.072 1.00 9.23 252 THR B N 1
ATOM 5306 C CA . THR B 1 252 ? 24.459 31.950 19.627 1.00 11.64 252 THR B CA 1
ATOM 5307 C C . THR B 1 252 ? 23.752 31.259 18.469 1.00 8.08 252 THR B C 1
ATOM 5308 O O . THR B 1 252 ? 24.378 30.840 17.511 1.00 8.94 252 THR B O 1
ATOM 5312 N N . SER B 1 253 ? 22.436 31.189 18.553 1.00 6.92 253 SER B N 1
ATOM 5313 C CA . SER B 1 253 ? 21.634 30.473 17.574 1.00 10.23 253 SER B CA 1
ATOM 5314 C C . SER B 1 253 ? 21.678 31.073 16.177 1.00 12.25 253 SER B C 1
ATOM 5315 O O . SER B 1 253 ? 21.591 32.313 15.991 1.00 11.67 253 SER B O 1
ATOM 5318 N N . ASP B 1 254 ? 21.854 30.182 15.205 1.00 10.39 254 ASP B N 1
ATOM 5319 C CA . ASP B 1 254 ? 21.690 30.518 13.792 1.00 10.36 254 ASP B CA 1
ATOM 5320 C C . ASP B 1 254 ? 22.613 31.637 13.309 1.00 12.31 254 ASP B C 1
ATOM 5321 O O . ASP B 1 254 ? 22.179 32.533 12.565 1.00 13.66 254 ASP B O 1
ATOM 5326 N N . GLU B 1 255 ? 23.837 31.670 13.819 1.00 10.80 255 GLU B N 1
ATOM 5327 C CA . GLU B 1 255 ? 24.870 32.549 13.297 1.00 11.67 255 GLU B CA 1
ATOM 5328 C C . GLU B 1 255 ? 25.750 31.772 12.290 1.00 10.48 255 GLU B C 1
ATOM 5329 O O . GLU B 1 255 ? 26.229 30.686 12.617 1.00 11.06 255 GLU B O 1
ATOM 5335 N N . SER B 1 256 ? 26.024 32.317 11.102 1.00 8.21 256 SER B N 1
ATOM 5336 C CA . SER B 1 256 ? 26.811 31.605 10.110 1.00 11.27 256 SER B CA 1
ATOM 5337 C C . SER B 1 256 ? 28.261 31.354 10.554 1.00 11.20 256 SER B C 1
ATOM 5338 O O . SER B 1 256 ? 28.869 30.400 10.072 1.00 11.70 256 SER B O 1
ATOM 5341 N N . ALA B 1 257 ? 28.801 32.181 11.463 1.00 11.77 257 ALA B N 1
ATOM 5342 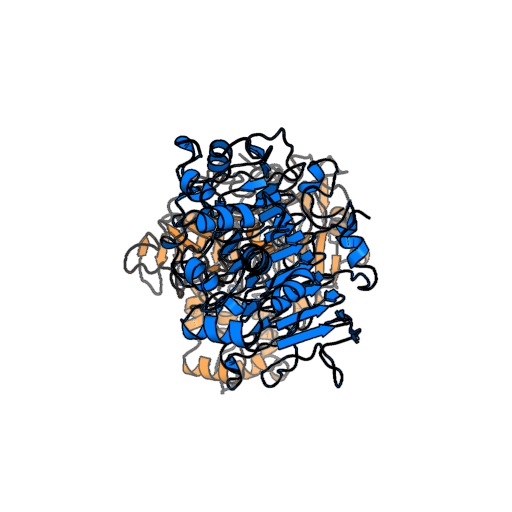C CA . ALA B 1 257 ? 30.144 31.940 11.986 1.00 11.55 257 ALA B CA 1
ATOM 5343 C C . ALA B 1 257 ? 30.227 30.587 12.670 1.00 7.91 257 ALA B C 1
ATOM 5344 O O . ALA B 1 257 ? 31.314 29.992 12.759 1.00 8.38 257 ALA B O 1
ATOM 5346 N N . ASN B 1 258 ? 29.087 30.046 13.088 1.00 8.47 258 ASN B N 1
ATOM 5347 C CA . ASN B 1 258 ? 29.103 28.728 13.698 1.00 6.91 258 ASN B CA 1
ATOM 5348 C C . ASN B 1 258 ? 29.571 27.636 12.740 1.00 6.54 258 ASN B C 1
ATOM 5349 O O . ASN B 1 258 ? 30.109 26.603 13.162 1.00 7.87 258 ASN B O 1
ATOM 5354 N N . ALA B 1 259 ? 29.359 27.869 11.444 1.00 8.29 259 ALA B N 1
ATOM 5355 C CA . ALA B 1 259 ? 29.740 26.889 10.455 1.00 9.77 259 ALA B CA 1
ATOM 5356 C C . ALA B 1 259 ? 31.253 26.714 10.410 1.00 8.18 259 ALA B C 1
ATOM 5357 O O . ALA B 1 259 ? 31.758 25.651 9.989 1.00 9.21 259 ALA B O 1
ATOM 5359 N N . ASN B 1 260 ? 31.974 27.710 10.917 1.00 7.17 260 ASN B N 1
ATOM 5360 C CA . ASN B 1 260 ? 33.433 27.647 10.944 1.00 7.75 260 ASN B CA 1
ATOM 5361 C C . ASN B 1 260 ? 34.004 26.944 12.161 1.00 8.31 260 ASN B C 1
ATOM 5362 O O . ASN B 1 260 ? 35.204 26.687 12.208 1.00 7.93 260 ASN B O 1
ATOM 5367 N N . LEU B 1 261 ? 33.162 26.649 13.140 1.00 6.68 261 LEU B N 1
ATOM 5368 C CA . LEU B 1 261 ? 33.638 25.901 14.321 1.00 6.24 261 LEU B CA 1
ATOM 5369 C C . LEU B 1 261 ? 34.093 24.514 13.921 1.00 4.44 261 LEU B C 1
ATOM 5370 O O . LEU B 1 261 ? 33.382 23.778 13.224 1.00 7.61 261 LEU B O 1
ATOM 5375 N N . SER B 1 262 ? 35.271 24.143 14.378 1.00 6.13 262 SER B N 1
ATOM 5376 C CA . SER B 1 262 ? 35.754 22.755 14.250 1.00 5.49 262 SER B CA 1
ATOM 5377 C C . SER B 1 262 ? 36.448 22.321 15.539 1.00 6.19 262 SER B C 1
ATOM 5378 O O . SER B 1 262 ? 37.218 23.092 16.152 1.00 6.99 262 SER B O 1
ATOM 5381 N N . ILE B 1 263 ? 36.151 21.102 15.979 1.00 5.48 263 ILE B N 1
ATOM 5382 C CA . ILE B 1 263 ? 36.712 20.600 17.220 1.00 5.14 263 ILE B CA 1
ATOM 5383 C C . ILE B 1 263 ? 36.831 19.093 17.184 1.00 6.33 263 ILE B C 1
ATOM 5384 O O . ILE B 1 263 ? 35.934 18.411 16.672 1.00 6.58 263 ILE B O 1
ATOM 5389 N N . THR B 1 264 ? 37.969 18.589 17.676 1.00 5.64 264 THR B N 1
ATOM 5390 C CA . THR B 1 264 ? 38.212 17.157 17.885 1.00 4.15 264 THR B CA 1
ATOM 5391 C C . THR B 1 264 ? 38.347 16.909 19.390 1.00 6.00 264 THR B C 1
ATOM 5392 O O . THR B 1 264 ? 39.086 17.625 20.064 1.00 7.05 264 THR B O 1
ATOM 5396 N N . LEU B 1 265 ? 37.624 15.921 19.904 1.00 6.33 265 LEU B N 1
ATOM 5397 C CA . LEU B 1 265 ? 37.733 15.481 21.308 1.00 5.70 265 LEU B CA 1
ATOM 5398 C C . LEU B 1 265 ? 38.200 14.057 21.268 1.00 5.25 265 LEU B C 1
ATOM 5399 O O . LEU B 1 265 ? 37.590 13.232 20.570 1.00 7.88 265 LEU B O 1
ATOM 5404 N N . HIS B 1 266 ? 39.272 13.724 21.990 1.00 5.85 266 HIS B N 1
ATOM 5405 C CA . HIS B 1 266 ? 39.668 12.328 22.011 1.00 4.74 266 HIS B CA 1
ATOM 5406 C C . HIS B 1 266 ? 40.467 11.961 23.239 1.00 5.73 266 HIS B C 1
ATOM 5407 O O . HIS B 1 266 ? 41.197 12.776 23.794 1.00 5.80 266 HIS B O 1
ATOM 5414 N N . HIS B 1 267 ? 40.297 10.721 23.675 1.00 6.29 267 HIS B N 1
ATOM 5415 C CA . HIS B 1 267 ? 40.991 10.222 24.879 1.00 5.87 267 HIS B CA 1
ATOM 5416 C C . HIS B 1 267 ? 40.715 11.090 26.095 1.00 5.56 267 HIS B C 1
ATOM 5417 O O . HIS B 1 267 ? 41.582 11.329 26.931 1.00 7.64 267 HIS B O 1
ATOM 5424 N N . ASN B 1 268 ? 39.468 11.557 26.182 1.00 5.64 268 ASN B N 1
ATOM 5425 C CA . ASN B 1 268 ? 38.995 12.314 27.339 1.00 6.69 268 ASN B CA 1
ATOM 5426 C C . ASN B 1 268 ? 38.016 11.513 28.168 1.00 6.34 268 ASN B C 1
ATOM 5427 O O . ASN B 1 268 ? 37.252 10.705 27.630 1.00 7.07 268 ASN B O 1
ATOM 5432 N N . VAL B 1 269 ? 38.014 11.755 29.479 1.00 5.85 269 VAL B N 1
ATOM 5433 C CA . VAL B 1 269 ? 37.002 11.177 30.373 1.00 5.74 269 VAL B CA 1
ATOM 5434 C C . VAL B 1 269 ? 36.066 12.286 30.838 1.00 6.33 269 VAL B C 1
ATOM 5435 O O . VAL B 1 269 ? 36.513 13.292 31.402 1.00 8.65 269 VAL B O 1
ATOM 5439 N N . TYR B 1 270 ? 34.771 12.111 30.600 1.00 5.82 270 TYR B N 1
ATOM 5440 C CA . TYR B 1 270 ? 33.742 13.024 31.093 1.00 7.27 270 TYR B CA 1
ATOM 5441 C C . TYR B 1 270 ? 32.993 12.288 32.190 1.00 7.18 270 TYR B C 1
ATOM 5442 O O . TYR B 1 270 ? 32.125 11.493 31.903 1.00 6.48 270 TYR B O 1
ATOM 5451 N N . LYS B 1 271 ? 33.419 12.491 33.433 1.00 6.53 271 LYS B N 1
ATOM 5452 C CA . LYS B 1 271 ? 32.872 11.787 34.582 1.00 5.59 271 LYS B CA 1
ATOM 5453 C C . LYS B 1 271 ? 31.835 12.660 35.294 1.00 6.75 271 LYS B C 1
ATOM 5454 O O . LYS B 1 271 ? 32.164 13.694 35.873 1.00 6.90 271 LYS B O 1
ATOM 5460 N N . ASP B 1 272 ? 30.582 12.216 35.260 1.00 6.70 272 ASP B N 1
ATOM 5461 C CA . ASP B 1 272 ? 29.470 12.927 35.876 1.00 6.56 272 ASP B CA 1
ATOM 5462 C C . ASP B 1 272 ? 29.329 14.341 35.318 1.00 6.16 272 ASP B C 1
ATOM 5463 O O . ASP B 1 272 ? 29.188 15.325 36.063 1.00 7.03 272 ASP B O 1
ATOM 5468 N N . ILE B 1 273 ? 29.370 14.418 33.989 1.00 5.83 273 ILE B N 1
ATOM 5469 C CA . ILE B 1 273 ? 29.056 15.624 33.231 1.00 6.63 273 ILE B CA 1
ATOM 5470 C C . ILE B 1 273 ? 27.662 15.419 32.631 1.00 5.29 273 ILE B C 1
ATOM 5471 O O . ILE B 1 273 ? 27.421 14.424 31.933 1.00 7.20 273 ILE B O 1
ATOM 5476 N N . GLN B 1 274 ? 26.743 16.330 32.934 1.00 4.80 274 GLN B N 1
ATOM 5477 C CA . GLN B 1 274 ? 25.317 16.118 32.653 1.00 5.25 274 GLN B CA 1
ATOM 5478 C C . GLN B 1 274 ? 24.920 16.368 31.189 1.00 6.08 274 GLN B C 1
ATOM 5479 O O . GLN B 1 274 ? 23.859 15.922 30.740 1.00 7.91 274 GLN B O 1
ATOM 5485 N N . ASP B 1 275 ? 25.744 17.120 30.458 1.00 5.10 275 ASP B N 1
ATOM 5486 C CA . ASP B 1 275 ? 25.265 17.727 29.218 1.00 5.27 275 ASP B CA 1
ATOM 5487 C C . ASP B 1 275 ? 26.418 18.247 28.420 1.00 6.66 275 ASP B C 1
ATOM 5488 O O . ASP B 1 275 ? 27.470 18.560 28.980 1.00 6.49 275 ASP B O 1
ATOM 5493 N N . ARG B 1 276 ? 26.191 18.376 27.109 1.00 6.32 276 ARG B N 1
ATOM 5494 C CA . ARG B 1 276 ? 27.099 19.058 26.177 1.00 5.60 276 ARG B CA 1
ATOM 5495 C C . ARG B 1 276 ? 28.460 18.347 26.013 1.00 5.14 276 ARG B C 1
ATOM 5496 O O . ARG B 1 276 ? 29.533 18.909 26.308 1.00 6.08 276 ARG B O 1
ATOM 5504 N N . MET B 1 277 ? 28.438 17.120 25.509 1.00 5.31 277 MET B N 1
ATOM 5505 C CA . MET B 1 277 ? 29.689 16.379 25.242 1.00 5.41 277 MET B CA 1
ATOM 5506 C C . MET B 1 277 ? 29.819 15.990 23.773 1.00 7.41 277 MET B C 1
ATOM 5507 O O . MET B 1 277 ? 29.858 14.798 23.448 1.00 8.65 277 MET B O 1
ATOM 5512 N N . PRO B 1 278 ? 29.901 16.977 22.866 1.00 6.66 278 PRO B N 1
ATOM 5513 C CA . PRO B 1 278 ? 29.739 18.423 23.011 1.00 6.36 278 PRO B CA 1
ATOM 5514 C C . PRO B 1 278 ? 28.314 18.819 22.676 1.00 6.74 278 PRO B C 1
ATOM 5515 O O . PRO B 1 278 ? 27.513 17.968 22.251 1.00 7.45 278 PRO B O 1
ATOM 5519 N N . ARG B 1 279 ? 27.976 20.087 22.864 1.00 5.77 279 ARG B N 1
ATOM 5520 C CA . ARG B 1 279 ? 26.787 20.643 22.227 1.00 4.69 279 ARG B CA 1
ATOM 5521 C C . ARG B 1 279 ? 27.253 21.521 21.075 1.00 6.28 279 ARG B C 1
ATOM 5522 O O . ARG B 1 279 ? 27.900 22.545 21.300 1.00 6.67 279 ARG B O 1
ATOM 5530 N N . LEU B 1 280 ? 26.898 21.160 19.840 1.00 6.15 280 LEU B N 1
ATOM 5531 C CA . LEU B 1 280 ? 27.366 21.881 18.666 1.00 5.63 280 LEU B CA 1
ATOM 5532 C C . LEU B 1 280 ? 26.259 22.633 17.944 1.00 5.02 280 LEU B C 1
ATOM 5533 O O . LEU B 1 280 ? 25.163 22.094 17.831 1.00 6.58 280 LEU B O 1
ATOM 5538 N N . ARG B 1 281 ? 26.569 23.829 17.438 1.00 5.41 281 ARG B N 1
ATOM 5539 C CA . ARG B 1 281 ? 25.755 24.494 16.434 1.00 4.88 281 ARG B CA 1
ATOM 5540 C C . ARG B 1 281 ? 26.593 24.641 15.176 1.00 7.20 281 ARG B C 1
ATOM 5541 O O . ARG B 1 281 ? 27.724 25.147 15.233 1.00 6.92 281 ARG B O 1
ATOM 5549 N N . GLY B 1 282 ? 26.040 24.217 14.044 1.00 6.59 282 GLY B N 1
ATOM 5550 C CA . GLY B 1 282 ? 26.530 24.632 12.725 1.00 5.68 282 GLY B CA 1
ATOM 5551 C C . GLY B 1 282 ? 27.809 24.033 12.179 1.00 7.76 282 GLY B C 1
ATOM 5552 O O . GLY B 1 282 ? 27.894 23.786 10.983 1.00 8.98 282 GLY B O 1
ATOM 5553 N N . GLY B 1 283 ? 28.802 23.817 13.033 1.00 6.73 283 GLY B N 1
ATOM 5554 C CA . GLY B 1 283 ? 30.127 23.438 12.532 1.00 7.18 283 GLY B CA 1
ATOM 5555 C C . GLY B 1 283 ? 30.354 21.945 12.409 1.00 6.32 283 GLY B C 1
ATOM 5556 O O . GLY B 1 283 ? 29.470 21.191 12.022 1.00 6.00 283 GLY B O 1
ATOM 5557 N N . ASN B 1 284 ? 31.570 21.518 12.723 1.00 5.09 284 ASN B N 1
ATOM 5558 C CA . ASN B 1 284 ? 31.997 20.110 12.634 1.00 5.42 284 ASN B CA 1
ATOM 5559 C C . ASN B 1 284 ? 32.668 19.704 13.931 1.00 6.61 284 ASN B C 1
ATOM 5560 O O . ASN B 1 284 ? 33.633 20.345 14.340 1.00 7.54 284 ASN B O 1
ATOM 5565 N N . ALA B 1 285 ? 32.182 18.646 14.584 1.00 5.96 285 ALA B N 1
ATOM 5566 C CA . ALA B 1 285 ? 32.824 18.120 15.769 1.00 5.84 285 ALA B CA 1
ATOM 5567 C C . ALA B 1 285 ? 33.006 16.624 15.649 1.00 6.56 285 ALA B C 1
ATOM 5568 O O . ALA B 1 285 ? 32.102 15.893 15.206 1.00 7.80 285 ALA B O 1
ATOM 5570 N N . HIS B 1 286 ? 34.195 16.154 16.013 1.00 6.04 286 HIS B N 1
ATOM 5571 C CA . HIS B 1 286 ? 34.555 14.744 15.983 1.00 6.04 286 HIS B CA 1
ATOM 5572 C C . HIS B 1 286 ? 35.036 14.322 17.370 1.00 5.86 286 HIS B C 1
ATOM 5573 O O . HIS B 1 286 ? 36.018 14.895 17.890 1.00 6.44 286 HIS B O 1
ATOM 5580 N N . ALA B 1 287 ? 34.369 13.335 17.968 1.00 6.25 287 ALA B N 1
ATOM 5581 C CA . ALA B 1 287 ? 34.831 12.722 19.198 1.00 4.92 287 ALA B CA 1
ATOM 5582 C C . ALA B 1 287 ? 35.156 11.280 18.941 1.00 8.69 287 ALA B C 1
ATOM 5583 O O . ALA B 1 287 ? 34.338 10.535 18.377 1.00 8.73 287 ALA B O 1
ATOM 5585 N N . TYR B 1 288 ? 36.352 10.892 19.347 1.00 7.50 288 TYR B N 1
ATOM 5586 C CA . TYR B 1 288 ? 36.733 9.490 19.284 1.00 7.35 288 TYR B CA 1
ATOM 5587 C C . TYR B 1 288 ? 37.412 9.046 20.542 1.00 5.61 288 TYR B C 1
ATOM 5588 O O . TYR B 1 288 ? 38.142 9.807 21.186 1.00 6.82 288 TYR B O 1
ATOM 5597 N N . ASN B 1 289 ? 37.181 7.791 20.921 1.00 7.81 289 ASN B N 1
ATOM 5598 C CA . ASN B 1 289 ? 37.805 7.251 22.126 1.00 7.40 289 ASN B CA 1
ATOM 5599 C C . ASN B 1 289 ? 37.598 8.161 23.345 1.00 8.33 289 ASN B C 1
ATOM 5600 O O . ASN B 1 289 ? 38.559 8.459 24.077 1.00 7.26 289 ASN B O 1
ATOM 5605 N N . ILE B 1 290 ? 36.358 8.621 23.547 1.00 8.56 290 ILE B N 1
ATOM 5606 C CA . ILE B 1 290 ? 36.034 9.346 24.788 1.00 6.68 290 ILE B CA 1
ATOM 5607 C C . ILE B 1 290 ? 35.154 8.485 25.649 1.00 7.85 290 ILE B C 1
ATOM 5608 O O . ILE B 1 290 ? 34.563 7.486 25.176 1.00 8.94 290 ILE B O 1
ATOM 5613 N N . ILE B 1 291 ? 35.072 8.870 26.910 1.00 6.77 291 ILE B N 1
ATOM 5614 C CA . ILE B 1 291 ? 34.185 8.202 27.858 1.00 7.65 291 ILE B CA 1
ATOM 5615 C C . ILE B 1 291 ? 33.212 9.226 28.430 1.00 6.65 291 ILE B C 1
ATOM 5616 O O . ILE B 1 291 ? 33.642 10.267 28.933 1.00 8.67 291 ILE B O 1
ATOM 5621 N N . MET B 1 292 ? 31.917 8.943 28.344 1.00 6.48 292 MET B N 1
ATOM 5622 C CA . MET B 1 292 ? 30.902 9.714 29.069 1.00 5.81 292 MET B CA 1
ATOM 5623 C C . MET B 1 292 ? 30.378 8.782 30.121 1.00 8.28 292 MET B C 1
ATOM 5624 O O . MET B 1 292 ? 29.613 7.865 29.809 1.00 9.98 292 MET B O 1
ATOM 5629 N N . ASP B 1 293 ? 30.832 8.953 31.354 1.00 6.97 293 ASP B N 1
ATOM 5630 C CA . ASP B 1 293 ? 30.436 8.064 32.438 1.00 7.20 293 ASP B CA 1
ATOM 5631 C C . ASP B 1 293 ? 29.682 8.867 33.484 1.00 7.21 293 ASP B C 1
ATOM 5632 O O . ASP B 1 293 ? 30.285 9.587 34.302 1.00 7.80 293 ASP B O 1
ATOM 5637 N N . ALA B 1 294 ? 28.366 8.731 33.443 1.00 6.70 294 ALA B N 1
ATOM 5638 C CA . ALA B 1 294 ? 27.470 9.489 34.321 1.00 7.73 294 ALA B CA 1
ATOM 5639 C C . ALA B 1 294 ? 26.895 8.604 35.435 1.00 8.79 294 ALA B C 1
ATOM 5640 O O . ALA B 1 294 ? 25.822 8.896 35.972 1.00 8.85 294 ALA B O 1
ATOM 5642 N N . THR B 1 295 ? 27.627 7.566 35.825 1.00 8.85 295 THR B N 1
ATOM 5643 C CA . THR B 1 295 ? 27.183 6.625 36.865 1.00 9.58 295 THR B CA 1
ATOM 5644 C C . THR B 1 295 ? 26.702 7.317 38.141 1.00 8.78 295 THR B C 1
ATOM 5645 O O . THR B 1 295 ? 25.612 6.999 38.663 1.00 9.68 295 THR B O 1
ATOM 5649 N N . ASP B 1 296 ? 27.483 8.266 38.656 1.00 8.37 296 ASP B N 1
ATOM 5650 C CA . ASP B 1 296 ? 27.109 8.900 39.925 1.00 8.22 296 ASP B CA 1
ATOM 5651 C C . ASP B 1 296 ? 25.956 9.868 39.792 1.00 7.51 296 ASP B C 1
ATOM 5652 O O . ASP B 1 296 ? 25.109 9.977 40.699 1.00 9.18 296 ASP B O 1
ATOM 5657 N N . ALA B 1 297 ? 25.868 10.584 38.669 1.00 6.95 297 ALA B N 1
ATOM 5658 C CA . ALA B 1 297 ? 24.732 11.458 38.413 1.00 8.44 297 ALA B CA 1
ATOM 5659 C C . ALA B 1 297 ? 23.435 10.648 38.340 1.00 8.41 297 ALA B C 1
ATOM 5660 O O . ALA B 1 297 ? 22.411 11.067 38.850 1.00 8.69 297 ALA B O 1
ATOM 5662 N N . ARG B 1 298 ? 23.490 9.489 37.695 1.00 8.70 298 ARG B N 1
ATOM 5663 C CA . ARG B 1 298 ? 22.318 8.618 37.546 1.00 10.29 298 ARG B CA 1
ATOM 5664 C C . ARG B 1 298 ? 21.876 8.117 38.926 1.00 9.25 298 ARG B C 1
ATOM 5665 O O . ARG B 1 298 ? 20.667 8.109 39.247 1.00 10.62 298 ARG B O 1
ATOM 5673 N N . ALA B 1 299 ? 22.848 7.748 39.760 1.00 9.03 299 ALA B N 1
ATOM 5674 C CA . ALA B 1 299 ? 22.530 7.358 41.133 1.00 10.20 299 ALA B CA 1
ATOM 5675 C C . ALA B 1 299 ? 21.869 8.525 41.877 1.00 11.10 299 ALA B C 1
ATOM 5676 O O . ALA B 1 299 ? 20.882 8.340 42.614 1.00 10.29 299 ALA B O 1
ATOM 5678 N N . ALA B 1 300 ? 22.401 9.730 41.695 1.00 8.01 300 ALA B N 1
ATOM 5679 C CA . ALA B 1 300 ? 21.850 10.887 42.403 1.00 8.57 300 ALA B CA 1
ATOM 5680 C C . ALA B 1 300 ? 20.410 11.152 42.004 1.00 10.65 300 ALA B C 1
ATOM 5681 O O . ALA B 1 300 ? 19.596 11.560 42.831 1.00 9.57 300 ALA B O 1
ATOM 5683 N N . GLN B 1 301 ? 20.078 10.934 40.737 1.00 7.49 301 GLN B N 1
ATOM 5684 C CA . GLN B 1 301 ? 18.704 11.106 40.257 1.00 7.50 301 GLN B CA 1
ATOM 5685 C C . GLN B 1 301 ? 17.729 10.234 41.049 1.00 10.68 301 GLN B C 1
ATOM 5686 O O . GLN B 1 301 ? 16.579 10.632 41.203 1.00 10.55 301 GLN B O 1
ATOM 5692 N N . THR B 1 302 ? 18.185 9.090 41.564 1.00 8.43 302 THR B N 1
ATOM 5693 C CA . THR B 1 302 ? 17.273 8.216 42.329 1.00 9.57 302 THR B CA 1
ATOM 5694 C C . THR B 1 302 ? 16.793 8.875 43.616 1.00 11.51 302 THR B C 1
ATOM 5695 O O . THR B 1 302 ? 15.788 8.454 44.182 1.00 12.06 302 THR B O 1
ATOM 5699 N N . ARG B 1 303 ? 17.497 9.905 44.068 1.00 9.81 303 ARG B N 1
ATOM 5700 C CA . ARG B 1 303 ? 17.119 10.656 45.267 1.00 9.45 303 ARG B CA 1
ATOM 5701 C C . ARG B 1 303 ? 15.966 11.632 45.038 1.00 10.15 303 ARG B C 1
ATOM 5702 O O . ARG B 1 303 ? 15.421 12.192 45.997 1.00 11.24 303 ARG B O 1
ATOM 5710 N N . ILE B 1 304 ? 15.615 11.887 43.781 1.00 9.14 304 ILE B N 1
ATOM 5711 C CA . ILE B 1 304 ? 14.498 12.784 43.487 1.00 9.08 304 ILE B CA 1
ATOM 5712 C C . ILE B 1 304 ? 13.374 12.007 42.846 1.00 10.24 304 ILE B C 1
ATOM 5713 O O . ILE B 1 304 ? 13.478 11.602 41.686 1.00 10.97 304 ILE B O 1
ATOM 5718 N N . THR B 1 305 ? 12.298 11.780 43.606 1.00 8.33 305 THR B N 1
ATOM 5719 C CA . THR B 1 305 ? 11.167 11.046 43.072 1.00 7.60 305 THR B CA 1
ATOM 5720 C C . THR B 1 305 ? 10.319 11.982 42.271 1.00 10.44 305 THR B C 1
ATOM 5721 O O . THR B 1 305 ? 10.481 13.213 42.315 1.00 9.79 305 THR B O 1
ATOM 5725 N N . SER B 1 306 ? 9.377 11.410 41.545 1.00 11.80 306 SER B N 1
ATOM 5726 C CA . SER B 1 306 ? 8.491 12.206 40.718 1.00 11.49 306 SER B CA 1
ATOM 5727 C C . SER B 1 306 ? 7.782 13.302 41.523 1.00 9.08 306 SER B C 1
ATOM 5728 O O . SER B 1 306 ? 7.671 14.448 41.074 1.00 11.33 306 SER B O 1
ATOM 5731 N N . GLY B 1 307 ? 7.277 12.968 42.713 1.00 11.84 307 GLY B N 1
ATOM 5732 C CA . GLY B 1 307 ? 6.567 13.962 43.515 1.00 11.19 307 GLY B CA 1
ATOM 5733 C C . GLY B 1 307 ? 7.467 15.080 44.027 1.00 7.78 307 GLY B C 1
ATOM 5734 O O . GLY B 1 307 ? 7.049 16.242 44.153 1.00 10.71 307 GLY B O 1
ATOM 5735 N N . MET B 1 308 ? 8.715 14.719 44.329 1.00 8.87 308 MET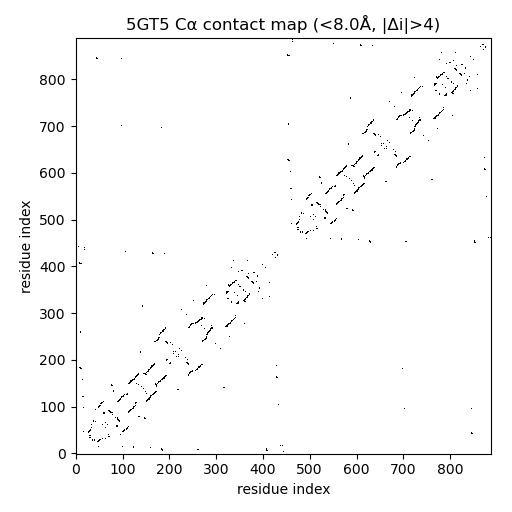 B N 1
ATOM 5736 C CA . MET B 1 308 ? 9.695 15.724 44.719 1.00 10.37 308 MET B CA 1
ATOM 5737 C C . MET B 1 308 ? 10.014 16.648 43.550 1.00 7.27 308 MET B C 1
ATOM 5738 O O . MET B 1 308 ? 10.067 17.862 43.736 1.00 7.62 308 MET B O 1
ATOM 5743 N N . ALA B 1 309 ? 10.215 16.072 42.371 1.00 7.84 309 ALA B N 1
ATOM 5744 C CA . ALA B 1 309 ? 10.493 16.862 41.168 1.00 11.34 309 ALA B CA 1
ATOM 5745 C C . ALA B 1 309 ? 9.371 17.851 40.882 1.00 9.66 309 ALA B C 1
ATOM 5746 O O . ALA B 1 309 ? 9.642 19.002 40.538 1.00 9.14 309 ALA B O 1
ATOM 5748 N N . ALA B 1 310 ? 8.125 17.428 41.082 1.00 8.48 310 ALA B N 1
ATOM 5749 C CA . ALA B 1 310 ? 6.985 18.300 40.848 1.00 10.67 310 ALA B CA 1
ATOM 5750 C C . ALA B 1 310 ? 6.976 19.461 41.819 1.00 9.43 310 ALA B C 1
ATOM 5751 O O . ALA B 1 310 ? 6.714 20.588 41.458 1.00 10.93 310 ALA B O 1
ATOM 5753 N N . ALA B 1 311 ? 7.303 19.180 43.075 1.00 7.66 311 ALA B N 1
ATOM 5754 C CA . ALA B 1 311 ? 7.365 20.235 44.060 1.00 8.55 311 ALA B CA 1
ATOM 5755 C C . ALA B 1 311 ? 8.478 21.241 43.769 1.00 10.50 311 ALA B C 1
ATOM 5756 O O . ALA B 1 311 ? 8.279 22.455 43.932 1.00 11.70 311 ALA B O 1
ATOM 5758 N N . ILE B 1 312 ? 9.619 20.752 43.296 1.00 9.38 312 ILE B N 1
ATOM 5759 C CA . ILE B 1 312 ? 10.738 21.628 42.965 1.00 11.62 312 ILE B CA 1
ATOM 5760 C C . ILE B 1 312 ? 10.348 22.580 41.812 1.00 10.50 312 ILE B C 1
ATOM 5761 O O . ILE B 1 312 ? 10.456 23.800 41.930 1.00 11.03 312 ILE B O 1
ATOM 5766 N N . ALA B 1 313 ? 9.813 22.003 40.738 1.00 10.01 313 ALA B N 1
ATOM 5767 C CA . ALA B 1 313 ? 9.448 22.775 39.554 1.00 9.36 313 ALA B CA 1
ATOM 5768 C C . ALA B 1 313 ? 8.257 23.675 39.810 1.00 10.15 313 ALA B C 1
ATOM 5769 O O . ALA B 1 313 ? 8.158 24.752 39.217 1.00 10.65 313 ALA B O 1
ATOM 5771 N N . SER B 1 314 ? 7.371 23.273 40.717 1.00 10.75 314 SER B N 1
ATOM 5772 C CA . SER B 1 314 ? 6.167 24.082 40.941 1.00 12.57 314 SER B CA 1
ATOM 5773 C C . SER B 1 314 ? 6.501 25.466 41.502 1.00 12.92 314 SER B C 1
ATOM 5774 O O . SER B 1 314 ? 5.703 26.391 41.379 1.00 12.13 314 SER B O 1
ATOM 5777 N N . LYS B 1 315 ? 7.672 25.611 42.126 1.00 11.43 315 LYS B N 1
ATOM 5778 C CA . LYS B 1 315 ? 8.113 26.915 42.661 1.00 14.69 315 LYS B CA 1
ATOM 5779 C C . LYS B 1 315 ? 9.046 27.680 41.702 1.00 12.22 315 LYS B C 1
ATOM 5780 O O . LYS B 1 315 ? 9.566 28.748 42.032 1.00 19.51 315 LYS B O 1
ATOM 5786 N N . GLY B 1 316 ? 9.271 27.113 40.528 1.00 11.86 316 GLY B N 1
ATOM 5787 C CA . GLY B 1 316 ? 10.080 27.739 39.495 1.00 14.81 316 GLY B CA 1
ATOM 5788 C C . GLY B 1 316 ? 11.568 27.479 39.625 1.00 14.43 316 GLY B C 1
ATOM 5789 O O . GLY B 1 316 ? 12.364 28.144 38.962 1.00 16.42 316 GLY B O 1
ATOM 5790 N N . TYR B 1 317 ? 11.932 26.495 40.440 1.00 12.24 317 TYR B N 1
ATOM 5791 C CA . TYR B 1 317 ? 13.340 26.160 40.635 1.00 9.26 317 TYR B CA 1
ATOM 5792 C C . TYR B 1 317 ? 13.767 25.087 39.654 1.00 10.64 317 TYR B C 1
ATOM 5793 O O . TYR B 1 317 ? 12.991 24.181 39.313 1.00 10.79 317 TYR B O 1
ATOM 5802 N N . LYS B 1 318 ? 15.012 25.164 39.194 1.00 11.43 318 LYS B N 1
ATOM 5803 C CA . LYS B 1 318 ? 15.589 24.081 38.431 1.00 10.81 318 LYS B CA 1
ATOM 5804 C C . LYS B 1 318 ? 16.615 23.378 39.340 1.00 11.58 318 LYS B C 1
ATOM 5805 O O . LYS B 1 318 ? 17.593 23.996 39.758 1.00 13.28 318 LYS B O 1
ATOM 5811 N N . PHE B 1 319 ? 16.360 22.120 39.675 1.00 9.93 319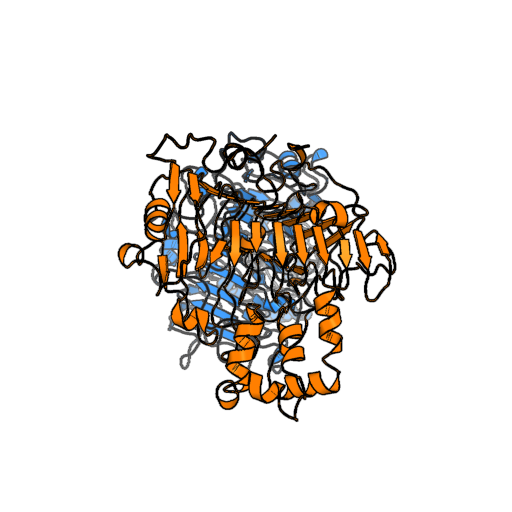 PHE B N 1
ATOM 5812 C CA . PHE B 1 319 ? 17.280 21.351 40.496 1.00 7.68 319 PHE B CA 1
ATOM 5813 C C . PHE B 1 319 ? 17.077 19.879 40.189 1.00 7.93 319 PHE B C 1
ATOM 5814 O O . PHE B 1 319 ? 16.044 19.280 40.553 1.00 10.37 319 PHE B O 1
ATOM 5822 N N . GLY B 1 320 ? 18.052 19.272 39.530 1.00 9.42 320 GLY B N 1
ATOM 5823 C CA . GLY B 1 320 ? 17.912 17.895 39.111 1.00 9.26 320 GLY B CA 1
ATOM 5824 C C . GLY B 1 320 ? 19.073 17.457 38.246 1.00 11.65 320 GLY B C 1
ATOM 5825 O O . GLY B 1 320 ? 20.116 18.110 38.213 1.00 12.09 320 GLY B O 1
ATOM 5826 N N . ILE B 1 321 ? 18.890 16.354 37.542 1.00 8.37 321 ILE B N 1
ATOM 5827 C CA . ILE B 1 321 ? 19.981 15.777 36.760 1.00 9.36 321 ILE B CA 1
ATOM 5828 C C . ILE B 1 321 ? 19.599 15.744 35.289 1.00 9.47 321 ILE B C 1
ATOM 5829 O O . ILE B 1 321 ? 18.703 15.016 34.893 1.00 11.09 321 ILE B O 1
ATOM 5834 N N . THR B 1 322 ? 20.266 16.543 34.466 1.00 7.60 322 THR B N 1
ATOM 5835 C CA . THR B 1 322 ? 20.160 16.379 33.015 1.00 7.03 322 THR B CA 1
ATOM 5836 C C . THR B 1 322 ? 21.031 15.185 32.624 1.00 7.12 322 THR B C 1
ATOM 5837 O O . THR B 1 322 ? 22.043 14.907 33.268 1.00 7.43 322 THR B O 1
ATOM 5841 N N . SER B 1 323 ? 20.590 14.432 31.619 1.00 9.31 323 SER B N 1
ATOM 5842 C CA . SER B 1 323 ? 21.260 13.188 31.226 1.00 6.47 323 SER B CA 1
ATOM 5843 C C . SER B 1 323 ? 21.423 13.126 29.717 1.00 9.44 323 SER B C 1
ATOM 5844 O O . SER B 1 323 ? 20.811 12.278 29.056 1.00 8.08 323 SER B O 1
ATOM 5847 N N . ASN B 1 324 ? 22.240 14.030 29.177 1.00 7.75 324 ASN B N 1
ATOM 5848 C CA . ASN B 1 324 ? 22.505 14.093 27.747 1.00 5.95 324 ASN B CA 1
ATOM 5849 C C . ASN B 1 324 ? 23.915 13.709 27.471 1.00 6.97 324 ASN B C 1
ATOM 5850 O O . ASN B 1 324 ? 24.775 13.737 28.354 1.00 10.16 324 ASN B O 1
ATOM 5855 N N . GLY B 1 325 ? 24.185 13.352 26.219 1.00 6.57 325 GLY B N 1
ATOM 5856 C CA . GLY B 1 325 ? 25.523 13.029 25.755 1.00 7.04 325 GLY B CA 1
ATOM 5857 C C . GLY B 1 325 ? 26.025 14.015 24.725 1.00 6.19 325 GLY B C 1
ATOM 5858 O O . GLY B 1 325 ? 26.383 15.157 25.062 1.00 7.58 325 GLY B O 1
ATOM 5859 N N . ALA B 1 326 ? 26.052 13.597 23.463 1.00 6.72 326 ALA B N 1
ATOM 5860 C CA . ALA B 1 326 ? 26.430 14.484 22.351 1.00 6.72 326 ALA B CA 1
ATOM 5861 C C . ALA B 1 326 ? 25.205 15.085 21.691 1.00 7.70 326 ALA B C 1
ATOM 5862 O O . ALA B 1 326 ? 24.190 14.415 21.514 1.00 8.57 326 ALA B O 1
ATOM 5864 N N . ILE B 1 327 ? 25.298 16.356 21.314 1.00 6.44 327 ILE B N 1
ATOM 5865 C CA . ILE B 1 327 ? 24.174 17.096 20.771 1.00 7.37 327 ILE B CA 1
ATOM 5866 C C . ILE B 1 327 ? 24.618 17.873 19.536 1.00 7.45 327 ILE B C 1
ATOM 5867 O O . ILE B 1 327 ? 25.551 18.677 19.608 1.00 6.65 327 ILE B O 1
ATOM 5872 N N . SER B 1 328 ? 23.958 17.607 18.409 1.00 7.19 328 SER B N 1
ATOM 5873 C CA . SER B 1 328 ? 24.207 18.331 17.185 1.00 6.99 328 SER B CA 1
ATOM 5874 C C . SER B 1 328 ? 22.977 19.136 16.823 1.00 7.02 328 SER B C 1
ATOM 5875 O O . SER B 1 328 ? 21.900 18.579 16.684 1.00 7.85 328 SER B O 1
ATOM 5878 N N . THR B 1 329 ? 23.137 20.437 16.641 1.00 6.43 329 THR B N 1
ATOM 5879 C CA . THR B 1 329 ? 21.997 21.318 16.302 1.00 5.18 329 THR B CA 1
ATOM 5880 C C . THR B 1 329 ? 22.318 22.219 15.112 1.00 7.45 329 THR B C 1
ATOM 5881 O O . THR B 1 329 ? 23.475 22.402 14.763 1.00 7.30 329 THR B O 1
ATOM 5885 N N . GLU B 1 330 ? 21.267 22.769 14.509 1.00 6.22 330 GLU B N 1
ATOM 5886 C CA . GLU B 1 330 ? 21.407 23.875 13.554 1.00 6.20 330 GLU B CA 1
ATOM 5887 C C . GLU B 1 330 ? 22.375 23.540 12.435 1.00 7.27 330 GLU B C 1
ATOM 5888 O O . GLU B 1 330 ? 23.308 24.268 12.109 1.00 8.24 330 GLU B O 1
ATOM 5894 N N . SER B 1 331 ? 22.133 22.376 11.847 1.00 6.91 331 SER B N 1
ATOM 5895 C CA . SER B 1 331 ? 22.868 21.908 10.670 1.00 6.35 331 SER B CA 1
ATOM 5896 C C . SER B 1 331 ? 24.318 21.564 10.935 1.00 7.86 331 SER B C 1
ATOM 5897 O O . SER B 1 331 ? 25.068 21.345 10.007 1.00 8.54 331 SER B O 1
ATOM 5900 N N . ASN B 1 332 ? 24.700 21.471 12.199 1.00 6.91 332 ASN B N 1
ATOM 5901 C CA . ASN B 1 332 ? 26.027 20.994 12.580 1.00 7.60 332 ASN B CA 1
ATOM 5902 C C . ASN B 1 332 ? 26.230 19.518 12.240 1.00 7.09 332 ASN B C 1
ATOM 5903 O O . ASN B 1 332 ? 25.262 18.801 11.962 1.00 6.32 332 ASN B O 1
ATOM 5905 N N . ALA B 1 333 ? 27.478 19.065 12.324 1.00 5.99 333 ALA B N 1
ATOM 5906 C CA . ALA B 1 333 ? 27.810 17.659 12.104 1.00 5.90 333 ALA B CA 1
ATOM 5907 C C . ALA B 1 333 ? 28.618 17.156 13.283 1.00 5.67 333 ALA B C 1
ATOM 5908 O O . ALA B 1 333 ? 29.695 17.702 13.553 1.00 6.47 333 ALA B O 1
ATOM 5910 N N . VAL B 1 334 ? 28.134 16.141 13.971 1.00 6.75 334 VAL B N 1
ATOM 5911 C CA . VAL B 1 334 ? 28.865 15.498 15.057 1.00 6.34 334 VAL B CA 1
ATOM 5912 C C . VAL B 1 334 ? 29.023 14.014 14.770 1.00 6.78 334 VAL B C 1
ATOM 5913 O O . VAL B 1 334 ? 28.047 13.306 14.528 1.00 8.02 334 VAL B O 1
ATOM 5917 N N . LEU B 1 335 ? 30.267 13.534 14.796 1.00 5.97 335 LEU B N 1
ATOM 5918 C CA . LEU B 1 335 ? 30.522 12.085 14.786 1.00 6.45 335 LEU B CA 1
ATOM 5919 C C . LEU B 1 335 ? 31.160 11.651 16.094 1.00 6.58 335 LEU B C 1
ATOM 5920 O O . LEU B 1 335 ? 32.154 12.232 16.503 1.00 8.29 335 LEU B O 1
ATOM 5925 N N . VAL B 1 336 ? 30.574 10.657 16.760 1.00 7.07 336 VAL B N 1
ATOM 5926 C CA . VAL B 1 336 ? 31.197 10.018 17.921 1.00 9.87 336 VAL B CA 1
ATOM 5927 C C . VAL B 1 336 ? 31.597 8.606 17.531 1.00 9.14 336 VAL B C 1
ATOM 5928 O O . VAL B 1 336 ? 30.782 7.860 17.004 1.00 8.36 336 VAL B O 1
ATOM 5932 N N . GLU B 1 337 ? 32.847 8.222 17.760 1.00 8.87 337 GLU B N 1
ATOM 5933 C CA . GLU B 1 337 ? 33.193 6.841 17.435 1.00 11.48 337 GLU B CA 1
ATOM 5934 C C . GLU B 1 337 ? 34.067 6.174 18.471 1.00 7.09 337 GLU B C 1
ATOM 5935 O O . GLU B 1 337 ? 34.815 6.840 19.211 1.00 8.23 337 GLU B O 1
ATOM 5941 N N . LYS B 1 338 ? 33.923 4.851 18.566 1.00 8.33 338 LYS B N 1
ATOM 5942 C CA . LYS B 1 338 ? 34.800 4.020 19.407 1.00 8.25 338 LYS B CA 1
ATOM 5943 C C . LYS B 1 338 ? 34.873 4.577 20.817 1.00 9.12 338 LYS B C 1
ATOM 5944 O O . LYS B 1 338 ? 35.941 4.688 21.418 1.00 8.40 338 LYS B O 1
ATOM 5950 N N . SER B 1 339 ? 33.713 4.905 21.348 1.00 8.28 339 SER B N 1
ATOM 5951 C CA . SER B 1 339 ? 33.647 5.527 22.664 1.00 8.06 339 SER B CA 1
ATOM 5952 C C . SER B 1 339 ? 32.882 4.642 23.656 1.00 10.18 339 SER B C 1
ATOM 5953 O O . SER B 1 339 ? 32.367 3.582 23.285 1.00 9.04 339 SER B O 1
ATOM 5956 N N . VAL B 1 340 ? 32.824 5.075 24.908 1.00 8.58 340 VAL B N 1
ATOM 5957 C CA . VAL B 1 340 ? 32.093 4.354 25.960 1.00 8.68 340 VAL B CA 1
ATOM 5958 C C . VAL B 1 340 ? 31.139 5.335 26.610 1.00 8.92 340 VAL B C 1
ATOM 5959 O O . VAL B 1 340 ? 31.564 6.420 27.040 1.00 8.83 340 VAL B O 1
ATOM 5963 N N . ILE B 1 341 ? 29.857 4.976 26.676 1.00 9.14 341 ILE B N 1
ATOM 5964 C CA . ILE B 1 341 ? 28.834 5.842 27.260 1.00 8.60 341 ILE B CA 1
ATOM 5965 C C . ILE B 1 341 ? 28.097 5.040 28.318 1.00 10.95 341 ILE B C 1
ATOM 5966 O O . ILE B 1 341 ? 27.565 3.963 28.029 1.00 12.02 341 ILE B O 1
ATOM 5971 N N . LYS B 1 342 ? 28.092 5.540 29.554 1.00 9.47 342 LYS B N 1
ATOM 5972 C CA . LYS B 1 342 ? 27.466 4.819 30.647 1.00 8.50 342 LYS B CA 1
ATOM 5973 C C . LYS B 1 342 ? 26.520 5.694 31.423 1.00 8.87 342 LYS B C 1
ATOM 5974 O O . LYS B 1 342 ? 26.914 6.752 31.910 1.00 9.03 342 LYS B O 1
ATOM 5980 N N . ASP B 1 343 ? 25.272 5.248 31.532 1.00 8.10 343 ASP B N 1
ATOM 5981 C CA . ASP B 1 343 ? 24.249 5.875 32.373 1.00 8.90 343 ASP B CA 1
ATOM 5982 C C . ASP B 1 343 ? 23.889 7.303 31.951 1.00 10.16 343 ASP B C 1
ATOM 5983 O O . ASP B 1 343 ? 23.516 8.143 32.789 1.00 10.51 343 ASP B O 1
ATOM 5988 N N . VAL B 1 344 ? 23.948 7.540 30.648 1.00 9.76 344 VAL B N 1
ATOM 5989 C CA . VAL B 1 344 ? 23.437 8.744 30.006 1.00 7.05 344 VAL B CA 1
ATOM 5990 C C . VAL B 1 344 ? 22.154 8.363 29.273 1.00 7.98 344 VAL B C 1
ATOM 5991 O O . VAL B 1 344 ? 22.182 7.521 28.352 1.00 11.18 344 VAL B O 1
ATOM 5995 N N . GLN B 1 345 ? 21.028 8.944 29.694 1.00 8.32 345 GLN B N 1
ATOM 5996 C CA . GLN B 1 345 ? 19.727 8.526 29.178 1.00 10.33 345 GLN B CA 1
ATOM 5997 C C . GLN B 1 345 ? 19.502 8.923 27.715 1.00 10.41 345 GLN B C 1
ATOM 5998 O O . GLN B 1 345 ? 18.883 8.170 26.940 1.00 12.44 345 GLN B O 1
ATOM 6004 N N . TYR B 1 346 ? 19.984 10.106 27.319 1.00 7.99 346 TYR B N 1
ATOM 6005 C CA . TYR B 1 346 ? 19.777 10.602 25.966 1.00 9.23 346 TYR B CA 1
ATOM 6006 C C . TYR B 1 346 ? 21.127 10.900 25.363 1.00 9.55 346 TYR B C 1
ATOM 6007 O O . TYR B 1 346 ? 21.534 12.072 25.273 1.00 9.13 346 TYR B O 1
ATOM 6016 N N . PRO B 1 347 ? 21.833 9.857 24.946 1.00 9.98 347 PRO B N 1
ATOM 6017 C CA . PRO B 1 347 ? 23.226 10.032 24.515 1.00 9.75 347 PRO B CA 1
ATOM 6018 C C . PRO B 1 347 ? 23.411 10.752 23.188 1.00 8.22 347 PRO B C 1
ATOM 6019 O O . PRO B 1 347 ? 24.535 11.208 22.952 1.00 9.41 347 PRO B O 1
ATOM 6023 N N . VAL B 1 348 ? 22.385 10.818 22.348 1.00 8.40 348 VAL B N 1
ATOM 6024 C CA . VAL B 1 348 ? 22.526 11.308 20.980 1.00 8.16 348 VAL B CA 1
ATOM 6025 C C . VAL B 1 348 ? 21.314 12.179 20.656 1.00 10.41 348 VAL B C 1
ATOM 6026 O O . VAL B 1 348 ? 20.183 11.675 20.470 1.00 11.08 348 VAL B O 1
ATOM 6030 N N . ARG B 1 349 ? 21.518 13.489 20.606 1.00 7.99 349 ARG B N 1
ATOM 6031 C CA . ARG B 1 349 ? 20.413 14.425 20.391 1.00 7.36 349 ARG B CA 1
ATOM 6032 C C . ARG B 1 349 ? 20.675 15.267 19.170 1.00 7.36 349 ARG B C 1
ATOM 6033 O O . ARG B 1 349 ? 21.834 15.608 18.865 1.00 8.37 349 ARG B O 1
ATOM 6041 N N . ASN B 1 350 ? 19.596 15.602 18.469 1.00 9.05 350 ASN B N 1
ATOM 6042 C CA . ASN B 1 350 ? 19.706 16.299 17.192 1.00 9.20 350 ASN B CA 1
ATOM 6043 C C . ASN B 1 350 ? 18.913 17.599 17.085 1.00 5.68 350 ASN B C 1
ATOM 6044 O O . ASN B 1 350 ? 18.915 18.226 16.036 1.00 8.17 350 ASN B O 1
ATOM 6049 N N . ASN B 1 351 ? 18.218 18.001 18.152 1.00 8.12 351 ASN B N 1
ATOM 6050 C CA . ASN B 1 351 ? 17.403 19.223 18.093 1.00 7.23 351 ASN B CA 1
ATOM 6051 C C . ASN B 1 351 ? 16.941 19.548 19.505 1.00 7.44 351 ASN B C 1
ATOM 6052 O O . ASN B 1 351 ? 16.233 18.761 20.107 1.00 10.17 351 ASN B O 1
ATOM 6057 N N . GLN B 1 352 ? 17.369 20.698 20.012 1.00 8.00 352 GLN B N 1
ATOM 6058 C CA . GLN B 1 352 ? 17.047 21.143 21.377 1.00 8.81 352 GLN B CA 1
ATOM 6059 C C . GLN B 1 352 ? 15.958 22.207 21.463 1.00 10.72 352 GLN B C 1
ATOM 6060 O O . GLN B 1 352 ? 15.510 22.521 22.561 1.00 13.07 352 GLN B O 1
ATOM 6066 N N . THR B 1 353 ? 15.614 22.828 20.344 1.00 9.81 353 THR B N 1
ATOM 6067 C CA . THR B 1 353 ? 14.800 24.039 20.367 1.00 11.46 353 THR B CA 1
ATOM 6068 C C . THR B 1 353 ? 13.356 23.865 19.887 1.00 13.48 353 THR B C 1
ATOM 6069 O O . THR B 1 353 ? 12.442 24.457 20.467 1.00 13.47 353 THR B O 1
ATOM 6073 N N . ASP B 1 354 ? 13.153 23.090 18.811 1.00 11.47 354 ASP B N 1
ATOM 6074 C CA . ASP B 1 354 ? 11.808 22.827 18.252 1.00 11.01 354 ASP B CA 1
ATOM 6075 C C . ASP B 1 354 ? 11.892 21.675 17.264 1.00 11.68 354 ASP B C 1
ATOM 6076 O O . ASP B 1 354 ? 12.341 21.859 16.140 1.00 9.12 354 ASP B O 1
ATOM 6081 N N . PRO B 1 355 ? 11.475 20.471 17.691 1.00 11.78 355 PRO B N 1
ATOM 6082 C CA . PRO B 1 355 ? 11.681 19.268 16.875 1.00 11.03 355 PRO B CA 1
ATOM 6083 C C . PRO B 1 355 ? 10.983 19.269 15.527 1.00 10.16 355 PRO B C 1
ATOM 6084 O O . PRO B 1 355 ? 11.364 18.467 14.682 1.00 14.71 355 PRO B O 1
ATOM 6088 N N . THR B 1 356 ? 9.968 20.110 15.327 1.00 12.92 356 THR B N 1
ATOM 6089 C CA . THR B 1 356 ? 9.310 20.211 14.010 1.00 11.56 356 THR B CA 1
ATOM 6090 C C . THR B 1 356 ? 9.777 21.371 13.149 1.00 14.30 356 THR B C 1
ATOM 6091 O O . THR B 1 356 ? 9.164 21.701 12.126 1.00 14.61 356 THR B O 1
ATOM 6095 N N . ASN B 1 357 ? 10.835 22.036 13.599 1.00 10.47 357 ASN B N 1
ATOM 6096 C CA . ASN B 1 357 ? 11.458 23.078 12.783 1.00 10.81 357 ASN B CA 1
ATOM 6097 C C . ASN B 1 357 ? 12.866 22.568 12.449 1.00 8.50 357 ASN B C 1
ATOM 6098 O O . ASN B 1 357 ? 13.783 22.564 13.304 1.00 9.59 357 ASN B O 1
ATOM 6103 N N . ALA B 1 358 ? 13.024 22.127 11.202 1.00 8.24 358 ALA B N 1
ATOM 6104 C CA . ALA B 1 358 ? 14.252 21.481 10.732 1.00 9.76 358 ALA B CA 1
ATOM 6105 C C . ALA B 1 358 ? 15.446 22.401 10.829 1.00 8.09 358 ALA B C 1
ATOM 6106 O O . ALA B 1 358 ? 16.572 21.927 10.869 1.00 8.85 358 ALA B O 1
ATOM 6108 N N . THR B 1 359 ? 15.216 23.706 10.818 1.00 7.98 359 THR B N 1
ATOM 6109 C CA . THR B 1 359 ? 16.300 24.674 10.917 1.00 7.73 359 THR B CA 1
ATOM 6110 C C . THR B 1 359 ? 17.109 24.417 12.202 1.00 8.87 359 THR B C 1
ATOM 6111 O O . THR B 1 359 ? 18.309 24.642 12.256 1.00 8.22 359 THR B O 1
ATOM 6115 N N . TYR B 1 360 ? 16.467 23.883 13.236 1.00 7.59 360 TYR B N 1
ATOM 6116 C CA . TYR B 1 360 ? 17.167 23.620 14.503 1.00 6.87 360 TYR B CA 1
ATOM 6117 C C . TYR B 1 360 ? 17.813 22.233 14.601 1.00 8.03 360 TYR B C 1
ATOM 6118 O O . TYR B 1 360 ? 18.530 21.950 15.573 1.00 7.39 360 TYR B O 1
ATOM 6127 N N . THR B 1 361 ? 17.594 21.377 13.602 1.00 7.19 361 THR B N 1
ATOM 6128 C CA . THR B 1 361 ? 18.143 20.020 13.617 1.00 6.91 361 THR B CA 1
ATOM 6129 C C . THR B 1 361 ? 19.581 19.968 13.109 1.00 6.41 361 THR B C 1
ATOM 6130 O O . THR B 1 361 ? 19.895 20.547 12.085 1.00 7.67 361 THR B O 1
ATOM 6134 N N . GLY B 1 362 ? 20.433 19.269 13.839 1.00 7.02 362 GLY B N 1
ATOM 6135 C CA . GLY B 1 362 ? 21.788 18.961 13.395 1.00 7.58 362 GLY B CA 1
ATOM 6136 C C . GLY B 1 362 ? 21.924 17.523 12.954 1.00 7.41 362 GLY B C 1
ATOM 6137 O O . GLY B 1 362 ? 21.047 16.683 13.158 1.00 10.02 362 GLY B O 1
ATOM 6138 N N . LYS B 1 363 ? 23.044 17.246 12.299 1.00 7.11 363 LYS B N 1
ATOM 6139 C CA . LYS B 1 363 ? 23.382 15.897 11.862 1.00 7.29 363 LYS B CA 1
ATOM 6140 C C . LYS B 1 363 ? 24.312 15.236 12.862 1.00 8.27 363 LYS B C 1
ATOM 6141 O O . LYS B 1 363 ? 25.259 15.866 13.331 1.00 6.80 363 LYS B O 1
ATOM 6147 N N . ILE B 1 364 ? 24.071 13.975 13.162 1.00 7.89 364 ILE B N 1
ATOM 6148 C CA . ILE B 1 364 ? 24.842 13.268 14.166 1.00 7.78 364 ILE B CA 1
ATOM 6149 C C . ILE B 1 364 ? 24.853 11.774 13.894 1.00 7.91 364 ILE B C 1
ATOM 6150 O O . ILE B 1 364 ? 23.841 11.187 13.510 1.00 8.92 364 ILE B O 1
ATOM 6155 N N . ARG B 1 365 ? 26.006 11.162 14.106 1.00 8.11 365 ARG B N 1
ATOM 6156 C CA . ARG B 1 365 ? 26.194 9.738 13.922 1.00 9.93 365 ARG B CA 1
ATOM 6157 C C . ARG B 1 365 ? 27.110 9.191 15.001 1.00 9.51 365 ARG B C 1
ATOM 6158 O O . ARG B 1 365 ? 28.018 9.889 15.439 1.00 8.03 365 ARG B O 1
ATOM 6166 N N . VAL B 1 366 ? 26.859 7.966 15.462 1.00 11.26 366 VAL B N 1
ATOM 6167 C CA . VAL B 1 366 ? 27.723 7.265 16.406 1.00 9.39 366 VAL B CA 1
ATOM 6168 C C . VAL B 1 366 ? 28.133 5.941 15.792 1.00 11.91 366 VAL B C 1
ATOM 6169 O O . VAL B 1 366 ? 27.317 5.246 15.179 1.00 13.06 366 VAL B O 1
ATOM 6173 N N . ALA B 1 367 ? 29.406 5.621 15.904 1.00 11.91 367 ALA B N 1
ATOM 6174 C CA . ALA B 1 367 ? 29.922 4.406 15.313 1.00 11.76 367 ALA B CA 1
ATOM 6175 C C . ALA B 1 367 ? 30.637 3.589 16.371 1.00 10.67 367 ALA B C 1
ATOM 6176 O O . ALA B 1 367 ? 31.335 4.155 17.226 1.00 9.70 367 ALA B O 1
ATOM 6178 N N . ASP B 1 368 ? 30.487 2.259 16.285 1.00 12.00 368 ASP B N 1
ATOM 6179 C CA . ASP B 1 368 ? 31.106 1.262 17.162 1.00 10.28 368 ASP B CA 1
ATOM 6180 C C . ASP B 1 368 ? 31.405 1.761 18.566 1.00 10.09 368 ASP B C 1
ATOM 6181 O O . ASP B 1 368 ? 32.559 1.845 18.996 1.00 10.61 368 ASP B O 1
ATOM 6186 N N . THR B 1 369 ? 30.323 2.034 19.295 1.00 10.14 369 THR B N 1
ATOM 6187 C CA . THR B 1 369 ? 30.399 2.613 20.630 1.00 8.22 369 THR B CA 1
ATOM 6188 C C . THR B 1 369 ? 29.656 1.720 21.622 1.00 8.77 369 THR B C 1
ATOM 6189 O O . THR B 1 369 ? 28.590 1.144 21.304 1.00 11.36 369 THR B O 1
ATOM 6193 N N . ILE B 1 370 ? 30.232 1.605 22.811 1.00 9.36 370 ILE B N 1
ATOM 6194 C CA . ILE B 1 370 ? 29.683 0.823 23.915 1.00 9.65 370 ILE B CA 1
ATOM 6195 C C . ILE B 1 370 ? 28.746 1.716 24.722 1.00 11.66 370 ILE B C 1
ATOM 6196 O O . ILE B 1 370 ? 29.099 2.845 25.078 1.00 12.25 370 ILE B O 1
ATOM 6201 N N . TYR B 1 371 ? 27.533 1.233 24.992 1.00 9.95 371 TYR B N 1
ATOM 6202 C CA . TYR B 1 371 ? 26.506 2.004 25.701 1.00 10.02 371 TYR B CA 1
ATOM 6203 C C . TYR B 1 371 ? 25.882 1.134 26.781 1.00 13.80 371 TYR B C 1
ATOM 6204 O O . TYR B 1 371 ? 25.608 -0.038 26.547 1.00 14.98 371 TYR B O 1
ATOM 6213 N N . SER B 1 372 ? 25.618 1.721 27.944 1.00 11.90 372 SER B N 1
ATOM 6214 C CA . SER B 1 372 ? 24.939 1.031 29.046 1.00 14.11 372 SER B CA 1
ATOM 6215 C C . SER B 1 372 ? 24.071 2.031 29.784 1.00 17.15 372 SER B C 1
ATOM 6216 O O . SER B 1 372 ? 24.513 3.150 30.077 1.00 16.76 372 SER B O 1
ATOM 6219 N N . LEU B 1 373 ? 22.835 1.647 30.085 1.00 12.47 373 LEU B N 1
ATOM 6220 C CA . LEU B 1 373 ? 21.934 2.482 30.861 1.00 10.68 373 LEU B CA 1
ATOM 6221 C C . LEU B 1 373 ? 21.234 1.564 31.848 1.00 14.81 373 LEU B C 1
ATOM 6222 O O . LEU B 1 373 ? 20.561 0.614 31.434 1.00 15.79 373 LEU B O 1
ATOM 6227 N N . ASP B 1 374 ? 21.447 1.819 33.134 1.00 15.85 374 ASP B N 1
ATOM 6228 C CA . ASP B 1 374 ? 20.797 1.046 34.197 1.00 17.84 374 ASP B CA 1
ATOM 6229 C C . ASP B 1 374 ? 21.046 -0.451 34.038 1.00 18.42 374 ASP B C 1
ATOM 6230 O O . ASP B 1 374 ? 20.137 -1.270 34.246 1.00 19.90 374 ASP B O 1
ATOM 6235 N N . GLY B 1 375 ? 22.272 -0.797 33.666 1.00 18.17 375 GLY B N 1
ATOM 6236 C CA . GLY B 1 375 ? 22.667 -2.188 33.553 1.00 23.34 375 GLY B CA 1
ATOM 6237 C C . GLY B 1 375 ? 22.510 -2.830 32.185 1.00 26.37 375 GLY B C 1
ATOM 6238 O O . GLY B 1 375 ? 22.898 -3.990 31.998 1.00 24.69 375 GLY B O 1
ATOM 6239 N N . SER B 1 376 ? 21.964 -2.092 31.227 1.00 22.68 376 SER B N 1
ATOM 6240 C CA . SER B 1 376 ? 21.797 -2.612 29.875 1.00 21.73 376 SER B CA 1
ATOM 6241 C C . SER B 1 376 ? 23.170 -2.768 29.224 1.00 24.25 376 SER B C 1
ATOM 6242 O O . SER B 1 376 ? 24.196 -2.317 29.747 1.00 20.42 376 SER B O 1
ATOM 6245 N N . SER B 1 377 ? 23.200 -3.389 28.060 1.00 18.41 377 SER B N 1
ATOM 6246 C CA . SER B 1 377 ? 24.472 -3.535 27.366 1.00 19.22 377 SER B CA 1
ATOM 6247 C C . SER B 1 377 ? 24.257 -3.476 25.865 1.00 21.47 377 SER B C 1
ATOM 6248 O O . SER B 1 377 ? 23.487 -4.260 25.323 1.00 22.75 377 SER B O 1
ATOM 6251 N N . PHE B 1 378 ? 24.936 -2.544 25.195 1.00 19.03 378 PHE B N 1
ATOM 6252 C CA . PHE B 1 378 ? 24.848 -2.399 23.751 1.00 15.38 378 PHE B CA 1
ATOM 6253 C C . PHE B 1 378 ? 26.221 -2.002 23.226 1.00 15.91 378 PHE B C 1
ATOM 6254 O O . PHE B 1 378 ? 26.950 -1.266 23.883 1.00 18.23 378 PHE B O 1
ATOM 6262 N N . ARG B 1 379 ? 26.605 -2.519 22.068 1.00 13.11 379 ARG B N 1
ATOM 6263 C CA . ARG B 1 379 ? 27.771 -1.996 21.351 1.00 11.48 379 ARG B CA 1
ATOM 6264 C C . ARG B 1 379 ? 27.384 -1.896 19.887 1.00 14.67 379 ARG B C 1
ATOM 6265 O O . ARG B 1 379 ? 26.932 -2.865 19.270 1.00 15.28 379 ARG B O 1
ATOM 6273 N N . GLY B 1 380 ? 27.522 -0.716 19.307 1.00 11.70 380 GLY B N 1
ATOM 6274 C CA . GLY B 1 380 ? 27.155 -0.576 17.917 1.00 13.97 380 GLY B CA 1
ATOM 6275 C C . GLY B 1 380 ? 27.064 0.858 17.466 1.00 13.14 380 GLY B C 1
ATOM 6276 O O . GLY B 1 380 ? 27.754 1.743 17.986 1.00 12.47 380 GLY B O 1
ATOM 6277 N N . SER B 1 381 ? 26.205 1.085 16.495 1.00 14.70 381 SER B N 1
ATOM 6278 C CA . SER B 1 381 ? 26.082 2.398 15.903 1.00 11.62 381 SER B CA 1
ATOM 6279 C C . SER B 1 381 ? 24.717 2.996 16.186 1.00 14.63 381 SER B C 1
ATOM 6280 O O . SER B 1 381 ? 23.819 2.348 16.740 1.00 15.06 381 SER B O 1
ATOM 6283 N N . ARG B 1 382 ? 24.565 4.242 15.782 1.00 13.83 382 ARG B N 1
ATOM 6284 C CA . ARG B 1 382 ? 23.325 4.960 15.953 1.00 11.45 382 ARG B CA 1
ATOM 6285 C C . ARG B 1 382 ? 22.295 4.596 14.882 1.00 13.97 382 ARG B C 1
ATOM 6286 O O . ARG B 1 382 ? 21.135 5.013 14.968 1.00 14.30 382 ARG B O 1
ATOM 6294 N N . ASP B 1 383 ? 22.729 3.846 13.868 1.00 16.95 383 ASP B N 1
ATOM 6295 C CA . ASP B 1 383 ? 21.962 3.692 12.624 1.00 20.88 383 ASP B CA 1
ATOM 6296 C C . ASP B 1 383 ? 21.160 2.406 12.494 1.00 22.04 383 ASP B C 1
ATOM 6297 O O . ASP B 1 383 ? 20.291 2.319 11.634 1.00 24.78 383 ASP B O 1
ATOM 6302 N N . THR B 1 384 ? 21.442 1.415 13.325 1.00 18.78 384 THR B N 1
ATOM 6303 C CA . THR B 1 384 ? 20.767 0.131 13.183 1.00 21.60 384 THR B CA 1
ATOM 6304 C C . THR B 1 384 ? 19.408 0.200 13.861 1.00 24.73 384 THR B C 1
ATOM 6305 O O . THR B 1 384 ? 19.190 1.020 14.756 1.00 20.97 384 THR B O 1
ATOM 6309 N N . ALA B 1 385 ? 18.486 -0.650 13.414 1.00 20.45 385 ALA B N 1
ATOM 6310 C CA . ALA B 1 385 ? 17.132 -0.624 13.929 1.00 24.16 385 ALA B CA 1
ATOM 6311 C C . ALA B 1 385 ? 17.112 -0.873 15.426 1.00 17.17 385 ALA B C 1
ATOM 6312 O O . ALA B 1 385 ? 17.784 -1.784 15.934 1.00 22.73 385 ALA B O 1
ATOM 6314 N N . GLY B 1 386 ? 16.358 -0.035 16.134 1.00 20.15 386 GLY B N 1
ATOM 6315 C CA . GLY B 1 386 ? 16.222 -0.166 17.570 1.00 22.66 386 GLY B CA 1
ATOM 6316 C C . GLY B 1 386 ? 17.411 0.280 18.403 1.00 17.88 386 GLY B C 1
ATOM 6317 O O . GLY B 1 386 ? 17.397 0.102 19.609 1.00 19.81 386 GLY B O 1
ATOM 6318 N N . SER B 1 387 ? 18.418 0.886 17.778 1.00 19.79 387 SER B N 1
ATOM 6319 C CA . SER B 1 387 ? 19.622 1.261 18.513 1.00 15.03 387 SER B CA 1
ATOM 6320 C C . SER B 1 387 ? 19.336 2.236 19.645 1.00 11.58 387 SER B C 1
ATOM 6321 O O . SER B 1 387 ? 18.640 3.217 19.435 1.00 13.77 387 SER B O 1
ATOM 6324 N N . PRO B 1 388 ? 19.901 2.000 20.834 1.00 13.06 388 PRO B N 1
ATOM 6325 C CA . PRO B 1 388 ? 19.716 3.014 21.887 1.00 12.49 388 PRO B CA 1
ATOM 6326 C C . PRO B 1 388 ? 20.570 4.282 21.652 1.00 14.34 388 PRO B C 1
ATOM 6327 O O . PRO B 1 388 ? 20.476 5.243 22.430 1.00 14.20 388 PRO B O 1
ATOM 6331 N N . LEU B 1 389 ? 21.404 4.266 20.617 1.00 11.75 389 LEU B N 1
ATOM 6332 C CA . LEU B 1 389 ? 22.176 5.445 20.210 1.00 8.83 389 LEU B CA 1
ATOM 6333 C C . LEU B 1 389 ? 21.530 6.215 19.050 1.00 11.83 389 LEU B C 1
ATOM 6334 O O . LEU B 1 389 ? 22.150 7.093 18.477 1.00 14.43 389 LEU B O 1
ATOM 6339 N N . ALA B 1 390 ? 20.290 5.885 18.676 1.00 10.16 390 ALA B N 1
ATOM 6340 C CA . ALA B 1 390 ? 19.629 6.586 17.584 1.00 11.99 390 ALA B CA 1
ATOM 6341 C C . ALA B 1 390 ? 19.395 8.035 17.990 1.00 8.78 390 ALA B C 1
ATOM 6342 O O . ALA B 1 390 ? 19.104 8.309 19.149 1.00 13.53 390 ALA B O 1
ATOM 6344 N N . PRO B 1 391 ? 19.519 8.958 17.039 1.00 10.72 391 PRO B N 1
ATOM 6345 C CA . PRO B 1 391 ? 19.304 10.369 17.387 1.00 12.89 391 PRO B CA 1
ATOM 6346 C C . PRO B 1 391 ? 17.846 10.673 17.715 1.00 11.87 391 PRO B C 1
ATOM 6347 O O . PRO B 1 391 ? 16.935 10.156 17.058 1.00 13.35 391 PRO B O 1
ATOM 6351 N N . VAL B 1 392 ? 17.629 11.501 18.730 1.00 10.43 392 VAL B N 1
ATOM 6352 C CA . VAL B 1 392 ? 16.296 11.986 19.077 1.00 9.87 392 VAL B CA 1
ATOM 6353 C C . VAL B 1 392 ? 16.381 13.488 19.289 1.00 10.84 392 VAL B C 1
ATOM 6354 O O . VAL B 1 392 ? 17.448 13.995 19.592 1.00 10.67 392 VAL B O 1
ATOM 6358 N N . PRO B 1 393 ? 15.265 14.219 19.159 1.00 10.56 393 PRO B N 1
ATOM 6359 C CA . PRO B 1 393 ? 13.908 13.753 18.876 1.00 10.46 393 PRO B CA 1
ATOM 6360 C C . PRO B 1 393 ? 13.389 14.147 17.503 1.00 13.66 393 PRO B C 1
ATOM 6361 O O . PRO B 1 393 ? 12.227 13.823 17.195 1.00 15.42 393 PRO B O 1
ATOM 6365 N N . ALA B 1 394 ? 14.174 14.853 16.697 1.00 11.12 394 ALA B N 1
ATOM 6366 C CA . ALA B 1 394 ? 13.653 15.392 15.443 1.00 13.01 394 ALA B CA 1
ATOM 6367 C C . ALA B 1 394 ? 13.848 14.437 14.298 1.00 12.16 394 ALA B C 1
ATOM 6368 O O . ALA B 1 394 ? 14.691 13.551 14.356 1.00 10.94 394 ALA B O 1
ATOM 6370 N N . ALA B 1 395 ? 13.076 14.645 13.238 1.00 13.24 395 ALA B N 1
ATOM 6371 C CA . ALA B 1 395 ? 13.312 13.912 11.998 1.00 12.44 395 ALA B CA 1
ATOM 6372 C C . ALA B 1 395 ? 14.798 14.012 11.641 1.00 12.20 395 ALA B C 1
ATOM 6373 O O . ALA B 1 395 ? 15.381 15.094 11.670 1.00 12.34 395 ALA B O 1
ATOM 6375 N N . ILE B 1 396 ? 15.390 12.884 11.287 1.00 13.64 396 ILE B N 1
ATOM 6376 C CA . ILE B 1 396 ? 16.830 12.802 11.137 1.00 12.81 396 ILE B CA 1
ATOM 6377 C C . ILE B 1 396 ? 17.313 13.421 9.829 1.00 18.12 396 ILE B C 1
ATOM 6378 O O . ILE B 1 396 ? 16.741 13.168 8.751 1.00 18.03 396 ILE B O 1
ATOM 6383 N N . LYS B 1 397 ? 18.316 14.296 9.921 1.00 12.67 397 LYS B N 1
ATOM 6384 C CA . LYS B 1 397 ? 19.040 14.769 8.736 1.00 12.34 397 LYS B CA 1
ATOM 6385 C C . LYS B 1 397 ? 20.192 13.796 8.509 1.00 12.99 397 LYS B C 1
ATOM 6386 O O . LYS B 1 397 ? 21.047 13.649 9.363 1.00 13.10 397 LYS B O 1
ATOM 6392 N N . PRO B 1 398 ? 20.248 13.144 7.338 1.00 12.10 398 PRO B N 1
ATOM 6393 C CA . PRO B 1 398 ? 21.298 12.139 7.112 1.00 11.43 398 PRO B CA 1
ATOM 6394 C C . PRO B 1 398 ? 22.710 12.691 7.364 1.00 9.64 398 PRO B C 1
ATOM 6395 O O . PRO B 1 398 ? 23.016 13.826 6.952 1.00 12.28 398 PRO B O 1
ATOM 6399 N N . PHE B 1 399 ? 23.540 11.908 8.031 1.00 10.92 399 PHE B N 1
ATOM 6400 C CA . PHE B 1 399 ? 24.841 12.427 8.423 1.00 10.23 399 PHE B CA 1
ATOM 6401 C C . PHE B 1 399 ? 25.745 12.695 7.254 1.00 10.21 399 PHE B C 1
ATOM 6402 O O . PHE B 1 399 ? 25.895 11.873 6.355 1.00 15.16 399 PHE B O 1
ATOM 6410 N N . SER B 1 400 ? 26.391 13.851 7.309 1.00 8.61 400 SER B N 1
ATOM 6411 C CA . SER B 1 400 ? 27.535 14.149 6.454 1.00 7.81 400 SER B CA 1
ATOM 6412 C C . SER B 1 400 ? 28.245 15.321 7.099 1.00 9.41 400 SER B C 1
ATOM 6413 O O . SER B 1 400 ? 27.636 16.108 7.861 1.00 10.29 400 SER B O 1
ATOM 6416 N N . TRP B 1 401 ? 29.543 15.445 6.826 1.00 9.43 401 TRP B N 1
ATOM 6417 C CA . TRP B 1 401 ? 30.284 16.601 7.325 1.00 9.63 401 TRP B CA 1
ATOM 6418 C C . TRP B 1 401 ? 29.870 17.884 6.632 1.00 8.74 401 TRP B C 1
ATOM 6419 O O . TRP B 1 401 ? 29.258 17.851 5.560 1.00 10.97 401 TRP B O 1
ATOM 6430 N N . ASN B 1 402 ? 30.237 19.017 7.226 1.00 6.63 402 ASN B N 1
ATOM 6431 C CA . ASN B 1 402 ? 29.938 20.283 6.584 1.00 8.32 402 ASN B CA 1
ATOM 6432 C C . ASN B 1 402 ? 31.151 20.826 5.837 1.00 8.49 402 ASN B C 1
ATOM 6433 O O . ASN B 1 402 ? 32.016 21.482 6.423 1.00 10.69 402 ASN B O 1
ATOM 6438 N N . GLY B 1 403 ? 31.135 20.619 4.519 1.00 7.43 403 GLY B N 1
ATOM 6439 C CA . GLY B 1 403 ? 32.121 21.198 3.622 1.00 7.07 403 GLY B CA 1
ATOM 6440 C C . GLY B 1 403 ? 33.170 20.288 3.049 1.00 7.81 403 GLY B C 1
ATOM 6441 O O . GLY B 1 403 ? 33.908 20.660 2.125 1.00 11.83 403 GLY B O 1
ATOM 6442 N N . PHE B 1 404 ? 33.218 19.071 3.557 1.00 7.27 404 PHE B N 1
ATOM 6443 C CA . PHE B 1 404 ? 34.175 18.084 3.072 1.00 7.09 404 PHE B CA 1
ATOM 6444 C C . PHE B 1 404 ? 33.531 16.711 3.172 1.00 8.73 404 PHE B C 1
ATOM 6445 O O . PHE B 1 404 ? 32.594 16.509 3.959 1.00 9.32 404 PHE B O 1
ATOM 6453 N N . SER B 1 405 ? 34.064 15.760 2.403 1.00 8.24 405 SER B N 1
ATOM 6454 C CA . SER B 1 405 ? 33.526 14.423 2.402 1.00 7.56 405 SER B CA 1
ATOM 6455 C C . SER B 1 405 ? 34.058 13.607 3.578 1.00 9.95 405 SER B C 1
ATOM 6456 O O . SER B 1 405 ? 33.292 12.959 4.291 1.00 11.09 405 SER B O 1
ATOM 6459 N N . ILE B 1 406 ? 35.369 13.632 3.782 1.00 8.53 406 ILE B N 1
ATOM 6460 C CA . ILE B 1 406 ? 35.977 12.930 4.911 1.00 11.33 406 ILE B CA 1
ATOM 6461 C C . ILE B 1 406 ? 36.826 13.886 5.716 1.00 10.53 406 ILE B C 1
ATOM 6462 O O . ILE B 1 406 ? 37.278 14.899 5.207 1.00 10.03 406 ILE B O 1
ATOM 6467 N N . LEU B 1 407 ? 37.050 13.562 6.991 1.00 8.31 407 LEU B N 1
ATOM 6468 C CA . LEU B 1 407 ? 37.820 14.447 7.848 1.00 9.80 407 LEU B CA 1
ATOM 6469 C C . LEU B 1 407 ? 39.201 14.698 7.283 1.00 10.22 407 LEU B C 1
ATOM 6470 O O . LEU B 1 407 ? 39.815 13.792 6.711 1.00 10.30 407 LEU B O 1
ATOM 6475 N N . PRO B 1 408 ? 39.693 15.934 7.419 1.00 7.45 408 PRO B N 1
ATOM 6476 C CA . PRO B 1 408 ? 40.969 16.359 6.816 1.00 9.61 408 PRO B CA 1
ATOM 6477 C C . PRO B 1 408 ? 42.210 15.954 7.614 1.00 8.44 408 PRO B C 1
ATOM 6478 O O . PRO B 1 408 ? 43.249 16.596 7.522 1.00 12.81 408 PRO B O 1
ATOM 6482 N N . TYR B 1 409 ? 42.093 14.916 8.433 1.00 6.79 409 TYR B N 1
ATOM 6483 C CA . TYR B 1 409 ? 43.218 14.414 9.185 1.00 10.02 409 TYR B CA 1
ATOM 6484 C C . TYR B 1 409 ? 43.055 12.931 9.415 1.00 7.83 409 TYR B C 1
ATOM 6485 O O . TYR B 1 409 ? 41.939 12.398 9.383 1.00 10.45 409 TYR B O 1
ATOM 6494 N N . SER B 1 410 ? 44.165 12.248 9.644 1.00 9.57 410 SER B N 1
ATOM 6495 C CA . SER B 1 410 ? 44.131 10.849 10.046 1.00 8.68 410 SER B CA 1
ATOM 6496 C C . SER B 1 410 ? 44.330 10.805 11.563 1.00 8.98 410 SER B C 1
ATOM 6497 O O . SER B 1 410 ? 44.610 11.825 12.206 1.00 10.36 410 SER B O 1
ATOM 6500 N N . TYR B 1 411 ? 44.098 9.635 12.133 1.00 8.43 411 TYR B N 1
ATOM 6501 C CA . TYR B 1 411 ? 44.104 9.460 13.578 1.00 9.24 411 TYR B CA 1
ATOM 6502 C C . TYR B 1 411 ? 44.107 7.964 13.889 1.00 10.43 411 TYR B C 1
ATOM 6503 O O . TYR B 1 411 ? 43.709 7.146 13.053 1.00 14.10 411 TYR B O 1
ATOM 6512 N N . GLN B 1 412 ? 44.594 7.613 15.072 1.00 12.83 412 GLN B N 1
ATOM 6513 C CA . GLN B 1 412 ? 44.663 6.225 15.508 1.00 13.10 412 GLN B CA 1
ATOM 6514 C C . GLN B 1 412 ? 43.488 5.950 16.433 1.00 12.47 412 GLN B C 1
ATOM 6515 O O . GLN B 1 412 ? 43.242 6.723 17.351 1.00 13.34 412 GLN B O 1
ATOM 6521 N N . LEU B 1 413 ? 42.790 4.836 16.220 1.00 10.53 413 LEU B N 1
ATOM 6522 C CA . LEU B 1 413 ? 41.661 4.439 17.067 1.00 12.26 413 LEU B CA 1
ATOM 6523 C C . LEU B 1 413 ? 41.935 3.247 17.953 1.00 16.10 413 LEU B C 1
ATOM 6524 O O . LEU B 1 413 ? 42.387 2.200 17.470 1.00 17.32 413 LEU B O 1
ATOM 6529 N N . ASP B 1 414 ? 41.653 3.392 19.243 1.00 12.09 414 ASP B N 1
ATOM 6530 C CA . ASP B 1 414 ? 41.680 2.269 20.176 1.00 12.12 414 ASP B CA 1
ATOM 6531 C C . ASP B 1 414 ? 40.320 1.577 20.214 1.00 11.93 414 ASP B C 1
ATOM 6532 O O . ASP B 1 414 ? 39.303 2.180 19.880 1.00 11.89 414 ASP B O 1
ATOM 6537 N N . ASP B 1 415 ? 40.293 0.317 20.642 1.00 11.98 415 ASP B N 1
ATOM 6538 C CA . ASP B 1 415 ? 39.030 -0.369 20.835 1.00 11.10 415 ASP B CA 1
ATOM 6539 C C . ASP B 1 415 ? 38.354 0.159 22.082 1.00 10.45 415 ASP B C 1
ATOM 6540 O O . ASP B 1 415 ? 38.979 0.322 23.125 1.00 13.54 415 ASP B O 1
ATOM 6545 N N . PRO B 1 416 ? 37.054 0.429 21.990 1.00 10.07 416 PRO B N 1
ATOM 6546 C CA . PRO B 1 416 ? 36.408 0.969 23.182 1.00 12.05 416 PRO B CA 1
ATOM 6547 C C . PRO B 1 416 ? 36.380 -0.001 24.363 1.00 12.59 416 PRO B C 1
ATOM 6548 O O . PRO B 1 416 ? 36.259 0.478 25.488 1.00 13.30 416 PRO B O 1
ATOM 6552 N N . SER B 1 417 ? 36.520 -1.309 24.147 1.00 13.28 417 SER B N 1
ATOM 6553 C CA . SER B 1 417 ? 36.390 -2.247 25.261 1.00 15.45 417 SER B CA 1
ATOM 6554 C C . SER B 1 417 ? 37.511 -2.144 26.291 1.00 16.74 417 SER B C 1
ATOM 6555 O O . SER B 1 417 ? 37.351 -2.623 27.424 1.00 21.31 417 SER B O 1
ATOM 6558 N N . THR B 1 418 ? 38.632 -1.531 25.914 1.00 14.81 418 THR B N 1
ATOM 6559 C CA . THR B 1 418 ? 39.756 -1.356 26.839 1.00 16.73 418 THR B CA 1
ATOM 6560 C C . THR B 1 418 ? 40.035 0.105 27.187 1.00 13.13 418 THR B C 1
ATOM 6561 O O . THR B 1 418 ? 41.011 0.439 27.870 1.00 14.32 418 THR B O 1
ATOM 6565 N N . LEU B 1 419 ? 39.117 0.973 26.769 1.00 14.58 419 LEU B N 1
ATOM 6566 C CA . LEU B 1 419 ? 39.333 2.403 26.881 1.00 12.25 419 LEU B CA 1
ATOM 6567 C C . LEU B 1 419 ? 39.225 2.903 28.324 1.00 12.30 419 LEU B C 1
ATOM 6568 O O . LEU B 1 419 ? 40.001 3.747 28.765 1.00 15.35 419 LEU B O 1
ATOM 6573 N N . ASN B 1 420 ? 38.269 2.375 29.086 1.00 12.16 420 ASN B N 1
ATOM 6574 C CA . ASN B 1 420 ? 38.147 2.793 30.462 1.00 12.27 420 ASN B CA 1
ATOM 6575 C C . ASN B 1 420 ? 39.385 2.481 31.273 1.00 13.28 420 ASN B C 1
ATOM 6576 O O . ASN B 1 420 ? 39.855 3.315 32.065 1.00 15.50 420 ASN B O 1
ATOM 6581 N N . ALA B 1 421 ? 39.943 1.289 31.073 1.00 14.69 421 ALA B N 1
ATOM 6582 C CA . ALA B 1 421 ? 41.162 0.936 31.779 1.00 15.97 421 ALA B CA 1
ATOM 6583 C C . ALA B 1 421 ? 42.307 1.877 31.412 1.00 17.08 421 ALA B C 1
ATOM 6584 O O . ALA B 1 421 ? 43.046 2.333 32.288 1.00 16.83 421 ALA B O 1
ATOM 6586 N N . ARG B 1 422 ? 42.446 2.175 30.123 1.00 13.86 422 ARG B N 1
ATOM 6587 C CA . ARG B 1 422 ? 43.537 3.035 29.661 1.00 14.12 422 ARG B CA 1
ATOM 6588 C C . ARG B 1 422 ? 43.447 4.462 30.163 1.00 13.71 422 ARG B C 1
ATOM 6589 O O . ARG B 1 422 ? 44.453 5.030 30.652 1.00 13.24 422 ARG B O 1
ATOM 6597 N N . LEU B 1 423 ? 42.244 5.031 30.063 1.00 10.62 423 LEU B N 1
ATOM 6598 C CA . LEU B 1 423 ? 42.089 6.447 30.387 1.00 9.57 423 LEU B CA 1
ATOM 6599 C C . LEU B 1 423 ? 42.104 6.719 31.884 1.00 10.61 423 LEU B C 1
ATOM 6600 O O . LEU B 1 423 ? 42.478 7.807 32.307 1.00 10.26 423 LEU B O 1
ATOM 6605 N N . THR B 1 424 ? 41.768 5.714 32.701 1.00 11.34 424 THR B N 1
ATOM 6606 C CA . THR B 1 424 ? 41.746 5.884 34.164 1.00 14.14 424 THR B CA 1
ATOM 6607 C C . THR B 1 424 ? 42.995 5.304 34.854 1.00 18.48 424 THR B C 1
ATOM 6608 O O . THR B 1 424 ? 43.068 5.237 36.098 1.00 17.28 424 THR B O 1
ATOM 6612 N N . ALA B 1 425 ? 43.967 4.866 34.072 1.00 14.40 425 ALA B N 1
ATOM 6613 C CA . ALA B 1 425 ? 45.203 4.356 34.644 1.00 13.43 425 ALA B CA 1
ATOM 6614 C C . ALA B 1 425 ? 46.028 5.497 35.251 1.00 19.57 425 ALA B C 1
ATOM 6615 O O . ALA B 1 425 ? 45.743 6.671 35.044 1.00 15.62 425 ALA B O 1
ATOM 6617 N N . SER B 1 426 ? 47.071 5.149 35.997 1.00 17.66 426 SER B N 1
ATOM 6618 C CA . SER B 1 426 ? 47.964 6.151 36.572 1.00 17.29 426 SER B CA 1
ATOM 6619 C C . SER B 1 426 ? 48.629 7.053 35.523 1.00 18.10 426 SER B C 1
ATOM 6620 O O . SER B 1 426 ? 49.038 8.180 35.838 1.00 18.81 426 SER B O 1
ATOM 6623 N N . ASN B 1 427 ? 48.770 6.539 34.300 1.00 13.18 427 ASN B N 1
ATOM 6624 C CA . ASN B 1 427 ? 49.266 7.336 33.175 1.00 15.30 427 ASN B CA 1
ATOM 6625 C C . ASN B 1 427 ? 48.137 7.631 32.170 1.00 16.78 427 ASN B C 1
ATOM 6626 O O . ASN B 1 427 ? 48.351 7.657 30.962 1.00 12.30 427 ASN B O 1
ATOM 6631 N N . GLY B 1 428 ? 46.929 7.817 32.688 1.00 12.80 428 GLY B N 1
ATOM 6632 C CA . GLY B 1 428 ? 45.755 8.030 31.857 1.00 11.28 428 GLY B CA 1
ATOM 6633 C C . GLY B 1 428 ? 45.516 9.493 31.539 1.00 9.84 428 GLY B C 1
ATOM 6634 O O . GLY B 1 428 ? 46.456 10.299 31.465 1.00 10.80 428 GLY B O 1
ATOM 6635 N N . ALA B 1 429 ? 44.244 9.830 31.348 1.00 8.05 429 ALA B N 1
ATOM 6636 C CA . ALA B 1 429 ? 43.848 11.211 31.016 1.00 9.55 429 ALA B CA 1
ATOM 6637 C C . ALA B 1 429 ? 43.984 12.118 32.229 1.00 12.34 429 ALA B C 1
ATOM 6638 O O . ALA B 1 429 ? 43.859 11.675 33.384 1.00 10.14 429 ALA B O 1
ATOM 6640 N N . GLY B 1 430 ? 44.284 13.384 31.947 1.00 9.09 430 GLY B N 1
ATOM 6641 C CA . GLY B 1 430 ? 44.355 14.418 32.959 1.00 8.15 430 GLY B CA 1
ATOM 6642 C C . GLY B 1 430 ? 45.725 15.012 33.203 1.00 7.08 430 GLY B C 1
ATOM 6643 O O . GLY B 1 430 ? 46.747 14.503 32.717 1.00 7.68 430 GLY B O 1
ATOM 6644 N N . ALA B 1 431 ? 45.744 16.061 34.013 1.00 7.17 431 ALA B N 1
ATOM 6645 C CA . ALA B 1 431 ? 46.942 16.704 34.515 1.00 8.14 431 ALA B CA 1
ATOM 6646 C C . ALA B 1 431 ? 47.598 15.884 35.612 1.00 10.37 431 ALA B C 1
ATOM 6647 O O . ALA B 1 431 ? 46.929 15.173 36.379 1.00 9.61 431 ALA B O 1
ATOM 6649 N N . GLY B 1 432 ? 48.924 15.975 35.661 1.00 8.83 432 GLY B N 1
ATOM 6650 C CA . GLY B 1 432 ? 49.687 15.340 36.726 1.00 11.01 432 GLY B CA 1
ATOM 6651 C C . GLY B 1 432 ? 49.773 13.838 36.606 1.00 13.84 432 GLY B C 1
ATOM 6652 O O . GLY B 1 432 ? 50.101 13.162 37.595 1.00 18.76 432 GLY B O 1
ATOM 6653 N N . LYS B 1 433 ? 49.477 13.291 35.433 1.00 11.11 433 LYS B N 1
ATOM 6654 C CA . LYS B 1 433 ? 49.475 11.840 35.235 1.00 15.14 433 LYS B CA 1
ATOM 6655 C C . LYS B 1 433 ? 50.715 11.409 34.500 1.00 22.13 433 LYS B C 1
ATOM 6656 O O . LYS B 1 433 ? 51.307 10.358 34.761 1.00 20.61 433 LYS B O 1
ATOM 6662 N N . LEU B 1 434 ? 51.108 12.237 33.554 1.00 15.43 434 LEU B N 1
ATOM 6663 C CA . LEU B 1 434 ? 52.207 11.910 32.688 1.00 16.37 434 LEU B CA 1
ATOM 6664 C C . LEU B 1 434 ? 53.405 12.629 33.243 1.00 13.26 434 LEU B C 1
ATOM 6665 O O . LEU B 1 434 ? 53.429 13.863 33.317 1.00 16.03 434 LEU B O 1
ATOM 6670 N N . SER B 1 435 ? 54.398 11.848 33.675 1.00 19.42 435 SER B N 1
ATOM 6671 C CA . SER B 1 435 ? 55.609 12.392 34.245 1.00 20.81 435 SER B CA 1
ATOM 6672 C C . SER B 1 435 ? 56.709 12.044 33.276 1.00 26.65 435 SER B C 1
ATOM 6673 O O . SER B 1 435 ? 57.066 10.874 33.142 1.00 28.51 435 SER B O 1
ATOM 6676 N N . TRP B 1 436 ? 57.175 13.052 32.549 1.00 15.90 436 TRP B N 1
ATOM 6677 C CA . TRP B 1 436 ? 58.311 12.940 31.627 1.00 12.68 436 TRP B CA 1
ATOM 6678 C C . TRP B 1 436 ? 59.067 14.247 31.694 1.00 13.36 436 TRP B C 1
ATOM 6679 O O . TRP B 1 436 ? 58.621 15.188 32.357 1.00 14.02 436 TRP B O 1
ATOM 6690 N N . SER B 1 437 ? 60.225 14.330 31.050 1.00 14.04 437 SER B N 1
ATOM 6691 C CA . SER B 1 437 ? 60.981 15.575 31.125 1.00 13.92 437 SER B CA 1
ATOM 6692 C C . SER B 1 437 ? 60.151 16.728 30.546 1.00 13.93 437 SER B C 1
ATOM 6693 O O . SER B 1 437 ? 59.417 16.531 29.570 1.00 13.04 437 SER B O 1
ATOM 6696 N N . LYS B 1 438 ? 60.263 17.915 31.140 1.00 14.86 438 LYS B N 1
ATOM 6697 C CA . LYS B 1 438 ? 59.269 18.966 30.859 1.00 17.46 438 LYS B CA 1
ATOM 6698 C C . LYS B 1 438 ? 59.298 19.513 29.430 1.00 15.22 438 LYS B C 1
ATOM 6699 O O . LYS B 1 438 ? 58.285 20.043 28.946 1.00 14.99 438 LYS B O 1
ATOM 6705 N N . ASP B 1 439 ? 60.413 19.343 28.731 1.00 15.91 439 ASP B N 1
ATOM 6706 C CA . ASP B 1 439 ? 60.489 19.754 27.338 1.00 11.29 439 ASP B CA 1
ATOM 6707 C C . ASP B 1 439 ? 59.465 18.992 26.496 1.00 13.26 439 ASP B C 1
ATOM 6708 O O . ASP B 1 439 ? 59.074 19.445 25.429 1.00 12.97 439 ASP B O 1
ATOM 6713 N N . ASN B 1 440 ? 59.048 17.820 26.956 1.00 10.99 440 ASN B N 1
ATOM 6714 C CA . ASN B 1 440 ? 58.055 17.062 26.196 1.00 11.45 440 ASN B CA 1
ATOM 6715 C C . ASN B 1 440 ? 56.711 17.762 26.118 1.00 10.33 440 ASN B C 1
ATOM 6716 O O . ASN B 1 440 ? 55.949 17.548 25.189 1.00 10.22 440 ASN B O 1
ATOM 6721 N N . TRP B 1 441 ? 56.430 18.635 27.073 1.00 9.39 441 TRP B N 1
ATOM 6722 C CA . TRP B 1 441 ? 55.185 19.391 27.032 1.00 9.60 441 TRP B CA 1
ATOM 6723 C C . TRP B 1 441 ? 55.156 20.437 25.928 1.00 8.60 441 TRP B C 1
ATOM 6724 O O . TRP B 1 441 ? 54.089 20.931 25.584 1.00 11.18 441 TRP B O 1
ATOM 6735 N N . LEU B 1 442 ? 56.310 20.794 25.367 1.00 9.02 442 LEU B N 1
ATOM 6736 C CA . LEU B 1 442 ? 56.368 21.760 24.275 1.00 10.14 442 LEU B CA 1
ATOM 6737 C C . LEU B 1 442 ? 56.247 21.104 22.904 1.00 9.78 442 LEU B C 1
ATOM 6738 O O . LEU B 1 442 ? 56.000 21.790 21.921 1.00 10.02 442 LEU B O 1
ATOM 6743 N N . LYS B 1 443 ? 56.447 19.797 22.846 1.00 11.15 443 LYS B N 1
ATOM 6744 C CA . LYS B 1 443 ? 56.416 19.032 21.589 1.00 11.55 443 LYS B CA 1
ATOM 6745 C C . LYS B 1 443 ? 55.003 18.701 21.163 1.00 7.94 443 LYS B C 1
ATOM 6746 O O . LYS B 1 443 ? 54.083 18.698 21.990 1.00 10.17 443 LYS B O 1
ATOM 6752 N N . THR B 1 444 ? 54.810 18.387 19.893 1.00 10.63 444 THR B N 1
ATOM 6753 C CA . THR B 1 444 ? 53.477 17.981 19.437 1.00 10.15 444 THR B CA 1
ATOM 6754 C C . THR B 1 444 ? 53.480 16.584 18.830 1.00 10.34 444 THR B C 1
ATOM 6755 O O . THR B 1 444 ? 52.433 16.082 18.446 1.00 10.38 444 THR B O 1
ATOM 6759 N N . SER B 1 445 ? 54.655 15.973 18.680 1.00 11.04 445 SER B N 1
ATOM 6760 C CA . SER B 1 445 ? 54.686 14.560 18.330 1.00 11.46 445 SER B CA 1
ATOM 6761 C C . SER B 1 445 ? 55.901 13.896 18.936 1.00 10.55 445 SER B C 1
ATOM 6762 O O . SER B 1 445 ? 56.835 14.580 19.369 1.00 13.20 445 SER B O 1
ATOM 6765 N N . TYR B 1 446 ? 55.832 12.566 18.997 1.00 10.73 446 TYR B N 1
ATOM 6766 C CA . TYR B 1 446 ? 56.750 11.752 19.762 1.00 9.59 446 TYR B CA 1
ATOM 6767 C C . TYR B 1 446 ? 57.105 10.525 18.928 1.00 14.13 446 TYR B C 1
ATOM 6768 O O . TYR B 1 446 ? 58.199 9.957 19.129 1.00 28.23 446 TYR B O 1
#